Protein 7EEY (pdb70)

InterPro domains:
  IPR002125 Cytidine and deoxycytidylate deaminase domain [PF00383] (212-312)
  IPR002125 Cytidine and deoxycytidylate deaminase domain [PS51747] (212-322)
  IPR006083 Phosphoribulokinase/uridine kinase [PF00485] (96-183)
  IPR016192 APOBEC/CMP deaminase, zinc-binding [PS00903] (263-300)
  IPR016193 Cytidine deaminase-like [SSF53927] (210-360)
  IPR027417 P-loop containing nucleoside triphosphate hydrolase [G3DSA:3.40.50.300] (7-204)
  IPR027417 P-loop containing nucleoside triphosphate hydrolase [SSF52540] (9-188)

Radius of gyration: 31.49 Å; Cα contacts (8 Å, |Δi|>4): 1405; chains: 4; bounding box: 79×77×74 Å

Nearest PDB structures (foldseek):
  7eey-assembly1_A-2  TM=1.005E+00  e=2.075E-40  Schizosaccharomyces pombe 972h-
  7eey-assembly1_B  TM=9.939E-01  e=3.181E-37  Schizosaccharomyces pombe 972h-
  6pwz-assembly1_D  TM=8.368E-01  e=1.745E-15  Homo sapiens
  1ufq-assembly1_B  TM=8.390E-01  e=3.541E-15  Homo sapiens
  6pwz-assembly2_H  TM=8.423E-01  e=9.912E-15  Homo sapiens

Sequence (778 aa):
VKSAIIGIAGGPFSGKTQLCEQLLERLKSSAPSTFSKLIHLTSFLYPNSVDRYALSSYDIEAFKKVLSLISQGAEKICLPDGSCIKLPVDQNRIILIEGYYLLLPELLPYYTSKIFVYEDADTRLERCVLQRVKAEKGDLTKVLNDFVTLSKPAYDSSIHPTRENADIILPQKEDTALLFVSQHLQDILAEMNKSAIIGIAGGPFSGKTQLCEQLLERLKSSAPSTFSKLIHLTSFLYPNSVDRYALSSYDIEAFKKVLSLISQGAEKICLPDGSCIKLPVDQNRIILIEGYYLLLPELLPYYTSKIFVYEDADTRLERCVLQRVKAEKGDLTKVLNDFVTLSKPAYDSSIHPTRENADIILPQKENIDTALLFVSQHLQDILAEMNVKSAIIGIAGGPFSGKTQLCEQLLERLKSSAPSTFSKLIHLTSFLYPNSVDRYALSSYDIEAFKKVLSLISQGAEKICLPDGSCIKLPVDQNRIILIEGYYLLLPELLPYYTSKIFVYEDADTRLERCVLQRVKAEKGDLTKVLNDFVTLSKPAYDSSIHPTRENADIILPQKENIDTALLFVSQHLQDILAEMNSVKSAIIGIAGGPFSGKTQLCEQLLERLKSSAPSTFSKLIHLTSFLYPNSVDRYALSSYDIEAFKKVLSLISQGAEKICLPDGSCIKLPVDQNRIILIEGYYLLLPELLPYYTSKIFVYEDADTRLERCVLQRVKAEKGDLTKVLNDFVTLSKPAYDSSIHPTRENADIILPQKENIDTALLFVSQHLQDILAEMN

Organism: Schizosaccharomyces pombe (strain 972 / ATCC 24843) (NCBI:txid284812)

Structure (mmCIF, N/CA/C/O backbone):
data_7EEY
#
_entry.id   7EEY
#
_cell.length_a   62.527
_cell.length_b   65.602
_cell.length_c   65.642
_cell.angle_alpha   63.974
_cell.angle_beta   69.959
_cell.angle_gamma   73.565
#
_symmetry.space_group_name_H-M   'P 1'
#
loop_
_entity.id
_entity.type
_entity.pdbx_description
1 polymer 'tRNA-specific adenosine deaminase subunit tad2'
2 non-polymer 'SULFATE ION'
3 water water
#
loop_
_atom_site.group_PDB
_atom_site.id
_atom_site.type_symbol
_atom_site.label_atom_id
_atom_site.label_alt_id
_atom_site.label_comp_id
_atom_site.label_asym_id
_atom_site.label_entity_id
_atom_site.label_seq_id
_atom_site.pdbx_PDB_ins_code
_atom_site.Cartn_x
_atom_site.Cartn_y
_atom_site.Cartn_z
_atom_site.occupancy
_atom_site.B_iso_or_equiv
_atom_site.auth_seq_id
_atom_site.auth_comp_id
_atom_site.auth_asym_id
_atom_site.auth_atom_id
_atom_site.pdbx_PDB_model_num
ATOM 1 N N . VAL A 1 6 ? -21.73730 6.41449 -7.67975 1.000 72.44713 6 VAL A N 1
ATOM 2 C CA . VAL A 1 6 ? -21.59108 7.39195 -6.60971 1.000 69.01896 6 VAL A CA 1
ATOM 3 C C . VAL A 1 6 ? -20.75501 6.83522 -5.45805 1.000 67.84806 6 VAL A C 1
ATOM 4 O O . VAL A 1 6 ? -20.39036 7.57030 -4.54110 1.000 60.34912 6 VAL A O 1
ATOM 8 N N . LYS A 1 7 ? -20.44382 5.54162 -5.50822 1.000 51.53604 7 LYS A N 1
ATOM 9 C CA . LYS A 1 7 ? -19.77938 4.84838 -4.41174 1.000 67.75581 7 LYS A CA 1
ATOM 10 C C . LYS A 1 7 ? -18.33657 4.51235 -4.77129 1.000 60.75941 7 LYS A C 1
ATOM 11 O O . LYS A 1 7 ? -18.05040 4.07038 -5.88872 1.000 53.60849 7 LYS A O 1
ATOM 13 N N . SER A 1 8 ? -17.43285 4.71346 -3.81006 1.000 48.49156 8 SER A N 1
ATOM 14 C CA . SER A 1 8 ? -16.00800 4.46006 -3.99177 1.000 49.06876 8 SER A CA 1
ATOM 15 C C . SER A 1 8 ? -15.47220 3.64357 -2.82403 1.000 50.25409 8 SER A C 1
ATOM 16 O O . SER A 1 8 ? -15.70544 3.99074 -1.66307 1.000 50.32172 8 SER A O 1
ATOM 19 N N . ALA A 1 9 ? -14.74908 2.56982 -3.13324 1.000 42.21680 9 ALA A N 1
ATOM 20 C CA . ALA A 1 9 ? -14.13897 1.70068 -2.13349 1.000 45.72399 9 ALA A CA 1
ATOM 21 C C . ALA A 1 9 ? -12.62218 1.82940 -2.19286 1.000 45.66025 9 ALA A C 1
ATOM 22 O O . ALA A 1 9 ? -12.02507 1.66049 -3.26080 1.000 48.98703 9 ALA A O 1
ATOM 24 N N . ILE A 1 10 ? -12.00401 2.12215 -1.04918 1.000 47.16381 10 ILE A N 1
ATOM 25 C CA . ILE A 1 10 ? -10.55875 2.30572 -0.95174 1.000 37.20547 10 ILE A CA 1
ATOM 26 C C . ILE A 1 10 ? -9.98000 1.17998 -0.09792 1.000 31.10802 10 ILE A C 1
ATOM 27 O O . ILE A 1 10 ? -10.42272 0.94256 1.03858 1.000 31.51737 10 ILE A O 1
ATOM 32 N N . ILE A 1 11 ? -8.99701 0.48047 -0.66084 1.000 30.19855 11 ILE A N 1
ATOM 33 C CA . ILE A 1 11 ? -8.36017 -0.67517 -0.03952 1.000 31.73376 11 ILE A CA 1
ATOM 34 C C . ILE A 1 11 ? -6.88923 -0.33819 0.14052 1.000 33.30878 11 ILE A C 1
ATOM 35 O O . ILE A 1 11 ? -6.13725 -0.26242 -0.83785 1.000 27.68008 11 ILE A O 1
ATOM 40 N N . GLY A 1 12 ? -6.46915 -0.13228 1.39471 1.000 30.52696 12 GLY A N 1
ATOM 41 C CA . GLY A 1 12 ? -5.08231 0.10401 1.70511 1.00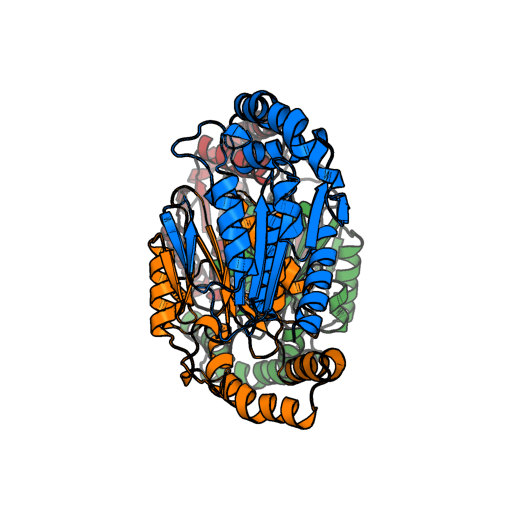0 35.51162 12 GLY A CA 1
ATOM 42 C C . GLY A 1 12 ? -4.40840 -1.19325 2.09931 1.000 32.79468 12 GLY A C 1
ATOM 43 O O . GLY A 1 12 ? -4.82662 -1.85619 3.05140 1.000 26.13684 12 GLY A O 1
ATOM 44 N N . ILE A 1 13 ? -3.38089 -1.56730 1.34208 1.000 28.58495 13 ILE A N 1
ATOM 45 C CA . ILE A 1 13 ? -2.56549 -2.73994 1.63480 1.000 27.81192 13 ILE A CA 1
ATOM 46 C C . ILE A 1 13 ? -1.14938 -2.24805 1.88965 1.000 25.28179 13 ILE A C 1
ATOM 47 O O . ILE A 1 13 ? -0.43686 -1.86377 0.95310 1.000 28.43129 13 ILE A O 1
ATOM 52 N N . ALA A 1 14 ? -0.75072 -2.23997 3.15431 1.000 35.53076 14 ALA A N 1
ATOM 53 C CA . ALA A 1 14 ? 0.57923 -1.82973 3.56826 1.000 27.38652 14 ALA A CA 1
ATOM 54 C C . ALA A 1 14 ? 1.45184 -3.05425 3.81277 1.000 26.72297 14 ALA A C 1
ATOM 55 O O . ALA A 1 14 ? 0.98441 -4.19397 3.82214 1.000 28.74733 14 ALA A O 1
ATOM 57 N N . GLY A 1 15 ? 2.74112 -2.80181 4.00908 1.000 29.45231 15 GLY A N 1
ATOM 58 C CA . GLY A 1 15 ? 3.70058 -3.86401 4.23529 1.000 24.27663 15 GLY A CA 1
ATOM 59 C C . GLY A 1 15 ? 5.11647 -3.33398 4.19420 1.000 38.43849 15 GLY A C 1
ATOM 60 O O . GLY A 1 15 ? 5.35224 -2.23046 3.69254 1.000 31.28566 15 GLY A O 1
ATOM 61 N N . GLY A 1 16 ? 6.06729 -4.10077 4.72097 1.000 32.74838 16 GLY A N 1
ATOM 62 C CA . GLY A 1 16 ? 7.44102 -3.66720 4.74508 1.000 25.56612 16 GLY A CA 1
ATOM 63 C C . GLY A 1 16 ? 8.10653 -3.80675 3.39624 1.000 29.39926 16 GLY A C 1
ATOM 64 O O . GLY A 1 16 ? 7.52478 -4.29642 2.41784 1.000 33.41765 16 GLY A O 1
ATOM 65 N N . PRO A 1 17 ? 9.35388 -3.34566 3.32511 1.000 30.21166 17 PRO A N 1
ATOM 66 C CA . PRO A 1 17 ? 10.14467 -3.54983 2.10585 1.000 35.52951 17 PRO A CA 1
ATOM 67 C C . PRO A 1 17 ? 10.27749 -5.03130 1.79041 1.000 33.52920 17 PRO A C 1
ATOM 68 O O . PRO A 1 17 ? 10.60577 -5.84163 2.66075 1.000 35.62053 17 PRO A O 1
ATOM 72 N N . PHE A 1 18 ? 9.99371 -5.37895 0.53395 1.000 32.70454 18 PHE A N 1
ATOM 73 C CA . PHE A 1 18 ? 10.13397 -6.74810 0.03919 1.000 37.86291 18 PHE A CA 1
ATOM 74 C C . PHE A 1 18 ? 9.18842 -7.69945 0.76651 1.000 37.28549 18 PHE A C 1
ATOM 75 O O . PHE A 1 18 ? 9.51692 -8.85915 1.02623 1.000 38.48903 18 PHE A O 1
ATOM 83 N N . SER A 1 19 ? 8.00186 -7.19697 1.09879 1.000 31.16647 19 SER A N 1
ATOM 84 C CA . SER A 1 19 ? 6.92361 -8.01338 1.63455 1.000 36.85432 19 SER A CA 1
ATOM 85 C C . SER A 1 19 ? 6.00631 -8.55848 0.54918 1.000 36.81336 19 SER A C 1
ATOM 86 O O . SER A 1 19 ? 5.11817 -9.36050 0.85276 1.000 35.79590 19 SER A O 1
ATOM 89 N N . GLY A 1 20 ? 6.19838 -8.14724 -0.70171 1.000 36.77032 20 GLY A N 1
ATOM 90 C CA . GLY A 1 20 ? 5.35985 -8.61594 -1.78464 1.000 42.85934 20 GLY A CA 1
ATOM 91 C C . GLY A 1 20 ? 4.00612 -7.95409 -1.87821 1.000 39.25121 20 GLY A C 1
ATOM 92 O O . GLY A 1 20 ? 3.17039 -8.39899 -2.66997 1.000 40.03877 20 GLY A O 1
ATOM 93 N N . LYS A 1 21 ? 3.75842 -6.90287 -1.09294 1.000 33.82812 21 LYS A N 1
ATOM 94 C CA . LYS A 1 21 ? 2.45794 -6.24274 -1.13610 1.000 31.31785 21 LYS A CA 1
ATOM 95 C C . LYS A 1 21 ? 2.17915 -5.63836 -2.50945 1.000 32.02300 21 LYS A C 1
ATOM 96 O O . LYS A 1 21 ? 1.02440 -5.62566 -2.96012 1.000 29.03499 21 LYS A O 1
ATOM 102 N N . THR A 1 22 ? 3.22306 -5.17910 -3.20833 1.000 34.02338 22 THR A N 1
ATOM 103 C CA . THR A 1 22 ? 3.02830 -4.60262 -4.53465 1.000 35.25680 22 THR A CA 1
ATOM 104 C C . THR A 1 22 ? 2.52703 -5.65389 -5.51614 1.000 38.37102 22 THR A C 1
ATOM 105 O O . THR A 1 22 ? 1.53034 -5.43476 -6.21181 1.000 36.96921 22 THR A O 1
ATOM 109 N N . GLN A 1 23 ? 3.20138 -6.80670 -5.57988 1.000 29.31693 23 GLN A N 1
ATOM 110 C CA . GLN A 1 23 ? 2.74935 -7.88053 -6.46100 1.000 30.38444 23 GLN A CA 1
ATOM 111 C C . GLN A 1 23 ? 1.37078 -8.38329 -6.05209 1.000 33.82182 23 GLN A C 1
ATOM 112 O O . GLN A 1 23 ? 0.54641 -8.72638 -6.90899 1.000 31.10782 23 GLN A O 1
ATOM 118 N N . LEU A 1 24 ? 1.10791 -8.44415 -4.74426 1.000 26.69202 24 LEU A N 1
ATOM 119 C CA . LEU A 1 24 ? -0.22491 -8.80144 -4.27102 1.000 30.19321 24 LEU A CA 1
ATOM 120 C C . LEU A 1 24 ? -1.28967 -7.89827 -4.88785 1.000 37.57010 24 LEU A C 1
ATOM 121 O O . LEU A 1 24 ? -2.29549 -8.38532 -5.42502 1.000 37.21550 24 LEU A O 1
ATOM 126 N N . CYS A 1 25 ? -1.07615 -6.57653 -4.83993 1.000 25.96612 25 CYS A N 1
ATOM 127 C CA . CYS A 1 25 ? -2.05631 -5.66040 -5.41980 1.000 36.27408 25 CYS A CA 1
ATOM 128 C C . CYS A 1 25 ? -2.09762 -5.73799 -6.94051 1.000 34.87765 25 CYS A C 1
ATOM 129 O O . CYS A 1 25 ? -3.16207 -5.54364 -7.52784 1.000 33.81701 25 CYS A O 1
ATOM 132 N N . GLU A 1 26 ? -0.96441 -5.98418 -7.59922 1.000 31.13829 26 GLU A N 1
ATOM 133 C CA . GLU A 1 26 ? -1.00004 -6.16294 -9.05218 1.000 33.26620 26 GLU A CA 1
ATOM 134 C C . GLU A 1 26 ? -1.88106 -7.34934 -9.42884 1.000 31.90099 26 GLU A C 1
ATOM 135 O O . GLU A 1 26 ? -2.66112 -7.28507 -10.39050 1.000 35.18368 26 GLU A O 1
ATOM 141 N N . GLN A 1 27 ? -1.77771 -8.43890 -8.66576 1.000 32.43553 27 GLN A N 1
ATOM 142 C CA . GLN A 1 27 ? -2.59076 -9.61976 -8.93564 1.000 33.80558 27 GLN A CA 1
ATOM 143 C C . GLN A 1 27 ? -4.06540 -9.35965 -8.64892 1.000 37.30231 27 GLN A C 1
ATOM 144 O O . GLN A 1 27 ? -4.93829 -9.77311 -9.42406 1.000 39.50174 27 GLN A O 1
ATOM 150 N N . LEU A 1 28 ? -4.36598 -8.68878 -7.53337 1.000 38.57614 28 LEU A N 1
ATOM 151 C CA . LEU A 1 28 ? -5.75531 -8.33502 -7.25055 1.000 34.04849 28 LEU A CA 1
ATOM 152 C C . LEU A 1 28 ? -6.31558 -7.41638 -8.32989 1.000 40.30209 28 LEU A C 1
ATOM 153 O O . LEU A 1 28 ? -7.48868 -7.52514 -8.71091 1.000 35.43481 28 LEU A O 1
ATOM 158 N N . LEU A 1 29 ? -5.47614 -6.52079 -8.84981 1.000 39.37179 29 LEU A N 1
ATOM 159 C CA . LEU A 1 29 ? -5.87975 -5.61632 -9.91814 1.000 35.37218 29 LEU A CA 1
ATOM 160 C C . LEU A 1 29 ? -6.22705 -6.38678 -11.18499 1.000 42.97249 29 LEU A C 1
ATOM 161 O O . LEU A 1 29 ? -7.26110 -6.13492 -11.81508 1.000 35.96361 29 LEU A O 1
ATOM 166 N N . GLU A 1 30 ? -5.36710 -7.33110 -11.57680 1.000 36.79318 30 GLU A N 1
ATOM 167 C CA . GLU A 1 30 ? -5.65892 -8.13604 -12.76060 1.000 42.83299 30 GLU A CA 1
ATOM 168 C C . GLU A 1 30 ? -6.91628 -8.97675 -12.56000 1.000 49.52697 30 GLU A C 1
ATOM 169 O O . GLU A 1 30 ? -7.70040 -9.17012 -13.49813 1.000 58.55088 30 GLU A O 1
ATOM 175 N N . ARG A 1 31 ? -7.13390 -9.47996 -11.34119 1.000 43.05812 31 ARG A N 1
ATOM 176 C CA . ARG A 1 31 ? -8.35455 -10.23808 -11.08368 1.000 41.93174 31 ARG A CA 1
ATOM 177 C C . ARG A 1 31 ? -9.59395 -9.35855 -11.19839 1.000 44.80281 31 ARG A C 1
ATOM 178 O O . ARG A 1 31 ? -10.63204 -9.81334 -11.69624 1.000 51.60979 31 ARG A O 1
ATOM 186 N N . LEU A 1 32 ? -9.50189 -8.09986 -10.76180 1.000 46.71083 32 LEU A N 1
ATOM 187 C CA . LEU A 1 32 ? -10.61086 -7.16998 -10.95957 1.000 47.96957 32 LEU A CA 1
ATOM 188 C C . LEU A 1 32 ? -10.83585 -6.88289 -12.43979 1.000 54.06277 32 LEU A C 1
ATOM 189 O O . LEU A 1 32 ? -11.98305 -6.78184 -12.89050 1.000 53.60771 32 LEU A O 1
ATOM 194 N N . LYS A 1 33 ? -9.75278 -6.73751 -13.20830 1.000 56.81944 33 LYS A N 1
ATOM 195 C CA . LYS A 1 33 ? -9.89355 -6.49334 -14.64259 1.000 62.50606 33 LYS A CA 1
ATOM 196 C C . LYS A 1 33 ? -10.57515 -7.66668 -15.33571 1.000 66.61280 33 LYS A C 1
ATOM 197 O O . LYS A 1 33 ? -11.44279 -7.47459 -16.19607 1.000 66.25380 33 LYS A O 1
ATOM 203 N N . SER A 1 34 ? -10.19614 -8.89188 -14.97662 1.000 64.36445 34 SER A N 1
ATOM 204 C CA . SER A 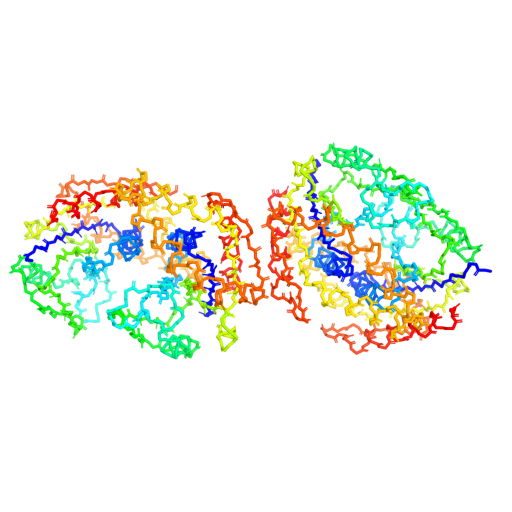1 34 ? -10.76102 -10.04769 -15.66200 1.000 56.51635 34 SER A CA 1
ATOM 205 C C . SER A 1 34 ? -12.17135 -10.37928 -15.19408 1.000 66.13552 34 SER A C 1
ATOM 206 O O . SER A 1 34 ? -12.96466 -10.90832 -15.98126 1.000 77.99882 34 SER A O 1
ATOM 209 N N . SER A 1 35 ? -12.51252 -10.08636 -13.93704 1.000 59.69641 35 SER A N 1
ATOM 210 C CA . SER A 1 35 ? -13.77875 -10.56386 -13.40061 1.000 50.56289 35 SER A CA 1
ATOM 211 C C . SER A 1 35 ? -14.82124 -9.47631 -13.18894 1.000 55.38696 35 SER A C 1
ATOM 212 O O . SER A 1 35 ? -15.99682 -9.80964 -13.01052 1.000 61.75154 35 SER A O 1
ATOM 215 N N . ALA A 1 36 ? -14.44299 -8.19819 -13.21470 1.000 60.21061 36 ALA A N 1
ATOM 216 C CA . ALA A 1 36 ? -15.39058 -7.10523 -12.97833 1.000 57.09299 36 ALA A CA 1
ATOM 217 C C . ALA A 1 36 ? -15.05932 -5.90042 -13.85563 1.000 63.56521 36 ALA A C 1
ATOM 218 O O . ALA A 1 36 ? -14.79330 -4.80287 -13.35642 1.000 70.23353 36 ALA A O 1
ATOM 220 N N . PRO A 1 37 ? -15.09627 -6.06477 -15.18276 1.000 71.39090 37 PRO A N 1
ATOM 221 C CA . PRO A 1 37 ? -14.80254 -4.91737 -16.05713 1.000 64.37427 37 PRO A CA 1
ATOM 222 C C . PRO A 1 37 ? -15.82566 -3.80068 -15.94679 1.000 55.95205 37 PRO A C 1
ATOM 223 O O . PRO A 1 37 ? -15.48310 -2.63540 -16.18205 1.000 58.87973 37 PRO A O 1
ATOM 227 N N . SER A 1 38 ? -17.07270 -4.11683 -15.58739 1.000 56.50280 38 SER A N 1
ATOM 228 C CA . SER A 1 38 ? -18.08955 -3.08097 -15.44686 1.000 49.67966 38 SER A CA 1
ATOM 229 C C . SER A 1 38 ? -17.82723 -2.16671 -14.25682 1.000 62.58390 38 SER A C 1
ATOM 230 O O . SER A 1 38 ? -18.42240 -1.08512 -14.18059 1.000 67.16585 38 SER A O 1
ATOM 233 N N . THR A 1 39 ? -16.95758 -2.57009 -13.33357 1.000 64.08481 39 THR A N 1
ATOM 234 C CA . THR A 1 39 ? -16.52617 -1.71455 -12.23824 1.000 65.90567 39 THR A CA 1
ATOM 235 C C . THR A 1 39 ? -15.16915 -1.09707 -12.56052 1.000 60.98162 39 THR A C 1
ATOM 236 O O . THR A 1 39 ? -14.26933 -1.77137 -13.07333 1.000 45.23683 39 THR A O 1
ATOM 240 N N . PHE A 1 40 ? -15.02849 0.19034 -12.25818 1.000 48.56253 40 PHE A N 1
ATOM 241 C CA . PHE A 1 40 ? -13.75512 0.86858 -12.44804 1.000 42.55026 40 PHE A CA 1
ATOM 242 C C . PHE A 1 40 ? -12.77303 0.45708 -11.35827 1.000 43.99620 40 PHE A C 1
ATOM 243 O O . PHE A 1 40 ? -13.08125 0.53933 -10.16554 1.000 38.95913 40 PHE A O 1
ATOM 251 N N . SER A 1 41 ? -11.58686 0.01762 -11.76861 1.000 34.19823 41 SER A N 1
ATOM 252 C CA . SER A 1 41 ? -10.55251 -0.41377 -10.84079 1.000 32.75782 41 SER A CA 1
ATOM 253 C C . SER A 1 41 ? -9.24108 0.28088 -11.17443 1.000 37.43913 41 SER A C 1
ATOM 254 O O . SER A 1 41 ? -8.88014 0.41633 -12.34716 1.000 34.69293 41 SER A O 1
ATOM 257 N N . LYS A 1 42 ? -8.52838 0.71281 -10.13673 1.000 29.88145 42 LYS A N 1
ATOM 258 C CA . LYS A 1 42 ? -7.27140 1.42416 -10.31032 1.000 27.26434 42 LYS A CA 1
ATOM 259 C C . LYS A 1 42 ? -6.36919 1.13253 -9.12129 1.000 23.23383 42 LYS A C 1
ATOM 260 O O . LYS A 1 42 ? -6.84244 1.00389 -7.98939 1.000 31.70126 42 LYS A O 1
ATOM 266 N N . LEU A 1 43 ? -5.07251 1.02434 -9.38890 1.000 26.41930 43 LEU A N 1
ATOM 267 C CA . LEU A 1 43 ? -4.06689 0.77909 -8.36564 1.000 23.87470 43 LEU A CA 1
ATOM 268 C C . LEU A 1 43 ? -3.16704 2.00016 -8.24104 1.000 28.59311 43 LEU A C 1
ATOM 269 O O . LEU A 1 43 ? -2.57374 2.44196 -9.23072 1.000 34.23374 43 LEU A O 1
ATOM 274 N N . ILE A 1 44 ? -3.06976 2.54334 -7.03063 1.000 20.71740 44 ILE A N 1
ATOM 275 C CA . ILE A 1 44 ? -2.21857 3.69241 -6.74434 1.000 21.53246 44 ILE A CA 1
ATOM 276 C C . ILE A 1 44 ? -1.04313 3.22583 -5.89705 1.000 23.92470 44 ILE A C 1
ATOM 277 O O . ILE A 1 44 ? -1.22362 2.48001 -4.92633 1.000 25.45224 44 ILE A O 1
ATOM 282 N N . HIS A 1 45 ? 0.15737 3.65675 -6.27199 1.000 20.87851 45 HIS A N 1
ATOM 283 C CA . HIS A 1 45 ? 1.37356 3.36942 -5.52499 1.000 28.86808 45 HIS A CA 1
ATOM 284 C C . HIS A 1 45 ? 1.74239 4.58276 -4.68385 1.000 30.37297 45 HIS A C 1
ATOM 285 O O . HIS A 1 45 ? 1.79168 5.70354 -5.19890 1.000 25.48333 45 HIS A O 1
ATOM 292 N N . LEU A 1 46 ? 2.00944 4.35795 -3.39443 1.000 28.85001 46 LEU A N 1
ATOM 293 C CA . LEU A 1 46 ? 2.44283 5.45474 -2.53541 1.000 31.20305 46 LEU A CA 1
ATOM 294 C C . LEU A 1 46 ? 3.74524 6.08169 -3.01711 1.000 31.91054 46 LEU A C 1
ATOM 295 O O . LEU A 1 46 ? 4.02172 7.23976 -2.68627 1.000 34.35935 46 LEU A O 1
ATOM 300 N N . THR A 1 47 ? 4.54646 5.35029 -3.79741 1.000 33.03367 47 THR A N 1
ATOM 301 C CA . THR A 1 47 ? 5.76583 5.92296 -4.35688 1.000 30.26863 47 THR A CA 1
ATOM 302 C C . THR A 1 47 ? 5.47446 7.07063 -5.31507 1.000 35.22224 47 THR A C 1
ATOM 303 O O . THR A 1 47 ? 6.37228 7.87099 -5.59659 1.000 41.22396 47 THR A O 1
ATOM 307 N N . SER A 1 48 ? 4.24045 7.17249 -5.81677 1.000 35.42616 48 SER A N 1
ATOM 308 C CA . SER A 1 48 ? 3.81016 8.33733 -6.58348 1.000 38.43659 48 SER A CA 1
ATOM 309 C C . SER A 1 48 ? 3.85468 9.62239 -5.76946 1.000 46.22077 48 SER A C 1
ATOM 310 O O . SER A 1 48 ? 3.67251 10.70466 -6.33777 1.000 47.29132 48 SER A O 1
ATOM 313 N N . PHE A 1 49 ? 4.08377 9.52560 -4.46036 1.000 36.29601 49 PHE A N 1
ATOM 314 C CA . PHE A 1 49 ? 4.12223 10.67160 -3.56452 1.000 35.05437 49 PHE A CA 1
ATOM 315 C C . PHE A 1 49 ? 5.50392 10.86518 -2.95213 1.000 33.87476 49 PHE A C 1
ATOM 316 O O . PHE A 1 49 ? 5.64375 11.56609 -1.94445 1.000 43.39766 49 PHE A O 1
ATOM 324 N N . LEU A 1 50 ? 6.52450 10.24512 -3.53839 1.000 31.27929 50 LEU A N 1
ATOM 325 C CA . LEU A 1 50 ? 7.89652 10.53051 -3.15418 1.000 36.33287 50 LEU A CA 1
ATOM 326 C C . LEU A 1 50 ? 8.25406 11.96643 -3.51252 1.000 38.75121 50 LEU A C 1
ATOM 327 O O . LEU A 1 50 ? 7.78065 12.52028 -4.50821 1.000 56.56321 50 LEU A O 1
ATOM 332 N N . TYR A 1 51 ? 9.09412 12.57165 -2.68300 1.000 48.45676 51 TYR A N 1
ATOM 333 C CA . TYR A 1 51 ? 9.63520 13.87484 -3.01385 1.000 44.01310 51 TYR A CA 1
ATOM 334 C C . TYR A 1 51 ? 10.62854 13.74397 -4.16659 1.000 49.18382 51 TYR A C 1
ATOM 335 O O . TYR A 1 51 ? 11.21823 12.67890 -4.36683 1.000 49.89199 51 TYR A O 1
ATOM 344 N N . PRO A 1 52 ? 10.80711 14.80367 -4.95415 1.000 56.84999 52 PRO A N 1
ATOM 345 C CA . PRO A 1 52 ? 11.71355 14.72479 -6.10806 1.000 55.54279 52 PRO A CA 1
ATOM 346 C C . PRO A 1 52 ? 13.12278 14.30376 -5.71334 1.000 66.52582 52 PRO A C 1
ATOM 347 O O . PRO A 1 52 ? 13.69585 14.80881 -4.74496 1.000 61.82579 52 PRO A O 1
ATOM 351 N N . ASN A 1 53 ? 13.66846 13.35448 -6.47797 1.000 64.05195 53 ASN A N 1
ATOM 352 C CA . ASN A 1 53 ? 15.05906 12.91255 -6.35051 1.000 74.32516 53 ASN A CA 1
ATOM 353 C C . ASN A 1 53 ? 15.38736 12.46171 -4.92899 1.000 71.38544 53 ASN A C 1
ATOM 354 O O . ASN A 1 53 ? 16.48419 12.70110 -4.41886 1.000 67.15746 53 ASN A O 1
ATOM 359 N N . SER A 1 54 ? 14.42730 11.80373 -4.28562 1.000 60.59258 54 SER A N 1
ATOM 360 C CA . SER A 1 54 ? 14.66136 11.21163 -2.97552 1.000 60.71372 54 SER A CA 1
ATOM 361 C C . SER A 1 54 ? 15.59262 10.01284 -3.11660 1.000 57.68249 54 SER A C 1
ATOM 362 O O . SER A 1 54 ? 15.28550 9.06306 -3.84407 1.000 64.29415 54 SER A O 1
ATOM 365 N N . VAL A 1 55 ? 16.73834 10.05991 -2.43320 1.000 59.24522 55 VAL A N 1
ATOM 366 C CA . VAL A 1 55 ? 17.68486 8.95149 -2.51438 1.000 63.64098 55 VAL A CA 1
ATOM 367 C C . VAL A 1 55 ? 17.14704 7.72560 -1.78890 1.000 61.23327 55 VAL A C 1
ATOM 368 O O . VAL A 1 55 ? 17.43755 6.58731 -2.17767 1.000 64.87470 55 VAL A O 1
ATOM 370 N N . ASP A 1 56 ? 16.35357 7.92971 -0.73985 1.000 52.41355 56 ASP A N 1
ATOM 371 C CA . ASP A 1 56 ? 15.86748 6.85719 0.12217 1.000 46.51503 56 ASP A CA 1
ATOM 372 C C . ASP A 1 56 ? 14.36952 6.69019 -0.10446 1.000 39.97850 56 ASP A C 1
ATOM 373 O O . ASP A 1 56 ? 13.57083 7.49705 0.38060 1.000 36.91707 56 ASP A O 1
ATOM 378 N N . ARG A 1 57 ? 13.98984 5.63400 -0.82501 1.000 37.89757 57 ARG A N 1
ATOM 379 C CA . ARG A 1 57 ? 12.58132 5.34732 -1.06766 1.000 39.30951 57 ARG A CA 1
ATOM 380 C C . ARG A 1 57 ? 11.88193 4.72989 0.13760 1.000 36.27731 57 ARG A C 1
ATOM 381 O O . ARG A 1 57 ? 10.64677 4.72135 0.17630 1.000 36.01208 57 ARG A O 1
ATOM 383 N N . TYR A 1 58 ? 12.63126 4.21322 1.11283 1.000 39.18137 58 TYR A N 1
ATOM 384 C CA . TYR A 1 58 ? 12.03848 3.59152 2.29181 1.000 32.07184 58 TYR A CA 1
ATOM 385 C C . TYR A 1 58 ? 11.67568 4.59460 3.37853 1.000 27.01408 58 TYR A C 1
ATOM 386 O O . TYR A 1 58 ? 10.69735 4.38152 4.10335 1.000 26.41416 58 TYR A O 1
ATOM 395 N N . ALA A 1 59 ? 12.43882 5.67674 3.50951 1.000 26.04119 59 ALA A N 1
ATOM 396 C CA . ALA A 1 59 ? 12.30317 6.56391 4.65732 1.000 29.16150 59 ALA A CA 1
ATOM 397 C C . ALA A 1 59 ? 10.98836 7.33322 4.61197 1.000 31.69993 59 ALA A C 1
ATOM 398 O O . ALA A 1 59 ? 10.56264 7.80642 3.55487 1.000 28.67859 59 ALA A O 1
ATOM 400 N N . LEU A 1 60 ? 10.34479 7.45648 5.77786 1.000 32.21985 60 LEU A N 1
ATOM 401 C CA . LEU A 1 60 ? 9.09826 8.21333 5.86590 1.000 32.95483 60 LEU A CA 1
ATOM 402 C C . LEU A 1 60 ? 9.29493 9.65609 5.42085 1.000 38.80294 60 LEU A C 1
ATOM 403 O O . LEU A 1 60 ? 8.41134 10.24624 4.78655 1.000 37.57076 60 LEU A O 1
ATOM 408 N N . SER A 1 61 ? 10.45495 10.23643 5.73442 1.000 33.20223 61 SER A N 1
ATOM 409 C CA . SER A 1 61 ? 10.72053 11.62461 5.37870 1.000 26.29505 61 SER A CA 1
ATOM 410 C C . SER A 1 61 ? 10.70035 11.85671 3.87303 1.000 32.26719 61 SER A C 1
ATOM 411 O O . SER A 1 61 ? 10.59538 13.00768 3.43740 1.000 31.96464 61 SER A O 1
ATOM 414 N N . SER A 1 62 ? 10.79065 10.79937 3.07157 1.000 30.20016 62 SER A N 1
ATOM 415 C CA . SER A 1 62 ? 10.79136 10.91997 1.62062 1.000 31.20296 62 SER A CA 1
ATOM 416 C C . SER A 1 62 ? 9.39483 11.01890 1.02285 1.000 33.73511 62 SER A C 1
ATOM 417 O O . SER A 1 62 ? 9.27081 11.10220 -0.20280 1.000 37.59327 62 SER A O 1
ATOM 420 N N . TYR A 1 63 ? 8.34689 11.01698 1.84192 1.000 30.44551 63 TYR A N 1
ATOM 421 C CA . TYR A 1 63 ? 6.97913 10.90359 1.35395 1.000 37.54138 63 TYR A CA 1
ATOM 422 C C . TYR A 1 63 ? 6.17906 12.15311 1.68769 1.000 38.61855 63 TYR A C 1
ATOM 423 O O . TYR A 1 63 ? 6.16866 12.60270 2.83845 1.000 40.43801 63 TYR A O 1
ATOM 432 N N . ASP A 1 64 ? 5.50071 12.69848 0.67555 1.000 37.57190 64 ASP A N 1
ATOM 433 C CA . ASP A 1 64 ? 4.57995 13.82181 0.84670 1.000 31.80048 64 ASP A CA 1
ATOM 434 C C . ASP A 1 64 ? 3.25578 13.26163 1.35544 1.000 34.38153 64 ASP A C 1
ATOM 435 O O . ASP A 1 64 ? 2.31493 13.00038 0.60111 1.000 40.45507 64 ASP A O 1
ATOM 440 N N . ILE A 1 65 ? 3.18524 13.08328 2.67468 1.000 30.43451 65 ILE A N 1
ATOM 441 C CA . ILE A 1 65 ? 2.04391 12.38850 3.26026 1.000 33.59154 65 ILE A CA 1
ATOM 442 C C . ILE A 1 65 ? 0.78136 13.24037 3.17201 1.000 31.93457 65 ILE A C 1
ATOM 443 O O . ILE A 1 65 ? -0.31938 12.71427 2.97587 1.000 36.54609 65 ILE A O 1
ATOM 448 N N . GLU A 1 66 ? 0.91102 14.56430 3.29837 1.000 32.16885 66 GLU A N 1
ATOM 449 C CA . GLU A 1 66 ? -0.27426 15.41942 3.24406 1.000 36.35463 66 GLU A CA 1
ATOM 450 C C . GLU A 1 66 ? -0.89213 15.43022 1.84779 1.000 40.80879 66 GLU A C 1
ATOM 451 O O . GLU A 1 66 ? -2.12400 15.44196 1.70246 1.000 38.47918 66 GLU A O 1
ATOM 457 N N . ALA A 1 67 ? -0.05502 15.42980 0.80691 1.000 28.36151 67 ALA A N 1
ATOM 458 C CA . ALA A 1 67 ? -0.57339 15.29058 -0.55041 1.000 35.35058 67 ALA A CA 1
ATOM 459 C C . ALA A 1 67 ? -1.35982 13.99416 -0.70119 1.000 42.01489 67 ALA A C 1
ATOM 460 O O . ALA A 1 67 ? -2.42595 13.96651 -1.33687 1.000 47.29770 67 ALA A O 1
ATOM 462 N N . PHE A 1 68 ? -0.86081 12.91227 -0.09757 1.000 34.40821 68 PHE A N 1
ATOM 463 C CA . PHE A 1 68 ? -1.57437 11.64382 -0.16004 1.000 31.23406 68 PHE A CA 1
ATOM 464 C C . PHE A 1 68 ? -2.89013 11.71050 0.60180 1.000 33.97824 68 PHE A C 1
ATOM 465 O O . PHE A 1 68 ? -3.89857 11.14802 0.15685 1.000 34.15182 68 PHE A O 1
ATOM 473 N N . LYS A 1 69 ? -2.90073 12.38580 1.75435 1.000 35.61869 69 LYS A N 1
ATOM 474 C CA . LYS A 1 69 ? -4.14131 12.51352 2.50884 1.000 35.41140 69 LYS A CA 1
ATOM 475 C C . LYS A 1 69 ? -5.18889 13.27419 1.70997 1.000 38.14360 69 LYS A C 1
ATOM 476 O O . LYS A 1 69 ? -6.37587 12.93339 1.75127 1.000 40.24605 69 LYS A O 1
ATOM 482 N N . LYS A 1 70 ? -4.77205 14.29896 0.95984 1.000 35.92023 70 LYS A N 1
ATOM 483 C CA . LYS A 1 70 ? -5.76076 15.05620 0.19413 1.000 42.98010 70 LYS A CA 1
ATOM 484 C C . LYS A 1 70 ? -6.25237 14.26317 -1.01630 1.000 40.43214 70 LYS A C 1
ATOM 485 O O . LYS A 1 70 ? -7.43687 14.33730 -1.36619 1.000 35.36061 70 LYS A O 1
ATOM 491 N N . VAL A 1 71 ? -5.37474 13.48557 -1.66265 1.000 37.42563 71 VAL A N 1
ATOM 492 C CA . VAL A 1 71 ? -5.86267 12.60962 -2.73325 1.000 38.76713 71 VAL A CA 1
ATOM 493 C C . VAL A 1 71 ? -6.86890 11.60364 -2.17939 1.000 35.46855 71 VAL A C 1
ATOM 494 O O . VAL A 1 71 ? -7.92288 11.35201 -2.78449 1.000 37.87465 71 VAL A O 1
ATOM 498 N N . LEU A 1 72 ? -6.56724 11.02673 -1.01256 1.000 33.89720 72 LEU A N 1
ATOM 499 C CA . LEU A 1 72 ? -7.50435 10.11535 -0.36127 1.000 32.26508 72 LEU A CA 1
ATOM 500 C C . LEU A 1 72 ? -8.83409 10.79782 -0.06111 1.000 38.81263 72 LEU A C 1
ATOM 501 O O . LEU A 1 72 ? -9.90407 10.22269 -0.29745 1.000 47.75657 72 LEU A O 1
ATOM 506 N N . SER A 1 73 ? -8.78497 12.01952 0.47740 1.000 41.66062 73 SER A N 1
ATOM 507 C CA . SER A 1 73 ? -10.00874 12.73578 0.82425 1.000 41.58558 73 SER A CA 1
ATOM 508 C C . SER A 1 73 ? -10.84393 13.02818 -0.41364 1.000 45.77160 73 SER A C 1
ATOM 509 O O . SER A 1 73 ? -12.07686 12.92880 -0.38065 1.000 47.80335 73 SER A O 1
ATOM 512 N N . LEU A 1 74 ? -10.18674 13.39399 -1.51535 1.000 41.96024 74 LEU A N 1
ATOM 513 C CA . LEU A 1 74 ? -10.90954 13.66088 -2.75296 1.000 37.23502 74 LEU A CA 1
ATOM 514 C C . LEU A 1 74 ? -11.55730 12.39597 -3.29679 1.000 42.82764 74 LEU A C 1
ATOM 515 O O . LEU A 1 74 ? -12.69492 12.43480 -3.77981 1.000 41.18842 74 LEU A O 1
ATOM 520 N N . ILE A 1 75 ? -10.85463 11.26351 -3.22434 1.000 40.81827 75 ILE A N 1
ATOM 521 C CA . ILE A 1 75 ? -11.46367 10.00440 -3.64950 1.000 43.24711 75 ILE A CA 1
ATOM 522 C C . ILE A 1 75 ? -12.66453 9.66809 -2.77151 1.000 41.66111 75 ILE A C 1
ATOM 523 O O . ILE A 1 75 ? -13.69529 9.18827 -3.26096 1.000 47.42279 75 ILE A O 1
ATOM 528 N N . SER A 1 76 ? -12.55577 9.92302 -1.46394 1.000 45.02142 76 SER A N 1
ATOM 529 C CA . SER A 1 76 ? -13.66295 9.63376 -0.55521 1.000 51.34812 76 SER A CA 1
ATOM 530 C C . SER A 1 76 ? -14.88041 10.49268 -0.86953 1.000 51.35641 76 SER A C 1
ATOM 531 O O . SER A 1 76 ? -16.02348 10.03889 -0.73471 1.000 61.30547 76 SER A O 1
ATOM 533 N N . GLN A 1 77 ? -14.65717 11.73824 -1.27834 1.000 43.60636 77 GLN A N 1
ATOM 534 C CA . GLN A 1 77 ? -15.74990 12.65180 -1.57853 1.000 50.54699 77 GLN A CA 1
ATOM 535 C C . GLN A 1 77 ? -16.30526 12.47701 -2.98398 1.000 50.38673 77 GLN A C 1
ATOM 536 O O . GLN A 1 77 ? -17.22809 13.20706 -3.35938 1.000 50.24074 77 GLN A O 1
ATOM 542 N N . GLY A 1 78 ? -15.77170 11.54460 -3.76629 1.000 45.01792 78 GLY A N 1
ATOM 543 C CA . GLY A 1 78 ? -16.28785 11.29038 -5.09454 1.000 41.61436 78 GLY A CA 1
ATOM 544 C C . GLY A 1 78 ? -15.71780 12.15566 -6.19225 1.000 42.11697 78 GLY A C 1
ATOM 545 O O . GLY A 1 78 ? -16.36820 12.31175 -7.23226 1.000 49.26803 78 GLY A O 1
ATOM 546 N N . ALA A 1 79 ? -14.52720 12.72075 -5.99971 1.000 39.93061 79 ALA A N 1
ATOM 547 C CA . ALA A 1 79 ? -13.91330 13.54865 -7.02713 1.000 39.34153 79 ALA A CA 1
ATOM 548 C C . ALA A 1 79 ? -13.74674 12.76617 -8.32462 1.000 42.58274 79 ALA A C 1
ATOM 549 O O . ALA A 1 79 ? -13.63228 11.53757 -8.33188 1.000 42.98436 79 ALA A O 1
ATOM 551 N N . GLU A 1 80 ? -13.74005 13.50227 -9.43273 1.000 46.63992 80 GLU A N 1
ATOM 552 C CA . GLU A 1 80 ? -13.65786 12.92818 -10.76668 1.000 46.28231 80 GLU A CA 1
ATOM 553 C C . GLU A 1 80 ? -12.24809 12.94916 -11.33640 1.000 39.51648 80 GLU A C 1
ATOM 554 O O . GLU A 1 80 ? -11.94516 12.16536 -12.24296 1.000 43.14346 80 GLU A O 1
ATOM 560 N N . LYS A 1 81 ? -11.38880 13.82327 -10.82509 1.000 37.84367 81 LYS A N 1
ATOM 561 C CA . LYS A 1 81 ? -10.01437 13.94184 -11.28158 1.000 38.07818 81 LYS A CA 1
ATOM 562 C C . LYS A 1 81 ? -9.12876 14.12322 -10.06264 1.000 45.30348 81 LYS A C 1
ATOM 563 O O . LYS A 1 81 ? -9.44913 14.91758 -9.17381 1.000 44.60264 81 LYS A O 1
ATOM 569 N N . ILE A 1 82 ? -8.03594 13.37320 -10.00802 1.000 38.34669 82 ILE A N 1
ATOM 570 C CA . ILE A 1 82 ? -7.04007 13.53513 -8.95919 1.000 40.78879 82 ILE A CA 1
ATOM 571 C C . ILE A 1 82 ? -5.68270 13.66343 -9.62468 1.000 42.62789 82 ILE A C 1
ATOM 572 O O . ILE A 1 82 ? -5.38121 12.94800 -10.58464 1.000 37.06424 82 ILE A O 1
ATOM 577 N N . CYS A 1 83 ? -4.86512 14.57873 -9.13013 1.000 38.97049 83 CYS A N 1
ATOM 578 C CA . CYS A 1 83 ? -3.51780 14.73644 -9.64610 1.000 44.79336 83 CYS A CA 1
ATOM 579 C C . CYS A 1 83 ? -2.51912 14.36255 -8.56243 1.000 50.16212 83 CYS A C 1
ATOM 580 O O . CYS A 1 83 ? -2.76264 14.58579 -7.37175 1.000 54.95812 83 CYS A O 1
ATOM 583 N N . LEU A 1 84 ? -1.41551 13.76556 -8.98115 1.000 44.98542 84 LEU A N 1
ATOM 584 C CA . LEU A 1 84 ? -0.41809 13.23467 -8.07431 1.000 51.44007 84 LEU A CA 1
ATOM 585 C C . LEU A 1 84 ? 0.83675 14.09510 -8.07966 1.000 49.05734 84 LEU A C 1
ATOM 586 O O . LEU A 1 84 ? 1.12697 14.78656 -9.06238 1.000 51.14633 84 LEU A O 1
ATOM 591 N N . PRO A 1 85 ? 1.60998 14.07824 -6.98863 1.000 59.84498 85 PRO A N 1
ATOM 592 C CA . PRO A 1 85 ? 2.95346 14.67954 -7.03461 1.000 46.24053 85 PRO A CA 1
ATOM 593 C C . PRO A 1 85 ? 3.81116 14.08897 -8.13487 1.000 51.52936 85 PRO A C 1
ATOM 594 O O . PRO A 1 85 ? 4.76863 14.73281 -8.57972 1.000 55.87596 85 PRO A O 1
ATOM 598 N N . ASP A 1 86 ? 3.47899 12.87698 -8.58566 1.000 54.19620 86 ASP A N 1
ATOM 599 C CA . ASP A 1 86 ? 4.06028 12.27275 -9.77776 1.000 67.97010 86 ASP A CA 1
ATOM 600 C C . ASP A 1 86 ? 4.01293 13.20138 -10.99126 1.000 67.01131 86 ASP A C 1
ATOM 601 O O . ASP A 1 86 ? 4.81362 13.03277 -11.91880 1.000 62.64406 86 ASP A O 1
ATOM 606 N N . GLY A 1 87 ? 3.10310 14.18433 -11.00129 1.000 59.03460 87 GLY A N 1
ATOM 607 C CA . GLY A 1 87 ? 2.78697 14.98639 -12.16709 1.000 60.34535 87 GLY A CA 1
ATOM 608 C C . GLY A 1 87 ? 1.63902 14.42821 -12.98127 1.000 70.78552 87 GLY A C 1
ATOM 609 O O . GLY A 1 87 ? 0.99805 15.16632 -13.73702 1.000 66.45581 87 GLY A O 1
ATOM 610 N N . SER A 1 88 ? 1.36549 13.13913 -12.81585 1.000 64.58718 88 SER A N 1
ATOM 611 C CA . SER A 1 88 ? 0.31594 12.45084 -13.53828 1.000 65.53872 88 SER A CA 1
ATOM 612 C C . SER A 1 88 ? -1.03156 12.73851 -12.88971 1.000 59.11243 88 SER A C 1
ATOM 613 O O . SER A 1 88 ? -1.12259 13.01336 -11.69125 1.000 50.76049 88 SER A O 1
ATOM 616 N N . CYS A 1 89 ? -2.08497 12.64529 -13.68800 1.000 51.86764 89 CYS A N 1
ATOM 617 C CA . CYS A 1 89 ? -3.44645 12.82513 -13.20399 1.000 44.51002 89 CYS A CA 1
ATOM 618 C C . CYS A 1 89 ? -4.32682 11.68258 -13.70540 1.000 47.76325 89 CYS A C 1
ATOM 619 O O . CYS A 1 89 ? -4.17850 11.23043 -14.84786 1.000 47.38876 89 CYS A O 1
ATOM 622 N N . ILE A 1 90 ? -5.24146 11.21286 -12.85281 1.000 44.40429 90 ILE A N 1
ATOM 623 C CA . ILE A 1 90 ? -6.17324 10.14136 -13.19386 1.000 36.52395 90 ILE A CA 1
ATOM 624 C C . ILE A 1 90 ? -7.59591 10.67663 -13.14181 1.000 38.43233 90 ILE A C 1
ATOM 625 O O . ILE A 1 90 ? -7.95989 11.40932 -12.21205 1.000 37.72047 90 ILE A O 1
ATOM 630 N N . LYS A 1 91 ? -8.39836 10.29088 -14.13199 1.000 26.02906 91 LYS A N 1
ATOM 631 C CA . LYS A 1 91 ? -9.83483 10.52552 -14.12335 1.000 38.60505 91 LYS A CA 1
ATOM 632 C C . LYS A 1 91 ? -10.53010 9.32004 -13.50140 1.000 36.95765 91 LYS A C 1
ATOM 633 O O . LYS A 1 91 ? -10.31479 8.18294 -13.93253 1.000 36.11729 91 LYS A O 1
ATOM 639 N N . LEU A 1 92 ? -11.34426 9.56934 -12.47702 1.000 36.18176 92 LEU A N 1
ATOM 640 C CA . LEU A 1 92 ? -12.16151 8.53343 -11.86825 1.000 36.55154 92 LEU A CA 1
ATOM 641 C C . LEU A 1 92 ? -13.59828 8.74442 -12.31600 1.000 45.04270 92 LEU A C 1
ATOM 642 O O . LEU A 1 92 ? -14.18237 9.79333 -12.00328 1.000 43.55652 92 LEU A O 1
ATOM 647 N N . PRO A 1 93 ? -14.20376 7.80834 -13.04745 1.000 37.58537 93 PRO A N 1
ATOM 648 C CA . PRO A 1 93 ? -15.54873 8.05298 -13.58344 1.000 40.81075 93 PRO A CA 1
ATOM 649 C C . PRO A 1 93 ? -16.58380 8.20371 -12.47798 1.000 43.39294 93 PRO A C 1
ATOM 650 O O . PRO A 1 93 ? -16.49589 7.57628 -11.42035 1.000 45.57142 93 PRO A O 1
ATOM 654 N N . VAL A 1 94 ? -17.57216 9.06533 -12.73418 1.000 41.00956 94 VAL A N 1
ATOM 655 C CA . VAL A 1 94 ? -18.68263 9.26666 -11.81166 1.000 37.38252 94 VAL A CA 1
ATOM 656 C C . VAL A 1 94 ? -19.95285 8.57042 -12.27819 1.000 40.67396 94 VAL A C 1
ATOM 657 O O . VAL A 1 94 ? -21.01494 8.75514 -11.66742 1.000 36.99972 94 VAL A O 1
ATOM 661 N N . ASP A 1 95 ? -19.87712 7.77850 -13.34879 1.000 44.77899 95 ASP A N 1
ATOM 662 C CA . ASP A 1 95 ? -20.97661 6.93463 -13.79924 1.000 49.03543 95 ASP A CA 1
ATOM 663 C C . ASP A 1 95 ? -20.67213 5.45703 -13.58264 1.000 59.40824 95 ASP A C 1
ATOM 664 O O . ASP A 1 95 ? -21.25153 4.59704 -14.25408 1.000 50.75974 95 ASP A O 1
ATOM 669 N N . GLN A 1 96 ? -19.76046 5.15765 -12.65962 1.000 55.20369 96 GLN A N 1
ATOM 670 C CA . GLN A 1 96 ? -19.37353 3.80341 -12.30057 1.000 42.79216 96 GLN A CA 1
ATOM 671 C C . GLN A 1 96 ? -19.06122 3.77180 -10.81361 1.000 49.88475 96 GLN A C 1
ATOM 672 O O . GLN A 1 96 ? -18.63899 4.77637 -10.23559 1.000 47.03619 96 GLN A O 1
ATOM 678 N N . ASN A 1 97 ? -19.27438 2.61534 -10.19475 1.000 54.11675 97 ASN A N 1
ATOM 679 C CA . ASN A 1 97 ? -18.72049 2.39362 -8.86845 1.000 55.39015 97 ASN A CA 1
ATOM 680 C C . ASN A 1 97 ? -17.20743 2.24938 -8.97495 1.000 51.67602 97 ASN A C 1
ATOM 681 O O . ASN A 1 97 ? -16.67533 1.82354 -10.00254 1.000 50.55860 97 ASN A O 1
ATOM 686 N N . ARG A 1 98 ? -16.50578 2.62604 -7.91033 1.000 50.44624 98 ARG A N 1
ATOM 687 C CA . ARG A 1 98 ? -15.05361 2.71837 -7.96034 1.000 47.08642 98 ARG A CA 1
ATOM 688 C C . ARG A 1 98 ? -14.42394 1.90392 -6.84614 1.000 49.61874 98 ARG A C 1
ATOM 689 O O . ARG A 1 98 ? -14.85629 1.96623 -5.69076 1.000 48.06435 98 ARG A O 1
ATOM 697 N N . ILE A 1 99 ? -13.39590 1.15319 -7.21125 1.000 42.27559 99 ILE A N 1
ATOM 698 C CA . ILE A 1 99 ? -12.67078 0.27276 -6.31448 1.000 34.18717 99 ILE A CA 1
ATOM 699 C C . ILE A 1 99 ? -11.19027 0.61348 -6.49694 1.000 35.91701 99 ILE A C 1
ATOM 700 O O . ILE A 1 99 ? -10.61747 0.41249 -7.57652 1.000 29.27458 99 ILE A O 1
ATOM 705 N N . ILE A 1 100 ? -10.59702 1.23842 -5.48223 1.000 34.28486 100 ILE A N 1
ATOM 706 C CA . ILE A 1 100 ? -9.23914 1.77099 -5.56882 1.000 30.62733 100 ILE A CA 1
ATOM 707 C C . ILE A 1 100 ? -8.33995 0.94000 -4.66898 1.000 38.86449 100 ILE A C 1
ATOM 708 O O . ILE A 1 100 ? -8.50811 0.93683 -3.44297 1.000 42.57424 100 ILE A O 1
ATOM 713 N N . LEU A 1 101 ? -7.37828 0.25093 -5.27204 1.000 35.42646 101 LEU A N 1
ATOM 714 C CA . LEU A 1 101 ? -6.33069 -0.42339 -4.52154 1.000 28.47516 101 LEU A CA 1
ATOM 715 C C . LEU A 1 101 ? -5.17018 0.54427 -4.33036 1.000 27.41851 101 LEU A C 1
ATOM 716 O O . LEU A 1 101 ? -4.75313 1.21347 -5.28049 1.000 29.34117 101 LEU A O 1
ATOM 721 N N . ILE A 1 102 ? -4.66811 0.63961 -3.10107 1.000 30.11635 102 ILE A N 1
ATOM 722 C CA . ILE A 1 102 ? -3.52426 1.48854 -2.78821 1.000 28.98702 102 ILE A CA 1
ATOM 723 C C . ILE A 1 102 ? -2.49099 0.65655 -2.04399 1.000 29.17205 102 ILE A C 1
ATOM 724 O O . ILE A 1 102 ? -2.83634 -0.16294 -1.18528 1.000 31.01056 102 ILE A O 1
ATOM 729 N N . GLU A 1 103 ? -1.22074 0.88047 -2.36975 1.000 27.72141 103 GLU A N 1
ATOM 730 C CA . GLU A 1 103 ? -0.11803 0.06414 -1.88603 1.000 29.03292 103 GLU A CA 1
ATOM 731 C C . GLU A 1 103 ? 1.01651 0.97946 -1.44799 1.000 32.53244 103 GLU A C 1
ATOM 732 O O . GLU A 1 103 ? 1.33402 1.94672 -2.14614 1.000 24.24406 103 GLU A O 1
ATOM 738 N N . GLY A 1 104 ? 1.62300 0.68382 -0.30429 1.000 22.63069 104 GLY A N 1
ATOM 739 C CA . GLY A 1 104 ? 2.74205 1.48492 0.15092 1.000 28.43145 104 GLY A CA 1
ATOM 740 C C . GLY A 1 104 ? 3.09900 1.19186 1.59184 1.000 22.36942 104 GLY A C 1
ATOM 741 O O . GLY A 1 104 ? 2.38412 0.48761 2.31027 1.000 23.93862 104 GLY A O 1
ATOM 742 N N . TYR A 1 105 ? 4.22803 1.77649 2.00435 1.000 24.47326 105 TYR A N 1
ATOM 743 C CA . TYR A 1 105 ? 4.77444 1.51318 3.33272 1.000 27.49522 105 TYR A CA 1
ATOM 744 C C . TYR A 1 105 ? 3.94839 2.17440 4.42948 1.000 25.30150 105 TYR A C 1
ATOM 745 O O . TYR A 1 105 ? 3.72595 1.57829 5.48949 1.000 31.36159 105 TYR A O 1
ATOM 754 N N . TYR A 1 106 ? 3.49406 3.40649 4.20245 1.000 24.86144 106 TYR A N 1
ATOM 755 C CA . TYR A 1 106 ? 2.97491 4.25666 5.26782 1.000 24.71575 106 TYR A CA 1
ATOM 756 C C . TYR A 1 106 ? 1.47616 4.51171 5.15070 1.000 25.76941 106 TYR A C 1
ATOM 757 O O . TYR A 1 106 ? 0.97244 5.51543 5.65895 1.000 33.40593 106 TYR A O 1
ATOM 766 N N . LEU A 1 107 ? 0.75021 3.59872 4.50513 1.000 25.82431 107 LEU A N 1
ATOM 767 C CA . LEU A 1 107 ? -0.68889 3.77396 4.34261 1.000 26.04833 107 LEU A CA 1
ATOM 768 C C . LEU A 1 107 ? -1.40950 3.84460 5.68258 1.000 29.52746 107 LEU A C 1
ATOM 769 O O . LEU A 1 107 ? -2.45468 4.49530 5.79019 1.000 28.26176 107 LEU A O 1
ATOM 774 N N . LEU A 1 108 ? -0.87061 3.19175 6.71304 1.000 35.40275 108 LEU A N 1
ATOM 775 C CA . LEU A 1 108 ? -1.56266 3.03351 7.98615 1.000 29.20290 108 LEU A CA 1
ATOM 776 C C . LEU A 1 108 ? -1.05972 3.99637 9.05889 1.000 27.70342 108 LEU A C 1
ATOM 777 O O . LEU A 1 108 ? -1.12607 3.68223 10.25247 1.000 28.03820 108 LEU A O 1
ATOM 782 N N . LEU A 1 109 ? -0.55478 5.16062 8.66146 1.000 32.76515 109 LEU A N 1
ATOM 783 C CA . LEU A 1 109 ? -0.35333 6.23171 9.62514 1.000 31.30359 109 LEU A CA 1
ATOM 784 C C . LEU A 1 109 ? -1.70748 6.66500 10.18134 1.000 28.65110 109 LEU A C 1
ATOM 785 O O . LEU A 1 109 ? -2.70885 6.63093 9.45940 1.000 33.15640 109 LEU A O 1
ATOM 790 N N . PRO A 1 110 ? -1.77362 7.05414 11.45889 1.000 32.63238 110 PRO A N 1
ATOM 791 C CA . PRO A 1 110 ? -3.08051 7.38950 12.05669 1.000 30.00950 110 PRO A CA 1
ATOM 792 C C . PRO A 1 110 ? -3.93885 8.35215 11.24256 1.000 38.57601 110 PRO A C 1
ATOM 793 O O . PRO A 1 110 ? -5.11198 8.04479 10.98222 1.000 37.82882 110 PRO A O 1
ATOM 797 N N . GLU A 1 111 ? -3.39080 9.49319 10.80638 1.000 36.79908 111 GLU A N 1
ATOM 798 C CA . GLU A 1 111 ? -4.22113 10.48577 10.12593 1.000 43.52627 111 GLU A CA 1
ATOM 799 C C . GLU A 1 111 ? -4.84078 9.95740 8.83829 1.000 38.88907 111 GLU A C 1
ATOM 800 O O . GLU A 1 111 ? -5.83644 10.52140 8.37150 1.000 37.74032 111 GLU A O 1
ATOM 806 N N . LEU A 1 112 ? -4.28474 8.89453 8.25490 1.000 29.73686 112 LEU A N 1
ATOM 807 C CA . LEU A 1 112 ? -4.84100 8.33248 7.03193 1.000 30.64735 112 LEU A CA 1
ATOM 808 C C . LEU A 1 112 ? -5.91178 7.28283 7.28221 1.000 30.46754 112 LEU A C 1
ATOM 809 O O . LEU A 1 112 ? -6.69264 6.99467 6.36851 1.000 34.97310 112 LEU A O 1
ATOM 814 N N . LEU A 1 113 ? -5.97741 6.71935 8.48938 1.000 26.07242 113 LEU A N 1
ATOM 815 C CA . LEU A 1 113 ? -6.86621 5.58221 8.72536 1.000 33.46322 113 LEU A CA 1
ATOM 816 C C . LEU A 1 113 ? -8.32883 5.80911 8.33345 1.000 32.47352 113 LEU A C 1
ATOM 817 O O . LEU A 1 113 ? -8.93054 4.87524 7.77445 1.000 33.07766 113 LEU A O 1
ATOM 822 N N . PRO A 1 114 ? -8.95632 6.97121 8.57424 1.000 36.85547 114 PRO A N 1
ATOM 823 C CA . PRO A 1 114 ? -10.41232 7.06709 8.34807 1.000 31.81213 114 PRO A CA 1
ATOM 824 C C . PRO A 1 114 ? -10.85276 6.94751 6.89407 1.000 30.10189 114 PRO A C 1
ATOM 825 O O . PRO A 1 114 ? -12.04473 6.71958 6.65518 1.000 31.68332 114 PRO A O 1
ATOM 829 N N . TYR A 1 115 ? -9.95801 7.09158 5.91656 1.000 30.10680 115 TYR A N 1
ATOM 830 C CA . TYR A 1 115 ? -10.40644 7.15554 4.52879 1.000 35.40165 115 TYR A CA 1
ATOM 831 C C . TYR A 1 115 ? -10.58462 5.78706 3.88295 1.000 36.14691 115 TYR A C 1
ATOM 832 O O . TYR A 1 115 ? -11.23141 5.69603 2.83302 1.000 36.06397 115 TYR A O 1
ATOM 841 N N . TYR A 1 116 ? -10.04794 4.72857 4.48211 1.000 34.05446 116 TYR A N 1
ATOM 842 C CA . TYR A 1 116 ? -10.02078 3.41871 3.84724 1.000 24.73879 116 TYR A CA 1
ATOM 843 C C . TYR A 1 116 ? -11.31903 2.65703 4.07943 1.000 25.42508 116 TYR A C 1
ATOM 844 O O . TYR A 1 116 ? -11.89775 2.70389 5.16899 1.000 28.89804 116 TYR A O 1
ATOM 853 N N . THR A 1 117 ? -11.77113 1.94946 3.04029 1.000 26.93107 117 THR A N 1
ATOM 854 C CA . THR A 1 117 ? -12.81504 0.94839 3.22697 1.000 22.15301 117 THR A CA 1
ATOM 855 C C . THR A 1 117 ? -12.24638 -0.30752 3.87318 1.000 33.59786 117 THR A C 1
ATOM 856 O O . THR A 1 117 ? -12.92041 -0.94847 4.68754 1.000 28.97665 117 THR A O 1
ATOM 860 N N . SER A 1 118 ? -11.00554 -0.66836 3.54226 1.000 29.22708 118 SER A N 1
ATOM 861 C CA . SER A 1 118 ? -10.36541 -1.79107 4.21722 1.000 31.57065 118 SER A CA 1
ATOM 862 C C . SER A 1 118 ? -8.88096 -1.51984 4.41511 1.000 38.53841 118 SER A C 1
ATOM 863 O O . SER A 1 118 ? -8.24089 -0.84782 3.60159 1.000 29.49388 118 SER A O 1
ATOM 866 N N . LYS A 1 119 ? -8.34681 -2.04902 5.51890 1.000 21.61911 119 LYS A N 1
ATOM 867 C CA . LYS A 1 119 ? -6.96220 -1.83052 5.92254 1.000 27.00358 119 LYS A CA 1
ATOM 868 C C . LYS A 1 119 ? -6.30174 -3.17438 6.18955 1.000 33.64239 119 LYS A C 1
ATOM 869 O O . LYS A 1 119 ? -6.70374 -3.90600 7.10659 1.000 29.44555 119 LYS A O 1
ATOM 875 N N . ILE A 1 120 ? -5.29071 -3.48930 5.38615 1.000 24.60129 120 ILE A N 1
ATOM 876 C CA . ILE A 1 120 ? -4.61338 -4.77458 5.40820 1.000 23.02312 120 ILE A CA 1
ATOM 877 C C . ILE A 1 120 ? -3.12029 -4.51724 5.51794 1.000 25.06211 120 ILE A C 1
ATOM 878 O O . ILE A 1 120 ? -2.59381 -3.59845 4.88201 1.000 27.78828 120 ILE A O 1
ATOM 883 N N . PHE A 1 121 ? -2.44527 -5.30572 6.34825 1.000 24.02682 121 PHE A N 1
ATOM 884 C CA . PHE A 1 121 ? -0.99213 -5.26463 6.45387 1.000 23.30688 121 PHE A CA 1
ATOM 885 C C . PHE A 1 121 ? -0.44671 -6.64588 6.12540 1.000 19.97502 121 PHE A C 1
ATOM 886 O O . PHE A 1 121 ? -0.80863 -7.62918 6.77908 1.000 27.29212 121 PHE A O 1
ATOM 894 N N . VAL A 1 122 ? 0.41769 -6.71659 5.11667 1.000 22.62473 122 VAL A N 1
ATOM 895 C CA . VAL A 1 122 ? 1.07641 -7.96293 4.73729 1.000 28.18766 122 VAL A CA 1
ATOM 896 C C . VAL A 1 122 ? 2.31201 -8.11771 5.61619 1.000 32.21328 122 VAL A C 1
ATOM 897 O O . VAL A 1 122 ? 3.29071 -7.38480 5.45763 1.000 32.89014 122 VAL A O 1
ATOM 901 N N . TYR A 1 123 ? 2.27486 -9.06809 6.54420 1.000 28.03932 123 TYR A N 1
ATOM 902 C CA . TYR A 1 123 ? 3.32266 -9.19581 7.54736 1.000 31.29754 123 TYR A CA 1
ATOM 903 C C . TYR A 1 123 ? 4.26945 -10.33970 7.20912 1.000 35.94399 123 TYR A C 1
ATOM 904 O O . TYR A 1 123 ? 3.82460 -11.45749 6.92701 1.000 32.46818 123 TYR A O 1
ATOM 913 N N . GLU A 1 124 ? 5.57326 -10.05934 7.25532 1.000 31.48786 124 GLU A N 1
ATOM 914 C CA . GLU A 1 124 ? 6.57981 -11.10541 7.36303 1.000 37.27307 124 GLU A CA 1
ATOM 915 C C . GLU A 1 124 ? 7.70864 -10.65654 8.27280 1.000 34.35868 124 GLU A C 1
ATOM 916 O O . GLU A 1 124 ? 7.97198 -9.46201 8.43841 1.000 34.78084 124 GLU A O 1
ATOM 922 N N . ASP A 1 125 ? 8.39725 -11.64910 8.82158 1.000 36.39827 125 ASP A N 1
ATOM 923 C CA . ASP A 1 125 ? 9.58457 -11.41200 9.62230 1.000 33.83479 125 ASP A CA 1
ATOM 924 C C . ASP A 1 125 ? 10.69017 -10.80142 8.77262 1.000 29.75679 125 ASP A C 1
ATOM 925 O O . ASP A 1 125 ? 10.73473 -10.97131 7.55008 1.000 28.28635 125 ASP A O 1
ATOM 930 N N . ALA A 1 126 ? 11.59131 -10.07889 9.44194 1.000 31.55174 126 ALA A N 1
ATOM 931 C CA . ALA A 1 126 ? 12.61435 -9.32605 8.72764 1.000 31.69895 126 ALA A CA 1
ATOM 932 C C . ALA A 1 126 ? 13.58432 -10.23904 7.98999 1.000 32.98491 126 ALA A C 1
ATOM 933 O O . ALA A 1 126 ? 14.06359 -9.87798 6.90937 1.000 29.56211 126 ALA A O 1
ATOM 935 N N . ASP A 1 127 ? 13.88139 -11.42255 8.53372 1.000 25.11261 127 ASP A N 1
ATOM 936 C CA . ASP A 1 127 ? 14.76887 -12.32265 7.80430 1.000 33.24052 127 ASP A CA 1
ATOM 937 C C . ASP A 1 127 ? 14.08228 -12.88280 6.56224 1.000 30.12520 127 ASP A C 1
ATOM 938 O O . ASP A 1 127 ? 14.71991 -13.03310 5.51446 1.000 31.67432 127 ASP A O 1
ATOM 943 N N . THR A 1 128 ? 12.78043 -13.17128 6.64668 1.000 30.17599 128 THR A N 1
ATOM 944 C CA . THR A 1 128 ? 12.03582 -13.58509 5.45868 1.000 32.80258 128 THR A CA 1
ATOM 945 C C . THR A 1 128 ? 12.08478 -12.50535 4.38521 1.000 30.34031 128 THR A C 1
ATOM 946 O O . THR A 1 128 ? 12.29156 -12.79011 3.19610 1.000 32.66065 128 THR A O 1
ATOM 950 N N . ARG A 1 129 ? 11.91016 -11.25108 4.79485 1.000 29.54720 129 ARG A N 1
ATOM 951 C CA . ARG A 1 129 ? 11.88828 -10.16192 3.83037 1.000 30.76941 129 ARG A CA 1
ATOM 952 C C . ARG A 1 129 ? 13.26990 -9.92556 3.23031 1.000 26.91955 129 ARG A C 1
ATOM 953 O O . ARG A 1 129 ? 13.38861 -9.63744 2.03417 1.000 32.26805 129 ARG A O 1
ATOM 961 N N . LEU A 1 130 ? 14.32904 -10.07293 4.03141 1.000 27.01864 130 LEU A N 1
ATOM 962 C CA . LEU A 1 130 ? 15.68071 -9.97890 3.48376 1.000 37.96880 130 LEU A CA 1
ATOM 963 C C . LEU A 1 130 ? 15.96145 -11.11529 2.50718 1.000 36.16342 130 LEU A C 1
ATOM 964 O O . LEU A 1 130 ? 16.64382 -10.92001 1.49184 1.000 33.90891 130 LEU A O 1
ATOM 969 N N . GLU A 1 131 ? 15.45939 -12.31597 2.80461 1.000 24.87957 131 GLU A N 1
ATOM 970 C CA . GLU A 1 131 ? 15.62377 -13.42939 1.87650 1.000 34.12352 131 GLU A CA 1
ATOM 971 C C . GLU A 1 131 ? 14.95296 -13.12718 0.54423 1.000 44.23164 131 GLU A C 1
ATOM 972 O O . GLU A 1 131 ? 15.52644 -13.37392 -0.52399 1.000 43.27054 131 GLU A O 1
ATOM 978 N N . ARG A 1 132 ? 13.72324 -12.60757 0.58963 1.000 44.06329 132 ARG A N 1
ATOM 979 C CA . ARG A 1 132 ? 13.05670 -12.19641 -0.64446 1.000 40.64000 132 ARG A CA 1
ATOM 980 C C . ARG A 1 132 ? 13.87872 -11.14344 -1.37594 1.000 30.86496 132 ARG A C 1
ATOM 981 O O . ARG A 1 132 ? 14.03959 -11.19714 -2.60380 1.000 39.36945 132 ARG A O 1
ATOM 989 N N . CYS A 1 133 ? 14.41679 -10.18069 -0.62528 1.000 33.74436 133 CYS A N 1
ATOM 990 C CA . CYS A 1 133 ? 15.21085 -9.11469 -1.22160 1.000 33.79550 133 CYS A CA 1
ATOM 991 C C . CYS A 1 133 ? 16.41448 -9.66697 -1.97856 1.000 43.89097 133 CYS A C 1
ATOM 992 O O . CYS A 1 133 ? 16.69043 -9.24895 -3.10648 1.000 40.92439 133 CYS A O 1
ATOM 995 N N . VAL A 1 134 ? 17.13726 -10.61992 -1.38558 1.000 37.54053 134 VAL A N 1
ATOM 996 C CA . VAL A 1 134 ? 18.31617 -11.13833 -2.08336 1.000 45.71779 134 VAL A CA 1
ATOM 997 C C . VAL A 1 134 ? 17.91036 -12.04911 -3.23919 1.000 42.71084 134 VAL A C 1
ATOM 998 O O . VAL A 1 134 ? 18.56475 -12.05541 -4.28674 1.000 44.22357 134 VAL A O 1
ATOM 1002 N N . LEU A 1 135 ? 16.83840 -12.83050 -3.08145 1.000 41.60966 135 LEU A N 1
ATOM 1003 C CA . LEU A 1 135 ? 16.44301 -13.73068 -4.16002 1.000 39.93817 135 LEU A CA 1
ATOM 1004 C C . LEU A 1 135 ? 15.98911 -12.95645 -5.38806 1.000 46.46318 135 LEU A C 1
ATOM 1005 O O . LEU A 1 135 ? 16.20981 -13.39988 -6.52018 1.000 50.57294 135 LEU A O 1
ATOM 1010 N N . GLN A 1 136 ? 15.36645 -11.79689 -5.18790 1.000 41.74856 136 GLN A N 1
ATOM 1011 C CA . GLN A 1 136 ? 15.03941 -10.93796 -6.31891 1.000 39.65309 136 GLN A CA 1
ATOM 1012 C C . GLN A 1 136 ? 16.27577 -10.20781 -6.83514 1.000 46.53836 136 GLN A C 1
ATOM 1013 O O . GLN A 1 136 ? 16.64530 -10.34090 -8.00565 1.000 51.76991 136 GLN A O 1
ATOM 1019 N N . ARG A 1 137 ? 16.93467 -9.44016 -5.96500 1.000 43.79007 137 ARG A N 1
ATOM 1020 C CA . ARG A 1 137 ? 17.91939 -8.47127 -6.42573 1.000 47.21151 137 ARG A CA 1
ATOM 1021 C C . ARG A 1 137 ? 19.23923 -9.13892 -6.79943 1.000 51.73497 137 ARG A C 1
ATOM 1022 O O . ARG A 1 137 ? 19.91627 -8.69378 -7.73444 1.000 57.99649 137 ARG A O 1
ATOM 1030 N N . VAL A 1 138 ? 19.62520 -10.20203 -6.09912 1.000 49.00418 138 VAL A N 1
ATOM 1031 C CA . VAL A 1 138 ? 20.90233 -10.86525 -6.34454 1.000 52.33975 138 VAL A CA 1
ATOM 1032 C C . VAL A 1 138 ? 20.74556 -12.07002 -7.26655 1.000 49.69323 138 VAL A C 1
ATOM 1033 O O . VAL A 1 138 ? 21.40066 -12.15393 -8.30425 1.000 54.92125 138 VAL A O 1
ATOM 1037 N N . LYS A 1 139 ? 19.89296 -13.03041 -6.89781 1.000 45.55364 139 LYS A N 1
ATOM 1038 C CA . LYS A 1 139 ? 19.80642 -14.26260 -7.67866 1.000 48.37373 139 LYS A CA 1
ATOM 1039 C C . LYS A 1 139 ? 19.17551 -14.01650 -9.04488 1.000 58.36080 139 LYS A C 1
ATOM 1040 O O . LYS A 1 139 ? 19.60022 -14.61046 -10.04158 1.000 59.45520 139 LYS A O 1
ATOM 1046 N N . ALA A 1 140 ? 18.17124 -13.14217 -9.11832 1.000 51.21339 140 ALA A N 1
ATOM 1047 C CA . ALA A 1 140 ? 17.48415 -12.89457 -10.38107 1.000 58.98539 140 ALA A CA 1
ATOM 1048 C C . ALA A 1 140 ? 18.10284 -11.73702 -11.16160 1.000 60.86230 140 ALA A C 1
ATOM 1049 O O . ALA A 1 140 ? 18.46897 -11.90353 -12.32849 1.000 67.48626 140 ALA A O 1
ATOM 1051 N N . GLU A 1 141 ? 18.21729 -10.56082 -10.54458 1.000 55.08360 141 GLU A N 1
ATOM 1052 C CA . GLU A 1 141 ? 18.76131 -9.38346 -11.21325 1.000 47.54760 141 GLU A CA 1
ATOM 1053 C C . GLU A 1 141 ? 20.28447 -9.36973 -11.26668 1.000 50.65992 141 GLU A C 1
ATOM 1054 O O . GLU A 1 141 ? 20.85641 -8.46135 -11.87936 1.000 59.94744 141 GLU A O 1
ATOM 1060 N N . LYS A 1 142 ? 20.94837 -10.34058 -10.63636 1.000 62.15625 142 LYS A N 1
ATOM 1061 C CA . LYS A 1 142 ? 22.40840 -10.47119 -10.67027 1.000 56.66493 142 LYS A CA 1
ATOM 1062 C C . LYS A 1 142 ? 23.10944 -9.23525 -10.11253 1.000 56.88307 142 LYS A C 1
ATOM 1063 O O . LYS A 1 142 ? 24.21141 -8.88440 -10.54332 1.000 50.05249 142 LYS A O 1
ATOM 1069 N N . GLY A 1 143 ? 22.47852 -8.56892 -9.15134 1.000 45.35941 143 GLY A N 1
ATOM 1070 C CA . GLY A 1 143 ? 23.12231 -7.47231 -8.46388 1.000 41.82114 143 GLY A CA 1
ATOM 1071 C C . GLY A 1 143 ? 24.20089 -7.96089 -7.51646 1.000 49.21867 143 GLY A C 1
ATOM 1072 O O . GLY A 1 143 ? 24.33953 -9.15084 -7.23026 1.000 50.10152 143 GLY A O 1
ATOM 1073 N N . ASP A 1 144 ? 24.99169 -7.01292 -7.02332 1.000 55.30462 144 ASP A N 1
ATOM 1074 C CA . ASP A 1 144 ? 26.06864 -7.33818 -6.09754 1.000 49.73171 144 ASP A CA 1
ATOM 1075 C C . ASP A 1 144 ? 25.48155 -7.64749 -4.72634 1.000 48.98199 144 ASP A C 1
ATOM 1076 O O . ASP A 1 144 ? 24.76155 -6.82168 -4.15359 1.000 53.54349 144 ASP A O 1
ATOM 1081 N N . LEU A 1 145 ? 25.79592 -8.83767 -4.20558 1.000 47.39504 145 LEU A N 1
ATOM 1082 C CA . LEU A 1 145 ? 25.25306 -9.27090 -2.92078 1.000 45.58640 145 LEU A CA 1
ATOM 1083 C C . LEU A 1 145 ? 25.52014 -8.24609 -1.82345 1.000 42.81678 145 LEU A C 1
ATOM 1084 O O . LEU A 1 145 ? 24.61970 -7.91009 -1.04159 1.000 41.14663 145 LEU A O 1
ATOM 1089 N N . THR A 1 146 ? 26.74871 -7.72774 -1.76098 1.000 36.46612 146 THR A N 1
ATOM 1090 C CA . THR A 1 146 ? 27.11302 -6.78536 -0.70684 1.000 44.24466 146 THR A CA 1
ATOM 1091 C C . THR A 1 146 ? 26.28209 -5.50942 -0.78971 1.000 42.78875 146 THR A C 1
ATOM 1092 O O . THR A 1 146 ? 25.76089 -5.02942 0.22337 1.000 46.47145 146 THR A O 1
ATOM 1096 N N . LYS A 1 147 ? 26.14677 -4.94409 -1.99278 1.000 41.25003 147 LYS A N 1
ATOM 1097 C CA . LYS A 1 147 ? 25.41305 -3.68971 -2.13993 1.000 46.97725 147 LYS A CA 1
ATOM 1098 C C . LYS A 1 147 ? 23.93009 -3.87318 -1.83775 1.000 40.12670 147 LYS A C 1
ATOM 1099 O O . LYS A 1 147 ? 23.29795 -2.99150 -1.24459 1.000 42.20241 147 LYS A O 1
ATOM 1101 N N . VAL A 1 148 ? 23.35966 -5.01216 -2.23503 1.000 38.97857 148 VAL A N 1
ATOM 1102 C CA . VAL A 1 148 ? 21.95197 -5.28547 -1.95270 1.000 39.20474 148 VAL A CA 1
ATOM 1103 C C . VAL A 1 148 ? 21.72706 -5.41192 -0.45114 1.000 44.34096 148 VAL A C 1
ATOM 1104 O O . VAL A 1 148 ? 20.79581 -4.81625 0.11227 1.000 41.67718 148 VAL A O 1
ATOM 1108 N N . LEU A 1 149 ? 22.57173 -6.20616 0.21543 1.000 38.71022 149 LEU A N 1
ATOM 1109 C CA . LEU A 1 149 ? 22.48588 -6.33352 1.66609 1.000 38.26048 149 LEU A CA 1
ATOM 1110 C C . LEU A 1 149 ? 22.62515 -4.97880 2.34654 1.000 38.32414 149 LEU A C 1
ATOM 1111 O O . LEU A 1 149 ? 21.91512 -4.68511 3.31595 1.000 33.70319 149 LEU A O 1
ATOM 1116 N N . ASN A 1 150 ? 23.53492 -4.13771 1.84582 1.000 35.36798 150 ASN A N 1
ATOM 1117 C CA . ASN A 1 150 ? 23.73319 -2.81625 2.43052 1.000 37.95770 150 ASN A CA 1
ATOM 1118 C C . ASN A 1 150 ? 22.49780 -1.94362 2.26012 1.000 39.10730 150 ASN A C 1
ATOM 1119 O O . ASN A 1 150 ? 22.08743 -1.25338 3.19967 1.000 36.25555 150 ASN A O 1
ATOM 1124 N N . ASP A 1 151 ? 21.89582 -1.95442 1.06901 1.000 40.49306 151 ASP A N 1
ATOM 1125 C CA . ASP A 1 151 ? 20.66504 -1.19899 0.86191 1.000 39.90616 151 ASP A CA 1
ATOM 1126 C C . ASP A 1 151 ? 19.58577 -1.65020 1.83423 1.000 34.83398 151 ASP A C 1
ATOM 1127 O O . ASP A 1 151 ? 18.91028 -0.82386 2.45822 1.000 38.36694 151 ASP A O 1
ATOM 1132 N N . PHE A 1 152 ? 19.41687 -2.96564 1.98397 1.000 30.82115 152 PHE A N 1
ATOM 1133 C CA . PHE A 1 152 ? 18.37868 -3.47035 2.87796 1.000 30.06638 152 PHE A CA 1
ATOM 1134 C C . PHE A 1 152 ? 18.63917 -3.04990 4.32049 1.000 33.75325 152 PHE A C 1
ATOM 1135 O O . PHE A 1 152 ? 17.74333 -2.53684 5.00110 1.000 33.05579 152 PHE A O 1
ATOM 1143 N N . VAL A 1 153 ? 19.86358 -3.25679 4.80552 1.000 36.47185 153 VAL A N 1
ATOM 1144 C CA . VAL A 1 153 ? 20.10629 -3.15241 6.24089 1.000 40.68494 153 VAL A CA 1
ATOM 1145 C C . VAL A 1 153 ? 20.32266 -1.70310 6.66938 1.000 39.00296 153 VAL A C 1
ATOM 1146 O O . VAL A 1 153 ? 19.88804 -1.29974 7.75425 1.000 32.81476 153 VAL A O 1
ATOM 1150 N N . THR A 1 154 ? 20.97616 -0.88775 5.83986 1.000 30.65604 154 THR A N 1
ATOM 1151 C CA . THR A 1 154 ? 21.24858 0.48722 6.24573 1.000 39.62034 154 THR A CA 1
ATOM 1152 C C . THR A 1 154 ? 20.12808 1.45645 5.89232 1.000 37.65481 154 THR A C 1
ATOM 1153 O O . THR A 1 154 ? 19.97827 2.47972 6.56845 1.000 38.56579 154 THR A O 1
ATOM 1157 N N . LEU A 1 155 ? 19.33541 1.17563 4.85985 1.000 35.31833 155 LEU A N 1
ATOM 1158 C CA . LEU A 1 155 ? 18.28587 2.09777 4.44099 1.000 41.63627 155 LEU A CA 1
ATOM 1159 C C . LEU A 1 155 ? 16.88236 1.58494 4.72433 1.000 34.47655 155 LEU A C 1
ATOM 1160 O O . LEU A 1 155 ? 16.06890 2.30925 5.30430 1.000 33.17889 155 LEU A O 1
ATOM 1165 N N . SER A 1 156 ? 16.56851 0.34955 4.33477 1.000 32.91739 156 SER A N 1
ATOM 1166 C CA . SER A 1 156 ? 15.20301 -0.13520 4.50458 1.000 32.33551 156 SER A CA 1
ATOM 1167 C C . SER A 1 156 ? 14.92143 -0.51302 5.95393 1.000 31.10680 156 SER A C 1
ATOM 1168 O O . SER A 1 156 ? 13.81835 -0.27389 6.45848 1.000 26.41393 156 SER A O 1
ATOM 1171 N N . LYS A 1 157 ? 15.91132 -1.09141 6.64365 1.000 30.88570 157 LYS A N 1
ATOM 1172 C CA . LYS A 1 157 ? 15.66417 -1.60188 7.99200 1.000 31.60836 157 LYS A CA 1
ATOM 1173 C C . LYS A 1 157 ? 15.39717 -0.49680 9.00687 1.000 26.48916 157 LYS A C 1
ATOM 1174 O O . LYS A 1 157 ? 14.46137 -0.64901 9.81029 1.000 23.77688 157 LYS A O 1
ATOM 1180 N N . PRO A 1 158 ? 16.17251 0.59628 9.07229 1.000 29.81807 158 PRO A N 1
ATOM 1181 C CA . PRO A 1 158 ? 15.80064 1.66583 10.01726 1.000 31.51893 158 PRO A CA 1
ATOM 1182 C C . PRO A 1 158 ? 14.41870 2.22857 9.74117 1.000 32.60179 158 PRO A C 1
ATOM 1183 O O . PRO A 1 158 ? 13.63866 2.46317 10.67791 1.000 30.58706 158 PRO A O 1
ATOM 1187 N N . ALA A 1 159 ? 14.09132 2.42283 8.46130 1.000 28.00076 159 ALA A N 1
ATOM 1188 C CA . ALA A 1 159 ? 12.76560 2.89735 8.08263 1.000 28.21853 159 ALA A CA 1
ATOM 1189 C C . ALA A 1 159 ? 11.67613 1.95904 8.58879 1.000 34.20236 159 ALA A C 1
ATOM 1190 O O . ALA A 1 159 ? 10.71043 2.39990 9.22214 1.000 30.72289 159 ALA A O 1
ATOM 1192 N N . TYR A 1 160 ? 11.81500 0.65599 8.32782 1.000 23.43715 160 TYR A N 1
ATOM 1193 C CA . TYR A 1 160 ? 10.78804 -0.28398 8.76814 1.000 27.59280 160 TYR A CA 1
ATOM 1194 C C . TYR A 1 160 ? 10.69459 -0.32007 10.28592 1.000 30.56237 160 TYR A C 1
ATOM 1195 O O . TYR A 1 160 ? 9.59582 -0.29031 10.85312 1.000 31.17286 160 TYR A O 1
ATOM 1204 N N . ASP A 1 161 ? 11.84301 -0.40172 10.96092 1.000 27.24040 161 ASP A N 1
ATOM 1205 C CA . ASP A 1 161 ? 11.84130 -0.56841 12.40796 1.000 31.36051 161 ASP A CA 1
ATOM 1206 C C . ASP A 1 161 ? 11.20869 0.62770 13.10194 1.000 28.58341 161 ASP A C 1
ATOM 1207 O O . ASP A 1 161 ? 10.44379 0.46241 14.05909 1.000 33.00540 161 ASP A O 1
ATOM 1212 N N . SER A 1 162 ? 11.49639 1.84070 12.63035 1.000 26.00431 162 SER A N 1
ATOM 1213 C CA . SER A 1 162 ? 11.03411 3.01746 13.35130 1.000 31.45141 162 SER A CA 1
ATOM 1214 C C . SER A 1 162 ? 9.71226 3.57833 12.84325 1.000 32.28508 162 SER A C 1
ATOM 1215 O O . SER A 1 162 ? 9.04506 4.30125 13.59212 1.000 31.87081 162 SER A O 1
ATOM 1218 N N . SER A 1 163 ? 9.30063 3.26721 11.61224 1.000 32.73322 163 SER A N 1
ATOM 1219 C CA . SER A 1 163 ? 8.18550 4.01445 11.04262 1.000 27.07085 163 SER A CA 1
ATOM 1220 C C . SER A 1 163 ? 7.10524 3.14848 10.39925 1.000 30.44649 163 SER A C 1
ATOM 1221 O O . SER A 1 163 ? 5.94161 3.55844 10.35259 1.000 29.20485 163 SER A O 1
ATOM 1224 N N . ILE A 1 164 ? 7.45510 1.97010 9.88573 1.000 27.17892 164 ILE A N 1
ATOM 1225 C CA . ILE A 1 164 ? 6.44232 1.11727 9.26755 1.000 23.55096 164 ILE A CA 1
ATOM 1226 C C . ILE A 1 164 ? 5.87903 0.15510 10.30381 1.000 26.29293 164 ILE A C 1
ATOM 1227 O O . ILE A 1 164 ? 4.66316 0.11378 10.52675 1.000 24.09595 164 ILE A O 1
ATOM 1232 N N . HIS A 1 165 ? 6.76201 -0.61899 10.93797 1.000 28.14087 165 HIS A N 1
ATOM 1233 C CA . HIS A 1 165 ? 6.35205 -1.65207 11.89034 1.000 27.85078 165 HIS A CA 1
ATOM 1234 C C . HIS A 1 165 ? 5.29777 -1.18762 12.89284 1.000 30.05113 165 HIS A C 1
ATOM 1235 O O . HIS A 1 165 ? 4.25405 -1.85322 13.00099 1.000 26.39252 165 HIS A O 1
ATOM 1242 N N . PRO A 1 166 ? 5.46862 -0.07310 13.61762 1.000 31.17698 166 PRO A N 1
ATOM 1243 C CA . PRO A 1 166 ? 4.44235 0.31417 14.60297 1.000 24.61242 166 PRO A CA 1
ATOM 1244 C C . PRO A 1 166 ? 3.06682 0.58970 14.00781 1.000 31.10071 166 PRO A C 1
ATOM 1245 O O . PRO A 1 166 ? 2.07812 0.53695 14.74861 1.000 43.54138 166 PRO A O 1
ATOM 1249 N N . THR A 1 167 ? 2.95387 0.87677 12.70918 1.000 25.32921 167 THR A N 1
ATOM 1250 C CA . THR A 1 167 ? 1.62405 1.08507 12.14567 1.000 30.68479 167 THR A CA 1
ATOM 1251 C C . THR A 1 167 ? 0.87946 -0.21528 11.87084 1.000 27.45709 167 THR A C 1
ATOM 1252 O O . THR A 1 167 ? -0.31337 -0.16073 11.55041 1.000 31.80936 167 THR A O 1
ATOM 1256 N N . ARG A 1 168 ? 1.53535 -1.37531 11.99673 1.000 25.27095 168 ARG A N 1
ATOM 1257 C CA . ARG A 1 168 ? 0.91191 -2.61777 11.54296 1.000 25.36236 168 ARG A CA 1
ATOM 1258 C C . ARG A 1 168 ? -0.37184 -2.92938 12.30411 1.000 28.19651 168 ARG A C 1
ATOM 1259 O O . ARG A 1 168 ? -1.26712 -3.58318 11.75845 1.000 27.85963 168 ARG A O 1
ATOM 1267 N N . GLU A 1 169 ? -0.49695 -2.46020 13.54495 1.000 34.75856 169 GLU A N 1
ATOM 1268 C CA . GLU A 1 169 ? -1.68853 -2.75483 14.33125 1.000 33.17847 169 GLU A CA 1
ATOM 1269 C C . GLU A 1 169 ? -2.84550 -1.80959 14.03675 1.000 34.54087 169 GLU A C 1
ATOM 1270 O O . GLU A 1 169 ? -3.92581 -1.98213 14.61231 1.000 35.40582 169 GLU A O 1
ATOM 1276 N N . ASN A 1 170 ? -2.65184 -0.82610 13.15695 1.000 31.38343 170 ASN A N 1
ATOM 1277 C CA . ASN A 1 170 ? -3.76033 -0.01298 12.67695 1.000 23.06490 170 ASN A CA 1
ATOM 1278 C C . ASN A 1 170 ? -4.57071 -0.70681 11.59165 1.000 26.36866 170 ASN A C 1
ATOM 1279 O O . ASN A 1 170 ? -5.67799 -0.25420 11.28350 1.000 30.51480 170 ASN A O 1
ATOM 1284 N N . ALA A 1 171 ? -4.04803 -1.77954 11.00559 1.000 25.43771 171 ALA A N 1
ATOM 1285 C CA . ALA A 1 171 ? -4.79904 -2.53763 10.01862 1.000 33.49703 171 ALA A CA 1
ATOM 1286 C C . ALA A 1 171 ? -6.01143 -3.20038 10.65833 1.000 33.30603 171 ALA A C 1
ATOM 1287 O O . ALA A 1 171 ? -6.02858 -3.49817 11.85607 1.000 30.43017 171 ALA A O 1
ATOM 1289 N N . ASP A 1 172 ? -7.04416 -3.41702 9.84279 1.000 33.64575 172 ASP A N 1
ATOM 1290 C CA . ASP A 1 172 ? -8.11938 -4.30392 10.26454 1.000 27.47584 172 ASP A CA 1
ATOM 1291 C C . ASP A 1 172 ? -7.67191 -5.75525 10.19468 1.000 28.49499 172 ASP A C 1
ATOM 1292 O O . ASP A 1 172 ? -7.98808 -6.55098 11.08699 1.000 28.00247 172 ASP A O 1
ATOM 1297 N N . ILE A 1 173 ? -6.92667 -6.12014 9.15066 1.000 23.96188 173 ILE A N 1
ATOM 1298 C CA . ILE A 1 173 ? -6.48516 -7.49927 8.97689 1.000 24.49968 173 ILE A CA 1
ATOM 1299 C C . ILE A 1 173 ? -4.98716 -7.52284 8.70696 1.000 36.52664 173 ILE A C 1
ATOM 1300 O O . ILE A 1 173 ? -4.48444 -6.77018 7.86288 1.000 28.16937 173 ILE A O 1
ATOM 1305 N N . ILE A 1 174 ? -4.28158 -8.38090 9.43680 1.000 23.87182 174 ILE A N 1
ATOM 1306 C CA . ILE A 1 174 ? -2.86987 -8.66119 9.21369 1.000 25.82458 174 ILE A CA 1
ATOM 1307 C C . ILE A 1 174 ? -2.77220 -10.03009 8.55886 1.000 31.58819 174 ILE A C 1
ATOM 1308 O O . ILE A 1 174 ? -3.22975 -11.03109 9.12287 1.000 31.80550 174 ILE A O 1
ATOM 1313 N N . LEU A 1 175 ? -2.19269 -10.07797 7.36441 1.000 21.04693 175 LEU A N 1
ATOM 1314 C CA . LEU A 1 175 ? -2.03228 -11.34659 6.67562 1.000 29.02059 175 LEU A CA 1
ATOM 1315 C C . LEU A 1 175 ? -0.59092 -11.80917 6.81646 1.000 34.60769 175 LEU A C 1
ATOM 1316 O O . LEU A 1 175 ? 0.31039 -11.21808 6.20109 1.000 27.95264 175 LEU A O 1
ATOM 1321 N N . PRO A 1 176 ? -0.31337 -12.81923 7.64009 1.000 32.19921 176 PRO A N 1
ATOM 1322 C CA . PRO A 1 176 ? 1.03359 -13.39761 7.66758 1.000 31.75460 176 PRO A CA 1
ATOM 1323 C C . PRO A 1 176 ? 1.28884 -14.11084 6.35284 1.000 36.68588 176 PRO A C 1
ATOM 1324 O O . PRO A 1 176 ? 0.49401 -14.95021 5.92826 1.000 42.98660 176 PRO A O 1
ATOM 1328 N N . GLN A 1 177 ? 2.38358 -13.75931 5.69555 1.000 43.22536 177 GLN A N 1
ATOM 1329 C CA . GLN A 1 177 ? 2.62168 -14.23112 4.34228 1.000 53.01660 177 GLN A CA 1
ATOM 1330 C C . GLN A 1 177 ? 3.42787 -15.51834 4.35838 1.000 57.39936 177 GLN A C 1
ATOM 1331 O O . GLN A 1 177 ? 4.41508 -15.63991 5.08685 1.000 52.95209 177 GLN A O 1
ATOM 1337 N N . LYS A 1 178 ? 2.96954 -16.48661 3.56873 1.000 75.40395 178 LYS A N 1
ATOM 1338 C CA . LYS A 1 178 ? 3.63161 -17.77148 3.40111 1.000 79.47647 178 LYS A CA 1
ATOM 1339 C C . LYS A 1 178 ? 4.03907 -17.89357 1.94393 1.000 78.57338 178 LYS A C 1
ATOM 1340 O O . LYS A 1 178 ? 3.21651 -17.67497 1.04979 1.000 87.18441 178 LYS A O 1
ATOM 1342 N N . GLU A 1 179 ? 5.30263 -18.21690 1.70483 1.000 82.86726 179 GLU A N 1
ATOM 1343 C CA . GLU A 1 179 ? 5.77648 -18.41046 0.34629 1.000 89.53142 179 GLU A CA 1
ATOM 1344 C C . GLU A 1 179 ? 6.19264 -19.86089 0.16018 1.000 80.53531 179 GLU A C 1
ATOM 1345 O O . GLU A 1 179 ? 5.99624 -20.68846 1.05084 1.000 72.02274 179 GLU A O 1
ATOM 1347 N N . ASP A 1 182 ? 0.37985 -16.68549 -1.70619 1.000 83.17906 182 ASP A N 1
ATOM 1348 C CA . ASP A 1 182 ? -0.79451 -17.24527 -2.36493 1.000 72.47540 182 ASP A CA 1
ATOM 1349 C C . ASP A 1 182 ? -2.00646 -17.11466 -1.44209 1.000 59.38191 182 ASP A C 1
ATOM 1350 O O . ASP A 1 182 ? -3.10520 -16.78014 -1.86967 1.000 65.52889 182 ASP A O 1
ATOM 1352 N N . THR A 1 183 ? -1.75275 -17.37490 -0.15806 1.000 60.72372 183 THR A N 1
ATOM 1353 C CA . THR A 1 183 ? -2.78924 -17.28865 0.86467 1.000 50.84114 183 THR A CA 1
ATOM 1354 C C . THR A 1 183 ? -3.42644 -15.89318 0.90622 1.000 58.70832 183 THR A C 1
ATOM 1355 O O . THR A 1 183 ? -4.66345 -15.75104 0.84992 1.000 49.43614 183 THR A O 1
ATOM 1359 N N . ALA A 1 184 ? -2.59434 -14.84573 0.98675 1.000 45.10851 184 ALA A N 1
ATOM 1360 C CA . ALA A 1 184 ? -3.10406 -13.48405 1.10837 1.000 45.26372 184 ALA A CA 1
ATOM 1361 C C . ALA A 1 184 ? -3.89031 -13.08364 -0.12800 1.000 47.77724 184 ALA A C 1
ATOM 1362 O O . ALA A 1 184 ? -4.90083 -12.37879 -0.02907 1.000 47.05823 184 ALA A O 1
ATOM 1364 N N . LEU A 1 185 ? -3.43413 -13.52462 -1.30275 1.000 50.69585 185 LEU A N 1
ATOM 1365 C CA . LEU A 1 185 ? -4.13808 -13.22660 -2.54419 1.000 48.50911 185 LEU A CA 1
ATOM 1366 C C . LEU A 1 185 ? -5.55981 -13.77386 -2.51840 1.000 46.00250 185 LEU A C 1
ATOM 1367 O O . LEU A 1 185 ? -6.51243 -13.06680 -2.87152 1.000 47.00211 185 LEU A O 1
ATOM 1372 N N . LEU A 1 186 ? -5.72387 -15.02970 -2.09680 1.000 41.27389 186 LEU A N 1
ATOM 1373 C CA . LEU A 1 186 ? -7.05564 -15.62234 -2.06229 1.000 44.30021 186 LEU A CA 1
ATOM 1374 C C . LEU A 1 186 ? -7.95472 -14.88746 -1.07820 1.000 36.96825 186 LEU A C 1
ATOM 1375 O O . LEU A 1 186 ? -9.10867 -14.55895 -1.40356 1.000 46.17472 186 LEU A O 1
ATOM 1380 N N . PHE A 1 187 ? -7.43713 -14.58969 0.11797 1.000 45.38846 187 PHE A N 1
ATOM 1381 C CA . PHE A 1 187 ? -8.26270 -13.87526 1.08794 1.000 32.36080 187 PHE A CA 1
ATOM 1382 C C . PHE A 1 187 ? -8.69776 -12.51378 0.55790 1.000 32.54511 187 PHE A C 1
ATOM 1383 O O . PHE A 1 187 ? -9.88232 -12.15919 0.62524 1.000 42.38856 187 PHE A O 1
ATOM 1391 N N . VAL A 1 188 ? -7.76061 -11.74080 0.00492 1.000 32.37653 188 VAL A N 1
ATOM 1392 C CA . VAL A 1 188 ? -8.10952 -10.37622 -0.37429 1.000 40.54970 188 VAL A CA 1
ATOM 1393 C C . VAL A 1 188 ? -8.99479 -10.35626 -1.61852 1.000 44.19530 188 VAL A C 1
ATOM 1394 O O . VAL A 1 188 ? -9.86027 -9.48161 -1.75065 1.000 42.09826 188 VAL A O 1
ATOM 1398 N N . SER A 1 189 ? -8.83634 -11.32196 -2.53232 1.000 37.48118 189 SER A N 1
ATOM 1399 C CA . SER A 1 189 ? -9.73761 -11.37147 -3.68150 1.000 38.98865 189 SER A CA 1
ATOM 1400 C C . SER A 1 189 ? -11.15798 -11.72832 -3.25334 1.000 44.27093 189 SER A C 1
ATOM 1401 O O . SER A 1 189 ? -12.13054 -11.14282 -3.75481 1.000 42.70094 189 SER A O 1
ATOM 1404 N N . GLN A 1 190 ? -11.30483 -12.67977 -2.32367 1.000 40.97176 190 GLN A N 1
ATOM 1405 C CA . GLN A 1 190 ? -12.63633 -12.96248 -1.79043 1.000 44.75549 190 GLN A CA 1
ATOM 1406 C C . GLN A 1 190 ? -13.22851 -11.72679 -1.11389 1.000 45.90366 190 GLN A C 1
ATOM 1407 O O . GLN A 1 190 ? -14.42586 -11.42301 -1.26535 1.000 47.30633 190 GLN A O 1
ATOM 1413 N N . HIS A 1 191 ? -12.39162 -10.99660 -0.37206 1.000 40.55949 191 HIS A N 1
ATOM 1414 C CA . HIS A 1 191 ? -12.82361 -9.75470 0.26125 1.000 46.47196 191 HIS A CA 1
ATOM 1415 C C . HIS A 1 191 ? -13.32958 -8.75044 -0.77060 1.000 50.78387 191 HIS A C 1
ATOM 1416 O O . HIS A 1 191 ? -14.34742 -8.07794 -0.55328 1.000 40.97889 191 HIS A O 1
ATOM 1423 N N . LEU A 1 192 ? -12.63580 -8.64336 -1.90705 1.000 45.20716 192 LEU A N 1
ATOM 1424 C CA . LEU A 1 192 ? -13.06118 -7.70723 -2.94334 1.000 48.29435 192 LEU A CA 1
ATOM 1425 C C . LEU A 1 192 ? -14.36238 -8.14504 -3.60328 1.000 50.84066 192 LEU A C 1
ATOM 1426 O O . LEU A 1 192 ? -15.16861 -7.29358 -3.99029 1.000 50.61331 192 LEU A O 1
ATOM 1431 N N . GLN A 1 193 ? -14.58019 -9.45448 -3.75935 1.000 47.76736 193 GLN A N 1
ATOM 1432 C CA . GLN A 1 193 ? -15.87863 -9.91419 -4.25385 1.000 49.14208 193 GLN A CA 1
ATOM 1433 C C . GLN A 1 193 ? -17.00151 -9.48391 -3.31731 1.000 54.77783 193 GLN A C 1
ATOM 1434 O O . GLN A 1 193 ? -18.04655 -8.98137 -3.76425 1.000 56.60346 193 GLN A O 1
ATOM 1440 N N . ASP A 1 194 ? -16.79966 -9.67146 -2.01047 1.000 51.25480 194 ASP A N 1
ATOM 1441 C CA . ASP A 1 194 ? -17.81137 -9.23694 -1.04921 1.000 49.12023 194 ASP A CA 1
ATOM 1442 C C . ASP A 1 194 ? -18.04889 -7.72846 -1.13385 1.000 50.26498 194 ASP A C 1
ATOM 1443 O O . ASP A 1 194 ? -19.20075 -7.26630 -1.10428 1.000 54.76023 194 ASP A O 1
ATOM 1448 N N . ILE A 1 195 ? -16.97195 -6.94601 -1.25992 1.000 55.46382 195 ILE A N 1
ATOM 1449 C CA . ILE A 1 195 ? -17.11327 -5.49040 -1.31967 1.000 56.97934 195 ILE A CA 1
ATOM 1450 C C . ILE A 1 195 ? -17.85531 -5.06903 -2.58390 1.000 63.64472 195 ILE A C 1
ATOM 1451 O O . ILE A 1 195 ? -18.72064 -4.18391 -2.54820 1.000 51.88071 195 ILE A O 1
ATOM 1456 N N . LEU A 1 196 ? -17.52728 -5.68967 -3.72042 1.000 57.11842 196 LEU A N 1
ATOM 1457 C CA . LEU A 1 196 ? -18.20030 -5.35639 -4.97108 1.000 51.16072 196 LEU A CA 1
ATOM 1458 C C . LEU A 1 196 ? -19.68871 -5.65897 -4.89107 1.000 65.09366 196 LEU A C 1
ATOM 1459 O O . LEU A 1 196 ? -20.51672 -4.86375 -5.35321 1.000 66.36740 196 LEU A O 1
ATOM 1461 N N . ALA A 1 197 ? -20.05015 -6.80668 -4.30935 1.000 74.40262 197 ALA A N 1
ATOM 1462 C CA . ALA A 1 197 ? -21.46714 -7.13267 -4.17782 1.000 72.12518 197 ALA A CA 1
ATOM 1463 C C . ALA A 1 197 ? -22.18344 -6.13168 -3.27980 1.000 60.96372 197 ALA A C 1
ATOM 1464 O O . ALA A 1 197 ? -23.29341 -5.68649 -3.59659 1.000 74.07000 197 ALA A O 1
ATOM 1466 N N . GLU A 1 198 ? -21.56521 -5.76263 -2.15363 1.000 63.52097 198 GLU A N 1
ATOM 1467 C CA . GLU A 1 198 ? -22.21087 -4.80731 -1.25730 1.000 59.08759 198 GLU A CA 1
ATOM 1468 C C . GLU A 1 198 ? -22.34358 -3.42808 -1.89586 1.000 67.91185 198 GLU A C 1
ATOM 1469 O O . GLU A 1 198 ? -23.32011 -2.71657 -1.63176 1.000 64.48088 198 GLU A O 1
ATOM 1471 N N . MET A 1 199 ? -21.38391 -3.03484 -2.73718 1.000 72.45435 199 MET A N 1
ATOM 1472 C CA . MET A 1 199 ? -21.44939 -1.72793 -3.38171 1.000 69.51234 199 MET A CA 1
ATOM 1473 C C . MET A 1 199 ? -22.51585 -1.66830 -4.46739 1.000 79.65084 199 MET A C 1
ATOM 1474 O O . MET A 1 199 ? -23.00146 -0.57669 -4.78241 1.000 80.49139 199 MET A O 1
ATOM 1479 N N . ASN A 1 200 ? -22.88474 -2.80714 -5.04422 1.000 75.31002 200 ASN A N 1
ATOM 1480 C CA . ASN A 1 200 ? -23.94912 -2.86020 -6.03801 1.000 67.86284 200 ASN A CA 1
ATOM 1481 C C . ASN A 1 200 ? -25.31567 -2.85683 -5.36011 1.000 81.50062 200 ASN A C 1
ATOM 1482 O O . ASN A 1 200 ? -25.84804 -3.91225 -5.01293 1.000 88.62086 200 ASN A O 1
ATOM 1487 N N . LYS B 1 7 ? 14.85340 -9.64231 -23.38910 1.000 55.83485 7 LYS B N 1
ATOM 1488 C CA . LYS B 1 7 ? 14.33645 -8.28636 -23.24347 1.000 63.52348 7 LYS B CA 1
ATOM 1489 C C . LYS B 1 7 ? 12.81653 -8.22643 -23.41281 1.000 54.68162 7 LYS B C 1
ATOM 1490 O O . LYS B 1 7 ? 12.11948 -7.67499 -22.56377 1.000 59.76827 7 LYS B O 1
ATOM 1496 N N . SER B 1 8 ? 12.30069 -8.79279 -24.50293 1.000 53.12046 8 SER B N 1
ATOM 1497 C CA . SER B 1 8 ? 10.87901 -8.71263 -24.81849 1.000 55.30082 8 SER B CA 1
ATOM 1498 C C . SER B 1 8 ? 10.34196 -10.08840 -25.18410 1.000 52.25260 8 SER B C 1
ATOM 1499 O O . SER B 1 8 ? 10.93638 -10.79278 -26.00585 1.000 64.80159 8 SER B O 1
ATOM 1502 N N . ALA B 1 9 ? 9.20724 -10.45619 -24.58986 1.000 45.11332 9 ALA B N 1
ATOM 1503 C CA . ALA B 1 9 ? 8.52553 -11.70861 -24.89318 1.000 40.87484 9 ALA B CA 1
ATOM 1504 C C . ALA B 1 9 ? 7.02799 -11.46114 -24.99645 1.000 41.95914 9 ALA B C 1
ATOM 1505 O O . ALA B 1 9 ? 6.43026 -10.85912 -24.09762 1.000 34.82324 9 ALA B O 1
ATOM 1507 N N . ILE B 1 10 ? 6.42571 -11.92933 -26.08771 1.000 36.76361 10 ILE B N 1
ATOM 1508 C CA . ILE B 1 10 ? 4.98604 -11.82702 -26.30300 1.000 34.80145 10 ILE B CA 1
ATOM 1509 C C . ILE B 1 10 ? 4.42210 -13.23416 -26.49869 1.000 34.46044 10 ILE B C 1
ATOM 1510 O O . ILE B 1 10 ? 4.84449 -13.97831 -27.40174 1.000 30.73270 10 ILE B O 1
ATOM 1515 N N . ILE B 1 11 ? 3.48890 -13.59999 -25.62581 1.000 32.09238 11 ILE B N 1
ATOM 1516 C CA . ILE B 1 11 ? 2.87697 -14.92080 -25.58581 1.000 36.98399 11 ILE B CA 1
ATOM 1517 C C . ILE B 1 11 ? 1.40547 -14.74217 -25.91604 1.000 37.47993 11 ILE B C 1
ATOM 1518 O O . ILE B 1 11 ? 0.65798 -14.13250 -25.14219 1.000 37.54467 11 ILE B O 1
ATOM 1523 N N . GLY B 1 12 ? 0.97986 -15.26794 -27.06609 1.000 30.16631 12 GLY B N 1
ATOM 1524 C CA . GLY B 1 12 ? -0.40893 -15.23905 -27.45112 1.000 38.30355 12 GLY B CA 1
ATOM 1525 C C . GLY B 1 12 ? -1.06188 -16.57097 -27.14900 1.000 37.42742 12 GLY B C 1
ATOM 1526 O O . GLY B 1 12 ? -0.61484 -17.61615 -27.63054 1.000 33.51293 12 GLY B O 1
ATOM 1527 N N . ILE B 1 13 ? -2.10758 -16.53153 -26.32761 1.000 28.72206 13 ILE B N 1
ATOM 1528 C CA . ILE B 1 13 ? -2.89125 -17.71206 -25.98606 1.000 31.19136 13 ILE B CA 1
ATOM 1529 C C . ILE B 1 13 ? -4.30699 -17.48086 -26.49142 1.000 27.35056 13 ILE B C 1
ATOM 1530 O O . ILE B 1 13 ? -5.06951 -16.70311 -25.90266 1.000 29.67067 13 ILE B O 1
ATOM 1535 N N . ALA B 1 14 ? -4.65148 -18.14287 -27.58770 1.000 25.13462 14 ALA B N 1
ATOM 1536 C CA . ALA B 1 14 ? -5.97621 -18.06762 -28.17547 1.000 23.53450 14 ALA B CA 1
ATOM 1537 C C . ALA B 1 14 ? -6.80805 -19.27523 -27.76054 1.000 27.01308 14 ALA B C 1
ATOM 1538 O O . ALA B 1 14 ? -6.32659 -20.21607 -27.12276 1.000 24.63565 14 ALA B O 1
ATOM 1540 N N . GLY B 1 15 ? -8.07089 -19.23692 -28.14696 1.000 25.71469 15 GLY B N 1
ATOM 1541 C CA . GLY B 1 15 ? -9.02694 -20.26624 -27.80350 1.000 22.97796 15 GLY B CA 1
ATOM 1542 C C . GLY B 1 15 ? -10.43329 -19.78842 -28.05939 1.000 33.64603 15 GLY B C 1
ATOM 1543 O O . GLY B 1 15 ? -10.70593 -18.59265 -28.17702 1.000 40.63173 15 GLY B O 1
ATOM 1544 N N . GLY B 1 16 ? -11.34589 -20.75121 -28.15665 1.000 30.51797 16 GLY B N 1
ATOM 1545 C CA . GLY B 1 16 ? -12.73194 -20.44124 -28.40231 1.000 26.42110 16 GLY B CA 1
ATOM 1546 C C . GLY B 1 16 ? -13.41654 -19.87595 -27.17838 1.000 26.52250 16 GLY B C 1
ATOM 1547 O O . GLY B 1 16 ? -12.83276 -19.74407 -26.09274 1.000 35.95353 16 GLY B O 1
ATOM 1548 N N . PRO B 1 17 ? -14.68620 -19.51479 -27.35036 1.000 22.96539 17 PRO B N 1
ATOM 1549 C CA . PRO B 1 17 ? -15.47687 -19.04142 -26.20844 1.000 27.56558 17 PRO B CA 1
ATOM 1550 C C . PRO B 1 17 ? -15.57412 -20.10045 -25.12041 1.000 31.21990 17 PRO B C 1
ATOM 1551 O O . PRO B 1 17 ? -15.80577 -21.28188 -25.39337 1.000 29.78407 17 PRO B O 1
ATOM 1555 N N . PHE B 1 18 ? -15.37887 -19.65848 -23.87744 1.000 29.04632 18 PHE B N 1
ATOM 1556 C CA . PHE B 1 18 ? -15.55133 -20.49896 -22.69418 1.000 33.21000 18 PHE B CA 1
ATOM 1557 C C . PHE B 1 18 ? -14.58714 -21.67962 -22.70897 1.000 32.21435 18 PHE B C 1
ATOM 1558 O O . PHE B 1 18 ? -14.93663 -22.80285 -22.33979 1.000 35.87092 18 PHE B O 1
ATOM 1566 N N . SER B 1 19 ? -13.35489 -21.41207 -23.13282 1.000 25.45152 19 SER B N 1
ATOM 1567 C CA . SER B 1 19 ? -12.29315 -22.40359 -23.12891 1.000 30.99262 19 SER B CA 1
ATOM 1568 C C . SER B 1 19 ? -11.34956 -22.25781 -21.94344 1.000 31.86740 19 SER B C 1
ATOM 1569 O O . SER B 1 19 ? -10.42782 -23.06681 -21.79889 1.000 32.22998 19 SER B O 1
ATOM 1572 N N . GLY B 1 20 ? -11.55894 -21.25675 -21.09216 1.000 31.87536 20 GLY B N 1
ATOM 1573 C CA . GLY B 1 20 ? -10.72170 -21.08648 -19.92449 1.000 35.92394 20 GLY B CA 1
ATOM 1574 C C . GLY B 1 20 ? -9.35728 -20.50069 -20.19325 1.000 38.23096 20 GLY B C 1
ATOM 1575 O O . GLY B 1 20 ? -8.49448 -20.55145 -19.31195 1.000 34.33156 20 GLY B O 1
ATOM 1576 N N . LYS B 1 21 ? -9.12810 -19.95070 -21.38784 1.000 35.01604 21 LYS B N 1
ATOM 1577 C CA . LYS B 1 21 ? -7.85298 -19.29886 -21.66147 1.000 38.66254 21 LYS B CA 1
ATOM 1578 C C . LYS B 1 21 ? -7.65401 -18.07611 -20.77350 1.000 38.91114 21 LYS B C 1
ATOM 1579 O O . LYS B 1 21 ? -6.51785 -17.75648 -20.40539 1.000 32.55875 21 LYS B O 1
ATOM 1585 N N . THR B 1 22 ? -8.74303 -17.40011 -20.39361 1.000 34.40841 22 THR B N 1
ATOM 1586 C CA . THR B 1 22 ? -8.62389 -16.22753 -19.53315 1.000 43.18813 22 THR B CA 1
ATOM 1587 C C . THR B 1 22 ? -8.17391 -16.61917 -18.13227 1.000 33.97712 22 THR B C 1
ATOM 1588 O O . THR B 1 22 ? -7.27765 -15.98996 -17.56341 1.000 37.06273 22 THR B O 1
ATOM 1592 N N . GLN B 1 23 ? -8.79688 -17.64909 -17.55347 1.000 35.17937 23 GLN B N 1
ATOM 1593 C CA . GLN B 1 23 ? -8.40494 -18.09711 -16.22016 1.000 34.80324 23 GLN B CA 1
ATOM 1594 C C . GLN B 1 23 ? -6.96706 -18.60312 -16.21576 1.000 32.49787 23 GLN B C 1
ATOM 1595 O O . GLN B 1 23 ? -6.18580 -18.29292 -15.30306 1.000 35.82387 23 GLN B O 1
ATOM 1601 N N . LEU B 1 24 ? -6.60243 -19.37780 -17.23956 1.000 32.95833 24 LEU B N 1
ATOM 1602 C CA . LEU B 1 24 ? -5.23296 -19.85760 -17.37831 1.000 37.55304 24 LEU B CA 1
ATOM 1603 C C . LEU B 1 24 ? -4.24270 -18.69899 -17.45264 1.000 36.84868 24 LEU B C 1
ATOM 1604 O O . LEU B 1 24 ? -3.21650 -18.70462 -16.76102 1.000 38.41697 24 LEU B O 1
ATOM 1609 N N . CYS B 1 25 ? -4.54184 -17.68691 -18.27318 1.000 34.93995 25 CYS B N 1
ATOM 1610 C CA . CYS B 1 25 ? -3.64198 -16.54515 -18.40844 1.000 37.40155 25 CYS B CA 1
ATOM 1611 C C . CYS B 1 25 ? -3.57483 -15.71981 -17.13264 1.000 42.84867 25 CYS B C 1
ATOM 1612 O O . CYS B 1 25 ? -2.51445 -15.18683 -16.79610 1.000 39.21989 25 CYS B O 1
ATOM 1615 N N . GLU B 1 26 ? -4.69482 -15.59068 -16.42544 1.000 40.80980 26 GLU B N 1
ATOM 1616 C CA . GLU B 1 26 ? -4.70731 -14.87693 -15.15530 1.000 43.40818 26 GLU B CA 1
ATOM 1617 C C . GLU B 1 26 ? -3.79970 -15.55273 -14.13915 1.000 38.96320 26 GLU B C 1
ATOM 1618 O O . GLU B 1 26 ? -3.01497 -14.88848 -13.44488 1.000 35.35869 26 GLU B O 1
ATOM 1624 N N . GLN B 1 27 ? -3.88826 -16.87977 -14.04155 1.000 36.70257 27 GLN B N 1
ATOM 1625 C CA . GLN B 1 27 ? -3.03407 -17.58570 -13.09560 1.000 35.45100 27 GLN B CA 1
ATOM 1626 C C . GLN B 1 27 ? -1.57493 -17.57333 -13.53814 1.000 42.76251 27 GLN B C 1
ATOM 1627 O O . GLN B 1 27 ? -0.67567 -17.51316 -12.69094 1.000 43.91430 27 GLN B O 1
ATOM 1633 N N . LEU B 1 28 ? -1.31814 -17.58036 -14.84980 1.000 34.77626 28 LEU B N 1
ATOM 1634 C CA . LEU B 1 28 ? 0.05183 -17.41754 -15.33036 1.000 44.11117 28 LEU B CA 1
ATOM 1635 C C . LEU B 1 28 ? 0.60696 -16.04691 -14.95927 1.000 45.74518 28 LEU B C 1
ATOM 1636 O O . LEU B 1 28 ? 1.76373 -15.92653 -14.53748 1.000 45.27877 28 LEU B O 1
ATOM 1641 N N . LEU B 1 29 ? -0.20786 -15.00161 -15.11666 1.000 42.64052 29 LEU B N 1
ATOM 1642 C CA . LEU B 1 29 ? 0.21117 -13.64931 -14.76358 1.000 45.43383 29 LEU B CA 1
ATOM 1643 C C . LEU B 1 29 ? 0.52192 -13.53968 -13.27615 1.000 46.84884 29 LEU B C 1
ATOM 1644 O O . LEU B 1 29 ? 1.51720 -12.91858 -12.88287 1.000 48.54761 29 LEU B O 1
ATOM 1649 N N . GLU B 1 30 ? -0.31814 -14.13924 -12.43140 1.000 46.99748 30 GLU B N 1
ATOM 1650 C CA . GLU B 1 30 ? -0.07463 -14.06708 -10.99290 1.000 52.09761 30 GLU B CA 1
ATOM 1651 C C . GLU B 1 30 ? 1.16607 -14.87059 -10.59815 1.000 49.78227 30 GLU B C 1
ATOM 1652 O O . GLU B 1 30 ? 1.95648 -14.44038 -9.73932 1.000 67.09551 30 GLU B O 1
ATOM 1658 N N . ARG B 1 31 ? 1.37443 -16.02625 -11.23943 1.000 42.72707 31 ARG B N 1
ATOM 1659 C CA . ARG B 1 31 ? 2.61396 -16.77006 -11.04066 1.000 47.26891 31 ARG B CA 1
ATOM 1660 C C . ARG B 1 31 ? 3.83082 -15.96079 -11.47247 1.000 47.45821 31 ARG B C 1
ATOM 1661 O O . ARG B 1 31 ? 4.89713 -16.07185 -10.85755 1.000 56.02548 31 ARG B O 1
ATOM 1663 N N . LEU B 1 32 ? 3.69278 -15.14946 -12.52382 1.000 47.43468 32 LEU B N 1
ATOM 1664 C CA . LEU B 1 32 ? 4.79170 -14.28333 -12.94134 1.000 57.66575 32 LEU B CA 1
ATOM 1665 C C . LEU B 1 32 ? 5.04821 -13.18688 -11.91537 1.000 52.00072 32 LEU B C 1
ATOM 1666 O O . LEU B 1 32 ? 6.20293 -12.82503 -11.66061 1.000 53.89360 32 LEU B O 1
ATOM 1671 N N . LYS B 1 33 ? 3.97961 -12.63312 -11.33489 1.000 57.00426 33 LYS B N 1
ATOM 1672 C CA . LYS B 1 33 ? 4.14202 -11.62542 -10.28930 1.000 47.42717 33 LYS B CA 1
ATOM 1673 C C . LYS B 1 33 ? 4.92687 -12.17956 -9.11120 1.000 60.64862 33 LYS B C 1
ATOM 1674 O O . LYS B 1 33 ? 5.79280 -11.49513 -8.55200 1.000 58.92281 33 LYS B O 1
ATOM 1680 N N . SER B 1 34 ? 4.63067 -13.41673 -8.71305 1.000 55.31014 34 SER B N 1
ATOM 1681 C CA . SER B 1 34 ? 5.32730 -13.97090 -7.55530 1.000 59.40216 34 SER B CA 1
ATOM 1682 C C . SER B 1 34 ? 6.74117 -14.43244 -7.89629 1.000 65.75173 34 SER B C 1
ATOM 1683 O O . SER B 1 34 ? 7.66617 -14.22986 -7.10282 1.000 61.27593 34 SER B O 1
ATOM 1686 N N . SER B 1 35 ? 6.93430 -15.05192 -9.06022 1.000 66.16123 35 SER B N 1
ATOM 1687 C CA . SER B 1 35 ? 8.17852 -15.75748 -9.34550 1.000 56.84247 35 SER B CA 1
ATOM 1688 C C . SER B 1 35 ? 9.21677 -14.92314 -10.08649 1.000 57.72142 35 SER B C 1
ATOM 1689 O O . SER B 1 35 ? 10.40068 -15.27575 -10.05706 1.000 59.94118 35 SER B O 1
ATOM 1692 N N . ALA B 1 36 ? 8.81570 -13.84443 -10.75676 1.000 54.29299 36 ALA B N 1
ATOM 1693 C CA . ALA B 1 36 ? 9.75439 -12.96632 -11.45916 1.000 56.85379 36 ALA B CA 1
ATOM 1694 C C . ALA B 1 36 ? 9.34484 -11.51480 -11.25083 1.000 53.49944 36 ALA B C 1
ATOM 1695 O O . ALA B 1 36 ? 9.02755 -10.79737 -12.20369 1.000 44.51367 36 ALA B O 1
ATOM 1697 N N . PRO B 1 37 ? 9.35917 -11.04253 -10.00146 1.000 58.43608 37 PRO B N 1
ATOM 1698 C CA . PRO B 1 37 ? 8.87951 -9.67819 -9.73752 1.000 55.00689 37 PRO B CA 1
ATOM 1699 C C . PRO B 1 37 ? 9.74892 -8.61988 -10.37961 1.000 52.48081 37 PRO B C 1
ATOM 1700 O O . PRO B 1 37 ? 9.25297 -7.54086 -10.72566 1.000 72.56471 37 PRO B O 1
ATOM 1704 N N . SER B 1 38 ? 11.04055 -8.90417 -10.55357 1.000 55.02320 38 SER B N 1
ATOM 1705 C CA . SER B 1 38 ? 11.92753 -7.99220 -11.25999 1.000 65.61550 38 SER B CA 1
ATOM 1706 C C . SER B 1 38 ? 11.63854 -7.94969 -12.75387 1.000 60.13981 38 SER B C 1
ATOM 1707 O O . SER B 1 38 ? 12.05935 -7.00263 -13.42586 1.000 60.57422 38 SER B O 1
ATOM 1709 N N . THR B 1 39 ? 10.94696 -8.95207 -13.29039 1.000 57.43744 39 THR B N 1
ATOM 1710 C CA . THR B 1 39 ? 10.54550 -8.94657 -14.68968 1.000 61.33218 39 THR B CA 1
ATOM 1711 C C . THR B 1 39 ? 9.13266 -8.39018 -14.81097 1.000 55.90114 39 THR B C 1
ATOM 1712 O O . THR B 1 39 ? 8.21711 -8.83547 -14.11114 1.000 63.35114 39 THR B O 1
ATOM 1716 N N . PHE B 1 40 ? 8.96965 -7.40692 -15.69018 1.000 43.88114 40 PHE B N 1
ATOM 1717 C CA . PHE B 1 40 ? 7.67839 -6.76402 -15.88692 1.000 61.37204 40 PHE B CA 1
ATOM 1718 C C . PHE B 1 40 ? 6.72772 -7.70403 -16.62134 1.000 63.57748 40 PHE B C 1
ATOM 1719 O O . PHE B 1 40 ? 7.03973 -8.19503 -17.71006 1.000 54.21114 40 PHE B O 1
ATOM 1727 N N . SER B 1 41 ? 5.57209 -7.96989 -16.01550 1.000 54.42399 41 SER B N 1
ATOM 1728 C CA . SER B 1 41 ? 4.57795 -8.86868 -16.58468 1.000 49.73417 41 SER B CA 1
ATOM 1729 C C . SER B 1 41 ? 3.23615 -8.15835 -16.68064 1.000 54.01246 41 SER B C 1
ATOM 1730 O O . SER B 1 41 ? 2.83863 -7.44105 -15.75945 1.000 52.86745 41 SER B O 1
ATOM 1733 N N . LYS B 1 42 ? 2.54196 -8.36364 -17.79891 1.000 40.04192 42 LYS B N 1
ATOM 1734 C CA . LYS B 1 42 ? 1.25875 -7.72032 -18.04183 1.000 47.61091 42 LYS B CA 1
ATOM 1735 C C . LYS B 1 42 ? 0.39479 -8.63604 -18.89758 1.000 40.05584 42 LYS B C 1
ATOM 1736 O O . LYS B 1 42 ? 0.89322 -9.28624 -19.82076 1.000 27.87623 42 LYS B O 1
ATOM 1742 N N . LEU B 1 43 ? -0.89675 -8.68844 -18.57981 1.000 37.11104 43 LEU B N 1
ATOM 1743 C CA . LEU B 1 43 ? -1.86005 -9.49775 -19.31573 1.000 28.53592 43 LEU B CA 1
ATOM 1744 C C . LEU B 1 43 ? -2.79807 -8.57865 -20.08645 1.000 27.69807 43 LEU B C 1
ATOM 1745 O O . LEU B 1 43 ? -3.49170 -7.74911 -19.48895 1.000 27.24175 43 LEU B O 1
ATOM 1750 N N . ILE B 1 44 ? -2.81253 -8.72834 -21.40779 1.000 27.71107 44 ILE B N 1
ATOM 1751 C CA . ILE B 1 44 ? -3.64851 -7.93286 -22.29899 1.000 30.77332 44 ILE B CA 1
ATOM 1752 C C . ILE B 1 44 ? -4.81190 -8.79598 -22.76530 1.000 37.46645 44 ILE B C 1
ATOM 1753 O O . ILE B 1 44 ? -4.60576 -9.90849 -23.26451 1.000 31.86876 44 ILE B O 1
ATOM 1758 N N . HIS B 1 45 ? -6.02990 -8.28936 -22.59533 1.000 29.49356 45 HIS B N 1
ATOM 1759 C CA . HIS B 1 45 ? -7.23386 -8.96731 -23.05652 1.000 24.67806 45 HIS B CA 1
ATOM 1760 C C . HIS B 1 45 ? -7.65609 -8.39446 -24.39922 1.000 33.79947 45 HIS B C 1
ATOM 1761 O O . HIS B 1 45 ? -7.78449 -7.17474 -24.54444 1.000 34.64643 45 HIS B O 1
ATOM 1768 N N . LEU B 1 46 ? -7.88508 -9.27669 -25.37319 1.000 33.71509 46 LEU B N 1
ATOM 1769 C CA . LEU B 1 46 ? -8.39888 -8.82278 -26.65793 1.000 24.03025 46 LEU B CA 1
ATOM 1770 C C . LEU B 1 46 ? -9.75795 -8.14723 -26.52993 1.000 25.06878 46 LEU B C 1
ATOM 1771 O O . LEU B 1 46 ? -10.11325 -7.33981 -27.39375 1.000 32.74413 46 LEU B O 1
ATOM 1776 N N . THR B 1 47 ? -10.52660 -8.44730 -25.47685 1.000 28.06298 47 THR B N 1
ATOM 1777 C CA . THR B 1 47 ? -11.81108 -7.77472 -25.29908 1.000 28.29021 47 THR B CA 1
ATOM 1778 C C . THR B 1 47 ? -11.64907 -6.28277 -25.04748 1.000 24.38896 47 THR B C 1
ATOM 1779 O O . THR B 1 47 ? -12.60682 -5.52842 -25.23880 1.000 28.45767 47 THR B O 1
ATOM 1783 N N . SER B 1 48 ? -10.46534 -5.83819 -24.62465 1.000 25.94425 48 SER B N 1
ATOM 1784 C CA . SER B 1 48 ? -10.19321 -4.41015 -24.52006 1.000 28.75352 48 SER B CA 1
ATOM 1785 C C . SER B 1 48 ? -10.14041 -3.72293 -25.87649 1.000 35.98806 48 SER B C 1
ATOM 1786 O O . SER B 1 48 ? -10.00889 -2.49452 -25.92701 1.000 33.97702 48 SER B O 1
ATOM 1789 N N . PHE B 1 49 ? -10.22671 -4.48640 -26.96621 1.000 30.07712 49 PHE B N 1
ATOM 1790 C CA . PHE B 1 49 ? -10.24657 -3.95876 -28.32333 1.000 23.45737 49 PHE B CA 1
ATOM 1791 C C . PHE B 1 49 ? -11.60078 -4.15370 -28.99168 1.000 24.91854 49 PHE B C 1
ATOM 1792 O O . PHE B 1 49 ? -11.68775 -4.14776 -30.22315 1.000 33.92432 49 PHE B O 1
ATOM 1800 N N . LEU B 1 50 ? -12.65465 -4.35075 -28.20635 1.000 22.58436 50 LEU B N 1
ATOM 1801 C CA . LEU B 1 50 ? -13.99054 -4.43146 -28.77180 1.000 31.50917 50 LEU B CA 1
ATOM 1802 C C . LEU B 1 50 ? -14.43828 -3.06236 -29.26570 1.000 31.87776 50 LEU B C 1
ATOM 1803 O O . LEU B 1 50 ? -14.08577 -2.02378 -28.69991 1.000 27.91129 50 LEU B O 1
ATOM 1808 N N . TYR B 1 51 ? -15.21728 -3.07062 -30.34026 1.000 32.92857 51 TYR B N 1
ATOM 1809 C CA . TYR B 1 51 ? -15.81585 -1.84315 -30.82620 1.000 25.21740 51 TYR B CA 1
ATOM 1810 C C . TYR B 1 51 ? -16.88144 -1.36564 -29.84073 1.000 32.57058 51 TYR B C 1
ATOM 1811 O O . TYR B 1 51 ? -17.41890 -2.16293 -29.06631 1.000 38.81726 51 TYR B O 1
ATOM 1820 N N . PRO B 1 52 ? -17.19544 -0.06961 -29.83919 1.000 31.58465 52 PRO B N 1
ATOM 1821 C CA . PRO B 1 52 ? -18.18123 0.44075 -28.87823 1.000 34.65543 52 PRO B CA 1
ATOM 1822 C C . PRO B 1 52 ? -19.53358 -0.23989 -29.03781 1.000 38.76879 52 PRO B C 1
ATOM 1823 O O . PRO B 1 52 ? -19.95820 -0.57126 -30.14693 1.000 33.32645 52 PRO B O 1
ATOM 1827 N N . ASN B 1 53 ? -20.19714 -0.46360 -27.90067 1.000 39.75466 53 ASN B N 1
ATOM 1828 C CA . ASN B 1 53 ? -21.57284 -0.96823 -27.86023 1.000 51.37915 53 ASN B CA 1
ATOM 1829 C C . ASN B 1 53 ? -21.71263 -2.30890 -28.57476 1.000 52.18237 53 ASN B C 1
ATOM 1830 O O . ASN B 1 53 ? -22.68537 -2.54845 -29.29238 1.000 52.84724 53 ASN B O 1
ATOM 1835 N N . SER B 1 54 ? -20.73991 -3.19225 -28.37790 1.000 42.15249 54 SER B N 1
ATOM 1836 C CA . SER B 1 54 ? -20.76838 -4.49920 -29.02091 1.000 45.27733 54 SER B CA 1
ATOM 1837 C C . SER B 1 54 ? -21.71984 -5.42185 -28.26645 1.000 42.49567 54 SER B C 1
ATOM 1838 O O . SER B 1 54 ? -21.45146 -5.79923 -27.12120 1.000 48.72992 54 SER B O 1
ATOM 1841 N N . VAL B 1 55 ? -22.83798 -5.77218 -28.90289 1.000 50.64675 55 VAL B N 1
ATOM 1842 C CA . VAL B 1 55 ? -23.74331 -6.76143 -28.32769 1.000 48.17227 55 VAL B CA 1
ATOM 1843 C C . VAL B 1 55 ? -23.16308 -8.16073 -28.49130 1.000 50.34084 55 VAL B C 1
ATOM 1844 O O . VAL B 1 55 ? -23.36868 -9.03288 -27.63791 1.000 50.58131 55 VAL B O 1
ATOM 1848 N N . ASP B 1 56 ? -22.41432 -8.38215 -29.56530 1.000 39.22248 56 ASP B N 1
ATOM 1849 C CA . ASP B 1 56 ? -21.77313 -9.65509 -29.87182 1.000 34.71140 56 ASP B CA 1
ATOM 1850 C C . ASP B 1 56 ? -20.28880 -9.50237 -29.54979 1.000 35.84721 56 ASP B C 1
ATOM 1851 O O . ASP B 1 56 ? -19.53575 -8.90974 -30.32678 1.000 34.68542 56 ASP B O 1
ATOM 1856 N N . ARG B 1 57 ? -19.86983 -10.02952 -28.39888 1.000 34.41902 57 ARG B N 1
ATOM 1857 C CA . ARG B 1 57 ? -18.46126 -9.98724 -28.02586 1.000 36.45999 57 ARG B CA 1
ATOM 1858 C C . ARG B 1 57 ? -17.63673 -11.06455 -28.71620 1.000 35.74812 57 ARG B C 1
ATOM 1859 O O . ARG B 1 57 ? -16.40447 -11.03625 -28.62581 1.000 32.36928 57 ARG B O 1
ATOM 1867 N N . TYR B 1 58 ? -18.28039 -11.99722 -29.41171 1.000 30.90014 58 TYR B N 1
ATOM 1868 C CA . TYR B 1 58 ? -17.57781 -13.11407 -30.02493 1.000 28.69912 58 TYR B CA 1
ATOM 1869 C C . TYR B 1 58 ? -17.18594 -12.85008 -31.47205 1.000 30.93835 58 TYR B C 1
ATOM 1870 O O . TYR B 1 58 ? -16.15171 -13.35485 -31.92537 1.000 33.07052 58 TYR B O 1
ATOM 1879 N N . ALA B 1 59 ? -17.97271 -12.05935 -32.19809 1.000 27.71524 59 ALA B N 1
ATOM 1880 C CA . ALA B 1 59 ? -17.77308 -11.90970 -33.63353 1.000 25.60300 59 ALA B CA 1
ATOM 1881 C C . ALA B 1 59 ? -16.49247 -11.14183 -33.94206 1.000 27.73324 59 ALA B C 1
ATOM 1882 O O . ALA B 1 59 ? -16.14077 -10.18322 -33.24999 1.000 27.28125 59 ALA B O 1
ATOM 1884 N N . LEU B 1 60 ? -15.79496 -11.57745 -34.99690 1.000 25.86659 60 LEU B N 1
ATOM 1885 C CA . LEU B 1 60 ? -14.59422 -10.87876 -35.44844 1.000 30.38166 60 LEU B CA 1
ATOM 1886 C C . LEU B 1 60 ? -14.89498 -9.42311 -35.78500 1.000 33.22112 60 LEU B C 1
ATOM 1887 O O . LEU B 1 60 ? -14.09135 -8.53043 -35.48699 1.000 29.69368 60 LEU B O 1
ATOM 1892 N N . SER B 1 61 ? -16.06063 -9.16282 -36.38725 1.000 28.83255 61 SER B N 1
ATOM 1893 C CA . SER B 1 61 ? -16.40003 -7.81410 -36.82977 1.000 29.29757 61 SER B CA 1
ATOM 1894 C C . SER B 1 61 ? -16.50939 -6.82465 -35.67539 1.000 36.63100 61 SER B C 1
ATOM 1895 O O . SER B 1 61 ? -16.43298 -5.61410 -35.90688 1.000 44.18130 61 SER B O 1
ATOM 1898 N N . SER B 1 62 ? -16.68756 -7.30026 -34.44313 1.000 31.64782 62 SER B N 1
ATOM 1899 C CA . SER B 1 62 ? -16.74271 -6.42029 -33.28121 1.000 27.78906 62 SER B CA 1
ATOM 1900 C C . SER B 1 62 ? -15.36873 -6.07535 -32.72500 1.000 28.38930 62 SER B C 1
ATOM 1901 O O . SER B 1 62 ? -15.28838 -5.35531 -31.72597 1.000 31.89800 62 SER B O 1
ATOM 1904 N N . TYR B 1 63 ? -14.29484 -6.55596 -33.34362 1.000 27.29749 63 TYR B N 1
ATOM 1905 C CA . TYR B 1 63 ? -12.94142 -6.36689 -32.83785 1.000 30.48599 63 TYR B CA 1
ATOM 1906 C C . TYR B 1 63 ? -12.16494 -5.41270 -33.73252 1.000 34.46987 63 TYR B C 1
ATOM 1907 O O . TYR B 1 63 ? -12.09070 -5.61393 -34.94972 1.000 32.76035 63 TYR B O 1
ATOM 1916 N N . ASP B 1 64 ? -11.57950 -4.38331 -33.11961 1.000 37.42100 64 ASP B N 1
ATOM 1917 C CA . ASP B 1 64 ? -10.67549 -3.46507 -33.80938 1.000 38.04011 64 ASP B CA 1
ATOM 1918 C C . ASP B 1 64 ? -9.31323 -4.14405 -33.92229 1.000 36.62369 64 ASP B C 1
ATOM 1919 O O . ASP B 1 64 ? -8.40088 -3.92669 -33.12172 1.000 30.39167 64 ASP B O 1
ATOM 1924 N N . ILE B 1 65 ? -9.17794 -4.98230 -34.95265 1.000 32.12887 65 ILE B N 1
ATOM 1925 C CA . ILE B 1 65 ? -7.95515 -5.76311 -35.11901 1.000 33.36394 65 ILE B CA 1
ATOM 1926 C C . ILE B 1 65 ? -6.77325 -4.85953 -35.45913 1.000 39.05893 65 ILE B C 1
ATOM 1927 O O . ILE B 1 65 ? -5.65549 -5.07360 -34.97389 1.000 33.35499 65 ILE B O 1
ATOM 1932 N N . GLU B 1 66 ? -6.99303 -3.84137 -36.29692 1.000 46.12594 66 GLU B N 1
ATOM 1933 C CA . GLU B 1 66 ? -5.89769 -2.95102 -36.67832 1.000 55.50737 66 GLU B CA 1
ATOM 1934 C C . GLU B 1 66 ? -5.30949 -2.24259 -35.45822 1.000 46.17336 66 GLU B C 1
ATOM 1935 O O . GLU B 1 66 ? -4.08124 -2.10407 -35.33530 1.000 46.91288 66 GLU B O 1
ATOM 1941 N N . ALA B 1 67 ? -6.17150 -1.79875 -34.53803 1.000 33.21189 67 ALA B N 1
ATOM 1942 C CA . ALA B 1 67 ? -5.68882 -1.22632 -33.28469 1.000 40.01526 67 ALA B CA 1
ATOM 1943 C C . ALA B 1 67 ? -4.84521 -2.23161 -32.51102 1.000 47.31310 67 ALA B C 1
ATOM 1944 O O . ALA B 1 67 ? -3.80875 -1.87566 -31.93006 1.000 41.83683 67 ALA B O 1
ATOM 1946 N N . PHE B 1 68 ? -5.27091 -3.49704 -32.49706 1.000 38.32727 68 PHE B N 1
ATOM 1947 C CA . PHE B 1 68 ? -4.50964 -4.51577 -31.78581 1.000 36.22754 68 PHE B CA 1
ATOM 1948 C C . PHE B 1 68 ? -3.13839 -4.72502 -32.41663 1.000 32.57050 68 PHE B C 1
ATOM 1949 O O . PHE B 1 68 ? -2.14454 -4.91524 -31.70423 1.000 37.35751 68 PHE B O 1
ATOM 1957 N N . LYS B 1 69 ? -3.06025 -4.69551 -33.75035 1.000 41.05132 69 LYS B N 1
ATOM 1958 C CA . LYS B 1 69 ? -1.76650 -4.86982 -34.40472 1.000 52.04625 69 LYS B CA 1
ATOM 1959 C C . LYS B 1 69 ? -0.84409 -3.70286 -34.10044 1.000 41.25484 69 LYS B C 1
ATOM 1960 O O . LYS B 1 69 ? 0.37178 -3.87867 -33.95775 1.000 43.49696 69 LYS B O 1
ATOM 1966 N N . LYS B 1 70 ? -1.40691 -2.49805 -34.00865 1.000 39.44791 70 LYS B N 1
ATOM 1967 C CA . LYS B 1 70 ? -0.58206 -1.34437 -33.67415 1.000 45.93709 70 LYS B CA 1
ATOM 1968 C C . LYS B 1 70 ? -0.07224 -1.42121 -32.23652 1.000 45.52157 70 LYS B C 1
ATOM 1969 O O . LYS B 1 70 ? 1.08707 -1.07978 -31.97663 1.000 53.65429 70 LYS B O 1
ATOM 1975 N N . VAL B 1 71 ? -0.89957 -1.89534 -31.29917 1.000 37.95507 71 VAL B N 1
ATOM 1976 C CA . VAL B 1 71 ? -0.40657 -2.12431 -29.93821 1.000 43.72213 71 VAL B CA 1
ATOM 1977 C C . VAL B 1 71 ? 0.69710 -3.18135 -29.93681 1.000 42.91155 71 VAL B C 1
ATOM 1978 O O . VAL B 1 71 ? 1.71408 -3.04293 -29.23934 1.000 46.70458 71 VAL B O 1
ATOM 1982 N N . LEU B 1 72 ? 0.51266 -4.25230 -30.71325 1.000 42.08332 72 LEU B N 1
ATOM 1983 C CA . LEU B 1 72 ? 1.54297 -5.28039 -30.83508 1.000 44.74924 72 LEU B CA 1
ATOM 1984 C C . LEU B 1 72 ? 2.85641 -4.68854 -31.33265 1.000 48.50573 72 LEU B C 1
ATOM 1985 O O . LEU B 1 72 ? 3.92661 -4.95484 -30.77219 1.000 52.67114 72 LEU B O 1
ATOM 1990 N N . SER B 1 73 ? 2.78962 -3.88453 -32.39574 1.000 52.69015 73 SER B N 1
ATOM 1991 C CA . SER B 1 73 ? 3.99241 -3.27435 -32.95265 1.000 51.05085 73 SER B CA 1
ATOM 1992 C C . SER B 1 73 ? 4.64248 -2.32355 -31.95527 1.000 55.88740 73 SER B C 1
ATOM 1993 O O . SER B 1 73 ? 5.87420 -2.23773 -31.88424 1.000 54.92281 73 SER B O 1
ATOM 1996 N N . LEU B 1 74 ? 3.83254 -1.60407 -31.17317 1.000 52.53090 74 LEU B N 1
ATOM 1997 C CA . LEU B 1 74 ? 4.39136 -0.66936 -30.20113 1.000 51.11837 74 LEU B CA 1
ATOM 1998 C C . LEU B 1 74 ? 5.10386 -1.40469 -29.07245 1.000 57.84978 74 LEU B C 1
ATOM 1999 O O . LEU B 1 74 ? 6.14183 -0.94247 -28.58225 1.000 68.20659 74 LEU B O 1
ATOM 2004 N N . ILE B 1 75 ? 4.57217 -2.55369 -28.65090 1.000 56.59595 75 ILE B N 1
ATOM 2005 C CA . ILE B 1 75 ? 5.29253 -3.35405 -27.66378 1.000 55.29025 75 ILE B CA 1
ATOM 2006 C C . ILE B 1 75 ? 6.56058 -3.93743 -28.28009 1.000 60.81039 75 ILE B C 1
ATOM 2007 O O . ILE B 1 75 ? 7.61077 -4.00623 -27.62948 1.000 64.30956 75 ILE B O 1
ATOM 2012 N N . SER B 1 76 ? 6.48943 -4.35159 -29.54857 1.000 59.40619 76 SER B N 1
ATOM 2013 C CA . SER B 1 76 ? 7.67445 -4.86669 -30.22862 1.000 60.82850 76 SER B CA 1
ATOM 2014 C C . SER B 1 76 ? 8.75367 -3.79665 -30.34898 1.000 65.90027 76 SER B C 1
ATOM 2015 O O . SER B 1 76 ? 9.94509 -4.08602 -30.19045 1.000 75.33816 76 SER B O 1
ATOM 2018 N N . GLN B 1 77 ? 8.35723 -2.55369 -30.62745 1.000 65.51475 77 GLN B N 1
ATOM 2019 C CA . GLN B 1 77 ? 9.31203 -1.46041 -30.76250 1.000 60.86014 77 GLN B CA 1
ATOM 2020 C C . GLN B 1 77 ? 9.73157 -0.86446 -29.42538 1.000 58.85252 77 GLN B C 1
ATOM 2021 O O . GLN B 1 77 ? 10.65856 -0.04782 -29.39574 1.000 63.56285 77 GLN B O 1
ATOM 2027 N N . GLY B 1 78 ? 9.07537 -1.23998 -28.33030 1.000 56.05404 78 GLY B N 1
ATOM 2028 C CA . GLY B 1 78 ? 9.48716 -0.78529 -27.01826 1.000 55.35945 78 GLY B CA 1
ATOM 2029 C C . GLY B 1 78 ? 8.94059 0.55545 -26.59242 1.000 72.33150 78 GLY B C 1
ATOM 2030 O O . GLY B 1 78 ? 9.55491 1.21726 -25.74926 1.000 80.51882 78 GLY B O 1
ATOM 2031 N N . ALA B 1 79 ? 7.80556 0.97904 -27.14742 1.000 59.46875 79 ALA B N 1
ATOM 2032 C CA . ALA B 1 79 ? 7.18900 2.23406 -26.74466 1.000 61.82264 79 ALA B CA 1
ATOM 2033 C C . ALA B 1 79 ? 6.91365 2.23571 -25.24176 1.000 62.37286 79 ALA B C 1
ATOM 2034 O O . ALA B 1 79 ? 6.82991 1.18821 -24.59442 1.000 75.78896 79 ALA B O 1
ATOM 2036 N N . GLU B 1 80 ? 6.77955 3.43953 -24.68295 1.000 58.48069 80 GLU B N 1
ATOM 2037 C CA . GLU B 1 80 ? 6.68307 3.59990 -23.23765 1.000 67.12139 80 GLU B CA 1
ATOM 2038 C C . GLU B 1 80 ? 5.25224 3.67750 -22.71968 1.000 66.56389 80 GLU B C 1
ATOM 2039 O O . GLU B 1 80 ? 5.02781 3.35757 -21.54927 1.000 65.04331 80 GLU B O 1
ATOM 2041 N N . LYS B 1 81 ? 4.29578 4.13728 -23.53055 1.000 63.45044 81 LYS B N 1
ATOM 2042 C CA . LYS B 1 81 ? 2.88162 3.94014 -23.24272 1.000 66.05313 81 LYS B CA 1
ATOM 2043 C C . LYS B 1 81 ? 2.13020 3.53899 -24.47758 1.000 66.15046 81 LYS B C 1
ATOM 2044 O O . LYS B 1 81 ? 2.29020 4.13474 -25.54662 1.000 64.68755 81 LYS B O 1
ATOM 2050 N N . ILE B 1 82 ? 1.24263 2.58989 -24.27601 1.000 53.96200 82 ILE B N 1
ATOM 2051 C CA . ILE B 1 82 ? 0.23134 2.28348 -25.26041 1.000 56.41154 82 ILE B CA 1
ATOM 2052 C C . ILE B 1 82 ? -1.10150 2.22657 -24.54065 1.000 47.21244 82 ILE B C 1
ATOM 2053 O O . ILE B 1 82 ? -1.22185 1.57443 -23.50130 1.000 37.79364 82 ILE B O 1
ATOM 2058 N N . CYS B 1 83 ? -2.08179 2.94608 -25.05905 1.000 43.88510 83 CYS B N 1
ATOM 2059 C CA . CYS B 1 83 ? -3.41025 2.92891 -24.48436 1.000 53.92265 83 CYS B CA 1
ATOM 2060 C C . CYS B 1 83 ? -4.31508 2.06681 -25.34685 1.000 36.69002 83 CYS B C 1
ATOM 2061 O O . CYS B 1 83 ? -4.17503 2.01217 -26.57061 1.000 43.07021 83 CYS B O 1
ATOM 2064 N N . LEU B 1 84 ? -5.19977 1.36924 -24.69672 1.000 35.66184 84 LEU B N 1
ATOM 2065 C CA . LEU B 1 84 ? -6.05789 0.42280 -25.37398 1.000 33.41902 84 LEU B CA 1
ATOM 2066 C C . LEU B 1 84 ? -7.42100 1.05226 -25.60603 1.000 32.54153 84 LEU B C 1
ATOM 2067 O O . LEU B 1 84 ? -7.77599 2.03840 -24.95342 1.000 30.87727 84 LEU B O 1
ATOM 2072 N N . PRO B 1 85 ? -8.19998 0.54038 -26.56116 1.000 37.98120 85 PRO B N 1
ATOM 2073 C CA . PRO B 1 85 ? -9.51155 1.15246 -26.83101 1.000 28.51077 85 PRO B CA 1
ATOM 2074 C C . PRO B 1 85 ? -10.41768 1.24934 -25.61355 1.000 29.20253 85 PRO B C 1
ATOM 2075 O O . PRO B 1 85 ? -11.30933 2.10969 -25.58968 1.000 32.92703 85 PRO B O 1
ATOM 2079 N N . ASP B 1 86 ? -10.21229 0.41460 -24.59135 1.000 28.44335 86 ASP B N 1
ATOM 2080 C CA . ASP B 1 86 ? -11.07710 0.48786 -23.42096 1.000 37.20225 86 ASP B CA 1
ATOM 2081 C C . ASP B 1 86 ? -10.66306 1.58144 -22.44520 1.000 37.21648 86 ASP B C 1
ATOM 2082 O O . ASP B 1 86 ? -11.42844 1.88382 -21.52360 1.000 38.86679 86 ASP B O 1
ATOM 2087 N N . GLY B 1 87 ? -9.49242 2.18593 -22.62831 1.000 32.20343 87 GLY B N 1
ATOM 2088 C CA . GLY B 1 87 ? -9.03673 3.26895 -21.78108 1.000 36.18438 87 GLY B CA 1
ATOM 2089 C C . GLY B 1 87 ? -7.87662 2.91919 -20.87723 1.000 42.31064 87 GLY B C 1
ATOM 2090 O O . GLY B 1 87 ? -7.27597 3.82998 -20.29141 1.000 45.93607 87 GLY B O 1
ATOM 2091 N N . SER B 1 88 ? -7.54647 1.63899 -20.73079 1.000 39.80052 88 SER B N 1
ATOM 2092 C CA . SER B 1 88 ? -6.37685 1.24788 -19.95923 1.000 45.13064 88 SER B CA 1
ATOM 2093 C C . SER B 1 88 ? -5.11119 1.56496 -20.74065 1.000 41.31452 88 SER B C 1
ATOM 2094 O O . SER B 1 88 ? -5.08707 1.48416 -21.97192 1.000 40.50400 88 SER B O 1
ATOM 2097 N N . CYS B 1 89 ? -4.05987 1.93562 -20.01995 1.000 32.92512 89 CYS B N 1
ATOM 2098 C CA . CYS B 1 89 ? -2.77486 2.22744 -20.62903 1.000 47.57951 89 CYS B CA 1
ATOM 2099 C C . CYS B 1 89 ? -1.68041 1.40505 -19.96509 1.000 46.79338 89 CYS B C 1
ATOM 2100 O O . CYS B 1 89 ? -1.74462 1.08262 -18.77452 1.000 45.62524 89 CYS B O 1
ATOM 2103 N N . ILE B 1 90 ? -0.68041 1.06576 -20.76828 1.000 47.61004 90 ILE B N 1
ATOM 2104 C CA . ILE B 1 90 ? 0.43328 0.22022 -20.37562 1.000 49.43343 90 ILE B CA 1
ATOM 2105 C C . ILE B 1 90 ? 1.69631 1.05042 -20.49615 1.000 48.92109 90 ILE B C 1
ATOM 2106 O O . ILE B 1 90 ? 1.98239 1.59914 -21.57058 1.000 59.01720 90 ILE B O 1
ATOM 2111 N N . LYS B 1 91 ? 2.43735 1.15164 -19.39723 1.000 45.61028 91 LYS B N 1
ATOM 2112 C CA . LYS B 1 91 ? 3.76792 1.73735 -19.39399 1.000 57.85367 91 LYS B CA 1
ATOM 2113 C C . LYS B 1 91 ? 4.78734 0.60666 -19.44185 1.000 48.41121 91 LYS B C 1
ATOM 2114 O O . LYS B 1 91 ? 4.81417 -0.24813 -18.54999 1.000 56.91521 91 LYS B O 1
ATOM 2116 N N . LEU B 1 92 ? 5.60190 0.58655 -20.49611 1.000 57.18447 92 LEU B N 1
ATOM 2117 C CA . LEU B 1 92 ? 6.63331 -0.42792 -20.64335 1.000 52.56448 92 LEU B CA 1
ATOM 2118 C C . LEU B 1 92 ? 7.95778 0.14256 -20.16544 1.000 64.85944 92 LEU B C 1
ATOM 2119 O O . LEU B 1 92 ? 8.48295 1.07166 -20.79872 1.000 75.16855 92 LEU B O 1
ATOM 2124 N N . PRO B 1 93 ? 8.52763 -0.35787 -19.06932 1.000 68.44771 93 PRO B N 1
ATOM 2125 C CA . PRO B 1 93 ? 9.81188 0.17343 -18.59907 1.000 68.76548 93 PRO B CA 1
ATOM 2126 C C . PRO B 1 93 ? 10.90676 0.01165 -19.64245 1.000 73.94474 93 PRO B C 1
ATOM 2127 O O . PRO B 1 93 ? 10.91600 -0.93797 -20.42797 1.000 69.98300 93 PRO B O 1
ATOM 2131 N N . VAL B 1 94 ? 11.83301 0.97315 -19.64912 1.000 78.90955 94 VAL B N 1
ATOM 2132 C CA . VAL B 1 94 ? 13.00242 0.92272 -20.51802 1.000 66.97287 94 VAL B CA 1
ATOM 2133 C C . VAL B 1 94 ? 14.19567 0.27555 -19.83671 1.000 65.89851 94 VAL B C 1
ATOM 2134 O O . VAL B 1 94 ? 15.23403 0.06786 -20.47948 1.000 66.18077 94 VAL B O 1
ATOM 2138 N N . ASP B 1 95 ? 14.07558 -0.05355 -18.55112 1.000 72.93790 95 ASP B N 1
ATOM 2139 C CA . ASP B 1 95 ? 15.15280 -0.63467 -17.76278 1.000 71.53270 95 ASP B CA 1
ATOM 2140 C C . ASP B 1 95 ? 14.84477 -2.06114 -17.32992 1.000 70.99527 95 ASP B C 1
ATOM 2141 O O . ASP B 1 95 ? 15.44627 -2.55803 -16.37259 1.000 69.70292 95 ASP B O 1
ATOM 2146 N N . GLN B 1 96 ? 13.91263 -2.72635 -18.00437 1.000 65.81801 96 GLN B N 1
ATOM 2147 C CA . GLN B 1 96 ? 13.45953 -4.03890 -17.57784 1.000 63.99206 96 GLN B CA 1
ATOM 2148 C C . GLN B 1 96 ? 13.16655 -4.91466 -18.78221 1.000 63.56977 96 GLN B C 1
ATOM 2149 O O . GLN B 1 96 ? 12.75379 -4.43274 -19.83998 1.000 62.62455 96 GLN B O 1
ATOM 2155 N N . ASN B 1 97 ? 13.38567 -6.21192 -18.60323 1.000 63.99601 97 ASN B N 1
ATOM 2156 C CA . ASN B 1 97 ? 12.83354 -7.18938 -19.52306 1.000 64.13957 97 ASN B CA 1
ATOM 2157 C C . ASN B 1 97 ? 11.33113 -7.30302 -19.29813 1.000 56.56251 97 ASN B C 1
ATOM 2158 O O . ASN B 1 97 ? 10.82478 -7.04198 -18.20323 1.000 47.02849 97 ASN B O 1
ATOM 2163 N N . ARG B 1 98 ? 10.61227 -7.68764 -20.34934 1.000 45.13956 98 ARG B N 1
ATOM 2164 C CA . ARG B 1 98 ? 9.15782 -7.68717 -20.31814 1.000 44.18057 98 ARG B CA 1
ATOM 2165 C C . ARG B 1 98 ? 8.60817 -9.01166 -20.82510 1.000 48.12323 98 ARG B C 1
ATOM 2166 O O . ARG B 1 98 ? 9.13872 -9.59967 -21.77277 1.000 47.64701 98 ARG B O 1
ATOM 2174 N N . ILE B 1 99 ? 7.54338 -9.47656 -20.17966 1.000 50.71939 99 ILE B N 1
ATOM 2175 C CA . ILE B 1 99 ? 6.79032 -10.64499 -20.61642 1.000 48.90322 99 ILE B CA 1
ATOM 2176 C C . ILE B 1 99 ? 5.33762 -10.21980 -20.73794 1.000 45.69383 99 ILE B C 1
ATOM 2177 O O . ILE B 1 99 ? 4.68355 -9.92828 -19.72863 1.000 35.16848 99 ILE B O 1
ATOM 2182 N N . ILE B 1 100 ? 4.82733 -10.19112 -21.96231 1.000 36.61930 100 ILE B N 1
ATOM 2183 C CA . ILE B 1 100 ? 3.45612 -9.77823 -22.22966 1.000 37.33890 100 ILE B CA 1
ATOM 2184 C C . ILE B 1 100 ? 2.64155 -11.02053 -22.55455 1.000 44.52662 100 ILE B C 1
ATOM 2185 O O . ILE B 1 100 ? 2.83665 -11.64742 -23.60247 1.000 42.77308 100 ILE B O 1
ATOM 2190 N N . LEU B 1 101 ? 1.72831 -11.37730 -21.65922 1.000 42.24245 101 LEU B N 1
ATOM 2191 C CA . LEU B 1 101 ? 0.72895 -12.39566 -21.94181 1.000 33.65923 101 LEU B CA 1
ATOM 2192 C C . LEU B 1 101 ? -0.44082 -11.73782 -22.66102 1.000 33.15733 101 LEU B C 1
ATOM 2193 O O . LEU B 1 101 ? -0.93756 -10.69750 -22.21895 1.000 38.78676 101 LEU B O 1
ATOM 2198 N N . ILE B 1 102 ? -0.86912 -12.32698 -23.77474 1.000 33.60508 102 ILE B N 1
ATOM 2199 C CA . ILE B 1 102 ? -2.04877 -11.85624 -24.49075 1.000 38.19310 102 ILE B CA 1
ATOM 2200 C C . ILE B 1 102 ? -3.01100 -13.02119 -24.66163 1.000 32.22747 102 ILE B C 1
ATOM 2201 O O . ILE B 1 102 ? -2.59424 -14.15771 -24.91225 1.000 34.84746 102 ILE B O 1
ATOM 2206 N N . GLU B 1 103 ? -4.30212 -12.72734 -24.54019 1.000 45.81637 103 GLU B N 1
ATOM 2207 C CA . GLU B 1 103 ? -5.35161 -13.73343 -24.50219 1.000 33.60504 103 GLU B CA 1
ATOM 2208 C C . GLU B 1 103 ? -6.53931 -13.21789 -25.30071 1.000 29.56072 103 GLU B C 1
ATOM 2209 O O . GLU B 1 103 ? -6.93041 -12.05775 -25.14243 1.000 30.49181 103 GLU B O 1
ATOM 2215 N N . GLY B 1 104 ? -7.10272 -14.05944 -26.16039 1.000 34.59948 104 GLY B N 1
ATOM 2216 C CA . GLY B 1 104 ? -8.24213 -13.62950 -26.95082 1.000 26.05481 104 GLY B CA 1
ATOM 2217 C C . GLY B 1 104 ? -8.54589 -14.58998 -28.07790 1.000 26.40979 104 GLY B C 1
ATOM 2218 O O . GLY B 1 104 ? -7.76457 -15.48990 -28.39925 1.000 26.29028 104 GLY B O 1
ATOM 2219 N N . TYR B 1 105 ? -9.70983 -14.35855 -28.69612 1.000 29.78851 105 TYR B N 1
ATOM 2220 C CA . TYR B 1 105 ? -10.22149 -15.26687 -29.72036 1.000 23.96387 105 TYR B CA 1
ATOM 2221 C C . TYR B 1 105 ? -9.38616 -15.22416 -30.99343 1.000 28.26751 105 TYR B C 1
ATOM 2222 O O . TYR B 1 105 ? -9.14598 -16.26352 -31.61802 1.000 28.80101 105 TYR B O 1
ATOM 2231 N N . TYR B 1 106 ? -8.95897 -14.03175 -31.41170 1.000 25.23241 106 TYR B N 1
ATOM 2232 C CA . TYR B 1 106 ? -8.45600 -13.82208 -32.76529 1.000 22.86402 106 TYR B CA 1
ATOM 2233 C C . TYR B 1 106 ? -6.96898 -13.49460 -32.80358 1.000 24.92942 106 TYR B C 1
ATOM 2234 O O . TYR B 1 106 ? -6.49539 -12.89901 -33.77615 1.000 32.77792 106 TYR B O 1
ATOM 2243 N N . LEU B 1 107 ? -6.22061 -13.89731 -31.77579 1.000 25.92758 107 LEU B N 1
ATOM 2244 C CA . LEU B 1 107 ? -4.78829 -13.63028 -31.72931 1.000 22.80131 107 LEU B CA 1
ATOM 2245 C C . LEU B 1 107 ? -4.03430 -14.29515 -32.87170 1.000 22.23177 107 LEU B C 1
ATOM 2246 O O . LEU B 1 107 ? -2.95637 -13.82155 -33.24587 1.000 34.69014 107 LEU B O 1
ATOM 2251 N N . LEU B 1 108 ? -4.57572 -15.37326 -33.44038 1.000 24.16932 108 LEU B N 1
ATOM 2252 C CA . LEU B 1 108 ? -3.88130 -16.16423 -34.44992 1.000 32.60482 108 LEU B CA 1
ATOM 2253 C C . LEU B 1 108 ? -4.38368 -15.89369 -35.86464 1.000 28.88877 108 LEU B C 1
ATOM 2254 O O . LEU B 1 108 ? -4.25429 -16.75373 -36.74486 1.000 27.27319 108 LEU B O 1
ATOM 2259 N N . LEU B 1 109 ? -4.96136 -14.72018 -36.10195 1.000 29.56378 109 LEU B N 1
ATOM 2260 C CA . LEU B 1 109 ? -5.18192 -14.28291 -37.46771 1.000 34.96002 109 LEU B CA 1
ATOM 2261 C C . LEU B 1 109 ? -3.82838 -14.16632 -38.16717 1.000 36.02985 109 LEU B C 1
ATOM 2262 O O . LEU B 1 109 ? -2.81924 -13.86067 -37.52656 1.000 39.21793 109 LEU B O 1
ATOM 2267 N N . PRO B 1 110 ? -3.77093 -14.45414 -39.47119 1.000 34.96552 110 PRO B N 1
ATOM 2268 C CA . PRO B 1 110 ? -2.45522 -14.53624 -40.13606 1.000 35.83622 110 PRO B CA 1
ATOM 2269 C C . PRO B 1 110 ? -1.63255 -13.26793 -39.98369 1.000 37.15352 110 PRO B C 1
ATOM 2270 O O . PRO B 1 110 ? -0.46488 -13.32883 -39.56907 1.000 41.34542 110 PRO B O 1
ATOM 2274 N N . GLU B 1 111 ? -2.23619 -12.10798 -40.25820 1.000 43.69815 111 GLU B N 1
ATOM 2275 C CA . GLU B 1 111 ? -1.56783 -10.81090 -40.15408 1.000 40.30097 111 GLU B CA 1
ATOM 2276 C C . GLU B 1 111 ? -0.82549 -10.62028 -38.84465 1.000 44.16869 111 GLU B C 1
ATOM 2277 O O . GLU B 1 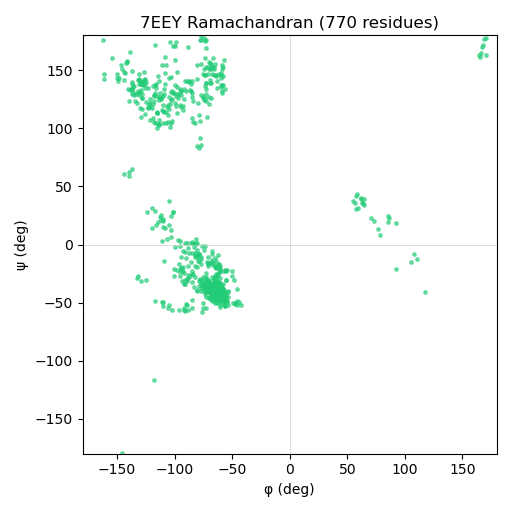111 ? 0.18478 -9.91121 -38.81407 1.000 45.77978 111 GLU B O 1
ATOM 2283 N N . LEU B 1 112 ? -1.29815 -11.23782 -37.76545 1.000 38.56061 112 LEU B N 1
ATOM 2284 C CA . LEU B 1 112 ? -0.75895 -11.00097 -36.43801 1.000 35.70606 112 LEU B CA 1
ATOM 2285 C C . LEU B 1 112 ? 0.30404 -12.00801 -36.03351 1.000 33.47162 112 LEU B C 1
ATOM 2286 O O . LEU B 1 112 ? 0.97594 -11.79577 -35.01760 1.000 29.66377 112 LEU B O 1
ATOM 2291 N N . LEU B 1 113 ? 0.47935 -13.08855 -36.79388 1.000 35.61938 113 LEU B N 1
ATOM 2292 C CA . LEU B 1 113 ? 1.36468 -14.16147 -36.34565 1.000 35.56724 113 LEU B CA 1
ATOM 2293 C C . LEU B 1 113 ? 2.81056 -13.73306 -36.08915 1.000 37.42054 113 LEU B C 1
ATOM 2294 O O . LEU B 1 113 ? 3.39333 -14.22308 -35.10633 1.000 36.08121 113 LEU B O 1
ATOM 2299 N N . PRO B 1 114 ? 3.44374 -12.85515 -36.88307 1.000 33.82740 114 PRO B N 1
ATOM 2300 C CA . PRO B 1 114 ? 4.88328 -12.60739 -36.67669 1.000 31.67858 114 PRO B CA 1
ATOM 2301 C C . PRO B 1 114 ? 5.23380 -11.91983 -35.36302 1.000 38.17012 114 PRO B C 1
ATOM 2302 O O . PRO B 1 114 ? 6.40252 -11.97265 -34.96186 1.000 47.98723 114 PRO B O 1
ATOM 2306 N N . TYR B 1 115 ? 4.28248 -11.28640 -34.67634 1.000 31.69348 115 TYR B N 1
ATOM 2307 C CA . TYR B 1 115 ? 4.62417 -10.49818 -33.49621 1.000 36.33107 115 TYR B CA 1
ATOM 2308 C C . TYR B 1 115 ? 4.86589 -11.33194 -32.24647 1.000 29.90389 115 TYR B C 1
ATOM 2309 O O . TYR B 1 115 ? 5.42361 -10.80831 -31.27597 1.000 45.78866 115 TYR B O 1
ATOM 2318 N N . TYR B 1 116 ? 4.47915 -12.60085 -32.23830 1.000 36.17143 116 TYR B N 1
ATOM 2319 C CA . TYR B 1 116 ? 4.49568 -13.38266 -31.01237 1.000 32.77519 116 TYR B CA 1
ATOM 2320 C C . TYR B 1 116 ? 5.81885 -14.10968 -30.82190 1.000 32.06708 116 TYR B C 1
ATOM 2321 O O . TYR B 1 116 ? 6.41585 -14.61494 -31.77856 1.000 28.24970 116 TYR B O 1
ATOM 2330 N N . THR B 1 117 ? 6.28029 -14.13557 -29.56932 1.000 38.54457 117 THR B N 1
ATOM 2331 C CA . THR B 1 117 ? 7.30960 -15.09084 -29.18285 1.000 24.53488 117 THR B CA 1
ATOM 2332 C C . THR B 1 117 ? 6.75383 -16.50554 -29.18761 1.000 39.22148 117 THR B C 1
ATOM 2333 O O . THR B 1 117 ? 7.38978 -17.42663 -29.71270 1.000 36.30467 117 THR B O 1
ATOM 2337 N N . SER B 1 118 ? 5.56986 -16.70228 -28.60720 1.000 35.94202 118 SER B N 1
ATOM 2338 C CA . SER B 1 118 ? 4.96858 -18.03072 -28.61066 1.000 35.26933 118 SER B CA 1
ATOM 2339 C C . SER B 1 118 ? 3.48326 -17.94435 -28.92831 1.000 37.78221 118 SER B C 1
ATOM 2340 O O . SER B 1 118 ? 2.81545 -16.95802 -28.60170 1.000 34.21643 118 SER B O 1
ATOM 2343 N N . LYS B 1 119 ? 2.97776 -18.99972 -29.57234 1.000 34.55679 119 LYS B N 1
ATOM 2344 C CA . LYS B 1 119 ? 1.59705 -19.06749 -30.03864 1.000 25.02669 119 LYS B CA 1
ATOM 2345 C C . LYS B 1 119 ? 0.97170 -20.37628 -29.57648 1.000 29.75453 119 LYS B C 1
ATOM 2346 O O . LYS B 1 119 ? 1.42392 -21.46707 -29.96123 1.000 30.02342 119 LYS B O 1
ATOM 2352 N N . ILE B 1 120 ? -0.07221 -20.26164 -28.75837 1.000 27.20379 120 ILE B N 1
ATOM 2353 C CA . ILE B 1 120 ? -0.72147 -21.40187 -28.13082 1.000 27.61063 120 ILE B CA 1
ATOM 2354 C C . ILE B 1 120 ? -2.21733 -21.29721 -28.37884 1.000 28.53330 120 ILE B C 1
ATOM 2355 O O . ILE B 1 120 ? -2.78603 -20.20067 -28.34208 1.000 26.10573 120 ILE B O 1
ATOM 2360 N N . PHE B 1 121 ? -2.84460 -22.43301 -28.66971 1.000 26.02696 121 PHE B N 1
ATOM 2361 C CA . PHE B 1 121 ? -4.29528 -22.52433 -28.77761 1.000 25.17400 121 PHE B CA 1
ATOM 2362 C C . PHE B 1 121 ? -4.79277 -23.51268 -27.73550 1.000 26.59761 121 PHE B C 1
ATOM 2363 O O . PHE B 1 121 ? -4.40345 -24.68409 -27.75245 1.000 24.84471 121 PHE B O 1
ATOM 2371 N N . VAL B 1 122 ? -5.65382 -23.04549 -26.83781 1.000 22.56016 122 VAL B N 1
ATOM 2372 C CA . VAL B 1 122 ? -6.27578 -23.92036 -25.85109 1.000 23.13153 122 VAL B CA 1
ATOM 2373 C C . VAL B 1 122 ? -7.49106 -24.56046 -26.51030 1.000 25.25634 122 VAL B C 1
ATOM 2374 O O . VAL B 1 122 ? -8.51017 -23.90255 -26.71702 1.000 28.39954 122 VAL B O 1
ATOM 2378 N N . TYR B 1 123 ? -7.38748 -25.83822 -26.86144 1.000 28.06349 123 TYR B N 1
ATOM 2379 C CA . TYR B 1 123 ? -8.44832 -26.49251 -27.61226 1.000 29.55033 123 TYR B CA 1
ATOM 2380 C C . TYR B 1 123 ? -9.37108 -27.28592 -26.69842 1.000 33.31962 123 TYR B C 1
ATOM 2381 O O . TYR B 1 123 ? -8.92189 -28.01674 -25.81279 1.000 30.01208 123 TYR B O 1
ATOM 2390 N N . GLU B 1 124 ? -10.66936 -27.13998 -26.94061 1.000 31.13083 124 GLU B N 1
ATOM 2391 C CA . GLU B 1 124 ? -11.71254 -27.90015 -26.27407 1.000 33.27210 124 GLU B CA 1
ATOM 2392 C C . GLU B 1 124 ? -12.88317 -28.03642 -27.25239 1.000 34.93607 124 GLU B C 1
ATOM 2393 O O . GLU B 1 124 ? -13.13226 -27.14661 -28.07905 1.000 35.80969 124 GLU B O 1
ATOM 2399 N N . ASP B 1 125 ? -13.58205 -29.16558 -27.18337 1.000 30.68696 125 ASP B N 1
ATOM 2400 C CA . ASP B 1 125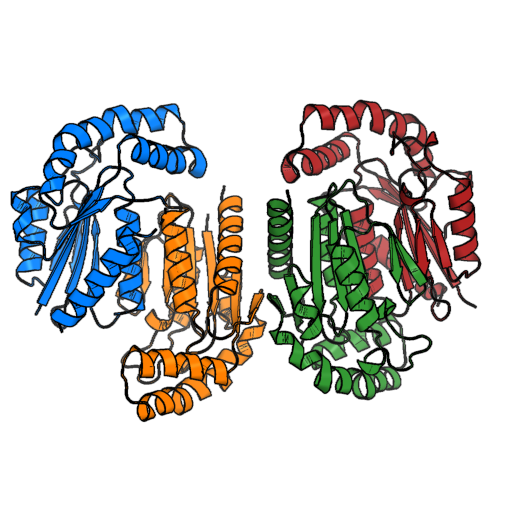 ? -14.69970 -29.39069 -28.08843 1.000 27.67440 125 ASP B CA 1
ATOM 2401 C C . ASP B 1 125 ? -15.86152 -28.46799 -27.73243 1.000 26.05766 125 ASP B C 1
ATOM 2402 O O . ASP B 1 125 ? -15.98694 -27.98101 -26.60402 1.000 29.62548 125 ASP B O 1
ATOM 2407 N N . ALA B 1 126 ? -16.71510 -28.22677 -28.72726 1.000 27.27502 126 ALA B N 1
ATOM 2408 C CA . ALA B 1 126 ? -17.77768 -27.24060 -28.56701 1.000 25.72881 126 ALA B CA 1
ATOM 2409 C C . ALA B 1 126 ? -18.74911 -27.63425 -27.45938 1.000 24.12052 126 ALA B C 1
ATOM 2410 O O . ALA B 1 126 ? -19.24768 -26.77125 -26.72535 1.000 28.30982 126 ALA B O 1
ATOM 2412 N N . ASP B 1 127 ? -19.02465 -28.93138 -27.30896 1.000 28.07318 127 ASP B N 1
ATOM 2413 C CA . ASP B 1 127 ? -19.90658 -29.34440 -26.22273 1.000 29.96751 127 ASP B CA 1
ATOM 2414 C C . ASP B 1 127 ? -19.22320 -29.18469 -24.86949 1.000 24.23070 127 ASP B C 1
ATOM 2415 O O . ASP B 1 127 ? -19.86753 -28.79517 -23.89030 1.000 26.52828 127 ASP B O 1
ATOM 2420 N N . THR B 1 128 ? -17.91617 -29.45232 -24.79633 1.000 22.98174 128 THR B N 1
ATOM 2421 C CA . THR B 1 128 ? -17.18580 -29.20013 -23.55574 1.000 28.35355 128 THR B CA 1
ATOM 2422 C C . THR B 1 128 ? -17.19883 -27.71944 -23.20292 1.000 23.55605 128 THR B C 1
ATOM 2423 O O . THR B 1 128 ? -17.35664 -27.34657 -22.03227 1.000 30.07455 128 THR B O 1
ATOM 2427 N N . ARG B 1 129 ? -17.03853 -26.85801 -24.20451 1.000 22.69870 129 ARG B N 1
ATOM 2428 C CA . ARG B 1 129 ? -17.02873 -25.42822 -23.93209 1.000 24.82799 129 ARG B CA 1
ATOM 2429 C C . ARG B 1 129 ? -18.41047 -24.93794 -23.52089 1.000 25.23947 129 ARG B C 1
ATOM 2430 O O . ARG B 1 129 ? -18.52909 -24.07702 -22.64327 1.000 22.57111 129 ARG B O 1
ATOM 2438 N N . LEU B 1 130 ? -19.46779 -25.48810 -24.12402 1.000 26.34252 130 LEU B N 1
ATOM 2439 C CA . LEU B 1 130 ? -20.81811 -25.16525 -23.67122 1.000 31.62972 130 LEU B CA 1
ATOM 2440 C C . LEU B 1 130 ? -21.04674 -25.64459 -22.24228 1.000 26.11009 130 LEU B C 1
ATOM 2441 O O . LEU B 1 130 ? -21.72272 -24.97231 -21.45343 1.000 23.09462 130 LEU B O 1
ATOM 2446 N N . GLU B 1 131 ? -20.48545 -26.80301 -21.88919 1.000 21.44598 131 GLU B N 1
ATOM 2447 C CA . GLU B 1 131 ? -20.58100 -27.28376 -20.51458 1.000 32.31820 131 GLU B CA 1
ATOM 2448 C C . GLU B 1 131 ? -19.90858 -26.31429 -19.55222 1.000 35.89758 131 GLU B C 1
ATOM 2449 O O . GLU B 1 131 ? -20.45809 -25.99111 -18.49375 1.000 39.77669 131 GLU B O 1
ATOM 2455 N N . ARG B 1 132 ? -18.70252 -25.85745 -19.89841 1.000 36.72291 132 ARG B N 1
ATOM 2456 C CA . ARG B 1 132 ? -18.01863 -24.86315 -19.07465 1.000 36.74093 132 ARG B CA 1
ATOM 2457 C C . ARG B 1 132 ? -18.85663 -23.59566 -18.94964 1.000 30.69235 132 ARG B C 1
ATOM 2458 O O . ARG B 1 132 ? -19.03115 -23.05479 -17.85034 1.000 37.50941 132 ARG B O 1
ATOM 2466 N N . CYS B 1 133 ? -19.39455 -23.11958 -20.07550 1.000 26.33764 133 CYS B N 1
ATOM 2467 C CA . CYS B 1 133 ? -20.21781 -21.91435 -20.08475 1.000 30.73084 133 CYS B CA 1
ATOM 2468 C C . CYS B 1 133 ? -21.40506 -22.04619 -19.13857 1.000 36.45646 133 CYS B C 1
ATOM 2469 O O . CYS B 1 133 ? -21.68710 -21.13851 -18.34866 1.000 37.32894 133 CYS B O 1
ATOM 2472 N N . VAL B 1 134 ? -22.10800 -23.17936 -19.19724 1.000 35.25050 134 VAL B N 1
ATOM 2473 C CA . VAL B 1 134 ? -23.31413 -23.34183 -18.38986 1.000 31.42304 134 VAL B CA 1
ATOM 2474 C C . VAL B 1 134 ? -22.96079 -23.55105 -16.92055 1.000 35.46900 134 VAL B C 1
ATOM 2475 O O . VAL B 1 134 ? -23.60302 -22.98114 -16.03111 1.000 35.88549 134 VAL B O 1
ATOM 2479 N N . LEU B 1 135 ? -21.94134 -24.36736 -16.63581 1.000 31.85663 135 LEU B N 1
ATOM 2480 C CA . LEU B 1 135 ? -21.53576 -24.58308 -15.24947 1.000 35.62973 135 LEU B CA 1
ATOM 2481 C C . LEU B 1 135 ? -21.11645 -23.27784 -14.59260 1.000 40.94590 135 LEU B C 1
ATOM 2482 O O . LEU B 1 135 ? -21.45133 -23.01905 -13.43062 1.000 46.86863 135 LEU B O 1
ATOM 2487 N N . GLN B 1 136 ? -20.38578 -22.44139 -15.32607 1.000 41.45785 136 GLN B N 1
ATOM 2488 C CA . GLN B 1 136 ? -19.87446 -21.19606 -14.77497 1.000 44.91494 136 GLN B CA 1
ATOM 2489 C C . GLN B 1 136 ? -20.97092 -20.14391 -14.65241 1.000 42.64403 136 GLN B C 1
ATOM 2490 O O . GLN B 1 136 ? -21.15781 -19.55309 -13.58355 1.000 51.00636 136 GLN B O 1
ATOM 2496 N N . ARG B 1 137 ? -21.72530 -19.91546 -15.72480 1.000 40.57965 137 ARG B N 1
ATOM 2497 C CA . ARG B 1 137 ? -22.64488 -18.78851 -15.76651 1.000 41.94231 137 ARG B CA 1
ATOM 2498 C C . ARG B 1 137 ? -24.05510 -19.12373 -15.30041 1.000 40.38230 137 ARG B C 1
ATOM 2499 O O . ARG B 1 137 ? -24.80779 -18.20540 -14.95674 1.000 48.19630 137 ARG B O 1
ATOM 2507 N N . VAL B 1 138 ? -24.43637 -20.39557 -15.27737 1.000 43.02446 138 VAL B N 1
ATOM 2508 C CA . VAL B 1 138 ? -25.73689 -20.80479 -14.75615 1.000 40.75925 138 VAL B CA 1
ATOM 2509 C C . VAL B 1 138 ? -25.61582 -21.39036 -13.35567 1.000 43.62210 138 VAL B C 1
ATOM 2510 O O . VAL B 1 138 ? -26.25192 -20.90867 -12.41907 1.000 51.65253 138 VAL B O 1
ATOM 2514 N N . LYS B 1 139 ? -24.78719 -22.42439 -13.18919 1.000 41.48260 139 LYS B N 1
ATOM 2515 C CA . LYS B 1 139 ? -24.68260 -23.08175 -11.88957 1.000 41.19777 139 LYS B CA 1
ATOM 2516 C C . LYS B 1 139 ? -23.98712 -22.19254 -10.86407 1.000 55.41121 139 LYS B C 1
ATOM 2517 O O . LYS B 1 139 ? -24.40602 -22.13461 -9.70272 1.000 56.57551 139 LYS B O 1
ATOM 2523 N N . ALA B 1 140 ? -22.93058 -21.48848 -11.26793 1.000 58.19332 140 ALA B N 1
ATOM 2524 C CA . ALA B 1 140 ? -22.16196 -20.69180 -10.31842 1.000 50.66581 140 ALA B CA 1
ATOM 2525 C C . ALA B 1 140 ? -22.69011 -19.26637 -10.18869 1.000 51.77430 140 ALA B C 1
ATOM 2526 O O . ALA B 1 140 ? -22.92185 -18.78941 -9.07250 1.000 61.84754 140 ALA B O 1
ATOM 2528 N N . GLU B 1 141 ? -22.88095 -18.57293 -11.30931 1.000 46.66092 141 GLU B N 1
ATOM 2529 C CA . GLU B 1 141 ? -23.26806 -17.16728 -11.28884 1.000 39.37667 141 GLU B CA 1
ATOM 2530 C C . GLU B 1 141 ? -24.77887 -16.96149 -11.30996 1.000 51.13779 141 GLU B C 1
ATOM 2531 O O . GLU B 1 141 ? -25.23353 -15.81520 -11.31843 1.000 65.26677 141 GLU B O 1
ATOM 2537 N N . LYS B 1 142 ? -25.56070 -18.04345 -11.31077 1.000 54.78769 142 LYS B N 1
ATOM 2538 C CA . LYS B 1 142 ? -27.01264 -18.00149 -11.12329 1.000 52.92704 142 LYS B CA 1
ATOM 2539 C C . LYS B 1 142 ? -27.73092 -17.22286 -12.22634 1.000 48.17350 142 LYS B C 1
ATOM 2540 O O . LYS B 1 142 ? -28.73505 -16.55670 -11.97436 1.000 57.83089 142 LYS B O 1
ATOM 2546 N N . GLY B 1 143 ? -27.24407 -17.31337 -13.46575 1.000 49.50508 143 GLY B N 1
ATOM 2547 C CA . GLY B 1 143 ? -27.93448 -16.68915 -14.57372 1.000 43.29064 143 GLY B CA 1
ATOM 2548 C C . GLY B 1 143 ? -28.97346 -17.59857 -15.20276 1.000 41.81970 143 GLY B C 1
ATOM 2549 O O . GLY B 1 143 ? -29.05295 -18.79436 -14.92413 1.000 47.49087 143 GLY B O 1
ATOM 2550 N N . ASP B 1 144 ? -29.78850 -17.01315 -16.08316 1.000 42.71610 144 ASP B N 1
ATOM 2551 C CA . ASP B 1 144 ? -30.89078 -17.75073 -16.69327 1.000 48.43887 144 ASP B CA 1
ATOM 2552 C C . ASP B 1 144 ? -30.36631 -18.70727 -17.75781 1.000 45.25131 144 ASP B C 1
ATOM 2553 O O . ASP B 1 144 ? -29.66423 -18.29263 -18.68896 1.000 40.51547 144 ASP B O 1
ATOM 2558 N N . LEU B 1 145 ? -30.72885 -19.98708 -17.62299 1.000 43.52820 145 LEU B N 1
ATOM 2559 C CA . LEU B 1 145 ? -30.20859 -21.02078 -18.51275 1.000 39.26203 145 LEU B CA 1
ATOM 2560 C C . LEU B 1 145 ? -30.52757 -20.72588 -19.97352 1.000 46.54733 145 LEU B C 1
ATOM 2561 O O . LEU B 1 145 ? -29.66399 -20.87861 -20.84574 1.000 48.33101 145 LEU B O 1
ATOM 2566 N N . THR B 1 146 ? -31.76427 -20.31210 -20.26243 1.000 42.48684 146 THR B N 1
ATOM 2567 C CA . THR B 1 146 ? -32.16388 -20.09385 -21.64990 1.000 38.71389 146 THR B CA 1
ATOM 2568 C C . THR B 1 146 ? -31.36026 -18.96640 -22.28805 1.000 39.85739 146 THR B C 1
ATOM 2569 O O . THR B 1 146 ? -30.89031 -19.09720 -23.42439 1.000 38.59612 146 THR B O 1
ATOM 2573 N N . LYS B 1 147 ? -31.17958 -17.85560 -21.56823 1.000 41.03088 147 LYS B N 1
ATOM 2574 C CA . LYS B 1 147 ? -30.41247 -16.73878 -22.11324 1.000 38.01880 147 LYS B CA 1
ATOM 2575 C C . LYS B 1 147 ? -28.94905 -17.11493 -22.31155 1.000 37.57248 147 LYS B C 1
ATOM 2576 O O . LYS B 1 147 ? -28.33116 -16.72155 -23.30739 1.000 36.22209 147 LYS B O 1
ATOM 2578 N N . VAL B 1 148 ? -28.38205 -17.88244 -21.37911 1.000 34.69174 148 VAL B N 1
ATOM 2579 C CA . VAL B 1 148 ? -26.98947 -18.30793 -21.49917 1.000 31.24779 148 VAL B CA 1
ATOM 2580 C C . VAL B 1 148 ? -26.81074 -19.20348 -22.72138 1.000 32.03286 148 VAL B C 1
ATOM 2581 O O . VAL B 1 148 ? -25.88667 -19.01540 -23.52739 1.000 35.28606 148 VAL B O 1
ATOM 2585 N N . LEU B 1 149 ? -27.70012 -20.18893 -22.87725 1.000 26.74672 149 LEU B N 1
ATOM 2586 C CA . LEU B 1 149 ? -27.64944 -21.06768 -24.04112 1.000 29.04878 149 LEU B CA 1
ATOM 2587 C C . LEU B 1 149 ? -27.81216 -20.28646 -25.33518 1.000 35.51305 149 LEU B C 1
ATOM 2588 O O . LEU B 1 149 ? -27.11633 -20.55623 -26.32008 1.000 34.66531 149 LEU B O 1
ATOM 2593 N N . ASN B 1 150 ? -28.75091 -19.33756 -25.36410 1.000 28.89655 150 ASN B N 1
ATOM 2594 C CA . ASN B 1 150 ? -28.97561 -18.56344 -26.57841 1.000 29.81739 150 ASN B CA 1
ATOM 2595 C C . ASN B 1 150 ? -27.76153 -17.71277 -26.91924 1.000 33.87380 150 ASN B C 1
ATOM 2596 O O . ASN B 1 150 ? -27.38394 -17.60625 -28.09091 1.000 36.82329 150 ASN B O 1
ATOM 2601 N N . ASP B 1 151 ? -27.12994 -17.11010 -25.90979 1.000 35.52908 151 ASP B N 1
ATOM 2602 C CA . ASP B 1 151 ? -25.90940 -16.35069 -26.15327 1.000 30.43181 151 ASP B CA 1
ATOM 2603 C C . ASP B 1 151 ? -24.82369 -17.24207 -26.73931 1.000 34.30128 151 ASP B C 1
ATOM 2604 O O . ASP B 1 151 ? -24.15159 -16.86617 -27.70684 1.000 34.91924 151 ASP B O 1
ATOM 2609 N N . PHE B 1 152 ? -24.64278 -18.43643 -26.16906 1.000 26.99429 152 PHE B N 1
ATOM 2610 C CA . PHE B 1 152 ? -23.61530 -19.33962 -26.68112 1.000 28.77756 152 PHE B CA 1
ATOM 2611 C C . PHE B 1 152 ? -23.91388 -19.76126 -28.11669 1.000 29.54048 152 PHE B C 1
ATOM 2612 O O . PHE B 1 152 ? -23.05038 -19.66892 -28.99654 1.000 26.64306 152 PHE B O 1
ATOM 2620 N N . VAL B 1 153 ? -25.13943 -20.21619 -28.37452 1.000 28.82279 153 VAL B N 1
ATOM 2621 C CA . VAL B 1 153 ? -25.43645 -20.89728 -29.63070 1.000 29.91206 153 VAL B CA 1
ATOM 2622 C C . VAL B 1 153 ? -25.65309 -19.90293 -30.76886 1.000 32.16990 153 VAL B C 1
ATOM 2623 O O . VAL B 1 153 ? -25.20656 -20.13587 -31.89816 1.000 33.07418 153 VAL B O 1
ATOM 2627 N N . THR B 1 154 ? -26.32346 -18.78008 -30.50791 1.000 23.53187 154 THR B N 1
ATOM 2628 C CA . THR B 1 154 ? -26.60883 -17.84368 -31.58898 1.000 31.35445 154 THR B CA 1
ATOM 2629 C C . THR B 1 154 ? -25.48940 -16.83854 -31.83456 1.000 29.33292 154 THR B C 1
ATOM 2630 O O . THR B 1 154 ? -25.35064 -16.35406 -32.96220 1.000 30.23604 154 THR B O 1
ATOM 2634 N N . LEU B 1 155 ? -24.68017 -16.51288 -30.82697 1.000 30.02185 155 LEU B N 1
ATOM 2635 C CA . LEU B 1 155 ? -23.61205 -15.53123 -30.99273 1.000 37.22301 155 LEU B CA 1
ATOM 2636 C C . LEU B 1 155 ? -22.21642 -16.13665 -30.96131 1.000 37.41340 155 LEU B C 1
ATOM 2637 O O . LEU B 1 155 ? -21.41877 -15.88791 -31.86972 1.000 27.67730 155 LEU B O 1
ATOM 2642 N N . SER B 1 156 ? -21.88510 -16.91418 -29.92905 1.000 29.38600 156 SER B N 1
ATOM 2643 C CA . SER B 1 156 ? -20.52528 -17.43463 -29.81935 1.000 29.03951 156 SER B CA 1
ATOM 2644 C C . SER B 1 156 ? -20.26352 -18.52638 -30.84778 1.000 27.10852 156 SER B C 1
ATOM 2645 O O . SER B 1 156 ? -19.16169 -18.61305 -31.40270 1.000 23.80263 156 SER B O 1
ATOM 2648 N N . LYS B 1 157 ? -21.27201 -19.35777 -31.12607 1.000 25.59858 157 LYS B N 1
ATOM 2649 C CA . LYS B 1 157 ? -21.06641 -20.48911 -32.02959 1.000 29.45779 157 LYS B CA 1
ATOM 2650 C C . LYS B 1 157 ? -20.79758 -20.05910 -33.46708 1.000 28.95529 157 LYS B C 1
ATOM 2651 O O . LYS B 1 157 ? -19.85429 -20.59328 -34.07593 1.000 27.10275 157 LYS B O 1
ATOM 2657 N N . PRO B 1 158 ? -21.57620 -19.15832 -34.08516 1.000 32.10617 158 PRO B N 1
ATOM 2658 C CA . PRO B 1 158 ? -21.23500 -18.76327 -35.46474 1.000 29.49870 158 PRO B CA 1
ATOM 2659 C C . PRO B 1 158 ? -19.87253 -18.10174 -35.56734 1.000 32.48932 158 PRO B C 1
ATOM 2660 O O . PRO B 1 158 ? -19.11360 -18.37742 -36.51067 1.000 31.16542 158 PRO B O 1
ATOM 2664 N N . ALA B 1 159 ? -19.53369 -17.25298 -34.59388 1.000 27.58608 159 ALA B N 1
ATOM 2665 C CA . ALA B 1 159 ? -18.21653 -16.62736 -34.56914 1.000 29.25858 159 ALA B CA 1
ATOM 2666 C C . ALA B 1 159 ? -17.10995 -17.67267 -34.48484 1.000 26.67572 159 ALA B C 1
ATOM 2667 O O . ALA B 1 159 ? -16.12939 -17.61207 -35.23586 1.000 24.50782 159 ALA B O 1
ATOM 2669 N N . TYR B 1 160 ? -17.24807 -18.64900 -33.58257 1.000 24.22640 160 TYR B N 1
ATOM 2670 C CA . TYR B 1 160 ? -16.21682 -19.67702 -33.47864 1.000 26.38997 160 TYR B CA 1
ATOM 2671 C C . TYR B 1 160 ? -16.11457 -20.47964 -34.76531 1.000 30.89075 160 TYR B C 1
ATOM 2672 O O . TYR B 1 160 ? -15.01644 -20.69567 -35.29134 1.000 27.56871 160 TYR B O 1
ATOM 2681 N N . ASP B 1 161 ? -17.25418 -20.94966 -35.27420 1.000 25.61616 161 ASP B N 1
ATOM 2682 C CA . ASP B 1 161 ? -17.23561 -21.85756 -36.41312 1.000 23.44361 161 ASP B CA 1
ATOM 2683 C C . ASP B 1 161 ? -16.64970 -21.18918 -37.64838 1.000 34.03211 161 ASP B C 1
ATOM 2684 O O . ASP B 1 161 ? -15.89374 -21.81863 -38.39854 1.000 39.81349 161 ASP B O 1
ATOM 2689 N N . SER B 1 162 ? -16.96224 -19.91143 -37.87468 1.000 25.44790 162 SER B N 1
ATOM 2690 C CA . SER B 1 162 ? -16.50468 -19.28820 -39.10875 1.000 33.12626 162 SER B CA 1
ATOM 2691 C C . SER B 1 162 ? -15.18373 -18.53894 -38.97747 1.000 24.67520 162 SER B C 1
ATOM 2692 O O . SER B 1 162 ? -14.50847 -18.34536 -39.99336 1.000 30.46760 162 SER B O 1
ATOM 2695 N N . SER B 1 163 ? -14.77856 -18.12353 -37.77485 1.000 30.98333 163 SER B N 1
ATOM 2696 C CA . SER B 1 163 ? -13.65591 -17.19400 -37.70397 1.000 26.34760 163 SER B CA 1
ATOM 2697 C C . SER B 1 163 ? -12.57578 -17.56656 -36.69203 1.000 25.86008 163 SER B C 1
ATOM 2698 O O . SER B 1 163 ? -11.41695 -17.17812 -36.86530 1.000 24.86046 163 SER B O 1
ATOM 2701 N N . ILE B 1 164 ? -12.92266 -18.28643 -35.62718 1.000 25.40802 164 ILE B N 1
ATOM 2702 C CA . ILE B 1 164 ? -11.91238 -18.65083 -34.63598 1.000 26.31681 164 ILE B CA 1
ATOM 2703 C C . ILE B 1 164 ? -11.28854 -19.99107 -35.00190 1.000 28.44741 164 ILE B C 1
ATOM 2704 O O . ILE B 1 164 ? -10.06617 -20.08932 -35.16250 1.000 22.96020 164 ILE B O 1
ATOM 2709 N N . HIS B 1 165 ? -12.12431 -21.02911 -35.12225 1.000 23.64657 165 HIS B N 1
ATOM 2710 C CA . HIS B 1 165 ? -11.66848 -22.38402 -35.45544 1.000 30.98799 165 HIS B CA 1
ATOM 2711 C C . HIS B 1 165 ? -10.61015 -22.43909 -36.55441 1.000 30.98797 165 HIS B C 1
ATOM 2712 O O . HIS B 1 165 ? -9.55180 -23.03741 -36.31555 1.000 27.96226 165 HIS B O 1
ATOM 2719 N N . PRO B 1 166 ? -10.79353 -21.83018 -37.73503 1.000 32.97838 166 PRO B N 1
ATOM 2720 C CA . PRO B 1 166 ? -9.77719 -21.97817 -38.79273 1.000 27.49389 166 PRO B CA 1
ATOM 2721 C C . PRO B 1 166 ? -8.40642 -21.43082 -38.42959 1.000 26.17597 166 PRO B C 1
ATOM 2722 O O . PRO B 1 166 ? -7.42195 -21.81589 -39.07143 1.000 32.83163 166 PRO B O 1
ATOM 2726 N N . THR B 1 167 ? -8.29956 -20.54395 -37.43902 1.000 32.40001 167 THR B N 1
ATOM 2727 C CA . THR B 1 167 ? -6.98982 -20.03113 -37.05202 1.000 23.98964 167 THR B CA 1
ATOM 2728 C C . THR B 1 167 ? -6.21643 -20.98782 -36.15614 1.000 27.40681 167 THR B C 1
ATOM 2729 O O . THR B 1 167 ? -5.02003 -20.76643 -35.93733 1.000 30.87593 167 THR B O 1
ATOM 2733 N N . ARG B 1 168 ? -6.85637 -22.04953 -35.65537 1.000 26.55585 168 ARG B N 1
ATOM 2734 C CA . ARG B 1 168 ? -6.25982 -22.81866 -34.56674 1.000 28.54285 168 ARG B CA 1
ATOM 2735 C C . ARG B 1 168 ? -4.94320 -23.47862 -34.97072 1.000 25.60930 168 ARG B C 1
ATOM 2736 O O . ARG B 1 168 ? -4.04604 -23.62003 -34.13233 1.000 27.77899 168 ARG B O 1
ATOM 2744 N N . GLU B 1 169 ? -4.79022 -23.87237 -36.23623 1.000 30.28197 169 GLU B N 1
ATOM 2745 C CA . GLU B 1 169 ? -3.55481 -24.53243 -36.64632 1.000 28.55488 169 GLU B CA 1
ATOM 2746 C C . GLU B 1 169 ? -2.42238 -23.55200 -36.93297 1.000 31.65899 169 GLU B C 1
ATOM 2747 O O . GLU B 1 169 ? -1.32535 -23.99041 -37.29880 1.000 32.09146 169 GLU B O 1
ATOM 2753 N N . ASN B 1 170 ? -2.65461 -22.24593 -36.77152 1.000 32.79468 170 ASN B N 1
ATOM 2754 C CA . ASN B 1 170 ? -1.56952 -21.27226 -36.78965 1.000 27.63180 170 ASN B CA 1
ATOM 2755 C C . ASN B 1 170 ? -0.78249 -21.24634 -35.48962 1.000 30.80849 170 ASN B C 1
ATOM 2756 O O . ASN B 1 170 ? 0.28214 -20.62073 -35.44089 1.000 29.88588 170 ASN B O 1
ATOM 2761 N N . ALA B 1 171 ? -1.28560 -21.88353 -34.43894 1.000 24.61507 171 ALA B N 1
ATOM 2762 C CA . ALA B 1 171 ? -0.54823 -21.94655 -33.18976 1.000 28.22776 171 ALA B CA 1
ATOM 2763 C C . ALA B 1 171 ? 0.69618 -22.80668 -33.35039 1.000 29.79141 171 ALA B C 1
ATOM 2764 O O . ALA B 1 171 ? 0.74833 -23.71947 -34.17928 1.000 28.54124 171 ALA B O 1
ATOM 2766 N N . ASP B 1 172 ? 1.71985 -22.48889 -32.55993 1.000 33.83274 172 ASP B N 1
ATOM 2767 C CA . ASP B 1 172 ? 2.82771 -23.42212 -32.42117 1.000 27.83016 172 ASP B CA 1
ATOM 2768 C C . ASP B 1 172 ? 2.38787 -24.64957 -31.64422 1.000 25.38760 172 ASP B C 1
ATOM 2769 O O . ASP B 1 172 ? 2.67673 -25.78297 -32.04568 1.000 30.69888 172 ASP B O 1
ATOM 2774 N N . ILE B 1 173 ? 1.67309 -24.44952 -30.53807 1.000 25.11211 173 ILE B N 1
ATOM 2775 C CA . ILE B 1 173 ? 1.27465 -25.56402 -29.68727 1.000 25.69417 173 ILE B CA 1
ATOM 2776 C C . ILE B 1 173 ? -0.22547 -25.49758 -29.43385 1.000 28.56559 173 ILE B C 1
ATOM 2777 O O . ILE B 1 173 ? -0.75495 -24.44541 -29.05615 1.000 24.83474 173 ILE B O 1
ATOM 2782 N N . ILE B 1 174 ? -0.90476 -26.61973 -29.65496 1.000 28.63159 174 ILE B N 1
ATOM 2783 C CA . ILE B 1 174 ? -2.31302 -26.78448 -29.31895 1.000 23.80056 174 ILE B CA 1
ATOM 2784 C C . ILE B 1 174 ? -2.39121 -27.63591 -28.06034 1.000 27.38811 174 ILE B C 1
ATOM 2785 O O . ILE B 1 174 ? -1.89743 -28.76975 -28.03501 1.000 21.94799 174 ILE B O 1
ATOM 2790 N N . LEU B 1 175 ? -3.00095 -27.09034 -27.01295 1.000 23.64799 175 LEU B N 1
ATOM 2791 C CA . LEU B 1 175 ? -3.15556 -27.81116 -25.75555 1.000 29.22907 175 LEU B CA 1
ATOM 2792 C C . LEU B 1 175 ? -4.58883 -28.30683 -25.63173 1.000 33.46882 175 LEU B C 1
ATOM 2793 O O . LEU B 1 175 ? -5.50566 -27.50566 -25.38953 1.000 26.72728 175 LEU B O 1
ATOM 2798 N N . PRO B 1 176 ? -4.84194 -29.59818 -25.83570 1.000 25.91224 176 PRO B N 1
ATOM 2799 C CA . PRO B 1 176 ? -6.19941 -30.11661 -25.65189 1.000 30.75551 176 PRO B CA 1
ATOM 2800 C C . PRO B 1 176 ? -6.55107 -30.18941 -24.17886 1.000 33.77009 176 PRO B C 1
ATOM 2801 O O . PRO B 1 176 ? -5.73809 -30.57940 -23.33615 1.000 39.30237 176 PRO B O 1
ATOM 2805 N N . GLN B 1 177 ? -7.78436 -29.81607 -23.88026 1.000 41.84808 177 GLN B N 1
ATOM 2806 C CA . GLN B 1 177 ? -8.24337 -29.65035 -22.51821 1.000 35.67843 177 GLN B CA 1
ATOM 2807 C C . GLN B 1 177 ? -9.64524 -30.22388 -22.39718 1.000 42.92562 177 GLN B C 1
ATOM 2808 O O . GLN B 1 177 ? -10.32009 -30.49198 -23.39483 1.000 48.20551 177 GLN B O 1
ATOM 2814 N N . LYS B 1 178 ? -10.08781 -30.42054 -21.15126 1.000 51.64446 178 LYS B N 1
ATOM 2815 C CA . LYS B 1 178 ? -11.42653 -30.91885 -20.89367 1.000 55.04828 178 LYS B CA 1
ATOM 2816 C C . LYS B 1 178 ? -12.16513 -29.84186 -20.10908 1.000 56.20562 178 LYS B C 1
ATOM 2817 O O . LYS B 1 178 ? -12.36373 -28.74771 -20.63025 1.000 63.49417 178 LYS B O 1
ATOM 2819 N N . GLU B 1 179 ? -12.56478 -30.11615 -18.87140 1.000 50.79253 179 GLU B N 1
ATOM 2820 C CA . GLU B 1 179 ? -13.35025 -29.15447 -18.11546 1.000 51.11825 179 GLU B CA 1
ATOM 2821 C C . GLU B 1 179 ? -12.50391 -28.23780 -17.23891 1.000 57.68217 179 GLU B C 1
ATOM 2822 O O . GLU B 1 179 ? -12.95937 -27.13671 -16.90954 1.000 50.97466 179 GLU B O 1
ATOM 2828 N N . ASN B 1 180 ? -11.28702 -28.64259 -16.87561 1.000 65.62184 180 ASN B N 1
ATOM 2829 C CA . ASN B 1 180 ? -10.38732 -27.82700 -16.06762 1.000 65.97110 180 ASN B CA 1
ATOM 2830 C C . ASN B 1 180 ? -9.13045 -27.48701 -16.86452 1.000 54.22988 180 ASN B C 1
ATOM 2831 O O . ASN B 1 180 ? -8.89508 -28.01858 -17.95297 1.000 55.88367 180 ASN B O 1
ATOM 2836 N N . ILE B 1 181 ? -8.30472 -26.59728 -16.30395 1.000 55.54615 181 ILE B N 1
ATOM 2837 C CA . ILE B 1 181 ? -7.20122 -25.99466 -17.04114 1.000 54.41771 181 ILE B CA 1
ATOM 2838 C C . ILE B 1 181 ? -5.83898 -26.29275 -16.42242 1.000 59.65961 181 ILE B C 1
ATOM 2839 O O . ILE B 1 181 ? -4.85278 -25.65079 -16.78456 1.000 54.07852 181 ILE B O 1
ATOM 2844 N N . ASP B 1 182 ? -5.75098 -27.26508 -15.51097 1.000 60.98115 182 ASP B N 1
ATOM 2845 C CA . ASP B 1 182 ? -4.51912 -27.43182 -14.73887 1.000 48.67873 182 ASP B CA 1
ATOM 2846 C C . ASP B 1 182 ? -3.34607 -27.86736 -15.61502 1.000 51.25839 182 ASP B C 1
ATOM 2847 O O . ASP B 1 182 ? -2.23606 -27.33454 -15.48458 1.000 55.40661 182 ASP B O 1
ATOM 2849 N N . THR B 1 183 ? -3.56866 -28.83440 -16.50690 1.000 54.66197 183 THR B N 1
ATOM 2850 C CA . THR B 1 183 ? -2.47806 -29.37844 -17.31421 1.000 43.58913 183 THR B CA 1
ATOM 2851 C C . THR B 1 183 ? -1.88999 -28.31453 -18.23983 1.000 46.48386 183 THR B C 1
ATOM 2852 O O . THR B 1 183 ? -0.66127 -28.16674 -18.34639 1.000 41.54809 183 THR B O 1
ATOM 2856 N N . ALA B 1 184 ? -2.75889 -27.55664 -18.91467 1.000 36.22340 184 ALA B N 1
ATOM 2857 C CA . ALA B 1 184 ? -2.29175 -26.44456 -19.73500 1.000 41.43423 184 ALA B CA 1
ATOM 2858 C C . ALA B 1 184 ? -1.54831 -25.41742 -18.89236 1.000 44.86550 184 ALA B C 1
ATOM 2859 O O . ALA B 1 184 ? -0.54042 -24.84867 -19.33470 1.000 38.03812 184 ALA B O 1
ATOM 2861 N N . LEU B 1 185 ? -2.03178 -25.17013 -17.67167 1.000 43.04923 185 LEU B N 1
ATOM 2862 C CA . LEU B 1 185 ? -1.37299 -24.20815 -16.79694 1.000 39.62566 185 LEU B CA 1
ATOM 2863 C C . LEU B 1 185 ? 0.04902 -24.64228 -16.48195 1.000 36.91269 185 LEU B C 1
ATOM 2864 O O . LEU B 1 185 ? 0.97386 -23.82555 -16.52096 1.000 38.09116 185 LEU B O 1
ATOM 2869 N N . LEU B 1 186 ? 0.25136 -25.93225 -16.20448 1.000 34.99177 186 LEU B N 1
ATOM 2870 C CA . LEU B 1 186 ? 1.60025 -26.40507 -15.90288 1.000 37.32685 186 LEU B CA 1
ATOM 2871 C C . LEU B 1 186 ? 2.50360 -26.33407 -17.13014 1.000 33.61176 186 LEU B C 1
ATOM 2872 O O . LEU B 1 186 ? 3.66337 -25.90127 -17.03055 1.000 36.22057 186 LEU B O 1
ATOM 2877 N N . PHE B 1 187 ? 1.98994 -26.74197 -18.29544 1.000 28.19507 187 PHE B N 1
ATOM 2878 C CA . PHE B 1 187 ? 2.78709 -26.65259 -19.51858 1.000 28.79876 187 PHE B CA 1
ATOM 2879 C C . PHE B 1 187 ? 3.26106 -25.22233 -19.76425 1.000 37.41444 187 PHE B C 1
ATOM 2880 O O . PHE B 1 187 ? 4.46316 -24.96691 -19.93787 1.000 31.70619 187 PHE B O 1
ATOM 2888 N N . VAL B 1 188 ? 2.32754 -24.26725 -19.75760 1.000 33.40106 188 VAL B N 1
ATOM 2889 C CA . VAL B 1 188 ? 2.68888 -22.89795 -20.10898 1.000 33.04177 188 VAL B CA 1
ATOM 2890 C C . VAL B 1 188 ? 3.49257 -22.23213 -18.99240 1.000 37.06424 188 VAL B C 1
ATOM 2891 O O . VAL B 1 188 ? 4.33356 -21.36532 -19.26192 1.000 35.25068 188 VAL B O 1
ATOM 2895 N N . SER B 1 189 ? 3.28435 -22.63597 -17.73464 1.000 38.71194 189 SER B N 1
ATOM 2896 C CA . SER B 1 189 ? 4.11313 -22.13099 -16.64410 1.000 40.84265 189 SER B CA 1
ATOM 2897 C C . SER B 1 189 ? 5.57089 -22.52613 -16.84317 1.000 40.97987 189 SER B C 1
ATOM 2898 O O . SER B 1 189 ? 6.47886 -21.68958 -16.73144 1.000 47.03129 189 SER B O 1
ATOM 2901 N N . GLN B 1 190 ? 5.81395 -23.80298 -17.15324 1.000 36.74431 190 GLN B N 1
ATOM 2902 C CA . GLN B 1 190 ? 7.18276 -24.23863 -17.41762 1.000 40.18260 190 GLN B CA 1
ATOM 2903 C C . GLN B 1 190 ? 7.76411 -23.52839 -18.63773 1.000 37.88827 190 GLN B C 1
ATOM 2904 O O . GLN B 1 190 ? 8.95595 -23.18445 -18.66327 1.000 42.93561 190 GLN B O 1
ATOM 2910 N N . HIS B 1 191 ? 6.93385 -23.29723 -19.65949 1.000 33.04101 191 HIS B N 1
ATOM 2911 C CA . HIS B 1 191 ? 7.40105 -22.58654 -20.84940 1.000 37.04798 191 HIS B CA 1
ATOM 2912 C C . HIS B 1 191 ? 7.83619 -21.15969 -20.51256 1.000 44.24498 191 HIS B C 1
ATOM 2913 O O . HIS B 1 191 ? 8.87721 -20.68131 -20.99134 1.000 35.71961 191 HIS B O 1
ATOM 2920 N N . LEU B 1 192 ? 7.05743 -20.46843 -19.67657 1.000 43.63665 192 LEU B N 1
ATOM 2921 C CA . LEU B 1 192 ? 7.44425 -19.13026 -19.24106 1.000 48.05535 192 LEU B CA 1
ATOM 2922 C C . LEU B 1 192 ? 8.70678 -19.15611 -18.38997 1.000 45.84258 192 LEU B C 1
ATOM 2923 O O . LEU B 1 192 ? 9.50194 -18.21022 -18.44048 1.000 39.60575 192 LEU B O 1
ATOM 2928 N N . GLN B 1 193 ? 8.90914 -20.21790 -17.60437 1.000 37.21823 193 GLN B N 1
ATOM 2929 C CA . GLN B 1 193 ? 10.15680 -20.32975 -16.85070 1.000 41.02090 193 GLN B CA 1
ATOM 2930 C C . GLN B 1 193 ? 11.35309 -20.48990 -17.78297 1.000 46.47948 193 GLN B C 1
ATOM 2931 O O . GLN B 1 193 ? 12.43158 -19.94165 -17.52111 1.000 51.99377 193 GLN B O 1
ATOM 2937 N N . ASP B 1 194 ? 11.18554 -21.23814 -18.87912 1.000 41.59956 194 ASP B N 1
ATOM 2938 C CA . ASP B 1 194 ? 12.27891 -21.36659 -19.84018 1.000 50.11483 194 ASP B CA 1
ATOM 2939 C C . ASP B 1 194 ? 12.55619 -20.03590 -20.53775 1.000 49.44730 194 ASP B C 1
ATOM 2940 O O . ASP B 1 194 ? 13.71857 -19.69689 -20.80715 1.000 55.18198 194 ASP B O 1
ATOM 2945 N N . ILE B 1 195 ? 11.50246 -19.25848 -20.81528 1.000 46.25728 195 ILE B N 1
ATOM 2946 C CA . ILE B 1 195 ? 11.69592 -17.93012 -21.39915 1.000 44.74165 195 ILE B CA 1
ATOM 2947 C C . ILE B 1 195 ? 12.44630 -17.01585 -20.43297 1.000 62.17090 195 ILE B C 1
ATOM 2948 O O . ILE B 1 195 ? 13.35439 -16.27541 -20.83416 1.000 60.72680 195 ILE B O 1
ATOM 2953 N N . LEU B 1 196 ? 12.07895 -17.04729 -19.14737 1.000 50.52921 196 LEU B N 1
ATOM 2954 C CA . LEU B 1 196 ? 12.76800 -16.21877 -18.15792 1.000 53.62425 196 LEU B CA 1
ATOM 2955 C C . LEU B 1 196 ? 14.23030 -16.61573 -18.01494 1.000 61.88313 196 LEU B C 1
ATOM 2956 O O . LEU B 1 196 ? 15.10761 -15.74925 -17.91031 1.000 57.35515 196 LEU B O 1
ATOM 2961 N N . ALA B 1 197 ? 14.50655 -17.92135 -17.97431 1.000 56.91379 197 ALA B N 1
ATOM 2962 C CA . ALA B 1 197 ? 15.88958 -18.38233 -17.92194 1.000 46.95504 197 ALA B CA 1
ATOM 2963 C C . ALA B 1 197 ? 16.68181 -17.88345 -19.12393 1.000 54.60662 197 ALA B C 1
ATOM 2964 O O . ALA B 1 197 ? 17.82786 -17.43712 -18.98068 1.000 66.08989 197 ALA B O 1
ATOM 2966 N N . GLU B 1 198 ? 16.08791 -17.95211 -20.32061 1.000 54.70273 198 GLU B N 1
ATOM 2967 C CA . GLU B 1 198 ? 16.74387 -17.38014 -21.49311 1.000 61.18282 198 GLU B CA 1
ATOM 2968 C C . GLU B 1 198 ? 16.95756 -15.87997 -21.34016 1.000 61.96830 198 GLU B C 1
ATOM 2969 O O . GLU B 1 198 ? 17.94539 -15.33719 -21.84755 1.000 63.38010 198 GLU B O 1
ATOM 2975 N N . MET B 1 199 ? 16.05750 -15.19235 -20.63987 1.000 74.31691 199 MET B N 1
ATOM 2976 C CA . MET B 1 199 ? 16.24552 -13.75963 -20.45800 1.000 73.76116 199 MET B CA 1
ATOM 2977 C C . MET B 1 199 ? 17.40612 -13.45767 -19.51242 1.000 66.88743 199 MET B C 1
ATOM 2978 O O . MET B 1 199 ? 17.90248 -12.32560 -19.49096 1.000 70.21735 199 MET B O 1
ATOM 2983 N N . ASN B 1 200 ? 17.86099 -14.44367 -18.73910 1.000 70.02839 200 ASN B N 1
ATOM 2984 C CA . ASN B 1 200 ? 18.99536 -14.25858 -17.83426 1.000 83.21068 200 ASN B CA 1
ATOM 2985 C C . ASN B 1 200 ? 20.02127 -15.35989 -18.07570 1.000 80.63009 200 ASN B C 1
ATOM 2986 O O . ASN B 1 200 ? 21.16608 -15.07912 -18.41401 1.000 70.47319 200 ASN B O 1
ATOM 2991 N N . VAL C 1 6 ? 16.43660 -46.61432 -10.68074 1.000 42.60554 6 VAL C N 1
ATOM 2992 C CA . VAL C 1 6 ? 16.48127 -46.55903 -12.13650 1.000 53.90918 6 VAL C CA 1
ATOM 2993 C C . VAL C 1 6 ? 15.14517 -46.04448 -12.67107 1.000 49.80381 6 VAL C C 1
ATOM 2994 O O . VAL C 1 6 ? 14.11206 -46.70135 -12.54180 1.000 41.83432 6 VAL C O 1
ATOM 2998 N N . LYS C 1 7 ? 15.17162 -44.85697 -13.26773 1.000 44.29205 7 LYS C N 1
ATOM 2999 C CA . LYS C 1 7 ? 13.96403 -44.15571 -13.67327 1.000 35.48695 7 LYS C CA 1
ATOM 3000 C C . LYS C 1 7 ? 13.81604 -44.16862 -15.18930 1.000 34.24262 7 LYS C C 1
ATOM 3001 O O . LYS C 1 7 ? 14.80384 -44.15987 -15.93011 1.000 34.48461 7 LYS C O 1
ATOM 3007 N N . SER C 1 8 ? 12.56327 -44.18981 -15.64180 1.000 31.84663 8 SER C N 1
ATOM 3008 C CA . SER C 1 8 ? 12.24526 -44.23568 -17.06122 1.000 31.85992 8 SER C CA 1
ATOM 3009 C C . SER C 1 8 ? 11.08976 -43.29324 -17.36511 1.000 35.03552 8 SER C C 1
ATOM 3010 O O . SER C 1 8 ? 10.08200 -43.27982 -16.65304 1.000 29.74622 8 SER C O 1
ATOM 3013 N N . ALA C 1 9 ? 11.24455 -42.50633 -18.42568 1.000 29.11217 9 ALA C N 1
ATOM 3014 C CA . ALA C 1 9 ? 10.19208 -41.63847 -18.93569 1.000 32.16223 9 ALA C CA 1
ATOM 3015 C C . ALA C 1 9 ? 9.75331 -42.14885 -20.29941 1.000 31.64555 9 ALA C C 1
ATOM 3016 O O . ALA C 1 9 ? 10.59479 -42.39637 -21.16961 1.000 33.06249 9 ALA C O 1
ATOM 3018 N N . ILE C 1 10 ? 8.44512 -42.30859 -20.48824 1.000 32.32874 10 ILE C N 1
ATOM 3019 C CA . ILE C 1 10 ? 7.89272 -42.77894 -21.75281 1.000 32.00164 10 ILE C CA 1
ATOM 3020 C C . ILE C 1 10 ? 7.09359 -41.65076 -22.39592 1.000 28.87671 10 ILE C C 1
ATOM 3021 O O . ILE C 1 10 ? 6.21523 -41.03762 -21.76459 1.000 32.73061 10 ILE C O 1
ATOM 3026 N N . ILE C 1 11 ? 7.43125 -41.36165 -23.64568 1.000 27.40765 11 ILE C N 1
ATOM 3027 C CA . ILE C 1 11 ? 6.79952 -40.31778 -24.43572 1.000 25.18486 11 ILE C CA 1
ATOM 3028 C C . ILE C 1 11 ? 6.08801 -41.00698 -25.58828 1.000 30.58297 11 ILE C C 1
ATOM 3029 O O . ILE C 1 11 ? 6.73230 -41.59729 -26.46440 1.000 26.06032 11 ILE C O 1
ATOM 3034 N N . GLY C 1 12 ? 4.76153 -40.95127 -25.58467 1.000 26.36412 12 GLY C N 1
ATOM 3035 C CA . GLY C 1 12 ? 4.01155 -41.51026 -26.69154 1.000 26.97091 12 GLY C CA 1
ATOM 3036 C C . GLY C 1 12 ? 3.71348 -40.47039 -27.74968 1.000 27.93910 12 GLY C C 1
ATOM 3037 O O . GLY C 1 12 ? 3.04248 -39.47760 -27.45852 1.000 28.86320 12 GLY C O 1
ATOM 3038 N N . ILE C 1 13 ? 4.19855 -40.67929 -28.97140 1.000 28.12474 13 ILE C N 1
ATOM 3039 C CA . ILE C 1 13 ? 3.99186 -39.75292 -30.08012 1.000 24.40586 13 ILE C CA 1
ATOM 3040 C C . ILE C 1 13 ? 3.11702 -40.44836 -31.11345 1.000 26.82611 13 ILE C C 1
ATOM 3041 O O . ILE C 1 13 ? 3.57671 -41.34761 -31.82859 1.000 25.86749 13 ILE C O 1
ATOM 3046 N N . ALA C 1 14 ? 1.85963 -40.02802 -31.20620 1.000 28.41203 14 ALA C N 1
ATOM 3047 C CA . ALA C 1 14 ? 0.93458 -40.58085 -32.17841 1.000 23.34100 14 ALA C CA 1
ATOM 3048 C C . ALA C 1 14 ? 0.73791 -39.60044 -33.33145 1.000 29.41111 14 ALA C C 1
ATOM 3049 O O . ALA C 1 14 ? 1.22815 -38.46801 -33.31975 1.000 23.68396 14 ALA C O 1
ATOM 3051 N N . GLY C 1 15 ? 0.00121 -40.04931 -34.33340 1.000 36.23753 15 GLY C N 1
ATOM 3052 C CA . GLY C 1 15 ? -0.25809 -39.27280 -35.52637 1.000 29.63592 15 GLY C CA 1
ATOM 3053 C C . GLY C 1 15 ? -0.79410 -40.15271 -36.62667 1.000 31.34328 15 GLY C C 1
ATOM 3054 O O . GLY C 1 15 ? -0.68647 -41.37933 -36.59445 1.000 35.29907 15 GLY C O 1
ATOM 3055 N N . GLY C 1 16 ? -1.39547 -39.50801 -37.62126 1.000 30.12350 16 GLY C N 1
ATOM 3056 C CA . GLY C 1 16 ? -1.96331 -40.22794 -38.73362 1.000 27.28615 16 GLY C CA 1
ATOM 3057 C C . GLY C 1 16 ? -0.90612 -40.69860 -39.70548 1.000 29.44377 16 GLY C C 1
ATOM 3058 O O . GLY C 1 16 ? 0.30092 -40.47917 -39.52924 1.000 30.17533 16 GLY C O 1
ATOM 3059 N N . PRO C 1 17 ? -1.35832 -41.37527 -40.75898 1.000 36.75194 17 PRO C N 1
ATOM 3060 C CA . PRO C 1 17 ? -0.43254 -41.77581 -41.82503 1.000 29.70296 17 PRO C CA 1
ATOM 3061 C C . PRO C 1 17 ? 0.17599 -40.55853 -42.50464 1.000 29.92516 17 PRO C C 1
ATOM 3062 O O . PRO C 1 17 ? -0.51875 -39.59044 -42.82168 1.000 32.49359 17 PRO C O 1
ATOM 3066 N N . PHE C 1 18 ? 1.49305 -40.61250 -42.70767 1.000 31.82589 18 PHE C N 1
ATOM 3067 C CA . PHE C 1 18 ? 2.22665 -39.58549 -43.44881 1.000 31.33050 18 PHE C CA 1
ATOM 3068 C C . PHE C 1 18 ? 2.12336 -38.22159 -42.76979 1.000 30.94726 18 PHE C C 1
ATOM 3069 O O . PHE C 1 18 ? 2.00211 -37.18516 -43.42610 1.000 30.95799 18 PHE C O 1
ATOM 3077 N N . SER C 1 19 ? 2.18014 -38.22526 -41.44046 1.000 26.10374 19 SER C N 1
ATOM 3078 C CA . SER C 1 19 ? 2.15282 -37.00731 -40.64310 1.000 29.63268 19 SER C CA 1
ATOM 3079 C C . SER C 1 19 ? 3.54459 -36.51147 -40.27312 1.000 34.53577 19 SER C C 1
ATOM 3080 O O . SER C 1 19 ? 3.66032 -35.47437 -39.61161 1.000 33.97479 19 SER C O 1
ATOM 3083 N N . GLY C 1 20 ? 4.59472 -37.22798 -40.67299 1.000 32.95739 20 GLY C N 1
ATOM 3084 C CA . GLY C 1 20 ? 5.95609 -36.83557 -40.36946 1.000 31.37827 20 GLY C CA 1
ATOM 3085 C C . GLY C 1 20 ? 6.38430 -37.02516 -38.93413 1.000 32.73873 20 GLY C C 1
ATOM 3086 O O . GLY C 1 20 ? 7.35858 -36.39625 -38.50956 1.000 33.87236 20 GLY C O 1
ATOM 3087 N N . LYS C 1 21 ? 5.69366 -37.87591 -38.17040 1.000 22.29786 21 LYS C N 1
ATOM 3088 C CA . LYS C 1 21 ? 6.03729 -38.03892 -36.76069 1.000 36.32066 21 LYS C CA 1
ATOM 3089 C C . LYS C 1 21 ? 7.38268 -38.73225 -36.59127 1.000 37.75911 21 LYS C C 1
ATOM 3090 O O . LYS C 1 21 ? 8.11362 -38.44831 -35.63884 1.000 33.01149 21 LYS C O 1
ATOM 3096 N N . THR C 1 22 ? 7.71982 -39.65652 -37.49179 1.000 35.26813 22 THR C N 1
ATOM 3097 C CA . THR C 1 22 ? 9.01975 -40.31415 -37.41134 1.000 39.36909 22 THR C CA 1
ATOM 3098 C C . THR C 1 22 ? 10.16211 -39.30256 -37.51201 1.000 30.31906 22 THR C C 1
ATOM 3099 O O . THR C 1 22 ? 11.09878 -39.31528 -36.69585 1.000 33.18717 22 THR C O 1
ATOM 3103 N N . GLN C 1 23 ? 10.07288 -38.38519 -38.47959 1.000 31.22934 23 GLN C N 1
ATOM 3104 C CA . GLN C 1 23 ? 11.08614 -37.34866 -38.64778 1.000 37.26968 23 GLN C CA 1
ATOM 3105 C C . GLN C 1 23 ? 11.15334 -36.43159 -37.42798 1.000 36.33962 23 GLN C C 1
ATOM 3106 O O . GLN C 1 23 ? 12.24610 -36.07922 -36.95450 1.000 35.10596 23 GLN C O 1
ATOM 3112 N N . LEU C 1 24 ? 9.99029 -36.04077 -36.90279 1.000 28.41738 24 LEU C N 1
ATOM 3113 C CA . LEU C 1 24 ? 9.94689 -35.20256 -35.71033 1.000 40.41575 24 LEU C CA 1
ATOM 3114 C C . LEU C 1 24 ? 10.57938 -35.90388 -34.51498 1.000 35.52322 24 LEU C C 1
ATOM 3115 O O . LEU C 1 24 ? 11.28397 -35.27465 -33.71193 1.000 31.06814 24 LEU C O 1
ATOM 3120 N N . CYS C 1 25 ? 10.32289 -37.20490 -34.37445 1.000 31.05244 25 CYS C N 1
ATOM 3121 C CA . CYS C 1 25 ? 10.89817 -37.96188 -33.27511 1.000 28.65384 25 CYS C CA 1
ATOM 3122 C C . CYS C 1 25 ? 12.41220 -38.01656 -33.40008 1.000 31.34437 25 CYS C C 1
ATOM 3123 O O . CYS C 1 25 ? 13.12594 -37.96727 -32.39288 1.000 31.85955 25 CYS C O 1
ATOM 3126 N N . GLU C 1 26 ? 12.92749 -38.08137 -34.63269 1.000 26.77793 26 GLU C N 1
ATOM 3127 C CA . GLU C 1 26 ? 14.37974 -38.04023 -34.79448 1.000 30.78318 26 GLU C CA 1
ATOM 3128 C C . GLU C 1 26 ? 14.94668 -36.67333 -34.41302 1.000 27.61170 26 GLU C C 1
ATOM 3129 O O . GLU C 1 26 ? 16.04462 -36.58707 -33.84796 1.000 31.71006 26 GLU C O 1
ATOM 3135 N N . GLN C 1 27 ? 14.22119 -35.59192 -34.71497 1.000 25.60688 27 GLN C N 1
ATOM 3136 C CA . GLN C 1 27 ? 14.69249 -34.26694 -34.29968 1.000 30.96216 27 GLN C CA 1
ATOM 3137 C C . GLN C 1 27 ? 14.73839 -34.15035 -32.77254 1.000 29.30245 27 GLN C C 1
ATOM 3138 O O . GLN C 1 27 ? 15.73320 -33.66969 -32.19259 1.000 34.81497 27 GLN C O 1
ATOM 3144 N N . LEU C 1 28 ? 13.67214 -34.60518 -32.10600 1.000 28.53800 28 LEU C N 1
ATOM 3145 C CA . LEU C 1 28 ? 13.67953 -34.69388 -30.64744 1.000 29.01127 28 LEU C CA 1
ATOM 3146 C C . LEU C 1 28 ? 14.86265 -35.51956 -30.15277 1.000 35.46376 28 LEU C C 1
ATOM 3147 O O . LEU C 1 28 ? 15.51449 -35.16202 -29.16150 1.000 31.81910 28 LEU C O 1
ATOM 3152 N N . LEU C 1 29 ? 15.14845 -36.63235 -30.83482 1.000 36.79084 29 LEU C N 1
ATOM 3153 C CA . LEU C 1 29 ? 16.26535 -37.48863 -30.45255 1.000 27.58863 29 LEU C CA 1
ATOM 3154 C C . LEU C 1 29 ? 17.59397 -36.75176 -30.54023 1.000 36.80080 29 LEU C C 1
ATOM 3155 O O . LEU C 1 29 ? 18.46119 -36.93452 -29.68271 1.000 34.42745 29 LEU C O 1
ATOM 3160 N N . GLU C 1 30 ? 17.79459 -35.95750 -31.59570 1.000 26.29181 30 GLU C N 1
ATOM 3161 C CA . GLU C 1 30 ? 19.01398 -35.15297 -31.67593 1.000 34.24272 30 GLU C CA 1
ATOM 3162 C C . GLU C 1 30 ? 19.15341 -34.26211 -30.46299 1.000 36.64422 30 GLU C C 1
ATOM 3163 O O . GLU C 1 30 ? 20.24119 -34.14800 -29.88057 1.000 38.99156 30 GLU C O 1
ATOM 3169 N N . ARG C 1 31 ? 18.07715 -33.55507 -30.11898 1.000 34.58998 31 ARG C N 1
ATOM 3170 C CA . ARG C 1 31 ? 18.18823 -32.66389 -28.97144 1.000 34.62384 31 ARG C CA 1
ATOM 3171 C C . ARG C 1 31 ? 18.46753 -33.44320 -27.69044 1.000 39.57146 31 ARG C C 1
ATOM 3172 O O . ARG C 1 31 ? 19.20628 -32.96049 -26.82518 1.000 38.13819 31 ARG C O 1
ATOM 3180 N N . LEU C 1 32 ? 17.92936 -34.66037 -27.56836 1.000 30.27798 32 LEU C N 1
ATOM 3181 C CA . LEU C 1 32 ? 18.23226 -35.47630 -26.39369 1.000 35.62770 32 LEU C CA 1
ATOM 3182 C C . LEU C 1 32 ? 19.69269 -35.92257 -26.38671 1.000 35.86033 32 LEU C C 1
ATOM 3183 O O . LEU C 1 32 ? 20.34751 -35.90644 -25.33750 1.000 28.80732 32 LEU C O 1
ATOM 3188 N N . LYS C 1 33 ? 20.21524 -36.32515 -27.54799 1.000 34.18821 33 LYS C N 1
ATOM 3189 C CA . LYS C 1 33 ? 21.60206 -36.77360 -27.64316 1.000 33.87528 33 LYS C CA 1
ATOM 3190 C C . LYS C 1 33 ? 22.56185 -35.65202 -27.27766 1.000 38.68437 33 LYS C C 1
ATOM 3191 O O . LYS C 1 33 ? 23.52990 -35.85876 -26.53627 1.000 55.71699 33 LYS C O 1
ATOM 3197 N N . SER C 1 34 ? 22.31552 -34.45264 -27.80296 1.000 36.50489 34 SER C N 1
ATOM 3198 C CA . SER C 1 34 ? 23.26555 -33.36806 -27.59110 1.000 42.79213 34 SER C CA 1
ATOM 3199 C C . SER C 1 34 ? 23.07255 -32.68583 -26.24219 1.000 41.98193 34 SER C C 1
ATOM 3200 O O . SER C 1 34 ? 24.03870 -32.16569 -25.67543 1.000 46.39032 34 SER C O 1
ATOM 3203 N N . SER C 1 35 ? 21.85434 -32.70052 -25.70087 1.000 46.68089 35 SER C N 1
ATOM 3204 C CA . SER C 1 35 ? 21.55417 -31.99299 -24.46275 1.000 43.28659 35 SER C CA 1
ATOM 3205 C C . SER C 1 35 ? 21.72159 -32.85779 -23.22357 1.000 50.57558 35 SER C C 1
ATOM 3206 O O . SER C 1 35 ? 22.09518 -32.34149 -22.16336 1.000 49.08867 35 SER C O 1
ATOM 3209 N N . ALA C 1 36 ? 21.43381 -34.15375 -23.32249 1.000 41.11236 36 ALA C N 1
ATOM 3210 C CA . ALA C 1 36 ? 21.50585 -35.06212 -22.17780 1.000 39.50732 36 ALA C CA 1
ATOM 3211 C C . ALA C 1 36 ? 22.16337 -36.36826 -22.60386 1.000 38.08788 36 ALA C C 1
ATOM 3212 O O . ALA C 1 36 ? 21.54134 -37.43364 -22.57707 1.000 39.03105 36 ALA C O 1
ATOM 3214 N N . PRO C 1 37 ? 23.44114 -36.32176 -22.99316 1.000 41.41869 37 PRO C N 1
ATOM 3215 C CA . PRO C 1 37 ? 24.09281 -37.54964 -23.47383 1.000 47.73694 37 PRO C CA 1
ATOM 3216 C C . PRO C 1 37 ? 24.20940 -38.62776 -22.41391 1.000 36.10896 37 PRO C C 1
ATOM 3217 O O . PRO C 1 37 ? 24.28194 -39.81419 -22.75833 1.000 42.23259 37 PRO C O 1
ATOM 3221 N N . SER C 1 38 ? 24.22333 -38.25662 -21.13323 1.000 34.98003 38 SER C N 1
ATOM 3222 C CA . SER C 1 38 ? 24.32660 -39.24294 -20.06659 1.000 33.02674 38 SER C CA 1
ATOM 3223 C C . SER C 1 38 ? 22.98880 -39.88203 -19.71851 1.000 36.92957 38 SER C C 1
ATOM 3224 O O . SER C 1 38 ? 22.96295 -40.83092 -18.92758 1.000 43.43383 38 SER C O 1
ATOM 3227 N N . THR C 1 39 ? 21.88722 -39.39554 -20.28285 1.000 37.77756 39 THR C N 1
ATOM 3228 C CA . THR C 1 39 ? 20.61338 -40.09527 -20.20683 1.000 27.13407 39 THR C CA 1
ATOM 3229 C C . THR C 1 39 ? 20.45257 -40.95480 -21.45422 1.000 31.63601 39 THR C C 1
ATOM 3230 O O . THR C 1 39 ? 20.68465 -40.48512 -22.57289 1.000 35.37902 39 THR C O 1
ATOM 3234 N N . PHE C 1 40 ? 20.07735 -42.21557 -21.25722 1.000 33.67411 40 PHE C N 1
ATOM 3235 C CA . PHE C 1 40 ? 19.83363 -43.11016 -22.38057 1.000 32.84245 40 PHE C CA 1
ATOM 3236 C C . PHE C 1 40 ? 18.52072 -42.74543 -23.06365 1.000 27.55897 40 PHE C C 1
ATOM 3237 O O . PHE C 1 40 ? 17.47416 -42.65858 -22.41409 1.000 30.68491 40 PHE C O 1
ATOM 3245 N N . SER C 1 41 ? 18.57719 -42.52555 -24.37559 1.000 19.90128 41 SER C N 1
ATOM 3246 C CA . SER C 1 41 ? 17.40548 -42.16890 -25.16246 1.000 25.17431 41 SER C CA 1
ATOM 3247 C C . SER C 1 41 ? 17.34016 -43.05158 -26.39977 1.000 24.78583 41 SER C C 1
ATOM 3248 O O . SER C 1 41 ? 18.37488 -43.36714 -26.99564 1.000 27.47508 41 SER C O 1
ATOM 3251 N N . LYS C 1 42 ? 16.12790 -43.45272 -26.78581 1.000 28.70811 42 LYS C N 1
ATOM 3252 C CA . LYS C 1 42 ? 15.98218 -44.24359 -28.00093 1.000 41.09443 42 LYS C CA 1
ATOM 3253 C C . LYS C 1 42 ? 14.54155 -44.20199 -28.49828 1.000 34.84914 42 LYS C C 1
ATOM 3254 O O . LYS C 1 42 ? 13.59493 -44.13056 -27.70969 1.000 24.42473 42 LYS C O 1
ATOM 3260 N N . LEU C 1 43 ? 14.39888 -44.25504 -29.82250 1.000 30.95234 43 LEU C N 1
ATOM 3261 C CA . LEU C 1 43 ? 13.11307 -44.23700 -30.50693 1.000 31.94120 43 LEU C CA 1
ATOM 3262 C C . LEU C 1 43 ? 12.65947 -45.65627 -30.82948 1.000 33.70510 43 LEU C C 1
ATOM 3263 O O . LEU C 1 43 ? 13.41898 -46.43542 -31.41115 1.000 35.22938 43 LEU C O 1
ATOM 3268 N N . ILE C 1 44 ? 11.41771 -45.97688 -30.46536 1.000 32.04949 44 ILE C N 1
ATOM 3269 C CA . ILE C 1 44 ? 10.79504 -47.26715 -30.74621 1.000 28.11182 44 ILE C CA 1
ATOM 3270 C C . ILE C 1 44 ? 9.60804 -47.03529 -31.67327 1.000 31.12706 44 ILE C C 1
ATOM 3271 O O . ILE C 1 44 ? 8.83972 -46.08606 -31.48307 1.000 27.00879 44 ILE C O 1
ATOM 3276 N N . HIS C 1 45 ? 9.45224 -47.90041 -32.67209 1.000 34.01933 45 HIS C N 1
ATOM 3277 C CA . HIS C 1 45 ? 8.35474 -47.79490 -33.62555 1.000 32.65074 45 HIS C CA 1
ATOM 3278 C C . HIS C 1 45 ? 7.27251 -48.81467 -33.29666 1.000 33.69188 45 HIS C C 1
ATOM 3279 O O . HIS C 1 45 ? 7.56753 -49.99542 -33.08069 1.000 34.02269 45 HIS C O 1
ATOM 3286 N N . LEU C 1 46 ? 6.01921 -48.35263 -33.26620 1.000 31.23192 46 LEU C N 1
ATOM 3287 C CA . LEU C 1 46 ? 4.89025 -49.25206 -33.05645 1.000 33.72963 46 LEU C CA 1
ATOM 3288 C C . LEU C 1 46 ? 4.79321 -50.31536 -34.14226 1.000 33.17043 46 LEU C C 1
ATOM 3289 O O . LEU C 1 46 ? 4.17263 -51.36078 -33.91857 1.000 28.88390 46 LEU C O 1
ATOM 3294 N N . THR C 1 47 ? 5.39767 -50.07872 -35.30975 1.000 28.02630 47 THR C N 1
ATOM 3295 C CA . THR 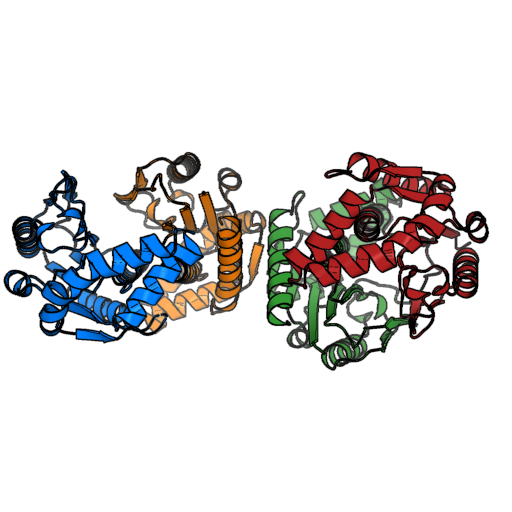C 1 47 ? 5.33669 -51.05988 -36.38622 1.000 29.49073 47 THR C CA 1
ATOM 3296 C C . THR C 1 47 ? 6.03952 -52.36198 -36.02214 1.000 33.60433 47 THR C C 1
ATOM 3297 O O . THR C 1 47 ? 5.77031 -53.39107 -36.64980 1.000 36.37397 47 THR C O 1
ATOM 3301 N N . SER C 1 48 ? 6.92350 -52.34886 -35.02087 1.000 30.84477 48 SER C N 1
ATOM 3302 C CA . SER C 1 48 ? 7.52889 -53.58744 -34.54198 1.000 34.71644 48 SER C CA 1
ATOM 3303 C C . SER C 1 48 ? 6.56899 -54.43892 -33.72386 1.000 33.51506 48 SER C C 1
ATOM 3304 O O . SER C 1 48 ? 6.96412 -55.51921 -33.27214 1.000 36.71105 48 SER C O 1
ATOM 3307 N N . PHE C 1 49 ? 5.33375 -53.98443 -33.51209 1.000 32.85708 49 PHE C N 1
ATOM 3308 C CA . PHE C 1 49 ? 4.31567 -54.76639 -32.82326 1.000 28.86626 49 PHE C CA 1
ATOM 3309 C C . PHE C 1 49 ? 3.20969 -55.21777 -33.77173 1.000 37.61248 49 PHE C C 1
ATOM 3310 O O . PHE C 1 49 ? 2.14008 -55.64184 -33.32243 1.000 43.30642 49 PHE C O 1
ATOM 3318 N N . LEU C 1 50 ? 3.44892 -55.12444 -35.07723 1.000 32.37208 50 LEU C N 1
ATOM 3319 C CA . LEU C 1 50 ? 2.54071 -55.69901 -36.05597 1.000 37.50671 50 LEU C CA 1
ATOM 3320 C C . LEU C 1 50 ? 2.56689 -57.22027 -35.97092 1.000 45.81948 50 LEU C C 1
ATOM 3321 O O . LEU C 1 50 ? 3.59622 -57.83092 -35.67049 1.000 44.40443 50 LEU C O 1
ATOM 3326 N N . TYR C 1 51 ? 1.41662 -57.83278 -36.23346 1.000 52.88254 51 TYR C N 1
ATOM 3327 C CA . TYR C 1 51 ? 1.37720 -59.27537 -36.38502 1.000 46.02198 51 TYR C CA 1
ATOM 3328 C C . TYR C 1 51 ? 2.12677 -59.67307 -37.65667 1.000 52.36283 51 TYR C C 1
ATOM 3329 O O . TYR C 1 51 ? 2.21713 -58.88389 -38.60164 1.000 50.27039 51 TYR C O 1
ATOM 3338 N N . PRO C 1 52 ? 2.68446 -60.88394 -37.70199 1.000 60.31082 52 PRO C N 1
ATOM 3339 C CA . PRO C 1 52 ? 3.43900 -61.29723 -38.89236 1.000 54.82708 52 PRO C CA 1
ATOM 3340 C C . PRO C 1 52 ? 2.58371 -61.25540 -40.15235 1.000 58.21169 52 PRO C C 1
ATOM 3341 O O . PRO C 1 52 ? 1.41770 -61.65793 -40.15122 1.000 59.54578 52 PRO C O 1
ATOM 3345 N N . ASN C 1 53 ? 3.18085 -60.73754 -41.22918 1.000 57.83018 53 ASN C N 1
ATOM 3346 C CA . ASN C 1 53 ? 2.57584 -60.73543 -42.56355 1.000 70.64041 53 ASN C CA 1
ATOM 3347 C C . ASN C 1 53 ? 1.23382 -60.00484 -42.58147 1.000 71.58928 53 ASN C C 1
ATOM 3348 O O . ASN C 1 53 ? 0.26507 -60.46564 -43.18885 1.000 78.37055 53 ASN C O 1
ATOM 3350 N N . SER C 1 54 ? 1.17372 -58.85228 -41.91804 1.000 61.05414 54 SER C N 1
ATOM 3351 C CA . SER C 1 54 ? -0.03068 -58.03351 -41.96489 1.000 63.25288 54 SER C CA 1
ATOM 3352 C C . SER C 1 54 ? -0.09440 -57.28131 -43.28810 1.000 65.39069 54 SER C C 1
ATOM 3353 O O . SER C 1 54 ? 0.86810 -56.61755 -43.68512 1.000 70.11580 54 SER C O 1
ATOM 3356 N N . VAL C 1 55 ? -1.23283 -57.38414 -43.97261 1.000 69.21280 55 VAL C N 1
ATOM 3357 C CA . VAL C 1 55 ? -1.36458 -56.72545 -45.26663 1.000 69.76636 55 VAL C CA 1
ATOM 3358 C C . VAL C 1 55 ? -1.61832 -55.23078 -45.10444 1.000 68.66662 55 VAL C C 1
ATOM 3359 O O . VAL C 1 55 ? -1.21211 -54.43447 -45.95928 1.000 71.52727 55 VAL C O 1
ATOM 3361 N N . ASP C 1 56 ? -2.27775 -54.82193 -44.02201 1.000 50.56426 56 ASP C N 1
ATOM 3362 C CA . ASP C 1 56 ? -2.65945 -53.42983 -43.80320 1.000 51.84698 56 ASP C CA 1
ATOM 3363 C C . ASP C 1 56 ? -1.87878 -52.88707 -42.61234 1.000 38.44614 56 ASP C C 1
ATOM 3364 O O . ASP C 1 56 ? -2.21240 -53.17715 -41.45905 1.000 35.92100 56 ASP C O 1
ATOM 3369 N N . ARG C 1 57 ? -0.85133 -52.08777 -42.89452 1.000 40.54702 57 ARG C N 1
ATOM 3370 C CA . ARG C 1 57 ? -0.05109 -51.46708 -41.84784 1.000 37.09703 57 ARG C CA 1
ATOM 3371 C C . ARG C 1 57 ? -0.79516 -50.36710 -41.10192 1.000 36.76643 57 ARG C C 1
ATOM 3372 O O . ARG C 1 57 ? -0.35522 -49.97360 -40.01623 1.000 41.33443 57 ARG C O 1
ATOM 3374 N N . TYR C 1 58 ? -1.90115 -49.86299 -41.64964 1.000 31.43784 58 TYR C N 1
ATOM 3375 C CA . TYR C 1 58 ? -2.64025 -48.78054 -41.01214 1.000 27.31646 58 TYR C CA 1
ATOM 3376 C C . TYR C 1 58 ? -3.70330 -49.27697 -40.04154 1.000 27.69539 58 TYR C C 1
ATOM 3377 O O . TYR C 1 58 ? -3.98086 -48.60172 -39.04446 1.000 28.97367 58 TYR C O 1
ATOM 3386 N N . ALA C 1 59 ? -4.29452 -50.44010 -40.30220 1.000 33.34366 59 ALA C N 1
ATOM 3387 C CA . ALA C 1 59 ? -5.43087 -50.90222 -39.51642 1.000 30.84835 59 ALA C CA 1
ATOM 3388 C C . ALA C 1 59 ? -5.02258 -51.24323 -38.08802 1.000 36.90590 59 ALA C C 1
ATOM 3389 O O . ALA C 1 59 ? -3.97176 -51.84433 -37.84741 1.000 38.92970 59 ALA C O 1
ATOM 3391 N N . LEU C 1 60 ? -5.87749 -50.85666 -37.13719 1.000 33.16237 60 LEU C N 1
ATOM 3392 C CA . LEU C 1 60 ? -5.65011 -51.19517 -35.73557 1.000 29.84778 60 LEU C CA 1
ATOM 3393 C C . LEU C 1 60 ? -5.62599 -52.70366 -35.52735 1.000 39.64886 60 LEU C C 1
ATOM 3394 O O . LEU C 1 60 ? -4.88675 -53.21048 -34.67449 1.000 38.23273 60 LEU C O 1
ATOM 3399 N N . SER C 1 61 ? -6.42411 -53.43714 -36.30649 1.000 40.04245 61 SER C N 1
ATOM 3400 C CA . SER C 1 61 ? -6.50305 -54.88641 -36.16856 1.000 41.02278 61 SER C CA 1
ATOM 3401 C C . SER C 1 61 ? -5.16803 -55.57621 -36.41989 1.000 49.36472 61 SER C C 1
ATOM 3402 O O . SER C 1 61 ? -4.99636 -56.73127 -36.01580 1.000 41.04694 61 SER C O 1
ATOM 3405 N N . SER C 1 62 ? -4.22266 -54.90192 -37.07059 1.000 44.51811 62 SER C N 1
ATOM 3406 C CA . SER C 1 62 ? -2.93362 -55.49317 -37.40287 1.000 37.51440 62 SER C CA 1
ATOM 3407 C C . SER C 1 62 ? -1.90608 -55.37292 -36.28444 1.000 38.45720 62 SER C C 1
ATOM 3408 O O . SER C 1 62 ? -0.76877 -55.82038 -36.46425 1.000 41.31817 62 SER C O 1
ATOM 3411 N N . TYR C 1 63 ? -2.26602 -54.79489 -35.14027 1.000 34.19012 63 TYR C N 1
ATOM 3412 C CA . TYR C 1 63 ? -1.30335 -54.48609 -34.09004 1.000 27.71425 63 TYR C CA 1
ATOM 3413 C C . TYR C 1 63 ? -1.58615 -55.30423 -32.83828 1.000 37.10778 63 TYR C C 1
ATOM 3414 O O . TYR C 1 63 ? -2.71474 -55.31395 -32.33418 1.000 38.69102 63 TYR C O 1
ATOM 3423 N N . ASP C 1 64 ? -0.54823 -55.98061 -32.34117 1.000 43.36419 64 ASP C N 1
ATOM 3424 C CA . ASP C 1 64 ? -0.58223 -56.69712 -31.06644 1.000 40.66934 64 ASP C CA 1
ATOM 3425 C C . ASP C 1 64 ? -0.46280 -55.66585 -29.94706 1.000 40.03169 64 ASP C C 1
ATOM 3426 O O . ASP C 1 64 ? 0.61901 -55.37584 -29.43032 1.000 39.07672 64 ASP C O 1
ATOM 3431 N N . ILE C 1 65 ? -1.61087 -55.10695 -29.55990 1.000 29.93128 65 ILE C N 1
ATOM 3432 C CA . ILE C 1 65 ? -1.60753 -54.02927 -28.57415 1.000 35.75797 65 ILE C CA 1
ATOM 3433 C C . ILE C 1 65 ? -1.27336 -54.56308 -27.18326 1.000 37.67111 65 ILE C C 1
ATOM 3434 O O . ILE C 1 65 ? -0.64662 -53.86863 -26.37325 1.000 40.13925 65 ILE C O 1
ATOM 3439 N N . GLU C 1 66 ? -1.67272 -55.80183 -26.88142 1.000 31.72757 66 GLU C N 1
ATOM 3440 C CA . GLU C 1 66 ? -1.38088 -56.36220 -25.56316 1.000 40.62698 66 GLU C CA 1
ATOM 3441 C C . GLU C 1 66 ? 0.11981 -56.57414 -25.36969 1.000 38.18306 66 GLU C C 1
ATOM 3442 O O . GLU C 1 66 ? 0.65620 -56.33580 -24.27748 1.000 34.82598 66 GLU C O 1
ATOM 3448 N N . ALA C 1 67 ? 0.81689 -57.02054 -26.41968 1.000 30.55871 67 ALA C N 1
ATOM 3449 C CA . ALA C 1 67 ? 2.27343 -57.10063 -26.35531 1.000 35.93980 67 ALA C CA 1
ATOM 3450 C C . ALA C 1 67 ? 2.88337 -55.72598 -26.11114 1.000 38.22599 67 ALA C C 1
ATOM 3451 O O . ALA C 1 67 ? 3.83641 -55.58427 -25.33127 1.000 41.05453 67 ALA C O 1
ATOM 3453 N N . PHE C 1 68 ? 2.34222 -54.69961 -26.77199 1.000 32.35257 68 PHE C N 1
ATOM 3454 C CA . PHE C 1 68 ? 2.81412 -53.33784 -26.55058 1.000 33.14428 68 PHE C CA 1
ATOM 3455 C C . PHE C 1 68 ? 2.61734 -52.91778 -25.09880 1.000 30.48799 68 PHE C C 1
ATOM 3456 O O . PHE C 1 68 ? 3.46838 -52.22896 -24.52068 1.000 34.70402 68 PHE C O 1
ATOM 3464 N N . LYS C 1 69 ? 1.50119 -53.33146 -24.49179 1.000 35.71422 69 LYS C N 1
ATOM 3465 C CA . LYS C 1 69 ? 1.25813 -53.01843 -23.08678 1.000 33.82152 69 LYS C CA 1
ATOM 3466 C C . LYS C 1 69 ? 2.27411 -53.70708 -22.18543 1.000 34.85342 69 LYS C C 1
ATOM 3467 O O . LYS C 1 69 ? 2.78134 -53.09828 -21.23258 1.000 36.06010 69 LYS C O 1
ATOM 347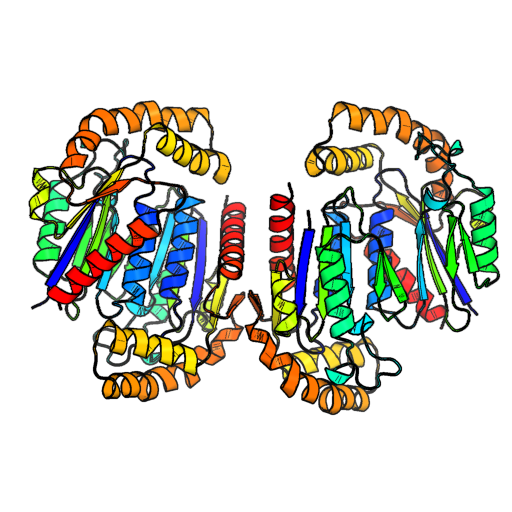3 N N . LYS C 1 70 ? 2.56740 -54.98499 -22.45683 1.000 31.63888 70 LYS C N 1
ATOM 3474 C CA . LYS C 1 70 ? 3.63370 -55.65222 -21.71090 1.000 39.20006 70 LYS C CA 1
ATOM 3475 C C . LYS C 1 70 ? 4.94318 -54.88342 -21.81543 1.000 42.05125 70 LYS C C 1
ATOM 3476 O O . LYS C 1 70 ? 5.63801 -54.69865 -20.81183 1.000 36.61324 70 LYS C O 1
ATOM 3482 N N . VAL C 1 71 ? 5.30498 -54.44532 -23.02206 1.000 35.61891 71 VAL C N 1
ATOM 3483 C CA . VAL C 1 71 ? 6.58861 -53.76777 -23.19762 1.000 31.99825 71 VAL C CA 1
ATOM 3484 C C . VAL C 1 71 ? 6.60822 -52.44275 -22.44055 1.000 30.73029 71 VAL C C 1
ATOM 3485 O O . VAL C 1 71 ? 7.61714 -52.08172 -21.82131 1.000 32.19321 71 VAL C O 1
ATOM 3489 N N . LEU C 1 72 ? 5.49943 -51.69777 -22.47539 1.000 39.42901 72 LEU C N 1
ATOM 3490 C CA . LEU C 1 72 ? 5.41239 -50.46859 -21.68918 1.000 37.64394 72 LEU C CA 1
ATOM 3491 C C . LEU C 1 72 ? 5.58698 -50.75076 -20.20082 1.000 38.61817 72 LEU C C 1
ATOM 3492 O O . LEU C 1 72 ? 6.36358 -50.06976 -19.51550 1.000 37.55881 72 LEU C O 1
ATOM 3497 N N . SER C 1 73 ? 4.86510 -51.75042 -19.68421 1.000 35.23523 73 SER C N 1
ATOM 3498 C CA . SER C 1 73 ? 4.99142 -52.11677 -18.27666 1.000 39.73703 73 SER C CA 1
ATOM 3499 C C . SER C 1 73 ? 6.43169 -52.47119 -17.92522 1.000 42.51568 73 SER C C 1
ATOM 3500 O O . SER C 1 73 ? 6.94869 -52.04655 -16.88464 1.000 39.17026 73 SER C O 1
ATOM 3503 N N . LEU C 1 74 ? 7.09680 -53.24126 -18.78982 1.000 45.45116 74 LEU C N 1
ATOM 3504 C CA . LEU C 1 74 ? 8.47166 -53.65496 -18.52259 1.000 33.62849 74 LEU C CA 1
ATOM 3505 C C . LEU C 1 74 ? 9.42355 -52.46664 -18.53526 1.000 39.47902 74 LEU C C 1
ATOM 3506 O O . LEU C 1 74 ? 10.33609 -52.38829 -17.70466 1.000 44.38628 74 LEU C O 1
ATOM 3511 N N . ILE C 1 75 ? 9.23879 -51.54247 -19.48028 1.000 37.61093 75 ILE C N 1
ATOM 3512 C CA . ILE C 1 75 ? 10.05332 -50.33057 -19.50406 1.000 34.55237 75 ILE C CA 1
ATOM 3513 C C . ILE C 1 75 ? 9.87365 -49.55030 -18.20983 1.000 36.53481 75 ILE C C 1
ATOM 3514 O O . ILE C 1 75 ? 10.84910 -49.08527 -17.60643 1.000 35.07683 75 ILE C O 1
ATOM 3519 N N . SER C 1 76 ? 8.62473 -49.40609 -17.75660 1.000 38.96137 76 SER C N 1
A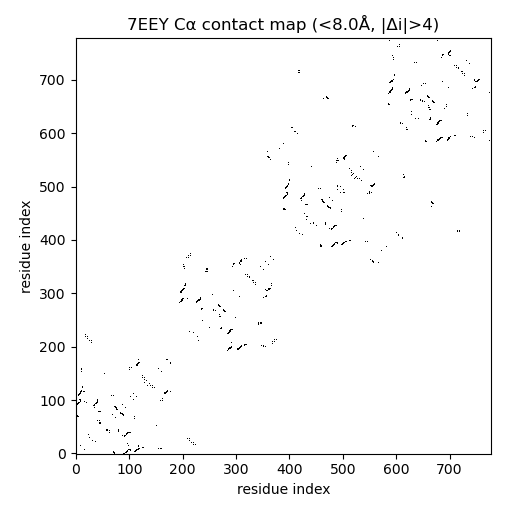TOM 3520 C CA . SER C 1 76 ? 8.36742 -48.68460 -16.51353 1.000 42.05207 76 SER C CA 1
ATOM 3521 C C . SER C 1 76 ? 8.98983 -49.39524 -15.31685 1.000 46.45849 76 SER C C 1
ATOM 3522 O O . SER C 1 76 ? 9.50410 -48.74567 -14.39897 1.000 51.99032 76 SER C O 1
ATOM 3525 N N . GLN C 1 77 ? 8.95667 -50.72653 -15.30715 1.000 41.50149 77 GLN C N 1
ATOM 3526 C CA . GLN C 1 77 ? 9.48473 -51.49440 -14.18543 1.000 43.41739 77 GLN C CA 1
ATOM 3527 C C . GLN C 1 77 ? 11.00630 -51.52552 -14.14003 1.000 43.03015 77 GLN C C 1
ATOM 3528 O O . GLN C 1 77 ? 11.56857 -52.07268 -13.18570 1.000 46.66730 77 GLN C O 1
ATOM 3534 N N . GLY C 1 78 ? 11.68429 -50.96731 -15.13607 1.000 41.40490 78 GLY C N 1
ATOM 3535 C CA . GLY C 1 78 ? 13.13072 -50.93438 -15.13014 1.000 39.64734 78 GLY C CA 1
ATOM 3536 C C . GLY C 1 78 ? 13.80907 -52.09279 -15.82041 1.000 37.26766 78 GLY C C 1
ATOM 3537 O O . GLY C 1 78 ? 14.99591 -52.32943 -15.56899 1.000 41.20229 78 GLY C O 1
ATOM 3538 N N . ALA C 1 79 ? 13.09922 -52.82367 -16.67787 1.000 37.85129 79 ALA C N 1
ATOM 3539 C CA . ALA C 1 79 ? 13.69699 -53.95203 -17.37707 1.000 31.37892 79 ALA C CA 1
ATOM 3540 C C . ALA C 1 79 ? 14.90063 -53.50253 -18.19820 1.000 36.53729 79 ALA C C 1
ATOM 3541 O O . ALA C 1 79 ? 14.98017 -52.35924 -18.65591 1.000 36.20815 79 ALA C O 1
ATOM 3543 N N . GLU C 1 80 ? 15.84936 -54.42320 -18.37748 1.000 44.95522 80 GLU C N 1
ATOM 3544 C CA . GLU C 1 80 ? 17.07219 -54.15037 -19.12201 1.000 38.73139 80 GLU C CA 1
ATOM 3545 C C . GLU C 1 80 ? 17.05058 -54.69165 -20.54469 1.000 40.47277 80 GLU C C 1
ATOM 3546 O O . GLU C 1 80 ? 17.73874 -54.14127 -21.41134 1.000 37.05944 80 GLU C O 1
ATOM 3552 N N . LYS C 1 81 ? 16.29120 -55.75013 -20.80599 1.000 35.74740 81 LYS C N 1
ATOM 3553 C CA . LYS C 1 81 ? 16.22757 -56.33929 -22.13452 1.000 44.60362 81 LYS C CA 1
ATOM 3554 C C . LYS C 1 81 ? 14.78064 -56.63471 -22.47632 1.000 45.72338 81 LYS C C 1
ATOM 3555 O O . LYS C 1 81 ? 14.06557 -57.25495 -21.68238 1.000 50.31295 81 LYS C O 1
ATOM 3561 N N . ILE C 1 82 ? 14.34576 -56.17041 -23.64363 1.000 40.63824 82 ILE C N 1
ATOM 3562 C CA . ILE C 1 82 ? 12.95673 -56.33441 -24.05739 1.000 39.86003 82 ILE C CA 1
ATOM 3563 C C . ILE C 1 82 ? 12.92168 -56.68181 -25.53908 1.000 41.20993 82 ILE C C 1
ATOM 3564 O O . ILE C 1 82 ? 13.45571 -55.94298 -26.36824 1.000 42.56702 82 ILE C O 1
ATOM 3569 N N . CYS C 1 83 ? 12.30811 -57.80709 -25.87875 1.000 39.64001 83 CYS C N 1
ATOM 3570 C CA . CYS C 1 83 ? 12.19796 -58.21830 -27.26768 1.000 40.33138 83 CYS C CA 1
ATOM 3571 C C . CYS C 1 83 ? 10.77744 -57.97913 -27.75669 1.000 38.59081 83 CYS C C 1
ATOM 3572 O O . CYS C 1 83 ? 9.81445 -58.13426 -27.00009 1.000 40.30249 83 CYS C O 1
ATOM 3575 N N . LEU C 1 84 ? 10.66273 -57.57402 -29.01261 1.000 43.34552 84 LEU C N 1
ATOM 3576 C CA . LEU C 1 84 ? 9.42298 -57.14082 -29.62868 1.000 32.11370 84 LEU C CA 1
ATOM 3577 C C . LEU C 1 84 ? 8.92764 -58.18490 -30.62455 1.000 36.31226 84 LEU C C 1
ATOM 3578 O O . LEU C 1 84 ? 9.69622 -59.04841 -31.06213 1.000 43.07554 84 LEU C O 1
ATOM 3583 N N . PRO C 1 85 ? 7.63942 -58.15006 -30.99285 1.000 38.51928 85 PRO C N 1
ATOM 3584 C CA . PRO C 1 85 ? 7.10830 -59.18563 -31.89716 1.000 27.39153 85 PRO C CA 1
ATOM 3585 C C . PRO C 1 85 ? 7.86481 -59.31137 -33.20719 1.000 23.99903 85 PRO C C 1
ATOM 3586 O O . PRO C 1 85 ? 7.93595 -60.41188 -33.77046 1.000 36.57443 85 PRO C O 1
ATOM 3590 N N . ASP C 1 86 ? 8.44151 -58.22105 -33.71248 1.000 32.63712 86 ASP C N 1
ATOM 3591 C CA . ASP C 1 86 ? 9.15107 -58.29061 -34.98204 1.000 29.87021 86 ASP C CA 1
ATOM 3592 C C . ASP C 1 86 ? 10.46452 -59.05323 -34.88255 1.000 35.65290 86 ASP C C 1
ATOM 3593 O O . ASP C 1 86 ? 11.04893 -59.37317 -35.92141 1.000 39.00423 86 ASP C O 1
ATOM 3598 N N . GLY C 1 87 ? 10.92290 -59.37173 -33.67350 1.000 36.72325 87 GLY C N 1
ATOM 3599 C CA . GLY C 1 87 ? 12.18559 -60.05004 -33.46101 1.000 30.11792 87 GLY C CA 1
ATOM 3600 C C . GLY C 1 87 ? 13.26900 -59.16820 -32.88541 1.000 38.96562 87 GLY C C 1
ATOM 3601 O O . GLY C 1 87 ? 14.33664 -59.67948 -32.52301 1.000 47.86893 87 GLY C O 1
ATOM 3602 N N . SER C 1 88 ? 13.02812 -57.86397 -32.78789 1.000 43.95888 88 SER C N 1
ATOM 3603 C CA . SER C 1 88 ? 14.02504 -56.94710 -32.25705 1.000 42.83205 88 SER C CA 1
ATOM 3604 C C . SER C 1 88 ? 14.13893 -57.10852 -30.74938 1.000 37.80244 88 SER C C 1
ATOM 3605 O O . SER C 1 88 ? 13.15103 -57.37471 -30.06268 1.000 40.31150 88 SER C O 1
ATOM 3608 N N . CYS C 1 89 ? 15.35018 -56.93955 -30.23269 1.000 29.04413 89 CYS C N 1
ATOM 3609 C CA . CYS C 1 89 ? 15.57252 -56.84057 -28.79955 1.000 42.14193 89 CYS C CA 1
ATOM 3610 C C . CYS C 1 89 ? 16.28133 -55.52970 -28.49780 1.000 37.89838 89 CYS C C 1
ATOM 3611 O O . CYS C 1 89 ? 17.22117 -55.13821 -29.19564 1.000 36.66452 89 CYS C O 1
ATOM 3614 N N . ILE C 1 90 ? 15.79111 -54.84534 -27.47241 1.000 33.13903 90 ILE C N 1
ATOM 3615 C CA . ILE C 1 90 ? 16.27508 -53.53927 -27.05967 1.000 33.38551 90 ILE C CA 1
ATOM 3616 C C . ILE C 1 90 ? 16.96207 -53.71264 -25.71552 1.000 38.64850 90 ILE C C 1
ATOM 3617 O O . ILE C 1 90 ? 16.37130 -54.26420 -24.77249 1.000 39.54968 90 ILE C O 1
ATOM 3622 N N . LYS C 1 91 ? 18.21809 -53.27663 -25.65043 1.000 35.83063 91 LYS C N 1
ATOM 3623 C CA . LYS C 1 91 ? 18.99556 -53.23925 -24.42197 1.000 37.94971 91 LYS C CA 1
ATOM 3624 C C . LYS C 1 91 ? 18.82610 -51.86409 -23.79369 1.000 33.15119 91 LYS C C 1
ATOM 3625 O O . LYS C 1 91 ? 19.22850 -50.85362 -24.38053 1.000 35.50822 91 LYS C O 1
ATOM 3631 N N . LEU C 1 92 ? 18.21626 -51.82432 -22.61595 1.000 28.20254 92 LEU C N 1
ATOM 3632 C CA . LEU C 1 92 ? 18.04379 -50.58311 -21.88468 1.000 33.26570 92 LEU C CA 1
ATOM 3633 C C . LEU C 1 92 ? 18.97911 -50.59044 -20.68873 1.000 39.47195 92 LEU C C 1
ATOM 3634 O O . LEU C 1 92 ? 18.80385 -51.42170 -19.78637 1.000 39.53904 92 LEU C O 1
ATOM 3639 N N . PRO C 1 93 ? 19.98081 -49.71379 -20.64099 1.000 33.24625 93 PRO C N 1
ATOM 3640 C CA . PRO C 1 93 ? 20.92740 -49.73922 -19.52040 1.000 30.12599 93 PRO C CA 1
ATOM 3641 C C . PRO C 1 93 ? 20.21723 -49.51852 -18.19457 1.000 31.61115 93 PRO C C 1
ATOM 3642 O O . PRO C 1 93 ? 19.23216 -48.78532 -18.10668 1.000 34.83425 93 PRO C O 1
ATOM 3646 N N . VAL C 1 94 ? 20.72281 -50.17568 -17.15334 1.000 34.71780 94 VAL C N 1
ATOM 3647 C CA . VAL C 1 94 ? 20.17935 -50.02849 -15.80935 1.000 29.95394 94 VAL C CA 1
ATOM 3648 C C . VAL C 1 94 ? 21.08570 -49.21187 -14.90856 1.000 36.26779 94 VAL C C 1
ATOM 3649 O O . VAL C 1 94 ? 20.79270 -49.07349 -13.71141 1.000 43.48548 94 VAL C O 1
ATOM 3653 N N . ASP C 1 95 ? 22.17870 -48.66594 -15.44295 1.000 37.19097 95 ASP C N 1
ATOM 3654 C CA . ASP C 1 95 ? 23.03534 -47.72414 -14.73645 1.000 38.03649 95 ASP C CA 1
ATOM 3655 C C . ASP C 1 95 ? 22.83335 -46.29339 -15.22322 1.000 35.86974 95 ASP C C 1
ATOM 3656 O O . ASP C 1 95 ? 23.68763 -45.43384 -14.98385 1.000 37.89005 95 ASP C O 1
ATOM 3661 N N . GLN C 1 96 ? 21.72750 -46.03315 -15.91823 1.000 37.49702 96 GLN C N 1
ATOM 3662 C CA . GLN C 1 96 ? 21.36451 -44.70359 -16.38492 1.000 39.47399 96 GLN C CA 1
ATOM 3663 C C . GLN C 1 96 ? 19.86331 -44.51900 -16.23348 1.000 33.08045 96 GLN C C 1
ATOM 3664 O O . GLN C 1 96 ? 19.09896 -45.48654 -16.18872 1.000 40.32681 96 GLN C O 1
ATOM 3670 N N . ASN C 1 97 ? 19.44490 -43.25974 -16.16940 1.000 32.99107 97 ASN C N 1
ATOM 3671 C CA . ASN C 1 97 ? 18.04506 -42.95729 -16.40645 1.000 39.01401 97 ASN C CA 1
ATOM 3672 C C . ASN C 1 97 ? 17.76797 -42.99937 -17.90420 1.000 36.80149 97 ASN C C 1
ATOM 3673 O O . ASN C 1 97 ? 18.66520 -42.83710 -18.73518 1.000 35.66584 97 ASN C O 1
ATOM 3678 N N . ARG C 1 98 ? 16.51039 -43.25194 -18.24696 1.000 35.55686 98 ARG C N 1
ATOM 3679 C CA . ARG C 1 98 ? 16.14947 -43.61147 -19.60871 1.000 33.51286 98 ARG C CA 1
ATOM 3680 C C . ARG C 1 98 ? 14.90389 -42.86042 -20.04556 1.000 32.51926 98 ARG C C 1
ATOM 3681 O O . ARG C 1 98 ? 13.93416 -42.75113 -19.29108 1.000 29.74008 98 ARG C O 1
ATOM 3689 N N . ILE C 1 99 ? 14.94482 -42.33137 -21.26365 1.000 24.34773 99 ILE C N 1
ATOM 3690 C CA . ILE C 1 99 ? 13.79016 -41.70418 -21.88965 1.000 24.64550 99 ILE C CA 1
ATOM 3691 C C . ILE C 1 99 ? 13.54783 -42.41728 -23.21180 1.000 31.10051 99 ILE C C 1
ATOM 3692 O O . ILE C 1 99 ? 14.41999 -42.43539 -24.08941 1.000 25.15776 99 ILE C O 1
ATOM 3697 N N . ILE C 1 100 ? 12.37897 -43.03287 -23.33908 1.000 29.72663 100 ILE C N 1
ATOM 3698 C CA . ILE C 1 100 ? 12.02907 -43.83161 -24.50516 1.000 25.44534 100 ILE C CA 1
ATOM 3699 C C . ILE C 1 100 ? 10.95219 -43.09030 -25.28118 1.000 24.81789 100 ILE C C 1
ATOM 3700 O O . ILE C 1 100 ? 9.83733 -42.89469 -24.78119 1.000 21.99428 100 ILE C O 1
ATOM 3705 N N . LEU C 1 101 ? 11.29084 -42.66597 -26.49406 1.000 28.37372 101 LEU C N 1
ATOM 3706 C CA . LEU C 1 101 ? 10.31449 -42.12697 -27.42875 1.000 29.67343 101 LEU C CA 1
ATOM 3707 C C . LEU C 1 101 ? 9.68940 -43.28562 -28.19334 1.000 28.80380 101 LEU C C 1
ATOM 3708 O O . LEU C 1 101 ? 10.40262 -44.17000 -28.67634 1.000 30.59957 101 LEU C O 1
ATOM 3713 N N . ILE C 1 102 ? 8.36317 -43.29377 -28.28801 1.000 24.89108 102 ILE C N 1
ATOM 3714 C CA . ILE C 1 102 ? 7.64598 -44.32007 -29.03392 1.000 25.25271 102 ILE C CA 1
ATOM 3715 C C . ILE C 1 102 ? 6.73070 -43.63279 -30.03662 1.000 28.03192 102 ILE C C 1
ATOM 3716 O O . ILE C 1 102 ? 6.13310 -42.59341 -29.73699 1.000 32.96533 102 ILE C O 1
ATOM 3721 N N . GLU C 1 103 ? 6.63259 -44.21392 -31.23140 1.000 31.22155 103 GLU C N 1
ATOM 3722 C CA . GLU C 1 103 ? 6.06378 -43.56343 -32.40435 1.000 36.43709 103 GLU C CA 1
ATOM 3723 C C . GLU C 1 103 ? 5.13899 -44.54283 -33.11523 1.000 35.46767 103 GLU C C 1
ATOM 3724 O O . GLU C 1 103 ? 5.53001 -45.68520 -33.37304 1.000 27.44809 103 GLU C O 1
ATOM 3730 N N . GLY C 1 104 ? 3.92748 -44.10338 -33.43992 1.000 33.09312 104 GLY C N 1
ATOM 3731 C CA . GLY C 1 104 ? 3.01077 -44.96364 -34.16329 1.000 29.62986 104 GLY C CA 1
ATOM 3732 C C . GLY C 1 104 ? 1.61302 -44.38599 -34.23213 1.000 32.28260 104 GLY C C 1
ATOM 3733 O O . GLY C 1 104 ? 1.31669 -43.32767 -33.67193 1.000 34.72613 104 GLY C O 1
ATOM 3734 N N . TYR C 1 105 ? 0.74564 -45.13143 -34.92633 1.000 33.08883 105 TYR C N 1
ATOM 3735 C CA . TYR C 1 105 ? -0.61150 -44.65900 -35.19291 1.000 28.25400 105 TYR C CA 1
ATOM 3736 C C . TYR C 1 105 ? -1.49874 -44.72991 -33.95706 1.000 29.27803 105 TYR C C 1
ATOM 3737 O O . TYR C 1 105 ? -2.39006 -43.89193 -33.78120 1.000 24.68799 105 TYR C O 1
ATOM 3746 N N . TYR C 1 106 ? -1.30163 -45.73534 -33.10791 1.000 23.47736 106 TYR C N 1
ATOM 3747 C CA . TYR C 1 106 ? -2.30551 -46.09364 -32.11237 1.000 25.63873 106 TYR C CA 1
ATOM 3748 C C . TYR C 1 106 ? -1.78795 -45.97212 -30.68456 1.000 30.59245 106 TYR C C 1
ATOM 3749 O O . TYR C 1 106 ? -2.24366 -46.68209 -29.78963 1.000 31.26308 106 TYR C O 1
ATOM 3758 N N . LEU C 1 107 ? -0.87119 -45.03416 -30.44583 1.000 29.61742 107 LEU C N 1
ATOM 3759 C CA . LEU C 1 107 ? -0.24794 -44.93045 -29.12611 1.000 25.00989 107 LEU C CA 1
ATOM 3760 C C . LEU C 1 107 ? -1.18996 -44.30103 -28.09385 1.000 36.77471 107 LEU C C 1
ATOM 3761 O O . LEU C 1 107 ? -1.07045 -44.58268 -26.90183 1.000 30.11524 107 LEU C O 1
ATOM 3766 N N . LEU C 1 108 ? -2.11152 -43.45353 -28.54240 1.000 33.99539 108 LEU C N 1
ATOM 3767 C CA . LEU C 1 108 ? -2.87787 -42.58654 -27.65759 1.000 38.93477 108 LEU C CA 1
ATOM 3768 C C . LEU C 1 108 ? -4.31368 -43.07105 -27.46895 1.000 32.93669 108 LEU C C 1
ATOM 3769 O O . LEU C 1 108 ? -5.27211 -42.31356 -27.36724 1.000 45.31119 108 LEU C O 1
ATOM 3774 N N . LEU C 1 109 ? -4.36066 -44.43452 -27.40704 1.000 35.95905 109 LEU C N 1
ATOM 3775 C CA . LEU C 1 109 ? -5.58826 -45.23319 -27.27715 1.000 41.15455 109 LEU C CA 1
ATOM 3776 C C . LEU C 1 109 ? -5.93364 -45.35334 -25.80877 1.000 37.46893 109 LEU C C 1
ATOM 3777 O O . LEU C 1 109 ? -5.00408 -45.56588 -25.00589 1.000 38.81228 109 LEU C O 1
ATOM 3782 N N . PRO C 1 110 ? -7.22475 -45.22299 -25.41186 1.000 34.04084 110 PRO C N 1
ATOM 3783 C CA . PRO C 1 110 ? -7.50646 -45.08514 -23.97614 1.000 33.42736 110 PRO C CA 1
ATOM 3784 C C . PRO C 1 110 ? -6.72771 -46.03475 -23.07809 1.000 34.57799 110 PRO C C 1
ATOM 3785 O O . PRO C 1 110 ? -6.03380 -45.59634 -22.13957 1.000 38.78528 110 PRO C O 1
ATOM 3789 N N . GLU C 1 111 ? -6.74417 -47.32282 -23.41531 1.000 33.75918 111 GLU C N 1
ATOM 3790 C CA . GLU C 1 111 ? -6.09924 -48.34061 -22.58659 1.000 43.91399 111 GLU C CA 1
ATOM 3791 C C . GLU C 1 111 ? -4.62924 -48.04022 -22.32436 1.000 41.90087 111 GLU C C 1
ATOM 3792 O O . GLU C 1 111 ? -4.10536 -48.41164 -21.26983 1.000 40.97597 111 GLU C O 1
ATOM 3798 N N . LEU C 1 112 ? -3.94987 -47.37437 -23.26067 1.000 41.17880 112 LEU C N 1
ATOM 3799 C CA . LEU C 1 112 ? -2.51381 -47.14318 -23.14490 1.000 33.67259 112 LEU C CA 1
ATOM 3800 C C . LEU C 1 112 ? -2.15617 -45.85158 -22.42311 1.000 33.96931 112 LEU C C 1
ATOM 3801 O O . LEU C 1 112 ? -0.98622 -45.66822 -22.06965 1.000 36.35451 112 LEU C O 1
ATOM 3806 N N . LEU C 1 113 ? -3.12170 -44.96344 -22.18737 1.000 30.69561 113 LEU C N 1
ATOM 3807 C CA . LEU C 1 113 ? -2.78076 -43.64122 -21.66555 1.000 32.36220 113 LEU C CA 1
ATOM 3808 C C . LEU C 1 113 ? -2.02779 -43.64970 -20.33289 1.000 31.09883 113 LEU C C 1
ATOM 3809 O O . LEU C 1 113 ? -1.12092 -42.81310 -20.17449 1.000 34.85942 113 LEU C O 1
ATOM 3814 N N . PRO C 1 114 ? -2.31803 -44.52616 -19.35803 1.000 34.26640 114 PRO C N 1
ATOM 3815 C CA . PRO C 1 114 ? -1.61848 -44.41862 -18.06242 1.000 33.78678 114 PRO C CA 1
ATOM 3816 C C . PRO C 1 114 ? -0.13211 -44.74113 -18.11190 1.000 41.83381 114 PRO C 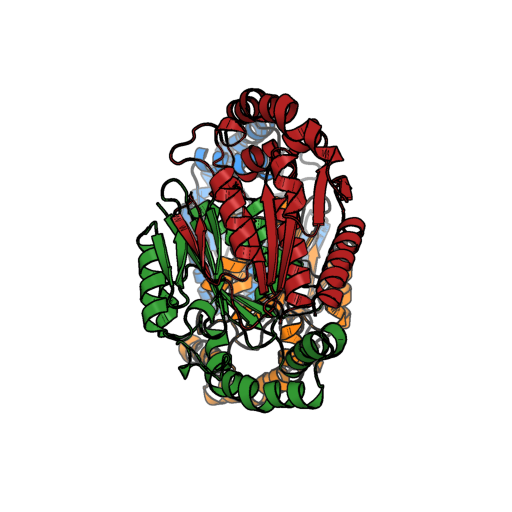C 1
ATOM 3817 O O . PRO C 1 114 ? 0.57920 -44.40642 -17.15640 1.000 48.48162 114 PRO C O 1
ATOM 3821 N N . TYR C 1 115 ? 0.36575 -45.37550 -19.17411 1.000 39.21981 115 TYR C N 1
ATOM 3822 C CA . TYR C 1 115 ? 1.76333 -45.79366 -19.19319 1.000 38.85423 115 TYR C CA 1
ATOM 3823 C C . TYR C 1 115 ? 2.72173 -44.68001 -19.58900 1.000 38.32442 115 TYR C C 1
ATOM 3824 O O . TYR C 1 115 ? 3.92256 -44.79304 -19.32148 1.000 39.02385 115 TYR C O 1
ATOM 3833 N N . TYR C 1 116 ? 2.23172 -43.61564 -20.21174 1.000 36.87317 116 TYR C N 1
ATOM 3834 C CA . TYR C 1 116 ? 3.10340 -42.59546 -20.77249 1.000 34.95526 116 TYR C CA 1
ATOM 3835 C C . TYR C 1 116 ? 3.44821 -41.53854 -19.73491 1.000 28.29358 116 TYR C C 1
ATOM 3836 O O . TYR C 1 116 ? 2.60958 -41.15394 -18.91572 1.000 39.45917 116 TYR C O 1
ATOM 3845 N N . THR C 1 117 ? 4.70427 -41.08983 -19.76170 1.000 33.08048 117 THR C N 1
ATOM 3846 C CA . THR C 1 117 ? 5.06614 -39.89642 -19.00942 1.000 27.32633 117 THR C CA 1
ATOM 3847 C C . THR C 1 117 ? 4.49883 -38.65533 -19.67950 1.000 38.78403 117 THR C C 1
ATOM 3848 O O . THR C 1 117 ? 4.06326 -37.72031 -18.99653 1.000 36.22620 117 THR C O 1
ATOM 3852 N N . SER C 1 118 ? 4.47222 -38.63311 -21.01328 1.000 35.11985 118 SER C N 1
ATOM 3853 C CA . SER C 1 118 ? 3.79747 -37.53085 -21.69070 1.000 32.37646 118 SER C CA 1
ATOM 3854 C C . SER C 1 118 ? 3.32385 -37.98542 -23.06535 1.000 34.75466 118 SER C C 1
ATOM 3855 O O . SER C 1 118 ? 3.81049 -38.97873 -23.61600 1.000 33.55344 118 SER C O 1
ATOM 3858 N N . LYS C 1 119 ? 2.35828 -37.24122 -23.61193 1.000 24.07425 119 LYS C N 1
ATOM 3859 C CA . LYS C 1 119 ? 1.57497 -37.69511 -24.75766 1.000 30.02158 119 LYS C CA 1
ATOM 3860 C C . LYS C 1 119 ? 1.45290 -36.58178 -25.78799 1.000 38.13862 119 LYS C C 1
ATOM 3861 O O . LYS C 1 119 ? 0.94768 -35.49400 -25.48327 1.000 35.03626 119 LYS C O 1
ATOM 3867 N N . ILE C 1 120 ? 1.89069 -36.87619 -27.01233 1.000 25.38424 120 ILE C N 1
ATOM 3868 C CA . ILE C 1 120 ? 1.92974 -35.92973 -28.11702 1.000 20.28648 120 ILE C CA 1
ATOM 3869 C C . ILE C 1 120 ? 1.16042 -36.51974 -29.29025 1.000 29.92174 120 ILE C C 1
ATOM 3870 O O . ILE C 1 120 ? 1.25391 -37.72141 -29.56402 1.000 27.37107 120 ILE C O 1
ATOM 3875 N N . PHE C 1 121 ? 0.39115 -35.67683 -29.97453 1.000 24.79570 121 PHE C N 1
ATOM 3876 C CA . PHE C 1 121 ? -0.23782 -36.03481 -31.24074 1.000 27.91039 121 PHE C CA 1
ATOM 3877 C C . PHE C 1 121 ? 0.23677 -35.05979 -32.30736 1.000 27.75644 121 PHE C C 1
ATOM 3878 O O . PHE C 1 121 ? -0.01156 -33.85381 -32.20316 1.000 29.13889 121 PHE C O 1
ATOM 3886 N N . VAL C 1 122 ? 0.91328 -35.58083 -33.32748 1.000 27.34887 122 VAL C N 1
ATOM 3887 C CA . VAL C 1 122 ? 1.36784 -34.76855 -34.45129 1.000 33.19389 122 VAL C CA 1
ATOM 3888 C C . VAL C 1 122 ? 0.19229 -34.61485 -35.41068 1.000 30.83140 122 VAL C C 1
ATOM 3889 O O . VAL C 1 122 ? -0.15499 -35.55213 -36.13309 1.000 27.31557 122 VAL C O 1
ATOM 3893 N N . TYR C 1 123 ? -0.43115 -33.43972 -35.41412 1.000 28.68966 123 TYR C N 1
ATOM 3894 C CA . TYR C 1 123 ? -1.64848 -33.21399 -36.17909 1.000 30.19021 123 TYR C CA 1
ATOM 3895 C C . TYR C 1 123 ? -1.31236 -32.59476 -37.52722 1.000 32.87986 123 TYR C C 1
ATOM 3896 O O . TYR C 1 123 ? -0.53092 -31.63980 -37.60604 1.000 27.09332 123 TYR C O 1
ATOM 3905 N N . GLU C 1 124 ? -1.91484 -33.13820 -38.57950 1.000 33.77523 124 GLU C N 1
ATOM 3906 C CA . GLU C 1 124 ? -1.83191 -32.55516 -39.90708 1.000 32.23156 124 GLU C CA 1
ATOM 3907 C C . GLU C 1 124 ? -3.12968 -32.86537 -40.63230 1.000 21.91815 124 GLU C C 1
ATOM 3908 O O . GLU C 1 124 ? -3.69930 -33.94636 -40.46090 1.000 27.96188 124 GLU C O 1
ATOM 3914 N N . ASP C 1 125 ? -3.59665 -31.91043 -41.42894 1.000 30.21409 125 ASP C N 1
ATOM 3915 C CA . ASP C 1 125 ? -4.83573 -32.10044 -42.16126 1.000 35.43675 125 ASP C CA 1
ATOM 3916 C C . ASP C 1 125 ? -4.66731 -33.19341 -43.21392 1.000 30.97488 125 ASP C C 1
ATOM 3917 O O . ASP C 1 125 ? -3.55346 -33.54977 -43.60977 1.000 23.82715 125 ASP C O 1
ATOM 3922 N N . ALA C 1 126 ? -5.80248 -33.73565 -43.65955 1.000 28.12019 126 ALA C N 1
ATOM 3923 C CA . ALA C 1 126 ? -5.76999 -34.90791 -44.52937 1.000 33.59314 126 ALA C CA 1
ATOM 3924 C C . ALA C 1 126 ? -5.10742 -34.59956 -45.86661 1.000 34.30466 126 ALA C C 1
ATOM 3925 O O . ALA C 1 126 ? -4.32729 -35.41024 -46.38400 1.000 33.80551 126 ALA C O 1
ATOM 3927 N N . ASP C 1 127 ? -5.40696 -33.43511 -46.44661 1.000 36.19520 127 ASP C N 1
ATOM 3928 C CA . ASP C 1 127 ? -4.85783 -33.11663 -47.76111 1.000 32.63262 127 ASP C CA 1
ATOM 3929 C C . ASP C 1 127 ? -3.34856 -32.91943 -47.70122 1.000 30.82667 127 ASP C C 1
ATOM 3930 O O . ASP C 1 127 ? -2.62697 -33.35766 -48.60256 1.000 28.39323 127 ASP C O 1
ATOM 3935 N N . THR C 1 128 ? -2.84671 -32.26832 -46.65034 1.000 27.42698 128 THR C N 1
ATOM 3936 C CA . THR C 1 128 ? -1.40533 -32.06229 -46.55566 1.000 31.61802 128 THR C CA 1
ATOM 3937 C C . THR C 1 128 ? -0.68483 -33.37370 -46.25462 1.000 25.60805 128 THR C C 1
ATOM 3938 O O . THR C 1 128 ? 0.45301 -33.58535 -46.69393 1.000 28.30120 128 THR C O 1
ATOM 3942 N N . ARG C 1 129 ? -1.34690 -34.28731 -45.54051 1.000 31.90814 129 ARG C N 1
ATOM 3943 C CA . ARG C 1 129 ? -0.76948 -35.61253 -45.34117 1.000 30.31100 129 ARG C CA 1
ATOM 3944 C C . ARG C 1 129 ? -0.71493 -36.39589 -46.64974 1.000 36.07567 129 ARG C C 1
ATOM 3945 O O . ARG C 1 129 ? 0.27666 -37.08098 -46.92367 1.000 32.74116 129 ARG C O 1
ATOM 3953 N N . LEU C 1 130 ? -1.76146 -36.30291 -47.47835 1.000 36.24704 130 LEU C N 1
ATOM 3954 C CA . LEU C 1 130 ? -1.70591 -36.94079 -48.79422 1.000 33.00764 130 LEU C CA 1
ATOM 3955 C C . LEU C 1 130 ? -0.63479 -36.30110 -49.67301 1.000 31.41712 130 LEU C C 1
ATOM 3956 O O . LEU C 1 130 ? 0.02394 -36.98847 -50.46905 1.000 35.75187 130 LEU C O 1
ATOM 3961 N N . GLU C 1 131 ? -0.45962 -34.98294 -49.55454 1.000 28.20699 131 GLU C N 1
ATOM 3962 C CA . GLU C 1 131 ? 0.60926 -34.30922 -50.28279 1.000 27.55316 131 GLU C CA 1
ATOM 3963 C C . GLU C 1 131 ? 1.96890 -34.85703 -49.87875 1.000 31.33938 131 GLU C C 1
ATOM 3964 O O . GLU C 1 131 ? 2.80912 -35.15327 -50.73578 1.000 28.04688 131 GLU C O 1
ATOM 3970 N N . ARG C 1 132 ? 2.21155 -34.97576 -48.56987 1.000 30.07168 132 ARG C N 1
ATOM 3971 C CA . ARG C 1 132 ? 3.45649 -35.58513 -48.11330 1.000 33.35006 132 ARG C CA 1
ATOM 3972 C C . ARG C 1 132 ? 3.60100 -36.99333 -48.67207 1.000 35.13954 132 ARG C C 1
ATOM 3973 O O . ARG C 1 132 ? 4.67708 -37.37555 -49.15329 1.000 29.58893 132 ARG C O 1
ATOM 3981 N N . CYS C 1 133 ? 2.51069 -37.76458 -48.64431 1.000 35.68373 133 CYS C N 1
ATOM 3982 C CA . CYS C 1 133 ? 2.54221 -39.13876 -49.13071 1.000 34.73863 133 CYS C CA 1
ATOM 3983 C C . CYS C 1 133 ? 3.02887 -39.20745 -50.57267 1.000 35.49975 133 CYS C C 1
ATOM 3984 O O . CYS C 1 133 ? 3.96915 -39.94438 -50.88088 1.000 40.39257 133 CYS C O 1
ATOM 3987 N N . VAL C 1 134 ? 2.40775 -38.44061 -51.47352 1.000 35.64499 134 VAL C N 1
ATOM 3988 C CA . VAL C 1 134 ? 2.74539 -38.59754 -52.88993 1.000 48.20361 134 VAL C CA 1
ATOM 3989 C C . VAL C 1 134 ? 4.05751 -37.89301 -53.22672 1.000 38.96814 134 VAL C C 1
ATOM 3990 O O . VAL C 1 134 ? 4.79754 -38.34077 -54.10965 1.000 40.29459 134 VAL C O 1
ATOM 3994 N N . LEU C 1 135 ? 4.38340 -36.79561 -52.53610 1.000 36.46571 135 LEU C N 1
ATOM 3995 C CA . LEU C 1 135 ? 5.68779 -36.17894 -52.75613 1.000 37.87520 135 LEU C CA 1
ATOM 3996 C C . LEU C 1 135 ? 6.81709 -37.11800 -52.35598 1.000 42.27878 135 LEU C C 1
ATOM 3997 O O . LEU C 1 135 ? 7.88318 -37.11286 -52.98369 1.000 35.45144 135 LEU C O 1
ATOM 4002 N N . GLN C 1 136 ? 6.60028 -37.93914 -51.32690 1.000 40.14537 136 GLN C N 1
ATOM 4003 C CA . GLN C 1 136 ? 7.59574 -38.94190 -50.96478 1.000 34.05908 136 GLN C CA 1
ATOM 4004 C C . GLN C 1 136 ? 7.57733 -40.11191 -51.93801 1.000 40.25560 136 GLN C C 1
ATOM 4005 O O . GLN C 1 136 ? 8.60723 -40.47007 -52.52045 1.000 49.53002 136 GLN C O 1
ATOM 4011 N N . ARG C 1 137 ? 6.40878 -40.71904 -52.12310 1.000 40.83296 137 ARG C N 1
ATOM 4012 C CA . ARG C 1 137 ? 6.29099 -42.00416 -52.79215 1.000 33.84454 137 ARG C CA 1
ATOM 4013 C C . ARG C 1 137 ? 6.21279 -41.90006 -54.30671 1.000 42.74321 137 ARG C C 1
ATOM 4014 O O . ARG C 1 137 ? 6.53065 -42.87718 -54.99286 1.000 55.31137 137 ARG C O 1
ATOM 4022 N N . VAL C 1 138 ? 5.80192 -40.75875 -54.84649 1.000 43.66540 138 VAL C N 1
ATOM 4023 C CA . VAL C 1 138 ? 5.71935 -40.55519 -56.28668 1.000 46.51379 138 VAL C CA 1
ATOM 4024 C C . VAL C 1 138 ? 6.84149 -39.65467 -56.78631 1.000 39.02233 138 VAL C C 1
ATOM 4025 O O . VAL C 1 138 ? 7.58359 -40.02265 -57.69641 1.000 41.89403 138 VAL C O 1
ATOM 4029 N N . LYS C 1 139 ? 6.98163 -38.46497 -56.20192 1.000 33.50850 139 LYS C N 1
ATOM 4030 C CA . LYS C 1 139 ? 7.99344 -37.54222 -56.70187 1.000 30.58999 139 LYS C CA 1
ATOM 4031 C C . LYS C 1 139 ? 9.40288 -38.02278 -56.37677 1.000 44.22431 139 LYS C C 1
ATOM 4032 O O . LYS C 1 139 ? 10.30437 -37.92181 -57.21710 1.000 40.31408 139 LYS C O 1
ATOM 4038 N N . ALA C 1 140 ? 9.61829 -38.54539 -55.16986 1.000 40.59710 140 ALA C N 1
ATOM 4039 C CA . ALA C 1 140 ? 10.96103 -38.95578 -54.77540 1.000 41.14312 140 ALA C CA 1
ATOM 4040 C C . ALA C 1 140 ? 11.25708 -40.40559 -55.14515 1.000 41.73523 140 ALA C C 1
ATOM 4041 O O . ALA C 1 140 ? 12.27724 -40.68926 -55.77989 1.000 51.62535 140 ALA C O 1
ATOM 4043 N N . GLU C 1 141 ? 10.38309 -41.33007 -54.75763 1.000 39.89353 141 GLU C N 1
ATOM 4044 C CA . GLU C 1 141 ? 10.60930 -42.75187 -54.98241 1.000 36.35854 141 GLU C CA 1
ATOM 4045 C C . GLU C 1 141 ? 10.09222 -43.24007 -56.32815 1.000 42.04104 141 GLU C C 1
ATOM 4046 O O . GLU C 1 141 ? 10.26894 -44.42029 -56.64862 1.000 38.36259 141 GLU C O 1
ATOM 4052 N N . LYS C 1 142 ? 9.45084 -42.37013 -57.10832 1.000 53.00533 142 LYS C N 1
ATOM 4053 C CA . LYS C 1 142 ? 9.00223 -42.68818 -58.46423 1.000 42.88280 142 LYS C CA 1
ATOM 4054 C C . LYS C 1 142 ? 8.07794 -43.90517 -58.49749 1.000 44.48866 142 LYS C C 1
ATOM 4055 O O . LYS C 1 142 ? 8.10995 -44.69752 -59.44252 1.000 47.09730 142 LYS C O 1
ATOM 4061 N N . GLY C 1 143 ? 7.25006 -44.06498 -57.46767 1.000 45.51169 143 GLY C N 1
ATOM 4062 C CA . GLY C 1 143 ? 6.18517 -45.04438 -57.51284 1.000 38.43217 143 GLY C CA 1
ATOM 4063 C C . GLY C 1 143 ? 5.05196 -44.59366 -58.41801 1.000 48.79204 143 GLY C C 1
ATOM 4064 O O . GLY C 1 143 ? 5.03392 -43.48110 -58.94742 1.000 52.40163 143 GLY C O 1
ATOM 4065 N N . ASP C 1 144 ? 4.07771 -45.48286 -58.59655 1.000 49.12512 144 ASP C N 1
ATOM 4066 C CA . ASP C 1 144 ? 2.95764 -45.20595 -59.48862 1.000 52.00059 144 ASP C CA 1
ATOM 4067 C C . ASP C 1 144 ? 1.94496 -44.31039 -58.78494 1.000 51.36189 144 ASP C C 1
ATOM 4068 O O . ASP C 1 144 ? 1.40895 -44.67718 -57.73380 1.000 46.92745 144 ASP C O 1
ATOM 4073 N N . LEU C 1 145 ? 1.67333 -43.14555 -59.38226 1.000 44.66391 145 LEU C N 1
ATOM 4074 C CA . LEU C 1 145 ? 0.77555 -42.17129 -58.76751 1.000 45.10460 145 LEU C CA 1
ATOM 4075 C C . LEU C 1 145 ? -0.58535 -42.77947 -58.44962 1.000 47.67767 145 LEU C C 1
ATOM 4076 O O . LEU C 1 145 ? -1.13952 -42.54994 -57.36631 1.000 47.08087 145 LEU C O 1
ATOM 4081 N N . THR C 1 146 ? -1.13364 -43.56623 -59.37767 1.000 45.96532 146 THR C N 1
ATOM 4082 C CA . THR C 1 146 ? -2.46440 -44.13557 -59.18570 1.000 44.48075 146 THR C CA 1
ATOM 4083 C C . THR C 1 146 ? -2.48188 -45.12051 -58.02025 1.000 46.03005 146 THR C C 1
ATOM 4084 O O . THR C 1 146 ? -3.36394 -45.05831 -57.15349 1.000 48.75356 146 THR C O 1
ATOM 4088 N N . LYS C 1 147 ? -1.50318 -46.02861 -57.97318 1.000 47.98090 147 LYS C N 1
ATOM 4089 C CA . LYS C 1 147 ? -1.45035 -47.00394 -56.88776 1.000 48.04729 147 LYS C CA 1
ATOM 4090 C C . LYS C 1 147 ? -1.19542 -46.32983 -55.54446 1.000 46.39122 147 LYS C C 1
ATOM 4091 O O . LYS C 1 147 ? -1.73259 -46.75968 -54.51795 1.000 46.70733 147 LYS C O 1
ATOM 4093 N N . VAL C 1 148 ? -0.38464 -45.27065 -55.52965 1.000 45.71769 148 VAL C N 1
ATOM 4094 C CA . VAL C 1 148 ? -0.11204 -44.56002 -54.28284 1.000 44.02763 148 VAL C CA 1
ATOM 4095 C C . VAL C 1 148 ? -1.37669 -43.88090 -53.77049 1.000 39.71352 148 VAL C C 1
ATOM 4096 O O . VAL C 1 148 ? -1.71839 -43.97361 -52.58085 1.000 47.57948 148 VAL C O 1
ATOM 4100 N N . LEU C 1 149 ? -2.08563 -43.18086 -54.66186 1.000 43.23670 149 LEU C N 1
ATOM 4101 C CA . LEU C 1 149 ? -3.35154 -42.56598 -54.27870 1.000 40.95894 149 LEU C CA 1
ATOM 4102 C C . LEU C 1 149 ? -4.33410 -43.60877 -53.76573 1.000 42.60450 149 LEU C C 1
ATOM 4103 O O . LEU C 1 149 ? -5.04596 -43.37107 -52.78113 1.000 40.85555 149 LEU C O 1
ATOM 4108 N N . ASN C 1 150 ? -4.38167 -44.77399 -54.41804 1.000 39.63955 150 ASN C N 1
ATOM 4109 C CA . ASN C 1 150 ? -5.29964 -45.82311 -53.98837 1.000 45.21894 150 ASN C CA 1
ATOM 4110 C C . ASN C 1 150 ? -4.93268 -46.35286 -52.60748 1.000 53.30364 150 ASN C C 1
ATOM 4111 O O . ASN C 1 150 ? -5.81412 -46.55243 -51.76332 1.000 45.46923 150 ASN C O 1
ATOM 4116 N N . ASP C 1 151 ? -3.64104 -46.58659 -52.35685 1.000 47.36939 151 ASP C N 1
ATOM 4117 C CA . ASP C 1 151 ? -3.21736 -47.02402 -51.03021 1.000 40.64919 151 ASP C CA 1
ATOM 4118 C C . ASP C 1 151 ? -3.63717 -46.01856 -49.96823 1.000 40.87417 151 ASP C C 1
ATOM 4119 O O . ASP C 1 151 ? -4.18656 -46.39316 -48.92543 1.000 33.14835 151 ASP C O 1
ATOM 4124 N N . PHE C 1 152 ? -3.38756 -44.73059 -50.21626 1.000 28.32152 152 PHE C N 1
ATOM 4125 C CA . PHE C 1 152 ? -3.76438 -43.72164 -49.23006 1.000 32.49356 152 PHE C CA 1
ATOM 4126 C C . PHE C 1 152 ? -5.26959 -43.72750 -48.98383 1.000 39.17668 152 PHE C C 1
ATOM 4127 O O . PHE C 1 152 ? -5.72408 -43.85130 -47.84093 1.000 32.70945 152 PHE C O 1
ATOM 4135 N N . VAL C 1 153 ? -6.06163 -43.60828 -50.04807 1.000 45.18151 153 VAL C N 1
ATOM 4136 C CA . VAL C 1 153 ? -7.48761 -43.35530 -49.86750 1.000 35.45277 153 VAL C CA 1
ATOM 4137 C C . VAL C 1 153 ? -8.24277 -44.60208 -49.40224 1.000 40.13372 153 VAL C C 1
ATOM 4138 O O . VAL C 1 153 ? -9.18846 -44.49453 -48.61245 1.000 44.45337 153 VAL C O 1
ATOM 4142 N N . THR C 1 154 ? -7.83837 -45.79504 -49.83554 1.000 37.43542 154 THR C N 1
ATOM 4143 C CA . THR C 1 154 ? -8.62721 -46.98423 -49.53682 1.000 45.25953 154 THR C CA 1
ATOM 4144 C C . THR C 1 154 ? -8.20657 -47.69190 -48.25301 1.000 45.81525 154 THR C C 1
ATOM 4145 O O . THR C 1 154 ? -9.02795 -48.39227 -47.64948 1.000 47.83597 154 THR C O 1
ATOM 4149 N N . LEU C 1 155 ? -6.95974 -47.53181 -47.81249 1.000 40.87630 155 LEU C N 1
ATOM 4150 C CA . LEU C 1 155 ? -6.47102 -48.20853 -46.61574 1.000 38.04350 155 LEU C CA 1
ATOM 4151 C C . LEU C 1 155 ? -6.07374 -47.24871 -45.50452 1.000 44.73879 155 LEU C C 1
ATOM 4152 O O . LEU C 1 155 ? -6.46836 -47.43827 -44.35218 1.000 49.76418 155 LEU C O 1
ATOM 4157 N N . SER C 1 156 ? -5.28928 -46.21807 -45.81868 1.000 43.91952 156 SER C N 1
ATOM 4158 C CA . SER C 1 156 ? -4.87751 -45.26424 -44.79274 1.000 39.39879 156 SER C CA 1
ATOM 4159 C C . SER C 1 156 ? -6.06147 -44.45606 -44.27702 1.000 40.34225 156 SER C C 1
ATOM 4160 O O . SER C 1 156 ? -6.19246 -44.22828 -43.06746 1.000 31.95387 156 SER C O 1
ATOM 4163 N N . LYS C 1 157 ? -6.94073 -44.02842 -45.18631 1.000 30.35226 157 LYS C N 1
ATOM 4164 C CA . LYS C 1 157 ? -7.99049 -43.07766 -44.82399 1.000 31.64651 157 LYS C CA 1
ATOM 4165 C C . LYS C 1 157 ? -9.05056 -43.69020 -43.91669 1.000 28.52093 157 LYS C C 1
ATOM 4166 O O . LYS C 1 157 ? -9.43227 -43.03821 -42.92888 1.000 28.00421 157 LYS C O 1
ATOM 4172 N N . PRO C 1 158 ? -9.57761 -44.89620 -44.17545 1.000 35.92780 158 PRO C N 1
ATOM 4173 C CA . PRO C 1 158 ? -10.54620 -45.46500 -43.21975 1.000 31.70975 158 PRO C CA 1
ATOM 4174 C C . PRO C 1 158 ? -9.94304 -45.74232 -41.85512 1.000 33.45825 158 PRO C C 1
ATOM 4175 O O . PRO C 1 158 ? -10.60274 -45.51583 -40.83012 1.000 30.77942 158 PRO C O 1
ATOM 4179 N N . ALA C 1 159 ? -8.69937 -46.22643 -41.81542 1.000 29.05417 159 ALA C N 1
ATOM 4180 C CA . ALA C 1 159 ? -8.02711 -46.43474 -40.53826 1.000 27.26462 159 ALA C CA 1
ATOM 4181 C C . ALA C 1 159 ? -7.91743 -45.13001 -39.76368 1.000 30.27876 159 ALA C C 1
ATOM 4182 O O . ALA C 1 159 ? -8.23554 -45.07626 -38.56994 1.000 28.26370 159 ALA C O 1
ATOM 4184 N N . TYR C 1 160 ? -7.47914 -44.05834 -40.43072 1.000 28.66573 160 TYR C N 1
ATOM 4185 C CA . TYR C 1 160 ? -7.35477 -42.78036 -39.73814 1.000 30.54347 160 TYR C CA 1
ATOM 4186 C C . TYR C 1 160 ? -8.70895 -42.27839 -39.25595 1.000 35.36409 160 TYR C C 1
ATOM 4187 O O . TYR C 1 160 ? -8.85586 -41.87862 -38.09499 1.000 28.04771 160 TYR C O 1
ATOM 4196 N N . ASP C 1 161 ? -9.70893 -42.27418 -40.14215 1.000 30.26088 161 ASP C N 1
ATOM 4197 C CA . ASP C 1 161 ? -11.00094 -41.69145 -39.79366 1.000 26.12391 161 ASP C CA 1
ATOM 4198 C C . ASP C 1 161 ? -11.67034 -42.45581 -38.65996 1.000 29.01993 161 ASP C C 1
ATOM 4199 O O . ASP C 1 161 ? -12.26360 -41.84937 -37.76052 1.000 42.52079 161 ASP C O 1
ATOM 4204 N N . SER C 1 162 ? -11.57011 -43.78456 -38.67018 1.000 35.72884 162 SER C N 1
ATOM 4205 C CA . SER C 1 162 ? -12.30578 -44.58685 -37.70243 1.000 34.20426 162 SER C CA 1
ATOM 4206 C C . SER C 1 162 ? -11.54869 -44.83241 -36.40180 1.000 27.01781 162 SER C C 1
ATOM 4207 O O . SER C 1 162 ? -12.18709 -44.98305 -35.35520 1.000 33.79079 162 SER C O 1
ATOM 4210 N N . SER C 1 163 ? -10.21602 -44.87965 -36.41856 1.000 28.98318 163 SER C N 1
ATOM 4211 C CA . SER C 1 163 ? -9.52112 -45.34432 -35.22055 1.000 23.23447 163 SER C CA 1
ATOM 4212 C C . SER C 1 163 ? -8.41134 -44.42740 -34.71532 1.000 23.57799 163 SER C C 1
ATOM 4213 O O . SER C 1 163 ? -8.15285 -44.39018 -33.50942 1.000 33.94845 163 SER C O 1
ATOM 4216 N N . ILE C 1 164 ? -7.72692 -43.71171 -35.59989 1.000 27.95399 164 ILE C N 1
ATOM 4217 C CA . ILE C 1 164 ? -6.64057 -42.83806 -35.15589 1.000 29.96327 164 ILE C CA 1
ATOM 4218 C C . ILE C 1 164 ? -7.16392 -41.47501 -34.72709 1.000 31.85641 164 ILE C C 1
ATOM 4219 O O . ILE C 1 164 ? -6.90065 -41.02640 -33.60831 1.000 27.44357 164 ILE C O 1
ATOM 4224 N N . HIS C 1 165 ? -7.90383 -40.80904 -35.61575 1.000 27.80803 165 HIS C N 1
ATOM 4225 C CA . HIS C 1 165 ? -8.41236 -39.45855 -35.36793 1.000 29.16299 165 HIS C CA 1
ATOM 4226 C C . HIS C 1 165 ? -9.06700 -39.27946 -34.00032 1.000 28.60505 165 HIS C C 1
ATOM 4227 O O . HIS C 1 165 ? -8.68051 -38.34388 -33.27943 1.000 31.45733 165 HIS C O 1
ATOM 4234 N N . PRO C 1 166 ? -10.01575 -40.12031 -33.56596 1.000 35.51095 166 PRO C N 1
ATOM 4235 C CA . PRO C 1 166 ? -10.66591 -39.87344 -32.26630 1.000 30.37607 166 PRO C CA 1
ATOM 4236 C C . PRO C 1 166 ? -9.73444 -39.95695 -31.06531 1.000 30.62577 166 PRO C C 1
ATOM 4237 O O . PRO C 1 166 ? -10.13013 -39.51469 -29.97909 1.000 35.00608 166 PRO C O 1
ATOM 4241 N N . THR C 1 167 ? -8.52733 -40.50141 -31.20538 1.000 26.37591 167 THR C N 1
ATOM 4242 C CA . THR C 1 167 ? -7.59874 -40.51059 -30.08270 1.000 33.53998 167 THR C CA 1
ATOM 4243 C C . THR C 1 167 ? -6.79383 -39.22518 -29.95826 1.000 34.14815 167 THR C C 1
ATOM 4244 O O . THR C 1 167 ? -6.08885 -39.05912 -28.95565 1.000 30.77160 167 THR C O 1
ATOM 4248 N N . ARG C 1 168 ? -6.88714 -38.31010 -30.93125 1.000 32.28308 168 ARG C N 1
ATOM 4249 C CA . ARG C 1 168 ? -5.96141 -37.17957 -30.94703 1.000 28.14249 168 ARG C CA 1
ATOM 4250 C C . ARG C 1 168 ? -6.08816 -36.31262 -29.69779 1.000 36.29212 168 ARG C C 1
ATOM 4251 O O . ARG C 1 168 ? -5.08320 -35.77738 -29.21486 1.000 36.19806 168 ARG C O 1
ATOM 4259 N N . GLU C 1 169 ? -7.29114 -36.18293 -29.14046 1.000 27.86637 169 GLU C N 1
ATOM 4260 C CA . GLU C 1 169 ? -7.47609 -35.33237 -27.97149 1.000 30.00890 169 GLU C CA 1
ATOM 4261 C C . GLU C 1 169 ? -7.08801 -36.01585 -26.66523 1.000 32.16087 169 GLU C C 1
ATOM 4262 O O . GLU C 1 169 ? -7.27618 -35.42246 -25.59726 1.000 26.44196 169 GLU C O 1
ATOM 4268 N N . ASN C 1 170 ? -6.54680 -37.23416 -26.71651 1.000 28.20661 170 ASN C N 1
ATOM 4269 C CA . ASN C 1 170 ? -5.94473 -37.81851 -25.52572 1.000 22.61554 170 ASN C CA 1
ATOM 4270 C C . ASN C 1 170 ? -4.53344 -37.30769 -25.27732 1.000 28.31443 170 ASN C C 1
ATOM 4271 O O . ASN C 1 170 ? -3.98087 -37.55883 -24.20174 1.000 25.58471 170 ASN C O 1
ATOM 4276 N N . ALA C 1 171 ? -3.94373 -36.60570 -26.23977 1.000 26.21495 171 ALA C N 1
ATOM 4277 C CA . ALA C 1 171 ? -2.59575 -36.08711 -26.07891 1.000 29.12743 171 ALA C CA 1
ATOM 4278 C C . ALA C 1 171 ? -2.55943 -34.99147 -25.02171 1.000 29.05320 171 ALA C C 1
ATOM 4279 O O . ALA C 1 171 ? -3.54948 -34.29958 -24.77546 1.000 29.80627 171 ALA C O 1
ATOM 4281 N N . ASP C 1 172 ? -1.40102 -34.85145 -24.37590 1.000 24.32852 172 ASP C N 1
ATOM 4282 C CA . ASP C 1 172 ? -1.14947 -33.64310 -23.60128 1.000 26.85964 172 ASP C CA 1
ATOM 4283 C C . ASP C 1 172 ? -0.84688 -32.47505 -24.52692 1.000 26.49824 172 ASP C C 1
ATOM 4284 O O . ASP C 1 172 ? -1.26255 -31.34034 -24.26650 1.000 27.34961 172 ASP C O 1
ATOM 4289 N N . ILE C 1 173 ? -0.13382 -32.73975 -25.61934 1.000 26.30122 173 ILE C N 1
ATOM 4290 C CA . ILE C 1 173 ? 0.27571 -31.71215 -26.56736 1.000 29.24676 173 ILE C CA 1
ATOM 4291 C C . ILE C 1 173 ? -0.14162 -32.14147 -27.96474 1.000 30.78795 173 ILE C C 1
ATOM 4292 O O . ILE C 1 173 ? 0.21597 -33.23585 -28.41435 1.000 27.97240 173 ILE C O 1
ATOM 4297 N N . ILE C 1 174 ? -0.88027 -31.28100 -28.65444 1.000 22.27272 174 ILE C N 1
ATOM 4298 C CA . ILE C 1 174 ? -1.15230 -31.45870 -30.07407 1.000 23.87155 174 ILE C CA 1
ATOM 4299 C C . ILE C 1 174 ? -0.25067 -30.50268 -30.83994 1.000 30.19849 174 ILE C C 1
ATOM 4300 O O . ILE C 1 174 ? -0.25091 -29.29184 -30.58503 1.000 33.34883 174 ILE C O 1
ATOM 4305 N N . LEU C 1 175 ? 0.53786 -31.05375 -31.75961 1.000 25.06967 175 LEU C N 1
ATOM 4306 C CA . LEU C 1 175 ? 1.52787 -30.28970 -32.50915 1.000 30.48443 175 LEU C CA 1
ATOM 4307 C C . LEU C 1 175 ? 1.04286 -30.11294 -33.93894 1.000 33.15504 175 LEU C C 1
ATOM 4308 O O . LEU C 1 175 ? 1.09260 -31.06561 -34.73323 1.000 25.94252 175 LEU C O 1
ATOM 4313 N N . PRO C 1 176 ? 0.56168 -28.93020 -34.31601 1.000 29.48856 176 PRO C N 1
ATOM 4314 C CA . PRO C 1 176 ? 0.15022 -28.71622 -35.70734 1.000 27.14620 176 PRO C CA 1
ATOM 4315 C C . PRO C 1 176 ? 1.36913 -28.69617 -36.61480 1.000 32.97762 176 PRO C C 1
ATOM 4316 O O . PRO C 1 176 ? 2.32973 -27.96280 -36.37235 1.000 37.85242 176 PRO C O 1
ATOM 4320 N N . GLN C 1 177 ? 1.32496 -29.52187 -37.65244 1.000 27.13143 177 GLN C N 1
ATOM 4321 C CA . GLN C 1 177 ? 2.41764 -29.66190 -38.59988 1.000 37.32369 177 GLN C CA 1
ATOM 4322 C C . GLN C 1 177 ? 2.38021 -28.52214 -39.61213 1.000 40.18702 177 GLN C C 1
ATOM 4323 O O . GLN C 1 177 ? 1.31080 -28.06183 -40.02010 1.000 35.48699 177 GLN C O 1
ATOM 4329 N N . LYS C 1 178 ? 3.56513 -28.05377 -39.99248 1.000 35.39910 178 LYS C N 1
ATOM 4330 C CA . LYS C 1 178 ? 3.71357 -26.95486 -40.93931 1.000 40.38317 178 LYS C CA 1
ATOM 4331 C C . LYS C 1 178 ? 5.14316 -26.98582 -41.46499 1.000 41.61348 178 LYS C C 1
ATOM 4332 O O . LYS C 1 178 ? 5.96317 -27.79875 -41.03046 1.000 39.48725 178 LYS C O 1
ATOM 4338 N N . GLU C 1 179 ? 5.43895 -26.08862 -42.40991 1.000 46.74276 179 GLU C N 1
ATOM 4339 C CA . GLU C 1 179 ? 6.76595 -26.07347 -43.01999 1.000 45.27909 179 GLU C CA 1
ATOM 4340 C C . GLU C 1 179 ? 7.85279 -25.82126 -41.98151 1.000 48.02784 179 GLU C C 1
ATOM 4341 O O . GLU C 1 179 ? 8.91057 -26.46167 -42.01006 1.000 43.16637 179 GLU C O 1
ATOM 4343 N N . ASN C 1 180 ? 7.60479 -24.90559 -41.04817 1.000 39.47465 180 ASN C N 1
ATOM 4344 C CA . ASN C 1 180 ? 8.57125 -24.52924 -40.02097 1.000 39.34932 180 ASN C CA 1
ATOM 4345 C C . ASN C 1 180 ? 7.95327 -24.80094 -38.65557 1.000 39.49393 180 ASN C C 1
ATOM 4346 O O . ASN C 1 180 ? 7.05618 -24.07148 -38.22011 1.000 29.36381 180 ASN C O 1
ATOM 4351 N N . ILE C 1 181 ? 8.43080 -25.84380 -37.98223 1.000 41.64328 181 ILE C N 1
ATOM 4352 C CA . ILE C 1 181 ? 7.92207 -26.22021 -36.67019 1.000 44.41200 181 ILE C CA 1
ATOM 4353 C C . ILE C 1 181 ? 8.95331 -25.94729 -35.57552 1.000 38.44654 181 ILE C C 1
ATOM 4354 O O . ILE C 1 181 ? 8.85964 -26.50970 -34.48682 1.000 35.53762 181 ILE C O 1
ATOM 4359 N N . ASP C 1 182 ? 9.92509 -25.06974 -35.84712 1.000 46.51847 182 ASP C N 1
ATOM 4360 C CA . ASP C 1 182 ? 11.04744 -24.88304 -34.93007 1.000 38.40693 182 ASP C CA 1
ATOM 4361 C C . ASP C 1 182 ? 10.58551 -24.41830 -33.55308 1.000 35.29317 182 ASP C C 1
ATOM 4362 O O . ASP C 1 182 ? 11.13168 -24.85143 -32.53192 1.000 37.25667 182 ASP C O 1
ATOM 4367 N N . THR C 1 183 ? 9.57835 -23.54383 -33.49956 1.000 34.36199 183 THR C N 1
ATOM 4368 C CA . THR C 1 183 ? 9.07978 -23.07690 -32.20779 1.000 36.01332 183 THR C CA 1
ATOM 4369 C C . THR C 1 183 ? 8.44563 -24.22001 -31.42154 1.000 34.09969 183 THR C C 1
ATOM 4370 O O . THR C 1 183 ? 8.69238 -24.37906 -30.21828 1.000 34.97224 183 THR C O 1
ATOM 4374 N N . ALA C 1 184 ? 7.63436 -25.04071 -32.09353 1.000 29.22060 184 ALA C N 1
ATOM 4375 C CA . ALA C 1 184 ? 7.02095 -26.18248 -31.42330 1.000 31.25031 184 ALA C CA 1
ATOM 4376 C C . ALA C 1 184 ? 8.06488 -27.22908 -31.05050 1.000 32.81055 184 ALA C C 1
ATOM 4377 O O . ALA C 1 184 ? 7.97913 -27.84797 -29.98164 1.000 27.31004 184 ALA C O 1
ATOM 4379 N N . LEU C 1 185 ? 9.05591 -27.44260 -31.92095 1.000 31.47493 185 LEU C N 1
ATOM 4380 C CA . LEU C 1 185 ? 10.14778 -28.35211 -31.58979 1.000 31.23735 185 LEU C CA 1
ATOM 4381 C C . LEU C 1 185 ? 10.87180 -27.89830 -30.32953 1.000 39.25525 185 LEU C C 1
ATOM 4382 O O . LEU C 1 185 ? 11.18954 -28.71566 -29.45627 1.000 30.72112 185 LEU C O 1
ATOM 4387 N N . LEU C 1 186 ? 11.13191 -26.59371 -30.21410 1.000 30.42895 186 LEU C N 1
ATOM 4388 C CA . LEU C 1 186 ? 11.79610 -26.07649 -29.02325 1.000 36.44527 186 LEU C CA 1
ATOM 4389 C C . LEU C 1 186 ? 10.91844 -26.23913 -27.78833 1.000 31.32413 186 LEU C C 1
ATOM 4390 O O . LEU C 1 186 ? 11.41272 -26.60625 -26.71621 1.000 31.07978 186 LEU C O 1
ATOM 4395 N N . PHE C 1 187 ? 9.61603 -25.97319 -27.91960 1.000 28.66632 187 PHE C N 1
ATOM 4396 C CA . PHE C 1 187 ? 8.69584 -26.18330 -26.80273 1.000 33.37654 187 PHE C CA 1
ATOM 4397 C C . PHE C 1 187 ? 8.75572 -27.62696 -26.30608 1.000 31.64895 187 PHE C C 1
ATOM 4398 O O . PHE C 1 187 ? 8.87646 -27.88281 -25.09926 1.000 30.61556 187 PHE C O 1
ATOM 4406 N N . VAL C 1 188 ? 8.70475 -28.58770 -27.23105 1.000 26.60757 188 VAL C N 1
ATOM 4407 C CA . VAL C 1 188 ? 8.65819 -29.99273 -26.82976 1.000 30.23284 188 VAL C CA 1
ATOM 4408 C C . VAL C 1 188 ? 9.99936 -30.43790 -26.25119 1.000 30.09178 188 VAL C C 1
ATOM 4409 O O . VAL C 1 188 ? 10.04685 -31.21685 -25.28934 1.000 30.18563 188 VAL C O 1
ATOM 4413 N N . SER C 1 189 ? 11.10937 -29.94728 -26.81079 1.000 29.92460 189 SER C N 1
ATOM 4414 C CA . SER C 1 189 ? 12.41681 -30.29601 -26.26112 1.000 27.67320 189 SER C CA 1
ATOM 4415 C C . SER C 1 189 ? 12.59222 -29.73831 -24.85397 1.000 35.17255 189 SER C C 1
ATOM 4416 O O . SER C 1 189 ? 13.14712 -30.41207 -23.97379 1.000 32.63372 189 SER C O 1
ATOM 4419 N N . GLN C 1 190 ? 12.12802 -28.50708 -24.62085 1.000 32.99111 190 GLN C N 1
ATOM 4420 C CA . GLN C 1 190 ? 12.18025 -27.95020 -23.27375 1.000 38.16970 190 GLN C CA 1
ATOM 4421 C C . GLN C 1 190 ? 11.32398 -28.76650 -22.31459 1.000 34.63879 190 GLN C C 1
ATOM 4422 O O . GLN C 1 190 ? 11.71359 -28.99688 -21.16278 1.000 37.08719 190 GLN C O 1
ATOM 4428 N N . HIS C 1 191 ? 10.15827 -29.22591 -22.77858 1.000 31.18350 191 HIS C N 1
ATOM 4429 C CA . HIS C 1 191 ? 9.32312 -30.09149 -21.94919 1.000 35.37562 191 HIS C CA 1
ATOM 4430 C C . HIS C 1 191 ? 10.05580 -31.37828 -21.57258 1.000 35.23282 191 HIS C C 1
ATOM 4431 O O . HIS C 1 191 ? 10.03062 -31.81017 -20.40832 1.000 27.17009 191 HIS C O 1
ATOM 4438 N N . LEU C 1 192 ? 10.72560 -31.99931 -22.54482 1.000 35.96534 192 LEU C N 1
ATOM 4439 C CA . LEU C 1 192 ? 11.40814 -33.26110 -22.27277 1.000 32.10754 192 LEU C CA 1
ATOM 4440 C C . LEU C 1 192 ? 12.59156 -33.06524 -21.32882 1.000 35.57099 192 LEU C C 1
ATOM 4441 O O . LEU C 1 192 ? 12.85740 -33.91810 -20.47032 1.000 33.30125 192 LEU C O 1
ATOM 4446 N N . GLN C 1 193 ? 13.31008 -31.94647 -21.45222 1.000 38.41673 193 GLN C N 1
ATOM 4447 C CA . GLN C 1 193 ? 14.39313 -31.71634 -20.50009 1.000 42.80373 193 GLN C CA 1
ATOM 4448 C C . GLN C 1 193 ? 13.86141 -31.35330 -19.11743 1.000 42.21688 193 GLN C C 1
ATOM 4449 O O . GLN C 1 193 ? 14.52390 -31.63835 -18.11670 1.000 48.29641 193 GLN C O 1
ATOM 4455 N N . ASP C 1 194 ? 12.67427 -30.74299 -19.02926 1.000 39.64272 194 ASP C N 1
ATOM 4456 C CA . ASP C 1 194 ? 12.03498 -30.59476 -17.72268 1.000 36.51889 194 ASP C CA 1
ATOM 4457 C C . ASP C 1 194 ? 11.77020 -31.95905 -17.09506 1.000 42.19535 194 ASP C C 1
ATOM 4458 O O . ASP C 1 194 ? 11.99215 -32.16199 -15.89032 1.000 43.72362 194 ASP C O 1
ATOM 4463 N N . ILE C 1 195 ? 11.29802 -32.90820 -17.90681 1.000 39.59472 195 ILE C N 1
ATOM 4464 C CA . ILE C 1 195 ? 11.07193 -34.26659 -17.41455 1.000 33.62589 195 ILE C CA 1
ATOM 4465 C C . ILE C 1 195 ? 12.37946 -34.88875 -16.92958 1.000 42.93488 195 ILE C C 1
ATOM 4466 O O . ILE C 1 195 ? 12.43091 -35.52037 -15.86363 1.000 40.43109 195 ILE C O 1
ATOM 4471 N N . LEU C 1 196 ? 13.45677 -34.71494 -17.70002 1.000 37.44341 196 LEU C N 1
ATOM 4472 C CA . LEU C 1 196 ? 14.75183 -35.25844 -17.29179 1.000 45.69622 196 LEU C CA 1
ATOM 4473 C C . LEU C 1 196 ? 15.24433 -34.61386 -16.00007 1.000 47.68161 196 LEU C C 1
ATOM 4474 O O . LEU C 1 196 ? 15.79414 -35.29560 -15.12641 1.000 41.87134 196 LEU C O 1
ATOM 4479 N N . ALA C 1 197 ? 15.05987 -33.29790 -15.86573 1.000 54.03749 197 ALA C N 1
ATOM 4480 C CA . ALA C 1 197 ? 15.50450 -32.59635 -14.66689 1.000 50.37543 197 ALA C CA 1
ATOM 4481 C C . ALA C 1 197 ? 14.75745 -33.08541 -13.43499 1.000 51.43234 197 ALA C C 1
ATOM 4482 O O . ALA C 1 197 ? 15.35273 -33.24204 -12.36215 1.000 56.52750 197 ALA C O 1
ATOM 4484 N N . GLU C 1 198 ? 13.45100 -33.33404 -13.56428 1.000 52.45356 198 GLU C N 1
ATOM 4485 C CA . GLU C 1 198 ? 12.73668 -33.93448 -12.44115 1.000 50.39929 198 GLU C CA 1
ATOM 4486 C C . GLU C 1 198 ? 13.23292 -35.34826 -12.16191 1.000 57.51201 198 GLU C C 1
ATOM 4487 O O . GLU C 1 198 ? 13.31818 -35.75331 -10.99659 1.000 67.39670 198 GLU C O 1
ATOM 4493 N N . MET C 1 199 ? 13.57080 -36.10796 -13.20907 1.000 59.95803 199 MET C N 1
ATOM 4494 C CA . MET C 1 199 ? 14.04723 -37.47289 -13.00148 1.000 62.34737 199 MET C CA 1
ATOM 4495 C C . MET C 1 199 ? 15.36959 -37.51026 -12.24352 1.000 61.82635 199 MET C C 1
ATOM 4496 O O . MET C 1 199 ? 15.64268 -38.48140 -11.52909 1.000 61.77064 199 MET C O 1
ATOM 4501 N N . ASN C 1 200 ? 16.19989 -36.48212 -12.38327 1.000 58.65854 200 ASN C N 1
ATOM 4502 C CA . ASN C 1 200 ? 17.46216 -36.43355 -11.65199 1.000 71.18073 200 ASN C CA 1
ATOM 4503 C C . ASN C 1 200 ? 17.32558 -35.52046 -10.43604 1.000 71.12153 200 ASN C C 1
ATOM 4504 O O . ASN C 1 200 ? 17.62872 -35.91763 -9.31160 1.000 63.10151 200 ASN C O 1
ATOM 4509 N N . SER D 1 5 ? 18.94240 -60.03052 -54.71005 1.000 57.55461 5 SER D N 1
ATOM 4510 C CA . SER D 1 5 ? 17.61395 -59.48843 -54.45001 1.000 54.35911 5 SER D CA 1
ATOM 4511 C C . SER D 1 5 ? 17.65886 -58.37505 -53.40398 1.000 58.30990 5 SER D C 1
ATOM 4512 O O . SER D 1 5 ? 17.66735 -57.19396 -53.74839 1.000 69.93456 5 SER D O 1
ATOM 4515 N N . VAL D 1 6 ? 17.68053 -58.75238 -52.12739 1.000 46.52303 6 VAL D N 1
ATOM 4516 C CA . VAL D 1 6 ? 17.69066 -57.76474 -51.05166 1.000 44.32152 6 VAL D CA 1
ATOM 4517 C C . VAL D 1 6 ? 19.06366 -57.10183 -51.02256 1.000 35.21823 6 VAL D C 1
ATOM 4518 O O . VAL D 1 6 ? 20.06316 -57.72846 -50.66052 1.000 34.64935 6 VAL D O 1
ATOM 4522 N N . LYS D 1 7 ? 19.11460 -55.83441 -51.40856 1.000 29.54021 7 LYS D N 1
ATOM 4523 C CA . LYS D 1 7 ? 20.35440 -55.08086 -51.43621 1.000 37.04654 7 LYS D CA 1
ATOM 4524 C C . LYS D 1 7 ? 20.47866 -54.22687 -50.18332 1.000 31.84043 7 LYS D C 1
ATOM 4525 O O . LYS D 1 7 ? 19.48357 -53.77291 -49.61331 1.000 32.23623 7 LYS D O 1
ATOM 4531 N N . SER D 1 8 ? 21.71959 -54.03041 -49.75016 1.000 33.85079 8 SER D N 1
ATOM 4532 C CA . SER D 1 8 ? 22.01143 -53.27987 -48.54213 1.000 32.84182 8 SER D CA 1
ATOM 4533 C C . SER D 1 8 ? 23.18701 -52.35523 -48.81062 1.000 33.58617 8 SER D C 1
ATOM 4534 O O . SER D 1 8 ? 24.14319 -52.73576 -49.49154 1.000 36.24367 8 SER D O 1
ATOM 4537 N N . ALA D 1 9 ? 23.10111 -51.13577 -48.28838 1.000 32.83512 9 ALA D N 1
ATOM 4538 C CA . ALA D 1 9 ? 24.17931 -50.16114 -48.36535 1.000 33.07570 9 ALA D CA 1
ATOM 4539 C C . ALA D 1 9 ? 24.65438 -49.85952 -46.95450 1.000 29.41514 9 ALA D C 1
ATOM 4540 O O . ALA D 1 9 ? 23.83504 -49.65757 -46.05212 1.000 26.48622 9 ALA D O 1
ATOM 4542 N N . ILE D 1 10 ? 25.96948 -49.83132 -46.76129 1.000 31.81316 10 ILE D N 1
ATOM 4543 C CA . ILE D 1 10 ? 26.55280 -49.55027 -45.45727 1.000 25.43749 10 ILE D CA 1
ATOM 4544 C C . ILE D 1 10 ? 27.38689 -48.27558 -45.54932 1.000 29.22220 10 ILE D C 1
ATOM 4545 O O . ILE D 1 10 ? 28.24186 -48.12769 -46.43906 1.000 30.42890 10 ILE D O 1
ATOM 4550 N N . ILE D 1 11 ? 27.09983 -47.34589 -44.64405 1.000 24.28612 11 ILE D N 1
ATOM 4551 C CA . ILE D 1 11 ? 27.75255 -46.04711 -44.56398 1.000 26.68957 11 ILE D CA 1
ATOM 4552 C C . ILE D 1 11 ? 28.50238 -46.00987 -43.24439 1.000 30.35801 11 ILE D C 1
ATOM 4553 O O . ILE D 1 11 ? 27.89572 -46.03246 -42.17003 1.000 29.29964 11 ILE D O 1
ATOM 4558 N N . GLY D 1 12 ? 29.84133 -45.95475 -43.31594 1.000 26.79637 12 GLY D N 1
ATOM 4559 C CA . GLY D 1 12 ? 30.66170 -45.84312 -42.13616 1.000 24.85190 12 GLY D CA 1
ATOM 4560 C C . GLY D 1 12 ? 30.99410 -44.39350 -41.85210 1.000 31.11583 12 GLY D C 1
ATOM 4561 O O . GLY D 1 12 ? 31.63066 -43.72585 -42.66643 1.000 33.95457 12 GLY D O 1
ATOM 4562 N N . ILE D 1 13 ? 30.56162 -43.91316 -40.68686 1.000 26.81541 13 ILE D N 1
ATOM 4563 C CA . ILE D 1 13 ? 30.77870 -42.53867 -40.24449 1.000 24.24418 13 ILE D CA 1
ATOM 4564 C C . ILE D 1 13 ? 31.68754 -42.59417 -39.02137 1.000 28.54678 13 ILE D C 1
ATOM 4565 O O . ILE D 1 13 ? 31.24472 -42.92492 -37.91559 1.000 27.57590 13 ILE D O 1
ATOM 4570 N N . ALA D 1 14 ? 32.95988 -42.26354 -39.20792 1.000 27.23196 14 ALA D N 1
ATOM 4571 C CA . ALA D 1 14 ? 33.93014 -42.27292 -38.12503 1.000 22.15824 14 ALA D CA 1
ATOM 4572 C C . ALA D 1 14 ? 34.18797 -40.85709 -37.62397 1.000 28.87751 14 ALA D C 1
ATOM 4573 O O . ALA D 1 14 ? 33.74837 -39.87146 -38.21488 1.000 22.55825 14 ALA D O 1
ATOM 4575 N N . GLY D 1 15 ? 34.90895 -40.76998 -36.51784 1.000 26.86929 15 GLY D N 1
ATOM 4576 C CA . GLY D 1 15 ? 35.24455 -39.49556 -35.91779 1.000 21.55923 15 GLY D CA 1
ATOM 4577 C C . GLY D 1 15 ? 35.76169 -39.67440 -34.51216 1.000 28.20780 15 GLY D C 1
ATOM 4578 O O . GLY D 1 15 ? 35.60845 -40.72522 -33.88647 1.000 29.65881 15 GLY D O 1
ATOM 4579 N N . GLY D 1 16 ? 36.39253 -38.61503 -34.00623 1.000 23.87789 16 GLY D N 1
ATOM 4580 C CA . GLY D 1 16 ? 36.95570 -38.63980 -32.67782 1.000 25.69047 16 GLY D CA 1
ATOM 4581 C C . GLY D 1 16 ? 35.90390 -38.47296 -31.60432 1.000 25.28055 16 GLY D C 1
ATOM 4582 O O . GLY D 1 16 ? 34.70996 -38.27285 -31.87168 1.000 21.88212 16 GLY D O 1
ATOM 4583 N N . PRO D 1 17 ? 36.34491 -38.57562 -30.35092 1.000 26.34858 17 PRO D N 1
ATOM 4584 C CA . PRO D 1 17 ? 35.42421 -38.35474 -29.22830 1.000 27.66423 17 PRO D CA 1
ATOM 4585 C C . PRO D 1 17 ? 34.82288 -36.95970 -29.28547 1.000 29.77642 17 PRO D C 1
ATOM 4586 O O . PRO D 1 17 ? 35.52959 -35.96938 -29.48727 1.000 30.41242 17 PRO D O 1
ATOM 4590 N N . PHE D 1 18 ? 33.49881 -36.89756 -29.13056 1.000 27.78044 18 PHE D N 1
ATOM 4591 C CA . PHE D 1 18 ? 32.76725 -35.63333 -29.03650 1.000 30.81055 18 PHE D CA 1
ATOM 4592 C C . PHE D 1 18 ? 32.85753 -34.82635 -30.33080 1.000 29.62302 18 PHE D C 1
ATOM 4593 O O . PHE D 1 18 ? 32.97586 -33.59983 -30.31150 1.000 23.43441 18 PHE D O 1
ATOM 4601 N N . SER D 1 19 ? 32.79541 -35.51380 -31.46706 1.000 27.62598 19 SER D N 1
ATOM 4602 C CA . SER D 1 19 ? 32.76033 -34.84610 -32.76120 1.000 29.73841 19 SER D CA 1
ATOM 4603 C C . SER D 1 19 ? 31.34329 -34.65520 -33.28491 1.000 32.40864 19 SER D C 1
ATOM 4604 O O . SER D 1 19 ? 31.17148 -34.15006 -34.39973 1.000 31.57751 19 SER D O 1
ATOM 4607 N N . GLY D 1 20 ? 30.33275 -35.04605 -32.51092 1.000 29.16653 20 GLY D N 1
ATOM 4608 C CA . GLY D 1 20 ? 28.95506 -34.87861 -32.92326 1.000 29.56344 20 GLY D CA 1
ATOM 4609 C C . GLY D 1 20 ? 28.51069 -35.77677 -34.05309 1.000 28.88397 20 GLY D C 1
ATOM 4610 O O . GLY D 1 20 ? 27.53985 -35.45091 -34.74105 1.000 30.60704 20 GLY D O 1
ATOM 4611 N N . LYS D 1 21 ? 29.18816 -36.90889 -34.26454 1.000 29.51558 21 LYS D N 1
ATOM 4612 C CA . LYS D 1 21 ? 28.82155 -37.77887 -35.37667 1.000 35.57010 21 LYS D CA 1
ATOM 4613 C C . LYS D 1 21 ? 27.43964 -38.39480 -35.18216 1.000 26.46665 21 LYS D C 1
ATOM 4614 O O . LYS D 1 21 ? 26.72971 -38.63694 -36.16507 1.000 25.77315 21 LYS D O 1
ATOM 4620 N N . THR D 1 22 ? 27.02499 -38.62877 -33.93289 1.000 27.80046 22 THR D N 1
ATOM 4621 C CA . THR D 1 22 ? 25.70178 -39.20185 -33.69403 1.000 31.33542 22 THR D CA 1
ATOM 4622 C C . THR D 1 22 ? 24.59514 -38.23104 -34.10081 1.000 34.14239 22 THR D C 1
ATOM 4623 O O . THR D 1 22 ? 23.63706 -38.62034 -34.77966 1.000 36.13581 22 THR D O 1
ATOM 4627 N N . GLN D 1 23 ? 24.70326 -36.96323 -33.68782 1.000 35.03845 23 GLN D N 1
ATOM 4628 C CA . GLN D 1 23 ? 23.70865 -35.96662 -34.08388 1.000 31.81986 23 GLN D CA 1
ATOM 4629 C C . GLN D 1 23 ? 23.66210 -35.80994 -35.60219 1.000 30.64503 23 GLN D C 1
ATOM 4630 O O . GLN D 1 23 ? 22.57757 -35.71547 -36.20069 1.000 29.97664 23 GLN D O 1
ATOM 4636 N N . LEU D 1 24 ? 24.83474 -35.79467 -36.24111 1.000 23.14071 24 LEU D N 1
ATOM 4637 C CA . LEU D 1 24 ? 24.90200 -35.70888 -37.69585 1.000 28.82695 24 LEU D CA 1
ATOM 4638 C C . LEU D 1 24 ? 24.20194 -36.89605 -38.34882 1.000 35.22926 24 LEU D C 1
ATOM 4639 O O . LEU D 1 24 ? 23.50950 -36.74519 -39.36834 1.000 30.79688 24 LEU D O 1
ATOM 4644 N N . CYS D 1 25 ? 24.35456 -38.08539 -37.76110 1.000 27.01065 25 CYS D N 1
ATOM 4645 C CA . CYS D 1 25 ? 23.71525 -39.26976 -38.32074 1.000 29.14633 25 CYS D CA 1
ATOM 4646 C C . CYS D 1 25 ? 22.20371 -39.22384 -38.13185 1.000 30.66961 25 CYS D C 1
ATOM 4647 O O . CYS D 1 25 ? 21.45414 -39.67941 -39.00002 1.000 30.80538 25 CYS D O 1
ATOM 4650 N N . GLU D 1 26 ? 21.73480 -38.67390 -37.01078 1.000 28.48764 26 GLU D N 1
ATOM 4651 C CA . GLU D 1 26 ? 20.29232 -38.50428 -36.84191 1.000 30.54293 26 GLU D CA 1
ATOM 4652 C C . GLU D 1 26 ? 19.72546 -37.55003 -37.89199 1.000 28.57206 26 GLU D C 1
ATOM 4653 O O . GLU D 1 26 ? 18.62451 -37.76882 -38.41759 1.000 29.98147 26 GLU D O 1
ATOM 4659 N N . GLN D 1 27 ? 20.47133 -36.49231 -38.22327 1.000 31.41838 27 GLN D N 1
ATOM 4660 C CA . GLN D 1 27 ? 19.99723 -35.55813 -39.24711 1.000 37.97337 27 GLN D CA 1
ATOM 4661 C C . GLN D 1 27 ? 19.94653 -36.22492 -40.63202 1.000 33.90861 27 GLN D C 1
ATOM 4662 O O . GLN D 1 27 ? 18.94323 -36.10490 -41.37098 1.000 35.69225 27 GLN D O 1
ATOM 4668 N N . LEU D 1 28 ? 21.00163 -36.96959 -40.98433 1.000 37.47698 28 LEU D N 1
ATOM 4669 C CA . LEU D 1 28 ? 20.95859 -37.76714 -42.20982 1.000 33.02710 28 LEU D CA 1
ATOM 4670 C C . LEU D 1 28 ? 19.77481 -38.73393 -42.19828 1.000 32.78354 28 LEU D C 1
ATOM 4671 O O . LEU D 1 28 ? 19.11433 -38.93801 -43.22656 1.000 32.20118 28 LEU D O 1
ATOM 4676 N N . LEU D 1 29 ? 19.48510 -39.32888 -41.03682 1.000 31.12837 29 LEU D N 1
ATOM 4677 C CA . LEU D 1 29 ? 18.36802 -40.26118 -40.92568 1.000 33.98259 29 LEU D CA 1
ATOM 4678 C C . LEU D 1 29 ? 17.03938 -39.57348 -41.19952 1.000 33.05511 29 LEU D C 1
ATOM 4679 O O . LEU D 1 29 ? 16.13972 -40.17355 -41.79366 1.000 34.13274 29 LEU D O 1
ATOM 4684 N N . GLU D 1 30 ? 16.87665 -38.33652 -40.72282 1.000 33.31148 30 GLU D N 1
ATOM 4685 C CA . GLU D 1 30 ? 15.69141 -37.56450 -41.09252 1.000 38.24259 30 GLU D CA 1
ATOM 4686 C C . GLU D 1 30 ? 15.53295 -37.50125 -42.59649 1.000 42.47988 30 GLU D C 1
ATOM 4687 O O . GLU D 1 30 ? 14.44340 -37.76107 -43.13154 1.000 40.17035 30 GLU D O 1
ATOM 4693 N N . ARG D 1 31 ? 16.59834 -37.09116 -43.29063 1.000 33.97675 31 ARG D N 1
ATOM 4694 C CA . ARG D 1 31 ? 16.47560 -37.01639 -44.74633 1.000 30.99559 31 ARG D CA 1
ATOM 4695 C C . ARG D 1 31 ? 16.12985 -38.36911 -45.35169 1.000 30.39275 31 ARG D C 1
ATOM 4696 O O . ARG D 1 31 ? 15.39229 -38.43139 -46.34051 1.000 35.17715 31 ARG D O 1
ATOM 4704 N N . LEU D 1 32 ? 16.64760 -39.45516 -44.77692 1.000 38.46935 32 LEU D N 1
ATOM 4705 C CA . LEU D 1 32 ? 16.36748 -40.77622 -45.33455 1.000 34.56377 32 LEU D CA 1
ATOM 4706 C C . LEU D 1 32 ? 14.92242 -41.19242 -45.08535 1.000 35.24755 32 LEU D C 1
ATOM 4707 O O . LEU D 1 32 ? 14.29949 -41.83460 -45.93888 1.000 35.29439 32 LEU D O 1
ATOM 4712 N N . LYS D 1 33 ? 14.37657 -40.84086 -43.91978 1.000 33.20002 33 LYS D N 1
ATOM 4713 C CA . LYS D 1 33 ? 12.97793 -41.14042 -43.63147 1.000 42.78651 33 LYS D CA 1
ATOM 4714 C C . LYS D 1 33 ? 12.05456 -40.36890 -44.56348 1.000 46.22095 33 LYS D C 1
ATOM 4715 O O . LYS D 1 33 ? 11.05198 -40.90976 -45.04631 1.000 45.52913 33 LYS D O 1
ATOM 4721 N N . SER D 1 34 ? 12.37755 -39.09962 -44.82974 1.000 42.52537 34 SER D N 1
ATOM 4722 C CA . SER D 1 34 ? 11.48043 -38.27795 -45.63878 1.000 37.89346 34 SER D CA 1
ATOM 4723 C C . SER D 1 34 ? 11.61858 -38.56607 -47.13097 1.000 41.28830 34 SER D C 1
ATOM 4724 O O . SER D 1 34 ? 10.62625 -38.52620 -47.86451 1.000 43.16806 34 SER D O 1
ATOM 4727 N N . SER D 1 35 ? 12.82922 -38.85569 -47.60406 1.000 43.24379 35 SER D N 1
ATOM 4728 C CA . SER D 1 35 ? 13.07195 -38.97658 -49.03541 1.000 44.80353 35 SER D CA 1
ATOM 4729 C C . SER D 1 35 ? 13.00293 -40.40673 -49.55085 1.000 49.49168 35 SER D C 1
ATOM 4730 O O . SER D 1 35 ? 12.74983 -40.60225 -50.74428 1.000 49.74914 35 SER D O 1
ATOM 4733 N N . ALA D 1 36 ? 13.22483 -41.40386 -48.69481 1.000 39.56984 36 ALA D N 1
ATOM 4734 C CA . ALA D 1 36 ? 13.18649 -42.80989 -49.10265 1.000 40.95572 36 ALA D CA 1
ATOM 4735 C C . ALA D 1 36 ? 12.50158 -43.65050 -48.02980 1.000 37.85108 36 ALA D C 1
ATOM 4736 O O . ALA D 1 36 ? 13.08593 -44.59619 -47.49367 1.000 36.09925 36 ALA D O 1
ATOM 4738 N N . PRO D 1 37 ? 11.24023 -43.34232 -47.70466 1.000 39.27675 37 PRO D N 1
ATOM 4739 C CA . PRO D 1 37 ? 10.56809 -44.10541 -46.64088 1.000 34.86713 37 PRO D CA 1
ATOM 4740 C C . PRO D 1 37 ? 10.39987 -45.57687 -46.96753 1.000 30.73909 37 PRO D C 1
ATOM 4741 O O . PRO D 1 37 ? 10.32769 -46.39865 -46.04512 1.000 47.56354 37 PRO D O 1
ATOM 4745 N N . SER D 1 38 ? 10.34354 -45.93997 -48.25120 1.000 36.45773 38 SER D N 1
ATOM 4746 C CA . SER D 1 38 ? 10.25725 -47.34637 -48.62363 1.000 39.72486 38 SER D CA 1
ATOM 4747 C C . SER D 1 38 ? 11.59009 -48.06995 -48.50669 1.000 39.39271 38 SER D C 1
ATOM 4748 O O . SER D 1 38 ? 11.61256 -49.30159 -48.59872 1.000 43.82594 38 SER D O 1
ATOM 4751 N N . THR D 1 39 ? 12.69084 -47.34930 -48.31556 1.000 38.11967 39 THR D N 1
ATOM 4752 C CA . THR D 1 39 ? 13.96870 -47.97578 -48.01470 1.000 39.82639 39 THR D CA 1
ATOM 4753 C C . THR D 1 39 ? 14.15093 -48.01975 -46.50437 1.000 36.46918 39 THR D C 1
ATOM 4754 O O . THR D 1 39 ? 13.93008 -47.01868 -45.81544 1.000 47.48480 39 THR D O 1
ATOM 4758 N N . PHE D 1 40 ? 14.53293 -49.18535 -45.99500 1.000 35.67798 40 PHE D N 1
ATOM 4759 C CA . PHE D 1 40 ? 14.80802 -49.32992 -44.57374 1.000 34.62086 40 PHE D CA 1
ATOM 4760 C C . PHE D 1 40 ? 16.11951 -48.63676 -44.22491 1.000 34.41041 40 PHE D C 1
ATOM 4761 O O . PHE D 1 40 ? 17.14427 -48.85916 -44.87823 1.000 34.02721 40 PHE D O 1
ATOM 4769 N N . SER D 1 41 ? 16.08301 -47.78679 -43.19848 1.000 29.12499 41 SER D N 1
ATOM 4770 C CA . SER D 1 41 ? 17.25445 -47.05601 -42.73480 1.000 30.11474 41 SER D CA 1
ATOM 4771 C C . SER D 1 41 ? 17.38518 -47.21079 -41.22622 1.000 29.47791 41 SER D C 1
ATOM 4772 O O . SER D 1 41 ? 16.37954 -47.29735 -40.51437 1.000 35.99511 41 SER D O 1
ATOM 4775 N N . LYS D 1 42 ? 18.62725 -47.24134 -40.74229 1.000 30.44073 42 LYS D N 1
ATOM 4776 C CA . LYS D 1 42 ? 18.88716 -47.50789 -39.33396 1.000 31.93185 42 LYS D CA 1
ATOM 4777 C C . LYS D 1 42 ? 20.28787 -47.03387 -38.96858 1.000 30.09738 42 LYS D C 1
ATOM 4778 O O . LYS D 1 42 ? 21.22303 -47.17520 -39.76076 1.000 29.37691 42 LYS D O 1
ATOM 4784 N N . LEU D 1 43 ? 20.42230 -46.48398 -37.76267 1.000 29.02919 43 LEU D N 1
ATOM 4785 C CA . LEU D 1 43 ? 21.71207 -46.09434 -37.20639 1.000 25.76819 43 LEU D CA 1
ATOM 4786 C C . LEU D 1 43 ? 22.17909 -47.14826 -36.21210 1.000 27.85733 43 LEU D C 1
ATOM 4787 O O . LEU D 1 43 ? 21.42215 -47.54872 -35.32158 1.000 30.24338 43 LEU D O 1
ATOM 4792 N N . ILE D 1 44 ? 23.42714 -47.58163 -36.36365 1.000 26.85693 44 ILE D N 1
ATOM 4793 C CA . ILE D 1 44 ? 24.07346 -48.51063 -35.44763 1.000 27.00239 44 ILE D CA 1
ATOM 4794 C C . ILE D 1 44 ? 25.28395 -47.81830 -34.83915 1.000 28.66481 44 ILE D C 1
ATOM 4795 O O . ILE D 1 44 ? 26.04456 -47.14223 -35.54089 1.000 28.27945 44 ILE D O 1
ATOM 4800 N N . HIS D 1 45 ? 25.45939 -47.98779 -33.53438 1.000 30.68746 45 HIS D N 1
ATOM 4801 C CA . HIS D 1 45 ? 26.58545 -47.41604 -32.81206 1.000 29.11633 45 HIS D CA 1
ATOM 4802 C C . HIS D 1 45 ? 27.66515 -48.47381 -32.63631 1.000 29.59081 45 HIS D C 1
ATOM 4803 O O . HIS D 1 45 ? 27.38604 -49.57758 -32.15504 1.000 26.94307 45 HIS D O 1
ATOM 4810 N N . LEU D 1 46 ? 28.89534 -48.13654 -33.03404 1.000 22.87139 46 LEU D N 1
ATOM 4811 C CA . LEU D 1 46 ? 30.01706 -49.03711 -32.79683 1.000 21.23268 46 LEU D CA 1
ATOM 4812 C C . LEU D 1 46 ? 30.18306 -49.36451 -31.31833 1.000 29.58263 46 LEU D C 1
ATOM 4813 O O . LEU D 1 46 ? 30.75573 -50.40808 -30.98563 1.000 28.91169 46 LEU D O 1
ATOM 4818 N N . THR D 1 47 ? 29.68148 -48.50945 -30.42265 1.000 25.82709 47 THR D N 1
ATOM 4819 C CA . THR D 1 47 ? 29.76876 -48.80163 -28.99640 1.000 35.94902 47 THR D CA 1
ATOM 4820 C C . THR D 1 47 ? 28.97377 -50.04343 -28.60740 1.000 36.40454 47 THR D C 1
ATOM 4821 O O . THR D 1 47 ? 29.24479 -50.62828 -27.55417 1.000 36.68584 47 THR D O 1
ATOM 4825 N N . SER D 1 48 ? 28.00689 -50.46785 -29.42906 1.000 30.67240 48 SER D N 1
ATOM 4826 C CA . SER D 1 48 ? 27.32133 -51.73247 -29.17913 1.000 29.67365 48 SER D CA 1
ATOM 4827 C C . SER D 1 48 ? 28.23047 -52.93899 -29.37130 1.000 27.96391 48 SER D C 1
ATOM 4828 O O . SER D 1 48 ? 27.81452 -54.06031 -29.06178 1.000 28.48372 48 SER D O 1
ATOM 4831 N N . PHE D 1 49 ? 29.44523 -52.74019 -29.88653 1.000 25.87810 49 PHE D N 1
ATOM 4832 C CA . PHE D 1 49 ? 30.42500 -53.80552 -30.06029 1.000 27.65962 49 PHE D CA 1
ATOM 4833 C C . PHE D 1 49 ? 31.57667 -53.69651 -29.06718 1.000 25.72060 49 PHE D C 1
ATOM 4834 O O . PHE D 1 49 ? 32.61530 -54.33712 -29.25582 1.000 27.13951 49 PHE D O 1
ATOM 4842 N N . LEU D 1 50 ? 31.42456 -52.87778 -28.02956 1.000 21.13259 50 LEU D N 1
ATOM 4843 C CA . LEU D 1 50 ? 32.36296 -52.90662 -26.91940 1.000 23.48590 50 LEU D CA 1
ATOM 4844 C C . LEU D 1 50 ? 32.31294 -54.26960 -26.23796 1.000 28.99859 50 LEU D C 1
ATOM 4845 O O . LEU D 1 50 ? 31.24701 -54.87521 -26.09844 1.000 36.86705 50 LEU D O 1
ATOM 4850 N N . TYR D 1 51 ? 33.48254 -54.76690 -25.83676 1.000 27.34473 51 TYR D N 1
ATOM 4851 C CA . TYR D 1 51 ? 33.51421 -55.97198 -25.02452 1.000 28.03321 51 TYR D CA 1
ATOM 4852 C C . TYR D 1 51 ? 32.69957 -55.74079 -23.75211 1.000 29.69398 51 TYR D C 1
ATOM 4853 O O . TYR D 1 51 ? 32.66258 -54.62347 -23.22767 1.000 25.32765 51 TYR D O 1
ATOM 4862 N N . PRO D 1 52 ? 32.01598 -56.76789 -23.24898 1.000 27.39984 52 PRO D N 1
ATOM 4863 C CA . PRO D 1 52 ? 31.29447 -56.60945 -21.98058 1.000 29.04340 52 PRO D CA 1
ATOM 4864 C C . PRO D 1 52 ? 32.23995 -56.18712 -20.86536 1.000 37.92521 52 PRO D C 1
ATOM 4865 O O . PRO D 1 52 ? 33.36319 -56.68379 -20.75807 1.000 37.82306 52 PRO D O 1
ATOM 4869 N N . ASN D 1 53 ? 31.77829 -55.23434 -20.05242 1.000 27.73610 53 ASN D N 1
ATOM 4870 C CA . ASN D 1 53 ? 32.53040 -54.72592 -18.90173 1.000 34.20577 53 ASN D CA 1
ATOM 4871 C C . ASN D 1 53 ? 33.81563 -54.01286 -19.32237 1.000 36.07729 53 ASN D C 1
ATOM 4872 O O . ASN D 1 53 ? 34.82393 -54.05244 -18.61575 1.000 32.91403 53 ASN D O 1
ATOM 4877 N N . SER D 1 54 ? 33.78462 -53.34303 -20.47237 1.000 40.37200 54 SER D N 1
ATOM 4878 C CA . SER D 1 54 ? 34.91260 -52.50773 -20.86610 1.000 32.80063 54 SER D CA 1
ATOM 4879 C C . SER D 1 54 ? 34.94740 -51.25576 -20.00059 1.000 32.80319 54 SER D C 1
ATOM 4880 O O . SER D 1 54 ? 33.90717 -50.65323 -19.72227 1.000 39.97780 54 SER D O 1
ATOM 4883 N N . VAL D 1 55 ? 36.14648 -50.85288 -19.58594 1.000 37.71351 55 VAL D N 1
ATOM 4884 C CA . VAL D 1 55 ? 36.26314 -49.66436 -18.74836 1.000 45.60424 55 VAL D CA 1
ATOM 4885 C C . VAL D 1 55 ? 36.46778 -48.41823 -19.60200 1.000 39.31274 55 VAL D C 1
ATOM 4886 O O . VAL D 1 55 ? 35.98313 -47.33326 -19.26122 1.000 55.73593 55 VAL D O 1
ATOM 4888 N N . ASP D 1 56 ? 37.17343 -48.55318 -20.72500 1.000 33.28006 56 ASP D N 1
ATOM 4889 C CA . ASP D 1 56 ? 37.57939 -47.42605 -21.56103 1.000 34.23362 56 ASP D CA 1
ATOM 4890 C C . ASP D 1 56 ? 36.85255 -47.51718 -22.89880 1.000 34.96184 56 ASP D C 1
ATOM 4891 O O . ASP D 1 56 ? 37.24408 -48.30005 -23.77161 1.000 38.39047 56 ASP D O 1
ATOM 4896 N N . ARG D 1 57 ? 35.81568 -46.69248 -23.06770 1.000 36.44240 57 ARG D N 1
ATOM 4897 C CA . ARG D 1 57 ? 35.02697 -46.67931 -24.29413 1.000 34.57392 57 ARG D CA 1
ATOM 4898 C C . ARG D 1 57 ? 35.76817 -46.07549 -25.48159 1.000 31.83841 57 ARG D C 1
ATOM 4899 O O . ARG D 1 57 ? 35.32161 -46.25348 -26.61935 1.000 34.29424 57 ARG D O 1
ATOM 4907 N N . TYR D 1 58 ? 36.87353 -45.36580 -25.25368 1.000 25.92890 58 TYR D N 1
ATOM 4908 C CA . TYR D 1 58 ? 37.61373 -44.73692 -26.34130 1.000 20.85938 58 TYR D CA 1
ATOM 4909 C C . TYR D 1 58 ? 38.66867 -45.64901 -26.94667 1.000 24.67665 58 TYR D C 1
ATOM 4910 O O . TYR D 1 58 ? 38.98095 -45.51865 -28.13667 1.000 25.58175 58 TYR D O 1
ATOM 4919 N N . ALA D 1 59 ? 39.21786 -46.56657 -26.15646 1.000 17.57567 59 ALA D N 1
ATOM 4920 C CA . ALA D 1 59 ? 40.37182 -47.34092 -26.58795 1.000 28.95964 59 ALA D CA 1
ATOM 4921 C C . ALA D 1 59 ? 39.97747 -48.38794 -27.62102 1.000 26.84885 59 ALA D C 1
ATOM 4922 O O . ALA D 1 59 ? 38.96203 -49.07513 -27.48140 1.000 25.76892 59 ALA D O 1
ATOM 4924 N N . LEU D 1 60 ? 40.79755 -48.50140 -28.66853 1.000 23.99611 60 LEU D N 1
ATOM 4925 C CA . LEU D 1 60 ? 40.57013 -49.51634 -29.69148 1.000 24.21439 60 LEU D CA 1
ATOM 4926 C C . LEU D 1 60 ? 40.55926 -50.91552 -29.08826 1.000 31.85800 60 LEU D C 1
ATOM 4927 O O . LEU D 1 60 ? 39.80668 -51.78893 -29.53774 1.000 26.40498 60 LEU D O 1
ATOM 4932 N N . SER D 1 61 ? 41.36668 -51.13561 -28.04648 1.000 27.38239 61 SER D N 1
ATOM 4933 C CA . SER D 1 61 ? 41.48848 -52.45670 -27.43919 1.000 23.51727 61 SER D CA 1
ATOM 4934 C C . SER D 1 61 ? 40.18106 -52.95307 -26.83507 1.000 26.22789 61 SER D C 1
ATOM 4935 O O . SER D 1 61 ? 40.05135 -54.15464 -26.57995 1.000 27.31576 61 SER D O 1
ATOM 4938 N N . SER D 1 62 ? 39.21134 -52.06843 -26.60627 1.000 23.80610 62 SER D N 1
ATOM 4939 C CA . SER D 1 62 ? 37.95340 -52.44699 -25.97384 1.000 22.52224 62 SER D CA 1
ATOM 4940 C C . SER D 1 62 ? 36.88748 -52.90725 -26.96084 1.000 25.76202 62 SER D C 1
ATOM 4941 O O . SER D 1 62 ? 35.77464 -53.22490 -26.53259 1.000 25.12011 62 SER D O 1
ATOM 4944 N N . TYR D 1 63 ? 37.18566 -52.95900 -28.25543 1.000 19.18428 63 TYR D N 1
ATOM 4945 C CA . TYR D 1 63 ? 36.17857 -53.22911 -29.27373 1.000 27.62394 63 TYR D CA 1
ATOM 4946 C C . TYR D 1 63 ? 36.37243 -54.61332 -29.87612 1.000 30.26936 63 TYR D C 1
ATOM 4947 O O . TYR D 1 63 ? 37.47891 -54.96272 -30.30112 1.000 31.22036 63 TYR D O 1
ATOM 4956 N N . ASP D 1 64 ? 35.28972 -55.38944 -29.91897 1.000 30.66912 64 ASP D N 1
ATOM 4957 C CA . ASP D 1 64 ? 35.26620 -56.68271 -30.60120 1.000 29.27158 64 ASP D CA 1
ATOM 4958 C C . ASP D 1 64 ? 35.12807 -56.41693 -32.09337 1.000 31.20240 64 ASP D C 1
ATOM 4959 O O . ASP D 1 64 ? 34.02492 -56.31862 -32.63341 1.000 31.44175 64 ASP D O 1
ATOM 4964 N N . ILE D 1 65 ? 36.26993 -56.32214 -32.77471 1.000 30.30156 65 ILE D N 1
ATOM 4965 C CA . ILE D 1 65 ? 36.25654 -55.96741 -34.18989 1.000 28.06447 65 ILE D CA 1
ATOM 4966 C C . ILE D 1 65 ? 35.77333 -57.13845 -35.04340 1.000 27.48084 65 ILE D C 1
ATOM 4967 O O . ILE D 1 65 ? 35.11431 -56.93657 -36.06914 1.000 32.61900 65 ILE D O 1
ATOM 4972 N N . GLU D 1 66 ? 36.07935 -58.37795 -34.64064 1.000 33.54457 66 GLU D N 1
ATOM 4973 C CA . GLU D 1 66 ? 35.63493 -59.53075 -35.42604 1.000 33.34308 66 GLU D CA 1
ATOM 4974 C C . GLU D 1 66 ? 34.11370 -59.65773 -35.41455 1.000 27.31697 66 GLU D C 1
ATOM 4975 O O . GLU D 1 66 ? 33.50217 -59.95946 -36.44729 1.000 29.46680 66 GLU D O 1
ATOM 4981 N N . ALA D 1 67 ? 33.48464 -59.45474 -34.25079 1.000 25.39080 67 ALA D N 1
ATOM 4982 C CA . ALA D 1 67 ? 32.02521 -59.45714 -34.19627 1.000 23.12197 67 ALA D CA 1
ATOM 4983 C C . ALA D 1 67 ? 31.44955 -58.38544 -35.11300 1.000 24.44919 67 ALA D C 1
ATOM 4984 O O . ALA D 1 67 ? 30.42772 -58.60144 -35.78058 1.000 25.91146 67 ALA D O 1
ATOM 4986 N N . PHE D 1 68 ? 32.11819 -57.23281 -35.18659 1.000 27.54928 68 PHE D N 1
ATOM 4987 C CA . PHE D 1 68 ? 31.66200 -56.16537 -36.06729 1.000 27.85448 68 PHE D CA 1
ATOM 4988 C C . PHE D 1 68 ? 31.79476 -56.55909 -37.53403 1.000 23.58836 68 PHE D C 1
ATOM 4989 O O . PHE D 1 68 ? 30.90405 -56.26911 -38.34359 1.000 28.07013 68 PHE D O 1
ATOM 4997 N N . LYS D 1 69 ? 32.90696 -57.20387 -37.89740 1.000 30.22004 69 LYS D N 1
ATOM 4998 C CA . LYS D 1 69 ? 33.07058 -57.68740 -39.26494 1.000 34.10928 69 LYS D CA 1
ATOM 4999 C C . LYS D 1 69 ? 31.98254 -58.69065 -39.61952 1.000 28.54334 69 LYS D C 1
ATOM 5000 O O . LYS D 1 69 ? 31.43242 -58.66267 -40.73015 1.000 30.51507 69 LYS D O 1
ATOM 5006 N N . LYS D 1 70 ? 31.65907 -59.58383 -38.68148 1.000 21.57323 70 LYS D N 1
ATOM 5007 C CA . LYS D 1 70 ? 30.59544 -60.55471 -38.91608 1.000 25.17126 70 LYS D CA 1
ATOM 5008 C C . LYS D 1 70 ? 29.25589 -59.86293 -39.14778 1.000 33.68353 70 LYS D C 1
ATOM 5009 O O . LYS D 1 70 ? 28.49209 -60.25972 -40.03682 1.000 31.77330 70 LYS D O 1
ATOM 5015 N N . VAL D 1 71 ? 28.95459 -58.82419 -38.36418 1.000 26.83472 71 VAL D N 1
ATOM 5016 C CA . VAL D 1 71 ? 27.69025 -58.11027 -38.55089 1.000 31.27962 71 VAL D CA 1
ATOM 5017 C C . VAL D 1 71 ? 27.66002 -57.40441 -39.90512 1.000 32.25272 71 VAL D C 1
ATOM 5018 O O . VAL D 1 71 ? 26.63788 -57.42165 -40.60686 1.000 31.48739 71 VAL D O 1
ATOM 5022 N N . LEU D 1 72 ? 28.76962 -56.76670 -40.29082 1.000 31.73870 72 LEU D N 1
ATOM 5023 C CA . LEU D 1 72 ? 28.83925 -56.12923 -41.60491 1.000 27.40349 72 LEU D CA 1
ATOM 5024 C C . LEU D 1 72 ? 28.55874 -57.13626 -42.71631 1.000 28.54225 72 LEU D C 1
ATOM 5025 O O . LEU D 1 72 ? 27.75302 -56.87727 -43.62463 1.000 42.69308 72 LEU D O 1
ATOM 5030 N N . SER D 1 73 ? 29.21198 -58.30225 -42.64927 1.000 30.88541 73 SER D N 1
ATOM 5031 C CA . SER D 1 73 ? 28.99528 -59.33772 -43.65666 1.000 39.21203 73 SER D CA 1
ATOM 5032 C C . SER D 1 73 ? 27.54499 -59.80111 -43.67754 1.000 33.12047 73 SER D C 1
ATOM 5033 O O . SER D 1 73 ? 26.96900 -60.00061 -44.75402 1.000 32.76272 73 SER D O 1
ATOM 5036 N N . LEU D 1 74 ? 26.93872 -59.98366 -42.50155 1.000 24.82155 74 LEU D N 1
ATOM 5037 C CA . LEU D 1 74 ? 25.55246 -60.43838 -42.46392 1.000 32.80662 74 LEU D CA 1
ATOM 5038 C C . LEU D 1 74 ? 24.61423 -59.40819 -43.08047 1.000 32.27082 74 LEU D C 1
ATOM 5039 O O . LEU D 1 74 ? 23.65067 -59.77178 -43.76252 1.000 35.34914 74 LEU D O 1
ATOM 5044 N N . ILE D 1 75 ? 24.88005 -58.11902 -42.86162 1.000 31.71625 75 ILE D N 1
ATOM 5045 C CA . ILE D 1 75 ? 24.05000 -57.08596 -43.47894 1.000 29.28946 75 ILE D CA 1
ATOM 5046 C C . ILE D 1 75 ? 24.19753 -57.12591 -44.99479 1.000 32.72139 75 ILE D C 1
ATOM 5047 O O . ILE D 1 75 ? 23.20448 -57.09085 -45.73165 1.000 35.93632 75 ILE D O 1
ATOM 5052 N N . SER D 1 76 ? 25.43956 -57.20239 -45.48475 1.000 31.65310 76 SER D N 1
ATOM 5053 C CA . SER D 1 76 ? 25.64364 -57.28200 -46.92983 1.000 37.19942 76 SER D CA 1
ATOM 5054 C C . SER D 1 76 ? 24.99881 -58.52804 -47.52912 1.000 35.49419 76 SER D C 1
ATOM 5055 O O . SER D 1 76 ? 24.46304 -58.47207 -48.64306 1.000 27.74355 76 SER D O 1
ATOM 5058 N N . GLN D 1 77 ? 25.01340 -59.64628 -46.80128 1.000 36.09110 77 GLN D N 1
ATOM 5059 C CA . GLN D 1 77 ? 24.46901 -60.90480 -47.29305 1.000 27.58662 77 GLN D CA 1
ATOM 5060 C C . GLN D 1 77 ? 22.94626 -60.94780 -47.27164 1.000 34.60865 77 GLN D C 1
ATOM 5061 O O . GLN D 1 77 ? 22.36701 -61.95326 -47.69578 1.000 30.19919 77 GLN D O 1
ATOM 5067 N N . GLY D 1 78 ? 22.28693 -59.89578 -46.79509 1.000 31.93114 78 GLY D N 1
ATOM 5068 C CA . GLY D 1 78 ? 20.83914 -59.86810 -46.75011 1.000 30.40036 78 GLY D CA 1
ATOM 5069 C C . GLY D 1 78 ? 20.21244 -60.50580 -45.53308 1.000 29.34860 78 GLY D C 1
ATOM 5070 O O . GLY D 1 78 ? 19.02520 -60.84661 -45.57814 1.000 29.11317 78 GLY D O 1
ATOM 5071 N N . ALA D 1 79 ? 20.96575 -60.68040 -44.44896 1.000 30.08840 79 ALA D N 1
ATOM 5072 C CA . ALA D 1 79 ? 20.41942 -61.27795 -43.23982 1.000 26.15806 79 ALA D CA 1
ATOM 5073 C C . ALA D 1 79 ? 19.23405 -60.46427 -42.72575 1.000 29.02392 79 ALA D C 1
ATOM 5074 O O . ALA D 1 79 ? 19.10855 -59.26314 -42.98020 1.000 31.15480 79 ALA D O 1
ATOM 5076 N N . GLU D 1 80 ? 18.34770 -61.14486 -41.99713 1.000 33.70698 80 GLU D N 1
ATOM 5077 C CA . GLU D 1 80 ? 17.13691 -60.52498 -41.47448 1.000 33.60933 80 GLU D CA 1
ATOM 5078 C C . GLU D 1 80 ? 17.23815 -60.14611 -40.00428 1.000 34.50471 80 GLU D C 1
ATOM 5079 O O . GLU D 1 80 ? 16.47819 -59.28463 -39.54782 1.000 37.03475 80 GLU D O 1
ATOM 5085 N N . LYS D 1 81 ? 18.14888 -60.76454 -39.25929 1.000 37.05177 81 LYS D N 1
ATOM 5086 C CA . LYS D 1 81 ? 18.33602 -60.47881 -37.84586 1.000 46.38186 81 LYS D CA 1
ATOM 5087 C C . LYS D 1 81 ? 19.82859 -60.40498 -37.56506 1.000 45.18276 81 LYS D C 1
ATOM 5088 O O . LYS D 1 81 ? 20.59520 -61.25759 -38.02155 1.000 54.34324 81 LYS D O 1
ATOM 5094 N N . ILE D 1 82 ? 20.24133 -59.37393 -36.83386 1.000 42.22344 82 ILE D N 1
ATOM 5095 C CA . ILE D 1 82 ? 21.62483 -59.23522 -36.39311 1.000 36.87605 82 ILE D CA 1
ATOM 5096 C C . ILE D 1 82 ? 21.61648 -58.96772 -34.89821 1.000 34.14786 82 ILE D C 1
ATOM 5097 O O . ILE D 1 82 ? 20.85906 -58.12108 -34.42341 1.000 34.84617 82 ILE D O 1
ATOM 5102 N N . CYS D 1 83 ? 22.45027 -59.67379 -34.15235 1.000 42.46108 83 CYS D N 1
ATOM 5103 C CA . CYS D 1 83 ? 22.55777 -59.41458 -32.72805 1.000 35.85064 83 CYS D CA 1
ATOM 5104 C C . CYS D 1 83 ? 23.94649 -58.86873 -32.42393 1.000 36.25366 83 CYS D C 1
ATOM 5105 O O . CYS D 1 83 ? 24.94421 -59.30021 -33.01600 1.000 37.53818 83 CYS D O 1
ATOM 5108 N N . LEU D 1 84 ? 23.99824 -57.90042 -31.51742 1.000 39.69614 84 LEU D N 1
ATOM 5109 C CA . LEU D 1 84 ? 25.20092 -57.14731 -31.21624 1.000 30.05070 84 LEU D CA 1
ATOM 5110 C C . LEU D 1 84 ? 25.71029 -57.49294 -29.82325 1.000 28.34419 84 LEU D C 1
ATOM 5111 O O . LEU D 1 84 ? 24.94241 -57.93948 -28.96422 1.000 30.61542 84 LEU D O 1
ATOM 5116 N N . PRO D 1 85 ? 27.01412 -57.32540 -29.57094 1.000 33.32090 85 PRO D N 1
ATOM 5117 C CA . PRO D 1 85 ? 27.55031 -57.60419 -28.22285 1.000 25.45911 85 PRO D CA 1
ATOM 5118 C C . PRO D 1 85 ? 26.83397 -56.83686 -27.12636 1.000 22.76114 85 PRO D C 1
ATOM 5119 O O . PRO D 1 85 ? 26.85387 -57.25214 -25.96119 1.000 43.95114 85 PRO D O 1
ATOM 5123 N N . ASP D 1 86 ? 26.18559 -55.73309 -27.48994 1.000 39.80049 86 ASP D N 1
ATOM 5124 C CA . ASP D 1 86 ? 25.31379 -54.97675 -26.59967 1.000 44.82169 86 ASP D CA 1
ATOM 5125 C C . ASP D 1 86 ? 24.35350 -55.86988 -25.81171 1.000 34.78492 86 ASP D C 1
ATOM 5126 O O . ASP D 1 86 ? 24.08160 -55.61248 -24.63210 1.000 32.24907 86 ASP D O 1
ATOM 5131 N N . GLY D 1 87 ? 23.82804 -56.91299 -26.44396 1.000 32.47461 87 GLY D N 1
ATOM 5132 C CA . GLY D 1 87 ? 22.57665 -57.53159 -26.04333 1.000 43.33971 87 GLY D CA 1
ATOM 5133 C C . GLY D 1 87 ? 21.41911 -57.19112 -26.95958 1.000 42.59227 87 GLY D C 1
ATOM 5134 O O . GLY D 1 87 ? 20.38440 -57.87513 -26.92712 1.000 46.81114 87 GLY D O 1
ATOM 5135 N N . SER D 1 88 ? 21.57777 -56.17112 -27.79687 1.000 43.86911 88 SER D N 1
ATOM 5136 C CA . SER D 1 88 ? 20.54577 -55.76056 -28.73532 1.000 45.33268 88 SER D CA 1
ATOM 5137 C C . SER D 1 88 ? 20.47168 -56.73129 -29.90183 1.000 44.76579 88 SER D C 1
ATOM 5138 O O . SER D 1 88 ? 21.48770 -57.26429 -30.35556 1.000 43.45572 88 SER D O 1
ATOM 5141 N N . CYS D 1 89 ? 19.26975 -56.92090 -30.41580 1.000 47.02191 89 CYS D N 1
ATOM 5142 C CA . CYS D 1 89 ? 19.07913 -57.56311 -31.70336 1.000 45.80481 89 CYS D CA 1
ATOM 5143 C C . CYS D 1 89 ? 18.22714 -56.65651 -32.58291 1.000 44.11710 89 CYS D C 1
ATOM 5144 O O . CYS D 1 89 ? 17.30519 -55.98393 -32.10532 1.000 36.52410 89 CYS D O 1
ATOM 5147 N N . ILE D 1 90 ? 18.57315 -56.61992 -33.86371 1.000 40.42554 90 ILE D N 1
ATOM 5148 C CA . ILE D 1 90 ? 18.01133 -55.69964 -34.83912 1.000 29.45254 90 ILE D CA 1
ATOM 5149 C C . ILE D 1 90 ? 17.39182 -56.52538 -35.95310 1.000 39.97368 90 ILE D C 1
ATOM 5150 O O . ILE D 1 90 ? 18.05604 -57.39506 -36.53518 1.000 36.84500 90 ILE D O 1
ATOM 5155 N N . LYS D 1 91 ? 16.11654 -56.27369 -36.22077 1.000 34.00954 91 LYS D N 1
ATOM 5156 C CA . LYS D 1 91 ? 15.41735 -56.89182 -37.33373 1.000 33.68409 91 LYS D CA 1
ATOM 5157 C C . LYS D 1 91 ? 15.69766 -56.07600 -38.58790 1.000 33.72268 91 LYS D C 1
ATOM 5158 O O . LYS D 1 91 ? 15.45664 -54.86422 -38.61326 1.000 39.38355 91 LYS D O 1
ATOM 5164 N N . LEU D 1 92 ? 16.23406 -56.73342 -39.60911 1.000 33.93304 92 LEU D N 1
ATOM 5165 C CA . LEU D 1 92 ? 16.49080 -56.10241 -40.89639 1.000 35.82123 92 LEU D CA 1
ATOM 5166 C C . LEU D 1 92 ? 15.50357 -56.66388 -41.90664 1.000 36.28831 92 LEU D C 1
ATOM 5167 O O . LEU D 1 92 ? 15.56152 -57.86422 -42.21492 1.000 45.07333 92 LEU D O 1
ATOM 5172 N N . PRO D 1 93 ? 14.58448 -55.86086 -42.43710 1.000 35.27272 93 PRO D N 1
ATOM 5173 C CA . PRO D 1 93 ? 13.55135 -56.41012 -43.32116 1.000 38.32954 93 PRO D CA 1
ATOM 5174 C C . PRO D 1 93 ? 14.13970 -56.94280 -44.61945 1.000 35.49347 93 PRO D C 1
ATOM 5175 O O . PRO D 1 93 ? 15.17835 -56.48053 -45.09808 1.000 36.88618 93 PRO D O 1
ATOM 5179 N N . VAL D 1 94 ? 13.45870 -57.93869 -45.18505 1.000 42.43822 94 VAL D N 1
ATOM 5180 C CA . VAL D 1 94 ? 13.86626 -58.56073 -46.43917 1.000 50.38230 94 VAL D CA 1
ATOM 5181 C C . VAL D 1 94 ? 12.91581 -58.24468 -47.57855 1.000 42.62861 94 VAL D C 1
ATOM 5182 O O . VAL D 1 94 ? 13.10682 -58.76005 -48.68830 1.000 45.73242 94 VAL D O 1
ATOM 5186 N N . ASP D 1 95 ? 11.88887 -57.42881 -47.34536 1.000 46.48028 95 ASP D N 1
ATOM 5187 C CA . ASP D 1 95 ? 11.01480 -56.95833 -48.41105 1.000 51.01118 95 ASP D CA 1
ATOM 5188 C C . ASP D 1 95 ? 11.32830 -55.52257 -48.81292 1.000 49.07486 95 ASP D C 1
ATOM 5189 O O . ASP D 1 95 ? 10.53579 -54.89031 -49.51895 1.000 46.29846 95 ASP D O 1
ATOM 5194 N N . GLN D 1 96 ? 12.46780 -54.99965 -48.36692 1.000 52.10952 96 GLN D N 1
ATOM 5195 C CA . GLN D 1 96 ? 12.94708 -53.68116 -48.74677 1.000 44.21738 96 GLN D CA 1
ATOM 5196 C C . GLN D 1 96 ? 14.45289 -53.73875 -48.92978 1.000 40.55285 96 GLN D C 1
ATOM 5197 O O . GLN D 1 96 ? 15.12985 -54.59990 -48.36276 1.000 42.12648 96 GLN D O 1
ATOM 5203 N N . ASN D 1 97 ? 14.97542 -52.80265 -49.71088 1.000 41.99795 97 ASN D N 1
ATOM 5204 C CA . ASN D 1 97 ? 16.39992 -52.54436 -49.64103 1.000 35.88535 97 ASN D CA 1
ATOM 5205 C C . ASN D 1 97 ? 16.71366 -51.80247 -48.34455 1.000 38.59939 97 ASN D C 1
ATOM 5206 O O . ASN D 1 97 ? 15.83676 -51.21935 -47.70193 1.000 33.24340 97 ASN D O 1
ATOM 5211 N N . ARG D 1 98 ? 17.97702 -51.84998 -47.94589 1.000 36.07029 98 ARG D N 1
ATOM 5212 C CA . ARG D 1 98 ? 18.38041 -51.35564 -46.63988 1.000 30.07421 98 ARG D CA 1
ATOM 5213 C C . ARG D 1 98 ? 19.58641 -50.44244 -46.77299 1.000 31.99711 98 ARG D C 1
ATOM 5214 O O . ARG D 1 98 ? 20.51316 -50.72860 -47.53540 1.000 35.61060 98 ARG D O 1
ATOM 5222 N N . ILE D 1 99 ? 19.56716 -49.34087 -46.03058 1.000 25.98120 99 ILE D N 1
ATOM 5223 C CA . ILE D 1 99 ? 20.73912 -48.49612 -45.85255 1.000 32.47221 99 ILE D CA 1
ATOM 5224 C C . ILE D 1 99 ? 21.00515 -48.39906 -44.35775 1.000 34.00566 99 ILE D C 1
ATOM 5225 O O . ILE D 1 99 ? 20.15691 -47.92152 -43.59438 1.000 26.60544 99 ILE D O 1
ATOM 5230 N N . ILE D 1 100 ? 22.16462 -48.88605 -43.93616 1.000 27.52947 100 ILE D N 1
ATOM 5231 C CA . ILE D 1 100 ? 22.55144 -48.88909 -42.53301 1.000 25.27687 100 ILE D CA 1
ATOM 5232 C C . ILE D 1 100 ? 23.61882 -47.82504 -42.34003 1.000 26.17314 100 ILE D C 1
ATOM 5233 O O . ILE D 1 100 ? 24.69222 -47.89013 -42.95258 1.000 26.19011 100 ILE D O 1
ATOM 5238 N N . LEU D 1 101 ? 23.31478 -46.83725 -41.50556 1.000 31.44746 101 LEU D N 1
ATOM 5239 C CA . LEU D 1 101 ? 24.31986 -45.89038 -41.04979 1.000 29.06258 101 LEU D CA 1
ATOM 5240 C C . LEU D 1 101 ? 25.01136 -46.46590 -39.82223 1.000 30.30415 101 LEU D C 1
ATOM 5241 O O . LEU D 1 101 ? 24.35135 -46.97870 -38.91353 1.000 24.61354 101 LEU D O 1
ATOM 5246 N N . ILE D 1 102 ? 26.33820 -46.40567 -39.80244 1.000 23.53578 102 ILE D N 1
ATOM 5247 C CA . ILE D 1 102 ? 27.11839 -46.89148 -38.67257 1.000 28.44380 102 ILE D CA 1
ATOM 5248 C C . ILE D 1 102 ? 28.06356 -45.78464 -38.23092 1.000 26.20468 102 ILE D C 1
ATOM 5249 O O . ILE D 1 102 ? 28.67029 -45.10187 -39.06274 1.000 31.56265 102 ILE D O 1
ATOM 5254 N N . GLU D 1 103 ? 28.17666 -45.60594 -36.91756 1.000 28.75620 103 GLU D N 1
ATOM 5255 C CA . GLU D 1 103 ? 28.79601 -44.43639 -36.31011 1.000 30.28191 103 GLU D CA 1
ATOM 5256 C C . GLU D 1 103 ? 29.74670 -44.89809 -35.21330 1.000 29.49704 103 GLU D C 1
ATOM 5257 O O . GLU D 1 103 ? 29.35580 -45.69742 -34.35734 1.000 31.73062 103 GLU D O 1
ATOM 5263 N N . GLY D 1 104 ? 30.98378 -44.41040 -35.23273 1.000 26.41031 104 GLY D N 1
ATOM 5264 C CA . GLY D 1 104 ? 31.91281 -44.77139 -34.17824 1.000 29.06786 104 GLY D CA 1
ATOM 5265 C C . GLY D 1 104 ? 33.33940 -44.36077 -34.48082 1.000 20.39241 104 GLY D C 1
ATOM 5266 O O . GLY D 1 104 ? 33.66019 -43.86052 -35.56007 1.000 21.99038 104 GLY D O 1
ATOM 5267 N N . TYR D 1 105 ? 34.20309 -44.62198 -33.49298 1.000 28.50402 105 TYR D N 1
ATOM 5268 C CA . TYR D 1 105 ? 35.58285 -44.13999 -33.53436 1.000 26.08395 105 TYR D CA 1
ATOM 5269 C C . TYR D 1 105 ? 36.43065 -44.89497 -34.55017 1.000 26.73662 105 TYR D C 1
ATOM 5270 O O . TYR D 1 105 ? 37.31263 -44.30767 -35.18777 1.000 27.47353 105 TYR D O 1
ATOM 5279 N N . TYR D 1 106 ? 36.21139 -46.19904 -34.68849 1.000 26.55898 106 TYR D N 1
ATOM 5280 C CA . TYR D 1 106 ? 37.17586 -47.07429 -35.34267 1.000 24.65118 106 TYR D CA 1
ATOM 5281 C C . TYR D 1 106 ? 36.61648 -47.70415 -36.61144 1.000 30.41697 106 TYR D C 1
ATOM 5282 O O . TYR D 1 106 ? 37.03730 -48.78962 -37.01492 1.000 28.69809 106 TYR D O 1
ATOM 5291 N N . LEU D 1 107 ? 35.68719 -47.00845 -37.26582 1.000 30.35047 107 LEU D N 1
ATOM 5292 C CA . LEU D 1 107 ? 35.06343 -47.54612 -38.46789 1.000 28.08442 107 LEU D CA 1
ATOM 5293 C C . LEU D 1 107 ? 36.04328 -47.65860 -39.62476 1.000 34.64809 107 LEU D C 1
ATOM 5294 O O . LEU D 1 107 ? 35.86811 -48.51420 -40.49734 1.000 29.10354 107 LEU D O 1
ATOM 5299 N N . LEU D 1 108 ? 37.07429 -46.81584 -39.65498 1.000 29.99846 108 LEU D N 1
ATOM 5300 C CA . LEU D 1 108 ? 37.95494 -46.71576 -40.81166 1.000 28.27887 108 LEU D CA 1
ATOM 5301 C C . LEU D 1 108 ? 39.27282 -47.45604 -40.61907 1.000 30.22524 108 LEU D C 1
ATOM 5302 O O . LEU D 1 108 ? 40.29080 -47.06704 -41.20285 1.000 28.82027 108 LEU D O 1
ATOM 5307 N N . LEU D 1 109 ? 39.27942 -48.50624 -39.80748 1.000 34.28275 109 LEU D N 1
ATOM 5308 C CA . LEU D 1 109 ? 40.43285 -49.38820 -39.78524 1.000 32.36949 109 LEU D CA 1
ATOM 5309 C C . LEU D 1 109 ? 40.64166 -49.96724 -41.18166 1.000 37.87904 109 LEU D C 1
ATOM 5310 O O . LEU D 1 109 ? 39.66486 -50.32887 -41.84907 1.000 33.72908 109 LEU D O 1
ATOM 5315 N N . PRO D 1 110 ? 41.88889 -50.04348 -41.66372 1.000 38.96064 110 PRO D N 1
ATOM 5316 C CA . PRO D 1 110 ? 42.12535 -50.65131 -42.98936 1.000 31.94442 110 PRO D CA 1
ATOM 5317 C C . PRO D 1 110 ? 41.36953 -51.95798 -43.16066 1.000 31.55369 110 PRO D C 1
ATOM 5318 O O . PRO D 1 110 ? 40.63992 -52.15427 -44.14301 1.000 46.18557 110 PRO D O 1
ATOM 5322 N N . GLU D 1 111 ? 41.49459 -52.83385 -42.16378 1.000 30.80207 111 GLU D N 1
ATOM 5323 C CA . GLU D 1 111 ? 40.83495 -54.13498 -42.13052 1.000 35.93868 111 GLU D CA 1
ATOM 5324 C C . GLU D 1 111 ? 39.33845 -54.06147 -42.42609 1.000 41.22267 111 GLU D C 1
ATOM 5325 O O . GLU D 1 111 ? 38.76201 -55.02774 -42.93734 1.000 43.32961 111 GLU D O 1
ATOM 5331 N N . LEU D 1 112 ? 38.69650 -52.92671 -42.14336 1.000 38.27766 112 LEU D N 1
ATOM 5332 C CA . LEU D 1 112 ? 37.25436 -52.79998 -42.31836 1.000 34.45393 112 LEU D CA 1
ATOM 5333 C C . LEU D 1 112 ? 36.84242 -52.16166 -43.63692 1.000 37.95536 112 LEU D C 1
ATOM 5334 O O . LEU D 1 112 ? 35.67923 -52.30241 -44.02926 1.000 28.85318 112 LEU D O 1
ATOM 5339 N N . LEU D 1 113 ? 37.75632 -51.48006 -44.32617 1.000 32.44224 113 LEU D N 1
ATOM 5340 C CA . LEU D 1 113 ? 37.37047 -50.63807 -45.45910 1.000 33.15335 113 LEU D CA 1
ATOM 5341 C C . LEU D 1 113 ? 36.54356 -51.33157 -46.54605 1.000 33.18224 113 LEU D C 1
ATOM 5342 O O . LEU D 1 113 ? 35.61399 -50.69079 -47.06642 1.000 35.29729 113 LEU D O 1
ATOM 5347 N N . PRO D 1 114 ? 36.80037 -52.58675 -46.94155 1.000 31.49315 114 PRO D N 1
ATOM 5348 C CA . PRO D 1 114 ? 36.03929 -53.16413 -48.06682 1.000 40.26544 114 PRO D CA 1
ATOM 5349 C C . PRO D 1 114 ? 34.56080 -53.40385 -47.78481 1.000 38.44497 114 PRO D C 1
ATOM 5350 O O . PRO D 1 114 ? 33.80758 -53.64119 -48.73852 1.000 35.75575 114 PRO D O 1
ATOM 5354 N N . TYR D 1 115 ? 34.11746 -53.35421 -46.52734 1.000 35.54352 115 TYR D N 1
ATOM 5355 C CA . TYR D 1 115 ? 32.72449 -53.65717 -46.21762 1.000 33.92619 115 TYR D CA 1
ATOM 5356 C C . TYR D 1 115 ? 31.78294 -52.49152 -46.48024 1.000 35.49447 115 TYR D C 1
ATOM 5357 O O . TYR D 1 115 ? 30.57222 -52.70784 -46.60320 1.000 36.00535 115 TYR D O 1
ATOM 5366 N N . TYR D 1 116 ? 32.30013 -51.27170 -46.56213 1.000 27.84399 116 TYR D N 1
ATOM 5367 C CA . TYR D 1 116 ? 31.45893 -50.08743 -46.61549 1.000 28.41401 116 TYR D CA 1
ATOM 5368 C C . TYR D 1 116 ? 31.06521 -49.75139 -48.04409 1.000 28.39992 116 TYR D C 1
ATOM 5369 O O . TYR D 1 116 ? 31.87228 -49.86217 -48.97160 1.000 29.83556 116 TYR D O 1
ATOM 5378 N N . THR D 1 117 ? 29.80711 -49.34591 -48.21290 1.000 30.39778 117 THR D N 1
ATOM 5379 C CA . THR D 1 117 ? 29.41543 -48.70266 -49.45807 1.000 29.96668 117 THR D CA 1
ATOM 5380 C C . THR D 1 117 ? 29.98542 -47.29201 -49.53075 1.000 39.59926 117 THR D C 1
ATOM 5381 O O . THR D 1 117 ? 30.45201 -46.86262 -50.59264 1.000 32.76245 117 THR D O 1
ATOM 5385 N N . SER D 1 118 ? 29.98730 -46.56372 -48.41031 1.000 40.29724 118 SER D N 1
ATOM 5386 C CA . SER D 1 118 ? 30.59777 -45.23622 -48.41983 1.000 27.89680 118 SER D CA 1
ATOM 5387 C C . SER D 1 118 ? 31.23832 -44.93740 -47.06779 1.000 34.40974 118 SER D C 1
ATOM 5388 O O . SER D 1 118 ? 30.82960 -45.48358 -46.03742 1.000 27.16822 118 SER D O 1
ATOM 5391 N N . LYS D 1 119 ? 32.24643 -44.05607 -47.08225 1.000 28.94305 119 LYS D N 1
ATOM 5392 C CA . LYS D 1 119 ? 33.11174 -43.82313 -45.92576 1.000 32.66160 119 LYS D CA 1
ATOM 5393 C C . LYS D 1 119 ? 33.28370 -42.32866 -45.66936 1.000 33.61736 119 LYS D C 1
ATOM 5394 O O . LYS D 1 119 ? 33.78746 -41.59457 -46.53098 1.000 32.74184 119 LYS D O 1
ATOM 5400 N N . ILE D 1 120 ? 32.90629 -41.89504 -44.46403 1.000 23.27199 120 ILE D N 1
ATOM 5401 C CA . ILE D 1 120 ? 32.89672 -40.49610 -44.05631 1.000 27.92768 120 ILE D CA 1
ATOM 5402 C C . ILE D 1 120 ? 33.65566 -40.36372 -42.74149 1.000 29.79230 120 ILE D C 1
ATOM 5403 O O . ILE D 1 120 ? 33.50780 -41.19986 -41.84384 1.000 25.30417 120 ILE D O 1
ATOM 5408 N N . PHE D 1 121 ? 34.46690 -39.31476 -42.62618 1.000 28.83678 121 PHE D N 1
ATOM 5409 C CA . PHE D 1 121 ? 35.13210 -38.97282 -41.37297 1.000 28.18824 121 PHE D CA 1
ATOM 5410 C C . PHE D 1 121 ? 34.70454 -37.57864 -40.93746 1.000 30.34556 121 PHE D C 1
ATOM 5411 O O . PHE D 1 121 ? 34.97240 -36.59595 -41.63725 1.000 25.52569 121 PHE D O 1
ATOM 5419 N N . VAL D 1 122 ? 34.05868 -37.50146 -39.77649 1.000 30.98028 122 VAL D N 1
ATOM 5420 C CA . VAL D 1 122 ? 33.65927 -36.24131 -39.15940 1.000 26.22493 122 VAL D CA 1
ATOM 5421 C C . VAL D 1 122 ? 34.89053 -35.62759 -38.50238 1.000 29.28022 122 VAL D C 1
ATOM 5422 O O . VAL D 1 122 ? 35.33070 -36.08971 -37.44748 1.000 22.79919 122 VAL D O 1
ATOM 5426 N N . TYR D 1 123 ? 35.43983 -34.57923 -39.11200 1.000 24.68817 123 TYR D N 1
ATOM 5427 C CA . TYR D 1 123 ? 36.66284 -33.95450 -38.62336 1.000 30.97039 123 TYR D CA 1
ATOM 5428 C C . TYR D 1 123 ? 36.31776 -32.74606 -37.76318 1.000 28.18714 123 TYR D C 1
ATOM 5429 O O . TYR D 1 123 ? 35.59490 -31.84510 -38.20436 1.000 25.29888 123 TYR D O 1
ATOM 5438 N N . GLU D 1 124 ? 36.84114 -32.73006 -36.54092 1.000 30.61452 124 GLU D N 1
ATOM 5439 C CA . GLU D 1 124 ? 36.71947 -31.58249 -35.65581 1.000 25.63302 124 GLU D CA 1
ATOM 5440 C C . GLU D 1 124 ? 38.00110 -31.45104 -34.85048 1.000 21.03347 124 GLU D C 1
ATOM 5441 O O . GLU D 1 124 ? 38.59670 -32.45534 -34.45073 1.000 29.28324 124 GLU D O 1
ATOM 5447 N N . ASP D 1 125 ? 38.42856 -30.21225 -34.62935 1.000 26.47502 125 ASP D N 1
ATOM 5448 C CA . ASP D 1 125 ? 39.66271 -29.97426 -33.90170 1.000 24.21063 125 ASP D CA 1
ATOM 5449 C C . ASP D 1 125 ? 39.50629 -30.36511 -32.43554 1.000 24.08501 125 ASP D C 1
ATOM 5450 O O . ASP D 1 125 ? 38.40408 -30.38681 -31.88055 1.000 24.57003 125 ASP D O 1
ATOM 5455 N N . ALA D 1 126 ? 40.64272 -30.67995 -31.81026 1.000 25.87995 126 ALA D N 1
ATOM 5456 C CA . ALA D 1 126 ? 40.62599 -31.20385 -30.44876 1.000 24.28428 126 ALA D CA 1
ATOM 5457 C C . ALA D 1 126 ? 40.00812 -30.21170 -29.47092 1.000 25.61199 126 ALA D C 1
ATOM 5458 O O . ALA D 1 126 ? 39.29412 -30.61051 -28.54199 1.000 27.88559 126 ALA D O 1
ATOM 5460 N N . ASP D 1 127 ? 40.26242 -28.91343 -29.66164 1.000 22.58650 127 ASP D N 1
ATOM 5461 C CA . ASP D 1 127 ? 39.69526 -27.92925 -28.74422 1.000 27.93241 127 ASP D CA 1
ATOM 5462 C C . ASP D 1 127 ? 38.18616 -27.80398 -28.92688 1.000 24.31641 127 ASP D C 1
ATOM 5463 O O . ASP D 1 127 ? 37.44963 -27.70326 -27.94192 1.000 25.69082 127 ASP D O 1
ATOM 5468 N N . THR D 1 128 ? 37.69982 -27.81273 -30.17191 1.000 22.44171 128 THR D N 1
ATOM 5469 C CA . THR D 1 128 ? 36.25512 -27.73922 -30.38188 1.000 28.61415 128 THR D CA 1
ATOM 5470 C C . THR D 1 128 ? 35.56637 -28.98542 -29.84093 1.000 20.57149 128 THR D C 1
ATOM 5471 O O . THR D 1 128 ? 34.45093 -28.91438 -29.30725 1.000 22.75563 128 THR D O 1
ATOM 5475 N N . ARG D 1 129 ? 36.22940 -30.13656 -29.94336 1.000 29.91056 129 ARG D N 1
ATOM 5476 C CA . ARG D 1 129 ? 35.65021 -31.35726 -29.40033 1.000 25.95131 129 ARG D CA 1
ATOM 5477 C C . ARG D 1 129 ? 35.62218 -31.32062 -27.87593 1.000 22.35966 129 ARG D C 1
ATOM 5478 O O . ARG D 1 129 ? 34.62850 -31.72771 -27.25984 1.000 24.74625 129 ARG D O 1
ATOM 5486 N N . LEU D 1 130 ? 36.68500 -30.80580 -27.24787 1.000 22.99309 130 LEU D N 1
ATOM 5487 C CA . LEU D 1 130 ? 36.65566 -30.62835 -25.79830 1.000 29.44415 130 LEU D CA 1
ATOM 5488 C C . LEU D 1 130 ? 35.58103 -29.62746 -25.39250 1.000 25.44187 130 LEU D C 1
ATOM 5489 O O . LEU D 1 130 ? 34.95442 -29.77248 -24.33699 1.000 25.75558 130 LEU D O 1
ATOM 5494 N N . GLU D 1 131 ? 35.35006 -28.60663 -26.22198 1.000 24.65355 131 GLU D N 1
ATOM 5495 C CA . GLU D 1 131 ? 34.29579 -27.63967 -25.93336 1.000 25.08603 131 GLU D CA 1
ATOM 5496 C C . GLU D 1 131 ? 32.92803 -28.30433 -25.94829 1.000 22.12244 131 GLU D C 1
ATOM 5497 O O . GLU D 1 131 ? 32.10083 -28.06394 -25.06241 1.000 27.96680 131 GLU D O 1
ATOM 5503 N N . ARG D 1 132 ? 32.66042 -29.12380 -26.96933 1.000 27.75381 132 ARG D N 1
ATOM 5504 C CA . ARG D 1 132 ? 31.39904 -29.86035 -26.99359 1.000 35.25782 132 ARG D CA 1
ATOM 5505 C C . ARG D 1 132 ? 31.27063 -30.76118 -25.77156 1.000 27.87618 132 ARG D C 1
ATOM 5506 O O . ARG D 1 132 ? 30.20214 -30.83001 -25.14995 1.000 25.18286 132 ARG D O 1
ATOM 5514 N N . CYS D 1 133 ? 32.35216 -31.46333 -25.41799 1.000 27.64490 133 CYS D N 1
ATOM 5515 C CA . CYS D 1 133 ? 32.34036 -32.33128 -24.24278 1.000 31.16209 133 CYS D CA 1
ATOM 5516 C C . CYS D 1 133 ? 31.96263 -31.55113 -22.99028 1.000 31.31951 133 CYS D C 1
ATOM 5517 O O . CYS D 1 133 ? 31.10200 -31.97537 -22.20849 1.000 29.30290 133 CYS D O 1
ATOM 5520 N N . VAL D 1 134 ? 32.59535 -30.39344 -22.79719 1.000 29.90692 134 VAL D N 1
ATOM 5521 C CA . VAL D 1 134 ? 32.34592 -29.58613 -21.60898 1.000 29.58796 134 VAL D CA 1
ATOM 5522 C C . VAL D 1 134 ? 30.91970 -29.04358 -21.61358 1.000 35.23784 134 VAL D C 1
ATOM 5523 O O . VAL D 1 134 ? 30.22978 -29.06693 -20.58783 1.000 37.18468 134 VAL D O 1
ATOM 5527 N N . LEU D 1 135 ? 30.44472 -28.56536 -22.76677 1.000 31.68069 135 LEU D N 1
ATOM 5528 C CA . LEU D 1 135 ? 29.10819 -27.98087 -22.82895 1.000 26.94859 135 LEU D CA 1
ATOM 5529 C C . LEU D 1 135 ? 28.03405 -29.02853 -22.57674 1.000 30.54604 135 LEU D C 1
ATOM 5530 O O . LEU D 1 135 ? 27.00048 -28.73392 -21.96497 1.000 34.49112 135 LEU D O 1
ATOM 5535 N N . GLN D 1 136 ? 28.25561 -30.25784 -23.04496 1.000 34.75386 136 GLN D N 1
ATOM 5536 C CA . GLN D 1 136 ? 27.29348 -31.32299 -22.78739 1.000 36.82498 136 GLN D CA 1
ATOM 5537 C C . GLN D 1 136 ? 27.34131 -31.76290 -21.32960 1.000 44.57945 136 GLN D C 1
ATOM 5538 O O . GLN D 1 136 ? 26.32227 -31.74179 -20.62871 1.000 41.74732 136 GLN D O 1
ATOM 5544 N N . ARG D 1 137 ? 28.52559 -32.14413 -20.85080 1.000 32.55199 137 ARG D N 1
ATOM 5545 C CA . ARG D 1 137 ? 28.65901 -32.80912 -19.56294 1.000 35.45181 137 ARG D CA 1
ATOM 5546 C C . ARG D 1 137 ? 28.73236 -31.85679 -18.37708 1.000 43.00375 137 ARG D C 1
ATOM 5547 O O . ARG D 1 137 ? 28.38379 -32.25963 -17.26207 1.000 47.51190 137 ARG D O 1
ATOM 5555 N N . VAL D 1 138 ? 29.17730 -30.62108 -18.57289 1.000 33.24721 138 VAL D N 1
ATOM 5556 C CA . VAL D 1 138 ? 29.32544 -29.66819 -17.47432 1.000 38.75136 138 VAL D CA 1
ATOM 5557 C C . VAL D 1 138 ? 28.21462 -28.62554 -17.47847 1.000 42.89318 138 VAL D C 1
ATOM 5558 O O . VAL D 1 138 ? 27.55098 -28.41432 -16.46363 1.000 40.44970 138 VAL D O 1
ATOM 5562 N N . LYS D 1 139 ? 27.99332 -27.95760 -18.61368 1.000 37.90545 139 LYS D N 1
ATOM 5563 C CA . LYS D 1 139 ? 26.98879 -26.89878 -18.64158 1.000 33.41702 139 LYS D CA 1
ATOM 5564 C C . LYS D 1 139 ? 25.57503 -27.46549 -18.59716 1.000 42.24293 139 LYS D C 1
ATOM 5565 O O . LYS D 1 139 ? 24.72381 -26.96449 -17.85345 1.000 52.53310 139 LYS D O 1
ATOM 5571 N N . ALA D 1 140 ? 25.30195 -28.50186 -19.38757 1.000 40.05479 140 ALA D N 1
ATOM 5572 C CA . ALA D 1 140 ? 23.95201 -29.04270 -19.48364 1.000 35.99508 140 ALA D CA 1
ATOM 5573 C C . ALA D 1 140 ? 23.64921 -30.05039 -18.37819 1.000 31.07381 140 ALA D C 1
ATOM 5574 O O . ALA D 1 140 ? 22.60510 -29.96020 -17.72527 1.000 39.53778 140 ALA D O 1
ATOM 5576 N N . GLU D 1 141 ? 24.54778 -31.00455 -18.14868 1.000 26.97190 141 GLU D N 1
ATOM 5577 C CA . GLU D 1 141 ? 24.30504 -32.08408 -17.20002 1.000 36.84427 141 GLU D CA 1
ATOM 5578 C C . GLU D 1 141 ? 24.92033 -31.83023 -15.83039 1.000 44.86802 141 GLU D C 1
ATOM 5579 O O . GLU D 1 141 ? 24.84289 -32.70582 -14.96092 1.000 43.18475 141 GLU D O 1
ATOM 5585 N N . LYS D 1 142 ? 25.52495 -30.65857 -15.62599 1.000 45.29263 142 LYS D N 1
ATOM 5586 C CA . LYS D 1 142 ? 25.99780 -30.20700 -14.31480 1.000 49.08287 142 LYS D CA 1
ATOM 5587 C C . LYS D 1 142 ? 26.99892 -31.17816 -13.69401 1.000 44.53780 142 LYS D C 1
ATOM 5588 O O . LYS D 1 142 ? 27.07512 -31.31126 -12.46975 1.000 42.53947 142 LYS D O 1
ATOM 5594 N N . GLY D 1 143 ? 27.77026 -31.86751 -14.52544 1.000 47.22152 143 GLY D N 1
ATOM 5595 C CA . GLY D 1 143 ? 28.82822 -32.71385 -14.01979 1.000 29.65714 143 GLY D CA 1
ATOM 5596 C C . GLY D 1 143 ? 29.98679 -31.88921 -13.49705 1.000 41.31101 143 GLY D C 1
ATOM 5597 O O . GLY D 1 143 ? 30.01249 -30.66075 -13.59057 1.000 38.97509 143 GLY D O 1
ATOM 5598 N N . ASP D 1 144 ? 30.97600 -32.58360 -12.93835 1.000 47.28508 144 ASP D N 1
ATOM 5599 C CA . ASP D 1 144 ? 32.12213 -31.90546 -12.34406 1.000 44.03775 144 ASP D CA 1
ATOM 5600 C C . ASP D 1 144 ? 33.15860 -31.59351 -13.41531 1.000 38.48552 144 ASP D C 1
ATOM 5601 O O . ASP D 1 144 ? 33.61858 -32.49267 -14.12909 1.000 34.77042 144 ASP D O 1
ATOM 5606 N N . LEU D 1 145 ? 33.55388 -30.32141 -13.48702 1.000 40.00620 145 LEU D N 1
ATOM 5607 C CA . LEU D 1 145 ? 34.39203 -29.84273 -14.58166 1.000 40.33113 145 LEU D CA 1
ATOM 5608 C C . LEU D 1 145 ? 35.73268 -30.56968 -14.62840 1.000 43.23443 145 LEU D C 1
ATOM 5609 O O . LEU D 1 145 ? 36.18608 -30.99103 -15.70017 1.000 44.98606 145 LEU D O 1
ATOM 5614 N N . THR D 1 146 ? 36.38624 -30.72186 -13.47331 1.000 48.61191 146 THR D N 1
ATOM 5615 C CA . THR D 1 146 ? 37.72568 -31.30441 -13.45435 1.000 38.35629 146 THR D CA 1
ATOM 5616 C C . THR D 1 146 ? 37.70359 -32.76937 -13.87838 1.000 41.27453 146 THR D C 1
ATOM 5617 O O . THR D 1 146 ? 38.56405 -33.21038 -14.65135 1.000 37.75780 146 THR D O 1
ATOM 5621 N N . LYS D 1 147 ? 36.72062 -33.53506 -13.39732 1.000 41.81714 147 LYS D N 1
ATOM 5622 C CA . LYS D 1 147 ? 36.61962 -34.93802 -13.78851 1.000 34.80823 147 LYS D CA 1
ATOM 5623 C C . LYS D 1 147 ? 36.31668 -35.07939 -15.27589 1.000 34.55279 147 LYS D C 1
ATOM 5624 O O . LYS D 1 147 ? 36.81877 -35.99890 -15.93211 1.000 33.57821 147 LYS D O 1
ATOM 5626 N N . VAL D 1 148 ? 35.51048 -34.17171 -15.82829 1.000 39.14265 148 VAL D N 1
ATOM 5627 C CA . VAL D 1 148 ? 35.17899 -34.23486 -17.24933 1.000 29.67383 148 VAL D CA 1
ATOM 5628 C C . VAL D 1 148 ? 36.41165 -33.92950 -18.09534 1.000 35.90709 148 VAL D C 1
ATOM 5629 O O . VAL D 1 148 ? 36.71887 -34.64028 -19.06696 1.000 37.65836 148 VAL D O 1
ATOM 5633 N N . LEU D 1 149 ? 37.14307 -32.87124 -17.72862 1.000 33.42831 149 LEU D N 1
ATOM 5634 C CA . LEU D 1 149 ? 38.39862 -32.56140 -18.40596 1.000 39.75873 149 LEU D CA 1
ATOM 5635 C C . LEU D 1 149 ? 39.35682 -33.74352 -18.34893 1.000 34.63978 149 LEU D C 1
ATOM 5636 O O . LEU D 1 149 ? 40.00081 -34.08111 -19.34859 1.000 34.71557 149 LEU D O 1
ATOM 5641 N N . ASN D 1 150 ? 39.46339 -34.38645 -17.18115 1.000 29.39101 150 ASN D N 1
ATOM 5642 C CA . ASN D 1 150 ? 40.41635 -35.48162 -17.02825 1.000 42.05048 150 ASN D CA 1
ATOM 5643 C C . ASN D 1 150 ? 40.00346 -36.70307 -17.83988 1.000 40.61964 150 ASN D C 1
ATOM 5644 O O . ASN D 1 150 ? 40.85735 -37.36404 -18.44207 1.000 35.74312 150 ASN D O 1
ATOM 5649 N N . ASP D 1 151 ? 38.70674 -37.02407 -17.87141 1.000 34.00548 151 ASP D N 1
ATOM 5650 C CA . ASP D 1 151 ? 38.25387 -38.10743 -18.73671 1.000 33.45317 151 ASP D CA 1
ATOM 5651 C C . ASP D 1 151 ? 38.63062 -37.82860 -20.18434 1.000 36.52487 151 ASP D C 1
ATOM 5652 O O . ASP D 1 151 ? 39.16713 -38.70199 -20.87706 1.000 26.57997 151 ASP D O 1
ATOM 5657 N N . PHE D 1 152 ? 38.37313 -36.60443 -20.65523 1.000 34.86685 152 PHE D N 1
ATOM 5658 C CA . PHE D 1 152 ? 38.71711 -36.27240 -22.03592 1.000 32.76037 152 PHE D CA 1
ATOM 5659 C C . PHE D 1 152 ? 40.21711 -36.41504 -22.28341 1.000 34.56471 152 PHE D C 1
ATOM 5660 O O . PHE D 1 152 ? 40.64032 -37.09320 -23.22668 1.000 30.34882 152 PHE D O 1
ATOM 5668 N N . VAL D 1 153 ? 41.03819 -35.78742 -21.44027 1.000 33.50811 153 VAL D N 1
ATOM 5669 C CA . VAL D 1 153 ? 42.44970 -35.60895 -21.77416 1.000 36.56384 153 VAL D CA 1
ATOM 5670 C C . VAL D 1 153 ? 43.25782 -36.87307 -21.49361 1.000 34.20517 153 VAL D C 1
ATOM 5671 O O . VAL D 1 153 ? 44.13912 -37.24078 -22.27833 1.000 39.00430 153 VAL D O 1
ATOM 5675 N N . THR D 1 154 ? 42.98388 -37.56590 -20.38890 1.000 27.82728 154 THR D N 1
ATOM 5676 C CA . THR D 1 154 ? 43.77736 -38.74170 -20.05429 1.000 34.70654 154 THR D CA 1
ATOM 5677 C C . THR D 1 154 ? 43.30359 -40.01377 -20.74950 1.000 37.71370 154 THR D C 1
ATOM 5678 O O . THR D 1 154 ? 44.11653 -40.92027 -20.95847 1.000 38.10668 154 THR D O 1
ATOM 5682 N N . LEU D 1 155 ? 42.02861 -40.10733 -21.12688 1.000 31.62674 155 LEU D N 1
ATOM 5683 C CA . LEU D 1 155 ? 41.50228 -41.31568 -21.75329 1.000 36.40484 155 LEU D CA 1
ATOM 5684 C C . LEU D 1 155 ? 41.14683 -41.13303 -23.22169 1.000 33.49775 155 LEU D C 1
ATOM 5685 O O . LEU D 1 155 ? 41.54112 -41.95152 -24.05680 1.000 37.56190 155 LEU D O 1
ATOM 5690 N N . SER D 1 156 ? 40.39941 -40.08355 -23.56729 1.000 36.89624 156 SER D N 1
ATOM 5691 C CA . SER D 1 156 ? 39.95678 -39.92931 -24.95062 1.000 30.10405 156 SER D CA 1
ATOM 5692 C C . SER D 1 156 ? 41.08588 -39.42921 -25.84363 1.000 27.38140 156 SER D C 1
ATOM 5693 O O . SER D 1 156 ? 41.18908 -39.83122 -27.00956 1.000 24.25470 156 SER D O 1
ATOM 5696 N N . LYS D 1 157 ? 41.94823 -38.55870 -25.30681 1.000 26.98820 157 LYS D N 1
ATOM 5697 C CA . LYS D 1 157 ? 42.99707 -37.95354 -26.12692 1.000 22.62724 157 LYS D CA 1
ATOM 5698 C C . LYS D 1 157 ? 44.05455 -38.95714 -26.57302 1.000 27.58384 157 LYS D C 1
ATOM 5699 O O . LYS D 1 157 ? 44.43221 -38.92941 -27.75718 1.000 27.16191 157 LYS D O 1
ATOM 5705 N N . PRO D 1 158 ? 44.59575 -39.83280 -25.71263 1.000 27.26471 158 PRO D N 1
ATOM 5706 C CA . PRO D 1 158 ? 45.57336 -40.81132 -26.22599 1.000 26.66844 158 PRO D CA 1
ATOM 5707 C C . PRO D 1 158 ? 44.97590 -41.75316 -27.25357 1.000 24.22321 158 PRO D C 1
ATOM 5708 O O . PRO D 1 158 ? 45.63610 -42.09208 -28.24796 1.000 25.36617 158 PRO D O 1
ATOM 5712 N N . ALA D 1 159 ? 43.72831 -42.17695 -27.03808 1.000 24.92127 159 ALA D N 1
ATOM 5713 C CA . ALA D 1 159 ? 43.04063 -43.00579 -28.02064 1.000 22.82420 159 ALA D CA 1
ATOM 5714 C C . ALA D 1 159 ? 42.92403 -42.28605 -29.35685 1.000 25.27934 159 ALA D C 1
ATOM 5715 O O . ALA D 1 159 ? 43.22703 -42.85893 -30.41000 1.000 27.40856 159 ALA D O 1
ATOM 5717 N N . TYR D 1 160 ? 42.48958 -41.02302 -29.33822 1.000 23.51303 160 TYR D N 1
ATOM 5718 C CA . TYR D 1 160 ? 42.35411 -40.29669 -30.59589 1.000 30.55429 160 TYR D CA 1
ATOM 5719 C C . TYR D 1 160 ? 43.70544 -40.11848 -31.27393 1.000 29.17943 160 TYR D C 1
ATOM 5720 O O . TYR D 1 160 ? 43.82715 -40.27525 -32.49521 1.000 22.02788 160 TYR D O 1
ATOM 5729 N N . ASP D 1 161 ? 44.73283 -39.77128 -30.49695 1.000 25.16562 161 ASP D N 1
ATOM 5730 C CA . ASP D 1 161 ? 46.02869 -39.46416 -31.08984 1.000 27.65231 161 ASP D CA 1
ATOM 5731 C C . ASP D 1 161 ? 46.66638 -40.70141 -31.70422 1.000 27.50313 161 ASP D C 1
ATOM 5732 O O . ASP D 1 161 ? 47.26830 -40.62248 -32.78110 1.000 35.86227 161 ASP D O 1
ATOM 5737 N N . SER D 1 162 ? 46.53860 -41.85486 -31.04768 1.000 28.87348 162 SER D N 1
ATOM 5738 C CA . SER D 1 162 ? 47.26309 -43.03446 -31.50457 1.000 32.18083 162 SER D CA 1
ATOM 5739 C C . SER D 1 162 ? 46.48196 -43.89051 -32.49537 1.000 25.74308 162 SER D C 1
ATOM 5740 O O . SER D 1 162 ? 47.09721 -44.53149 -33.35420 1.000 36.36643 162 SER D O 1
ATOM 5742 N N . SER D 1 163 ? 45.15137 -43.92961 -32.41080 1.000 28.27648 163 SER D N 1
ATOM 5743 C CA . SER D 1 163 ? 44.41966 -44.94135 -33.16733 1.000 28.10980 163 SER D CA 1
ATOM 5744 C C . SER D 1 163 ? 43.33356 -44.39184 -34.08764 1.000 30.52060 163 SER D C 1
ATOM 5745 O O . SER D 1 163 ? 43.03576 -45.00431 -35.11686 1.000 31.01312 163 SER D O 1
ATOM 5748 N N . ILE D 1 164 ? 42.71380 -43.26907 -33.73171 1.000 29.55531 164 ILE D N 1
ATOM 5749 C CA . ILE D 1 164 ? 41.60388 -42.75067 -34.52871 1.000 28.68011 164 ILE D CA 1
ATOM 5750 C C . ILE D 1 164 ? 42.12387 -41.83184 -35.62541 1.000 29.20699 164 ILE D C 1
ATOM 5751 O O . ILE D 1 164 ? 41.84676 -42.05068 -36.81011 1.000 20.06931 164 ILE D O 1
ATOM 5756 N N . HIS D 1 165 ? 42.86925 -40.79669 -35.23381 1.000 32.29900 165 HIS D N 1
ATOM 5757 C CA . HIS D 1 165 ? 43.36026 -39.79330 -36.17983 1.000 25.45682 165 HIS D CA 1
ATOM 5758 C C . HIS D 1 165 ? 44.00143 -40.38378 -37.43272 1.000 29.24528 165 HIS D C 1
ATOM 5759 O O . HIS D 1 165 ? 43.61329 -39.97683 -38.54083 1.000 29.71784 165 HIS D O 1
ATOM 5766 N N . PRO D 1 166 ? 44.94131 -41.33605 -37.35304 1.000 26.79373 166 PRO D N 1
ATOM 5767 C CA . PRO D 1 166 ? 45.58600 -41.82331 -38.58548 1.000 25.83383 166 PRO D CA 1
ATOM 5768 C C . PRO D 1 166 ? 44.65166 -42.54503 -39.54636 1.000 29.39970 166 PRO D C 1
ATOM 5769 O O . PRO D 1 166 ? 45.05849 -42.79220 -40.68825 1.000 37.99713 166 PRO D O 1
ATOM 5773 N N . THR D 1 167 ? 43.42887 -42.88969 -39.14394 1.000 22.20543 167 THR D N 1
ATOM 5774 C CA . THR D 1 167 ? 42.49421 -43.48903 -40.08758 1.000 31.49956 167 THR D CA 1
ATOM 5775 C C . THR D 1 167 ? 41.68643 -42.46127 -40.86599 1.000 30.96467 167 THR D C 1
ATOM 5776 O O . THR D 1 167 ? 40.96773 -42.84757 -41.79531 1.000 28.83180 167 THR D O 1
ATOM 5780 N N . ARG D 1 168 ? 41.78963 -41.17086 -40.52766 1.000 29.34098 168 ARG D N 1
ATOM 5781 C CA . ARG D 1 168 ? 40.87021 -40.19971 -41.11466 1.000 28.03798 168 ARG D CA 1
ATOM 5782 C C . ARG D 1 168 ? 40.99145 -40.13909 -42.63425 1.000 31.04164 168 ARG D C 1
ATOM 5783 O O . ARG D 1 168 ? 39.98650 -39.93822 -43.32514 1.000 34.34763 168 ARG D O 1
ATOM 5791 N N . GLU D 1 169 ? 42.18752 -40.34252 -43.18007 1.000 26.57233 169 GLU D N 1
ATOM 5792 C CA . GLU D 1 169 ? 42.34336 -40.23432 -44.62447 1.000 31.10036 169 GLU D CA 1
ATOM 5793 C C . GLU D 1 169 ? 41.89625 -41.48287 -45.37211 1.000 35.29513 169 GLU D C 1
ATOM 5794 O O . GLU D 1 169 ? 41.99696 -41.51509 -46.60369 1.000 38.91517 169 GLU D O 1
ATOM 5800 N N . ASN D 1 170 ? 41.39859 -42.50144 -44.67142 1.000 32.14203 170 ASN D N 1
ATOM 5801 C CA . ASN D 1 170 ? 40.78436 -43.63243 -45.35142 1.000 32.29700 170 ASN D CA 1
ATOM 5802 C C . ASN D 1 170 ? 39.36436 -43.33273 -45.80842 1.000 33.21721 170 ASN D C 1
ATOM 5803 O O . ASN D 1 170 ? 38.78035 -44.14048 -46.53897 1.000 34.83805 170 ASN D O 1
ATOM 5808 N N . ALA D 1 171 ? 38.80568 -42.19626 -45.40422 1.000 30.50980 171 ALA D N 1
ATOM 5809 C CA . ALA D 1 171 ? 37.44670 -41.84785 -45.78114 1.000 31.20023 171 ALA D CA 1
ATOM 5810 C C . ALA D 1 171 ? 37.38013 -41.41862 -47.24073 1.000 30.31016 171 ALA D C 1
ATOM 5811 O O . ALA D 1 171 ? 38.34894 -40.90861 -47.81031 1.000 30.67826 171 ALA D O 1
ATOM 5813 N N . ASP D 1 172 ? 36.21868 -41.65271 -47.85372 1.000 36.07457 172 ASP D N 1
ATOM 5814 C CA . ASP D 1 172 ? 35.93283 -41.02006 -49.13469 1.000 32.66511 172 ASP D CA 1
ATOM 5815 C C . ASP D 1 172 ? 35.65264 -39.53875 -48.94485 1.000 31.17146 172 ASP D C 1
ATOM 5816 O O . ASP D 1 172 ? 36.09988 -38.70587 -49.74214 1.000 32.36274 172 ASP D O 1
ATOM 5821 N N . ILE D 1 173 ? 34.91859 -39.19278 -47.88948 1.000 30.03618 173 ILE D N 1
ATOM 5822 C CA . ILE D 1 173 ? 34.51289 -37.81690 -47.63507 1.000 28.07317 173 ILE D CA 1
ATOM 5823 C C . ILE D 1 173 ? 34.88105 -37.44792 -46.20689 1.000 34.12085 173 ILE D C 1
ATOM 5824 O O . ILE D 1 173 ? 34.48390 -38.13549 -45.26044 1.000 30.89325 173 ILE D O 1
ATOM 5829 N N . ILE D 1 174 ? 35.62485 -36.36026 -46.05034 1.000 29.27879 174 ILE D N 1
ATOM 5830 C CA . ILE D 1 174 ? 35.88772 -35.77720 -44.74294 1.000 26.81316 174 ILE D CA 1
ATOM 5831 C C . ILE D 1 174 ? 34.98717 -34.56217 -44.58422 1.000 30.54760 174 ILE D C 1
ATOM 5832 O O . ILE D 1 174 ? 34.97981 -33.66622 -45.43856 1.000 31.57468 174 ILE D O 1
ATOM 5837 N N . LEU D 1 175 ? 34.20280 -34.54789 -43.50942 1.000 28.36299 175 LEU D N 1
ATOM 5838 C CA . LEU D 1 175 ? 33.25809 -33.46841 -43.24826 1.000 29.81283 175 LEU D CA 1
ATOM 5839 C C . LEU D 1 175 ? 33.80287 -32.59286 -42.13066 1.000 28.71430 175 LEU D C 1
ATOM 5840 O O . LEU D 1 175 ? 33.79596 -33.00384 -40.95802 1.000 27.40944 175 LEU D O 1
ATOM 5845 N N . PRO D 1 176 ? 34.30618 -31.40018 -42.43656 1.000 28.23621 176 PRO D N 1
ATOM 5846 C CA . PRO D 1 176 ? 34.74379 -30.49615 -41.36939 1.000 29.25572 176 PRO D CA 1
ATOM 5847 C C . PRO D 1 176 ? 33.54435 -29.90782 -40.64476 1.000 37.37369 176 PRO D C 1
ATOM 5848 O O . PRO D 1 176 ? 32.57532 -29.46285 -41.26510 1.000 40.06279 176 PRO D O 1
ATOM 5852 N N . GLN D 1 177 ? 33.61954 -29.92505 -39.31608 1.000 36.95529 177 GLN D N 1
ATOM 5853 C CA . GLN D 1 177 ? 32.50511 -29.56194 -38.45208 1.000 41.21246 177 GLN D CA 1
ATOM 5854 C C . GLN D 1 177 ? 32.52864 -28.06711 -38.15818 1.000 35.96267 177 GLN D C 1
ATOM 5855 O O . GLN D 1 177 ? 33.59552 -27.47340 -37.97811 1.000 35.81612 177 GLN D O 1
ATOM 5861 N N . LYS D 1 178 ? 31.34331 -27.45667 -38.13652 1.000 37.15821 178 LYS D N 1
ATOM 5862 C CA . LYS D 1 178 ? 31.20370 -26.02704 -37.88821 1.000 44.91710 178 LYS D CA 1
ATOM 5863 C C . LYS D 1 178 ? 29.91393 -25.77526 -37.11952 1.000 39.23992 178 LYS D C 1
ATOM 5864 O O . LYS D 1 178 ? 29.16256 -26.70209 -36.79918 1.000 40.78086 178 LYS D O 1
ATOM 5870 N N . GLU D 1 179 ? 29.65333 -24.49492 -36.83709 1.000 42.86542 179 GLU D N 1
ATOM 5871 C CA . GLU D 1 179 ? 28.37510 -24.11265 -36.24632 1.000 42.56402 179 GLU D CA 1
ATOM 5872 C C . GLU D 1 179 ? 27.21594 -24.50779 -37.15127 1.000 46.60239 179 GLU D C 1
ATOM 5873 O O . GLU D 1 179 ? 26.20936 -25.05191 -36.68268 1.000 50.65830 179 GLU D O 1
ATOM 5875 N N . ASN D 1 180 ? 27.34427 -24.25383 -38.45220 1.000 41.07757 180 ASN D N 1
ATOM 5876 C CA . ASN D 1 180 ? 26.32823 -24.61856 -39.43210 1.000 39.40020 180 ASN D CA 1
ATOM 5877 C C . ASN D 1 180 ? 26.97767 -25.46414 -40.51766 1.000 36.40869 180 ASN D C 1
ATOM 5878 O O . ASN D 1 180 ? 27.92896 -25.01847 -41.16810 1.000 33.94900 180 ASN D O 1
ATOM 5883 N N . ILE D 1 181 ? 26.45955 -26.67719 -40.71543 1.000 43.37216 181 ILE D N 1
ATOM 5884 C CA . ILE D 1 181 ? 26.99444 -27.60433 -41.70841 1.000 39.95635 181 ILE D CA 1
ATOM 5885 C C . ILE D 1 181 ? 25.89733 -28.03281 -42.67395 1.000 40.79567 181 ILE D C 1
ATOM 5886 O O . ILE D 1 181 ? 25.95701 -29.12931 -43.24150 1.000 33.88577 181 ILE D O 1
ATOM 5891 N N . ASP D 1 182 ? 24.89186 -27.17528 -42.87107 1.000 35.33245 182 ASP D N 1
ATOM 5892 C CA . ASP D 1 182 ? 23.73894 -27.56028 -43.68338 1.000 38.74840 182 ASP D CA 1
ATOM 5893 C C . ASP D 1 182 ? 24.14775 -27.91065 -45.11213 1.000 31.31635 182 ASP D C 1
ATOM 5894 O O . ASP D 1 182 ? 23.61391 -28.85906 -45.70629 1.000 38.15583 182 ASP D O 1
ATOM 5899 N N . THR D 1 183 ? 25.10497 -27.16842 -45.67508 1.000 28.26519 183 THR D N 1
ATOM 5900 C CA . THR D 1 183 ? 25.55933 -27.44855 -47.03530 1.000 28.13960 183 THR D CA 1
ATOM 5901 C C . THR D 1 183 ? 26.22382 -28.81884 -47.12478 1.000 36.36137 183 THR D C 1
ATOM 5902 O O . THR D 1 183 ? 25.95893 -29.59382 -48.05398 1.000 36.32903 183 THR D O 1
ATOM 5906 N N . ALA D 1 184 ? 27.10459 -29.13032 -46.16978 1.000 36.38991 184 ALA D N 1
ATOM 5907 C CA . ALA D 1 184 ? 27.72207 -30.45270 -46.13863 1.000 35.92952 184 ALA D CA 1
ATOM 5908 C C . ALA D 1 184 ? 26.67759 -31.53553 -45.90724 1.000 37.64301 184 ALA D C 1
ATOM 5909 O O . ALA D 1 184 ? 26.76847 -32.63539 -46.47235 1.000 33.89878 184 ALA D O 1
ATOM 5911 N N . LEU D 1 185 ? 25.67443 -31.23698 -45.07757 1.000 35.99964 185 LEU D N 1
ATOM 5912 C CA . LEU D 1 185 ? 24.58376 -32.17886 -44.86117 1.000 38.15236 185 LEU D CA 1
ATOM 5913 C C . LEU D 1 185 ? 23.87864 -32.51537 -46.16336 1.000 36.15721 185 LEU D C 1
ATOM 5914 O O . LEU D 1 185 ? 23.53636 -33.67710 -46.40578 1.000 34.38435 185 LEU D O 1
ATOM 5919 N N . LEU D 1 186 ? 23.64823 -31.51526 -47.01797 1.000 32.44690 186 LEU D N 1
ATOM 5920 C CA . LEU D 1 186 ? 22.93743 -31.80361 -48.25850 1.000 36.44233 186 LEU D CA 1
ATOM 5921 C C . LEU D 1 186 ? 23.85051 -32.47707 -49.27591 1.000 31.77854 186 LEU D C 1
ATOM 5922 O O . LEU D 1 186 ? 23.38754 -33.30865 -50.06267 1.000 33.41629 186 LEU D O 1
ATOM 5927 N N . PHE D 1 187 ? 25.14924 -32.14838 -49.27031 1.000 33.32687 187 PHE D N 1
ATOM 5928 C CA . PHE D 1 187 ? 26.09385 -32.92634 -50.07271 1.000 27.24534 187 PHE D CA 1
ATOM 5929 C C . PHE D 1 187 ? 25.99493 -34.40944 -49.72492 1.000 30.85850 187 PHE D C 1
ATOM 5930 O O . PHE D 1 187 ? 25.84164 -35.26387 -50.60918 1.000 29.75994 187 PHE D O 1
ATOM 5938 N N . VAL D 1 188 ? 26.02043 -34.72783 -48.42906 1.000 26.31738 188 VAL D N 1
ATOM 5939 C CA . VAL D 1 188 ? 26.03471 -36.12928 -48.01521 1.000 31.76455 188 VAL D CA 1
ATOM 5940 C C . VAL D 1 188 ? 24.67427 -36.78511 -48.24165 1.000 34.97818 188 VAL D C 1
ATOM 5941 O O . VAL D 1 188 ? 24.59783 -37.95238 -48.64280 1.000 31.90970 188 VAL D O 1
ATOM 5945 N N . SER D 1 189 ? 23.57982 -36.05988 -47.99048 1.000 32.45036 189 SER D N 1
ATOM 5946 C CA . SER D 1 189 ? 22.25633 -36.64421 -48.19398 1.000 29.67872 189 SER D CA 1
ATOM 5947 C C . SER D 1 189 ? 21.97548 -36.87373 -49.67364 1.000 36.38828 189 SER D C 1
ATOM 5948 O O . SER D 1 189 ? 21.36946 -37.88481 -50.04541 1.000 31.48838 189 SER D O 1
ATOM 5951 N N . GLN D 1 190 ? 22.40459 -35.94563 -50.53432 1.000 30.53918 190 GLN D N 1
ATOM 5952 C CA . GLN D 1 190 ? 22.31036 -36.16316 -51.97153 1.000 28.39641 190 GLN D CA 1
ATOM 5953 C C . GLN D 1 190 ? 23.14978 -37.35870 -52.39599 1.000 39.21443 190 GLN D C 1
ATOM 5954 O O . GLN D 1 190 ? 22.73443 -38.14471 -53.25440 1.000 34.50031 190 GLN D O 1
ATOM 5956 N N . HIS D 1 191 ? 24.33164 -37.52027 -51.79514 1.000 39.99700 191 HIS D N 1
ATOM 5957 C CA . HIS D 1 191 ? 25.15037 -38.69209 -52.08865 1.000 31.16060 191 HIS D CA 1
ATOM 5958 C C . HIS D 1 191 ? 24.43833 -39.98434 -51.69451 1.000 29.39717 191 HIS D C 1
ATOM 5959 O O . HIS D 1 191 ? 24.45169 -40.96793 -52.44694 1.000 29.52132 191 HIS D O 1
ATOM 5966 N N . LEU D 1 192 ? 23.80466 -39.99987 -50.51951 1.000 28.91322 192 LEU D N 1
ATOM 5967 C CA . LEU D 1 192 ? 23.10340 -41.20303 -50.07419 1.000 34.77192 192 LEU D CA 1
ATOM 5968 C C . LEU D 1 192 ? 21.87944 -41.48112 -50.94246 1.000 33.50665 192 LEU D C 1
ATOM 5969 O O . LEU D 1 192 ? 21.54875 -42.64439 -51.21572 1.000 36.94605 192 LEU D O 1
ATOM 5974 N N . GLN D 1 193 ? 21.20074 -40.42396 -51.39500 1.000 36.39312 193 GLN D N 1
ATOM 5975 C CA . GLN D 1 193 ? 20.08628 -40.60060 -52.31867 1.000 39.48341 193 GLN D CA 1
ATOM 5976 C C . GLN D 1 193 ? 20.56552 -41.14783 -53.65613 1.000 37.46377 193 GLN D C 1
ATOM 5977 O O . GLN D 1 193 ? 19.87242 -41.95219 -54.28430 1.000 37.26808 193 GLN D O 1
ATOM 5983 N N . ASP D 1 194 ? 21.75168 -40.73193 -54.10445 1.000 33.12983 194 ASP D N 1
ATOM 5984 C CA . ASP D 1 194 ? 22.31873 -41.30941 -55.31985 1.000 35.69136 194 ASP D CA 1
ATOM 5985 C C . ASP D 1 194 ? 22.63699 -42.78944 -55.12370 1.000 34.91082 194 ASP D C 1
ATOM 5986 O O . ASP D 1 194 ? 22.39866 -43.61562 -56.02126 1.000 40.82824 194 ASP D O 1
ATOM 5991 N N . ILE D 1 195 ? 23.15860 -43.14410 -53.94403 1.000 36.60728 195 ILE D N 1
ATOM 5992 C CA . ILE D 1 195 ? 23.42999 -44.54922 -53.64540 1.000 36.17340 195 ILE D CA 1
ATOM 5993 C C . ILE D 1 195 ? 22.15006 -45.36949 -53.72257 1.000 41.37733 195 ILE D C 1
ATOM 5994 O O . ILE D 1 195 ? 22.12693 -46.45166 -54.31906 1.000 43.00220 195 ILE D O 1
ATOM 5999 N N . LEU D 1 196 ? 21.06694 -44.87490 -53.11632 1.000 34.65547 196 LEU D N 1
ATOM 6000 C CA . LEU D 1 196 ? 19.81854 -45.63855 -53.12413 1.000 40.47088 196 LEU D CA 1
ATOM 6001 C C . LEU D 1 196 ? 19.18356 -45.66331 -54.50670 1.000 38.31041 196 LEU D C 1
ATOM 6002 O O . LEU D 1 196 ? 18.55406 -46.65770 -54.88772 1.000 38.84547 196 LEU D O 1
ATOM 6007 N N . ALA D 1 197 ? 19.32145 -44.57344 -55.26068 1.000 41.38611 197 ALA D N 1
ATOM 6008 C CA . ALA D 1 197 ? 18.83099 -44.55048 -56.63219 1.000 36.17338 197 ALA D CA 1
ATOM 6009 C C . ALA D 1 197 ? 19.48225 -45.64509 -57.46904 1.000 36.61459 197 ALA D C 1
ATOM 6010 O O . ALA D 1 197 ? 18.79809 -46.35062 -58.22346 1.000 48.01053 197 ALA D O 1
ATOM 6012 N N . GLU D 1 198 ? 20.80557 -45.80473 -57.35058 1.000 36.16114 198 GLU D N 1
ATOM 6013 C CA . GLU D 1 198 ? 21.45931 -46.90527 -58.05713 1.000 41.13114 198 GLU D CA 1
ATOM 6014 C C . GLU D 1 198 ? 21.09851 -48.25433 -57.45193 1.000 41.72114 198 GLU D C 1
ATOM 6015 O O . GLU D 1 198 ? 21.01510 -49.25693 -58.17247 1.000 51.33323 198 GLU D O 1
ATOM 6017 N N . MET D 1 199 ? 20.89624 -48.30029 -56.13406 1.000 43.86114 199 MET D N 1
ATOM 6018 C CA . MET D 1 199 ? 20.52478 -49.54715 -55.47856 1.000 51.57690 199 MET D CA 1
ATOM 6019 C C . MET D 1 199 ? 19.10243 -49.95541 -55.83174 1.000 54.54760 199 MET D C 1
ATOM 6020 O O . MET D 1 199 ? 18.79686 -51.15207 -55.89295 1.000 53.24662 199 MET D O 1
ATOM 6025 N N . ASN D 1 200 ? 18.22813 -48.98383 -56.07151 1.000 54.35003 200 ASN D N 1
ATOM 6026 C CA . ASN D 1 200 ? 16.84781 -49.26891 -56.43924 1.000 52.65083 200 ASN D CA 1
ATOM 6027 C C . ASN D 1 200 ? 16.59555 -48.92563 -57.90091 1.000 46.60001 200 ASN D C 1
ATOM 6028 O O . ASN D 1 200 ? 16.15764 -49.77597 -58.67301 1.000 52.28417 200 ASN D O 1
#

GO terms:
  GO:0002100 tRNA wobble adenosine to inosine editing (P, IDA)
  GO:0052717 tRNA-specific adenosine-34 deaminase activity (F, IDA)
  GO:0052718 tRNA-specific adenosine-34 deaminase complex (C, IDA)

B-factor: mean 38.53, std 12.28, range [13.11, 91.04]

Foldseek 3Di:
DAAAEAEEAEAAQLCSVVLVVLLQVVCVVPPVQAAEEEAEQLLQFDPPDPFSLAPVRGPVVLVLVQLVCRLVPHQKHATNNRDIDGDDPVHYYYYYYYYQQCQDPVNLPSHNFFEYRDDDLVVSLVSQCCPVCVPVVDDPVVSVCSCVVRRVVSCVPHRVVSNVSGPYYHHDDVCVVSVVVSVVVVVVVVVVD/DEAEEEEAEAAQLCQVVLLVVLQVVCCVPPVQAAEEEAEQLLQFAPPDPFSQAPVRGPVVLVLVVLVCSVVQPQWDATNNGDIDGGDPPHYYHYYYYYQQCQDPVNLVSHPFFEYADEDLVQSLVSQCCCCCVPVPDDNVVSVCSCVVRRVVRCVPHRVVSRVSGPYYHYDGNDCVVVSVVVSVVVVVVVVVVD/DAEAEEEEAEAAQLCRVVLVVLLVVLCCVVPVQAAEDEAEQLLQFDPPDPASLAPVRGPVVLVVVVLVCRRVQHQWDATNNGDIDGDDNVHYYYYYYYYQACLPVVNLVSHNFYEYRDEDLVVSLVSQCCCCCVPVVDDPVVSVCSCVVRRVVSCVPHRVVSRVSGPYYQYDDPDRPVVSVVVSVVVVVVVVVVD/DAAEAEEEEAEAAQLCSVVLVVLLVVLCCVPPVQAAEEEAEQLLQFAPPDPASLAPVRGPVVLVLVQLVCRRVQHQWHATNNRDIDGDDNVHHYYYYYYYQQCQDVVNLVSHNFFEYRDEDLVVSLVSQCCVCCVPVVHDNVVSVCSCVVRRVVSCVPHRVVSRVSGPYYQYDDPDRVVVSVVVSVVVVVVVVVVD

Solvent-accessible surface area: 33559 Å² total; per-residue (Å²): 170,34,31,4,2,0,0,0,0,0,1,0,44,2,13,14,39,30,13,0,51,12,0,21,6,61,16,69,30,87,24,99,97,22,39,5,68,17,6,57,1,66,14,0,46,100,121,158,37,112,30,40,24,22,61,95,11,8,36,20,100,29,0,56,139,8,0,22,69,0,58,142,29,23,78,138,1,63,20,63,84,66,63,66,28,137,0,22,83,127,58,38,5,1,0,0,0,10,2,28,0,0,0,23,87,83,0,38,108,60,16,73,10,31,8,1,4,64,12,79,50,106,49,4,45,96,44,0,31,83,29,63,32,142,35,94,140,31,93,94,84,56,7,59,76,26,8,69,86,72,0,90,68,8,14,70,82,24,0,52,76,10,51,134,43,16,86,96,71,18,96,46,65,134,82,48,1,18,104,134,2,7,106,61,5,104,94,22,20,69,91,38,138,149,50,1,4,0,0,0,0,0,1,0,31,1,12,13,45,86,0,0,19,64,1,3,12,40,10,26,66,88,11,38,28,24,45,4,51,3,1,24,1,49,16,0,27,95,114,148,32,133,34,115,14,21,56,94,14,7,38,24,116,28,0,46,140,6,0,24,47,0,60,141,25,30,45,143,8,75,12,70,88,58,40,76,6,69,4,35,122,121,52,42,14,0,0,1,0,7,3,23,0,0,0,21,85,102,0,40,113,63,17,63,6,26,2,1,1,27,3,49,53,108,29,4,46,68,27,0,33,76,76,72,32,158,73,113,186,32,97,86,85,59,6,60,76,30,7,67,83,51,0,93,67,8,13,73,83,28,0,54,84,8,41,37,38,0,13,1,8,2,13,25,54,89,103,8,53,56,0,36,115,23,0,28,76,25,4,98,33,15,28,72,141,31,111,102,104,28,1,1,0,0,0,0,0,1,0,35,0,16,12,34,54,2,0,7,43,1,10,14,85,7,48,38,42,4,48,52,25,42,4,53,13,8,44,0,71,18,0,41,103,122,112,42,111,36,44,18,23,58,97,12,7,34,23,90,25,0,41,114,8,0,34,71,0,65,134,12,26,75,118,6,73,12,60,45,19,14,11,21,58,1,23,75,128,60,33,0,0,0,0,0,13,5,30,0,0,0,19,92,92,0,43,114,65,18,69,2,29,0,1,0,29,19,55,56,104,57,5,42,93,52,0,29,82,23,71,33,144,35,50,159,35,90,91,82,55,6,64,81,28,7,73,79,75,0,92,66,11,15,72,89,30,0,54,85,8,43,55,44,6,28,0,7,0,1,28,70,119,103,19,88,54,2,4,88,16,0,17,65,33,1,53,35,22,11,72,146,16,159,143,43,107,24,1,1,0,0,0,0,0,1,0,25,1,15,17,31,52,3,0,5,42,1,9,12,68,5,43,35,38,5,50,59,10,42,3,53,17,3,54,0,58,12,0,38,102,106,156,40,111,31,100,4,23,61,95,13,7,37,22,111,28,0,39,119,7,0,28,48,0,62,137,17,22,77,101,1,72,13,48,50,20,13,16,20,51,0,23,66,126,56,30,0,0,0,0,0,11,4,10,0,0,0,23,91,83,0,44,114,68,16,72,2,32,0,1,1,73,13,79,51,106,56,4,46,96,53,1,35,80,24,64,32,144,39,48,163,31,93,86,85,61,5,60,80,37,7,70,88,76,0,88,69,11,19,80,79,29,0,54,84,9,62,137,46,18,88,38,72,4,74,34,138,120,98,21,90,119,28,4,112,132,2,11,50,53,1,56,90,26,2,70,95,20,109

Secondary structure (DSSP, 8-state):
--EEEEEEEE-TTSSHHHHHHHHHHHHHHH-TTSEEEEEEGGGGBPTT-S-SS-GGGB-HHHHHHHHHHHHTT-SEEE-TTS-EEE--SSS-EEEEEEETTTT-GGGGGG-SEEEEEE--HHHHHHHHHIIIIIIT---HHHHHHIIIIIIHHHIIIIIGGGGGGSSEEEE----HHHHHHHHHHHHHHHHH-/-EEEEEEEE-TTSSHHHHHHHHHHHHHHH-TTSEEEEEEGGGGBPTT-S-SS-GGGB-HHHHHHHHHHHHHT-SEEE-TTS-EEE--SSS-EEEEEEETTTT-GGGGGG-SEEEEEE--HHHHHHHHHIIIIIIT---HHHHHHIIIIIIHHHIIIIIGGGGGGSSEEEE--S--HHHHHHHHHHHHHHHHHH-/--EEEEEEEE-TTS-HHHHHHHHHHHHHHH-TTSEEEEEEGGGGBPTT-S-SS-GGGB-HHHHHHHHHHHHTT-SEEE-TTS-EEE--SSS-EEEEEEETTTT-GGGGGG-SEEEEEE--HHHHHHHHHIIIIIIT---HHHHHHHIIIIIHHHIIIIIGGGGGG-SEEEE--S--HHHHHHHHHHHHHHHHHH-/---EEEEEEEE-TTS-HHHHHHHHHHHHHHH-TTSEEEEEEGGGGBPTT-S-SS-GGGB-HHHHHHHHHHHHTT-SEEE-TTS-EEE--SSS-EEEEEEETTTT-GGGGGG-SEEEEEE--HHHHHHHHHIIIIIIT---HHHHHHIIIIIIHHHIIIIIGGGGGG-SEEEE--S--HHHHHHHHHHHHHHHHHH-